Protein AF-A0A2U9S9H4-F1 (afdb_monomer_lite)

Structure (mmCIF, N/CA/C/O backbone):
data_AF-A0A2U9S9H4-F1
#
_entry.id   AF-A0A2U9S9H4-F1
#
loop_
_atom_site.group_PDB
_atom_site.id
_atom_site.type_symbol
_atom_site.label_atom_id
_atom_site.label_alt_id
_atom_site.label_comp_id
_atom_site.label_asym_id
_atom_site.label_entity_id
_atom_site.label_seq_id
_atom_site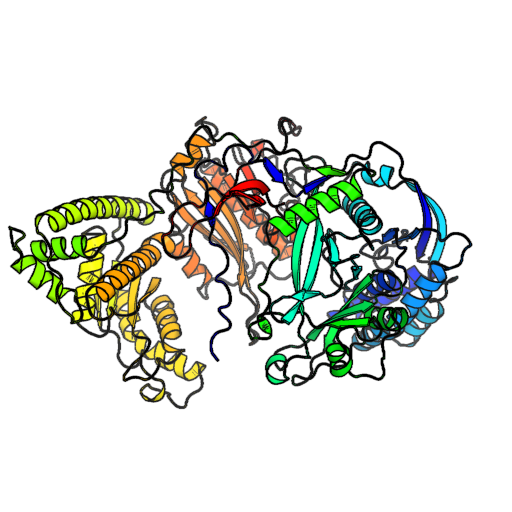.pdbx_PDB_ins_code
_atom_site.Cartn_x
_atom_site.Cartn_y
_atom_site.Cartn_z
_atom_site.occupancy
_atom_site.B_iso_or_equiv
_atom_site.auth_seq_id
_atom_site.auth_comp_id
_atom_site.auth_asym_id
_atom_site.auth_atom_id
_atom_site.pdbx_PDB_model_num
ATOM 1 N N . MET A 1 1 ? -16.603 -54.039 0.359 1.00 33.34 1 MET A N 1
ATOM 2 C CA . MET A 1 1 ? -15.321 -53.892 1.076 1.00 33.34 1 MET A CA 1
ATOM 3 C C . MET A 1 1 ? -14.874 -52.446 0.894 1.00 33.34 1 MET A C 1
ATOM 5 O O . MET A 1 1 ? -14.443 -52.103 -0.192 1.00 33.34 1 MET A O 1
ATOM 9 N N . THR A 1 2 ? -15.418 -51.503 1.668 1.00 28.34 2 THR A N 1
ATOM 10 C CA . THR A 1 2 ? -14.921 -51.017 2.977 1.00 28.34 2 THR A CA 1
ATOM 11 C C . THR A 1 2 ? -13.522 -50.399 2.913 1.00 28.34 2 THR A C 1
ATOM 13 O O . THR A 1 2 ? -12.544 -51.102 2.700 1.00 28.34 2 THR A O 1
ATOM 16 N N . THR A 1 3 ? -13.519 -49.076 3.135 1.00 30.92 3 THR A N 1
ATOM 17 C CA . THR A 1 3 ? -12.511 -48.276 3.855 1.00 30.92 3 THR A CA 1
ATOM 18 C C . THR A 1 3 ? -11.080 -48.286 3.316 1.00 30.92 3 THR A C 1
ATOM 20 O O . THR A 1 3 ? -10.216 -48.997 3.815 1.00 30.92 3 THR A O 1
ATOM 23 N N . ASN A 1 4 ? -10.802 -47.366 2.384 1.00 33.25 4 ASN A N 1
ATOM 24 C CA . ASN A 1 4 ? -9.523 -46.656 2.424 1.00 33.25 4 ASN A CA 1
ATOM 25 C C . ASN A 1 4 ? -9.586 -45.728 3.646 1.00 33.25 4 ASN A C 1
ATOM 27 O O . ASN A 1 4 ? -10.079 -44.602 3.549 1.00 33.25 4 ASN A O 1
ATOM 31 N N . ASP A 1 5 ? -9.154 -46.237 4.798 1.00 33.81 5 ASP A N 1
ATOM 32 C CA . ASP A 1 5 ? -8.720 -45.400 5.910 1.00 33.81 5 ASP A CA 1
ATOM 33 C C . ASP A 1 5 ? -7.540 -44.576 5.394 1.00 33.81 5 ASP A C 1
ATOM 35 O O . ASP A 1 5 ? -6.401 -45.035 5.336 1.00 33.81 5 ASP A O 1
ATOM 39 N N . ALA A 1 6 ? -7.825 -43.362 4.929 1.00 43.09 6 ALA A N 1
ATOM 40 C CA . ALA A 1 6 ? -6.789 -42.367 4.750 1.00 43.09 6 ALA A CA 1
ATOM 41 C C . ALA A 1 6 ? -6.232 -42.093 6.150 1.00 43.09 6 ALA A C 1
ATOM 43 O O . ALA A 1 6 ? -6.888 -41.407 6.936 1.00 43.09 6 ALA A O 1
ATOM 44 N N . GLU A 1 7 ? -5.080 -42.695 6.471 1.00 50.16 7 GLU A N 1
ATOM 45 C CA . GLU A 1 7 ? -4.354 -42.455 7.716 1.00 50.16 7 GLU A CA 1
ATOM 46 C C . GLU A 1 7 ? -4.376 -40.955 8.008 1.00 50.16 7 GLU A C 1
ATOM 48 O O . GLU A 1 7 ? -3.892 -40.135 7.218 1.00 50.16 7 GLU A O 1
ATOM 53 N N . LEU A 1 8 ? -5.016 -40.587 9.120 1.00 54.31 8 LEU A N 1
ATOM 54 C CA . LEU A 1 8 ? -5.051 -39.204 9.561 1.00 54.31 8 LEU A CA 1
ATOM 55 C C . LEU A 1 8 ? -3.602 -38.711 9.661 1.00 54.31 8 LEU A C 1
ATOM 57 O O . LEU A 1 8 ? -2.758 -39.413 10.227 1.00 54.31 8 LEU A O 1
ATOM 61 N N . PRO A 1 9 ? -3.283 -37.526 9.113 1.00 66.75 9 PRO A N 1
ATOM 62 C CA . PRO A 1 9 ? -1.918 -37.036 9.119 1.00 66.75 9 PRO A CA 1
ATOM 63 C C . PRO A 1 9 ? -1.398 -36.965 10.563 1.00 66.75 9 PRO A C 1
ATOM 65 O O . PRO A 1 9 ? -2.135 -36.525 11.452 1.00 66.75 9 PRO A O 1
ATOM 68 N N . PRO A 1 10 ? -0.139 -37.369 10.815 1.00 73.94 10 PRO A N 1
ATOM 69 C CA . PRO A 1 10 ? 0.416 -37.407 12.160 1.00 73.94 10 PRO A CA 1
ATOM 70 C C . PRO A 1 10 ? 0.321 -36.031 12.830 1.00 73.94 10 PRO A C 1
ATOM 72 O O . PRO A 1 10 ? 0.686 -35.005 12.243 1.00 73.94 10 PRO A O 1
ATOM 75 N N . LEU A 1 11 ? -0.181 -36.011 14.067 1.00 80.50 11 LEU A N 1
ATOM 76 C CA . LEU A 1 11 ? -0.332 -34.795 14.857 1.00 80.50 11 LEU A CA 1
ATOM 77 C C . LEU A 1 11 ? 0.960 -34.479 15.607 1.00 80.50 11 LEU A C 1
ATOM 79 O O . LEU A 1 11 ? 1.657 -35.360 16.103 1.00 80.50 11 LEU A O 1
ATOM 83 N N . PHE A 1 12 ? 1.277 -33.190 15.697 1.00 83.56 12 PHE A N 1
ATOM 84 C CA . PHE A 1 12 ? 2.513 -32.700 16.296 1.00 83.56 12 PHE A CA 1
ATOM 85 C C . PHE A 1 12 ? 2.221 -31.583 17.295 1.00 83.56 12 PHE A C 1
ATOM 87 O O . PHE A 1 12 ? 1.525 -30.615 16.980 1.00 83.56 12 PHE A O 1
ATOM 94 N N . ARG A 1 13 ? 2.818 -31.674 18.484 1.00 81.69 13 ARG A N 1
ATOM 95 C CA . ARG A 1 13 ? 2.753 -30.666 19.544 1.00 81.69 13 ARG A CA 1
ATOM 96 C C . ARG A 1 13 ? 4.097 -29.955 19.668 1.00 81.69 13 ARG A C 1
ATOM 98 O O . ARG A 1 13 ? 5.146 -30.585 19.716 1.00 81.69 13 ARG A O 1
ATOM 105 N N . ALA A 1 14 ? 4.085 -28.624 19.725 1.00 80.81 14 ALA A N 1
ATOM 106 C CA . ALA A 1 14 ? 5.315 -27.850 19.890 1.00 80.81 14 ALA A CA 1
ATOM 107 C C . ALA A 1 14 ? 5.922 -28.068 21.288 1.00 80.81 14 ALA A C 1
ATOM 109 O O . ALA A 1 14 ? 5.236 -27.887 22.297 1.00 80.81 14 ALA A O 1
ATOM 110 N N . VAL A 1 15 ? 7.219 -28.375 21.356 1.00 79.81 15 VAL A N 1
ATOM 111 C CA . VAL A 1 15 ? 7.944 -28.515 22.627 1.00 79.81 15 VAL A CA 1
ATOM 112 C C . VAL A 1 15 ? 8.166 -27.126 23.230 1.00 79.81 15 VAL A C 1
ATOM 114 O O . VAL A 1 15 ? 8.787 -26.251 22.613 1.00 79.81 15 VAL A O 1
ATOM 117 N N . LYS A 1 16 ? 7.646 -26.897 24.441 1.00 73.88 16 LYS A N 1
ATOM 118 C CA . LYS A 1 16 ? 7.744 -25.611 25.150 1.00 73.88 16 LYS A CA 1
ATOM 119 C C . LYS A 1 16 ? 9.217 -25.237 25.371 1.00 73.88 16 LYS A C 1
ATOM 121 O O . LYS A 1 16 ? 10.003 -26.056 25.820 1.00 73.88 16 LYS A O 1
ATOM 126 N N . GLY A 1 17 ? 9.596 -24.000 25.045 1.00 65.88 17 GLY A N 1
ATOM 127 C CA . GLY A 1 17 ? 10.972 -23.505 25.217 1.00 65.88 17 GLY A CA 1
ATOM 128 C C . GLY A 1 17 ? 11.953 -23.848 24.087 1.00 65.88 17 GLY A C 1
ATOM 129 O O . GLY A 1 17 ? 12.965 -23.165 23.965 1.00 65.88 17 GLY A O 1
ATOM 130 N N . SER A 1 18 ? 11.623 -24.782 23.182 1.00 68.00 18 SER A N 1
ATOM 131 C CA . SER A 1 18 ? 12.487 -25.160 22.039 1.00 68.00 18 SER A CA 1
ATOM 132 C C . SER A 1 18 ? 12.836 -24.002 21.092 1.00 68.00 18 SER A C 1
ATOM 134 O O . SER A 1 18 ? 13.800 -24.073 20.341 1.00 68.00 18 SER A O 1
ATOM 136 N N . ARG A 1 19 ? 12.065 -22.911 21.150 1.00 61.59 19 ARG A N 1
ATOM 137 C CA . ARG A 1 19 ? 12.239 -21.713 20.319 1.00 61.59 19 ARG A CA 1
ATOM 138 C C . ARG A 1 19 ? 13.337 -20.765 20.804 1.00 61.59 19 ARG A C 1
ATOM 140 O O . ARG A 1 19 ? 13.743 -19.916 20.027 1.00 61.59 19 ARG A O 1
ATOM 147 N N . ALA A 1 20 ? 13.762 -20.841 22.067 1.00 55.69 20 ALA A N 1
ATOM 148 C CA . ALA A 1 20 ? 14.575 -19.790 22.690 1.00 55.69 20 ALA A CA 1
ATOM 149 C C . ALA A 1 20 ? 16.074 -19.856 22.341 1.00 55.69 20 ALA A C 1
ATOM 151 O O . ALA A 1 20 ? 16.752 -18.839 22.423 1.00 55.69 20 ALA A O 1
ATOM 152 N N . GLY A 1 21 ? 16.586 -21.022 21.931 1.00 55.53 21 GLY A N 1
ATOM 153 C CA . GLY A 1 21 ? 18.020 -21.234 21.691 1.00 55.53 21 GLY A CA 1
ATOM 154 C C . GLY A 1 21 ? 18.535 -20.877 20.289 1.00 55.53 21 GLY A C 1
ATOM 155 O O . GLY A 1 21 ? 19.735 -20.975 20.069 1.00 55.53 21 GLY A O 1
ATOM 156 N N . SER A 1 22 ? 17.670 -20.501 19.334 1.00 61.44 22 SER A N 1
ATOM 157 C CA . SER A 1 22 ? 18.036 -20.403 17.903 1.00 61.44 22 SER A CA 1
ATOM 158 C C . SER A 1 22 ? 17.433 -19.210 17.145 1.00 61.44 22 SER A C 1
ATOM 160 O O . SER A 1 22 ? 17.323 -19.259 15.922 1.00 61.44 22 SER A O 1
ATOM 162 N N . ILE A 1 23 ? 17.014 -18.140 17.836 1.00 76.19 23 ILE A N 1
ATOM 163 C CA . ILE A 1 23 ? 16.429 -16.962 17.171 1.00 76.19 23 ILE A CA 1
ATOM 164 C C . ILE A 1 23 ? 17.541 -16.053 16.646 1.00 76.19 23 ILE A C 1
ATOM 166 O O . ILE A 1 23 ? 18.250 -15.421 17.425 1.00 76.19 23 ILE A O 1
ATOM 170 N N . GLN A 1 24 ? 17.640 -15.930 15.324 1.00 83.56 24 GLN A N 1
ATOM 171 C CA . GLN A 1 24 ? 18.521 -14.974 14.660 1.00 83.56 24 GLN A CA 1
ATOM 172 C C . GLN A 1 24 ? 17.677 -13.931 13.904 1.00 83.56 24 GLN A C 1
ATOM 174 O O . GLN A 1 24 ? 16.953 -14.301 12.974 1.00 83.56 24 GLN A O 1
ATOM 179 N N . PRO A 1 25 ? 17.739 -12.634 14.264 1.00 83.62 25 PRO A N 1
ATOM 180 C CA . PRO A 1 25 ? 17.110 -11.587 13.472 1.00 83.62 25 PRO A CA 1
ATOM 181 C C . PRO A 1 25 ? 17.896 -11.372 12.174 1.00 83.62 25 PRO A C 1
ATOM 183 O O . PRO A 1 25 ? 19.101 -11.129 12.192 1.00 83.62 25 PRO A O 1
ATOM 186 N N . VAL A 1 26 ? 17.200 -11.436 11.046 1.00 85.88 26 VAL A N 1
ATOM 187 C CA . VAL A 1 26 ? 17.744 -11.207 9.707 1.00 85.88 26 VAL A CA 1
ATOM 188 C C . VAL A 1 26 ? 16.981 -10.045 9.086 1.00 85.88 26 VAL A C 1
ATOM 190 O O . VAL A 1 26 ? 15.765 -10.123 8.902 1.00 85.88 26 VAL A O 1
ATOM 193 N N . ALA A 1 27 ? 17.674 -8.953 8.764 1.00 86.75 27 ALA A N 1
ATOM 194 C CA . ALA A 1 27 ? 17.123 -7.964 7.848 1.00 86.75 27 ALA A CA 1
ATOM 195 C C . ALA A 1 27 ? 17.320 -8.476 6.425 1.00 86.75 27 ALA A C 1
ATOM 197 O O . ALA A 1 27 ? 18.454 -8.681 6.002 1.00 86.75 27 ALA A O 1
ATOM 198 N N . CYS A 1 28 ? 16.228 -8.661 5.682 1.00 89.69 28 CYS A N 1
ATOM 199 C CA . CYS A 1 28 ? 16.263 -9.062 4.274 1.00 89.69 28 CYS A CA 1
ATOM 200 C C . CYS A 1 28 ? 16.713 -7.882 3.387 1.00 89.69 28 CYS A C 1
ATOM 202 O O . CYS A 1 28 ? 15.952 -7.368 2.561 1.00 89.69 28 CYS A O 1
ATOM 204 N N . ALA A 1 29 ? 17.929 -7.397 3.633 1.00 90.12 29 ALA A N 1
ATOM 205 C CA . ALA A 1 29 ? 18.587 -6.300 2.948 1.00 90.12 29 ALA A CA 1
ATOM 206 C C . ALA A 1 29 ? 20.100 -6.558 2.855 1.00 90.12 29 ALA A C 1
ATOM 208 O O . ALA A 1 29 ? 20.683 -7.149 3.764 1.00 90.12 29 ALA A O 1
ATOM 209 N N . LEU A 1 30 ? 20.726 -6.089 1.778 1.00 91.62 30 LEU A N 1
ATOM 210 C CA . LEU A 1 30 ? 22.159 -6.213 1.517 1.00 91.62 30 LEU A CA 1
ATOM 211 C C . LEU A 1 30 ? 22.823 -4.832 1.483 1.00 91.62 30 LEU A C 1
ATOM 213 O O . LEU A 1 30 ? 22.253 -3.893 0.922 1.00 91.62 30 LEU A O 1
ATOM 217 N N . THR A 1 31 ? 24.020 -4.711 2.050 1.00 88.94 31 THR A N 1
ATOM 218 C CA . THR A 1 31 ? 24.961 -3.623 1.754 1.00 88.94 31 THR A CA 1
ATOM 219 C C . THR A 1 31 ? 25.791 -3.977 0.525 1.00 88.94 31 THR A C 1
ATOM 221 O O . THR A 1 31 ? 25.902 -5.149 0.155 1.00 88.94 31 THR A O 1
ATOM 224 N N . VAL A 1 32 ? 26.343 -2.956 -0.128 1.00 86.88 32 VAL A N 1
ATOM 225 C CA . VAL A 1 32 ? 27.161 -3.102 -1.336 1.00 86.88 32 VAL A CA 1
ATOM 226 C C . VAL A 1 32 ? 28.545 -2.526 -1.050 1.00 86.88 32 VAL A C 1
ATOM 228 O O . VAL A 1 32 ? 28.695 -1.315 -0.909 1.00 86.88 32 VAL A O 1
ATOM 231 N N . GLU A 1 33 ? 29.535 -3.405 -0.912 1.00 83.25 33 GLU A N 1
ATOM 232 C CA . GLU A 1 33 ? 30.921 -3.082 -0.550 1.00 83.25 33 GLU A CA 1
ATOM 233 C C . GLU A 1 33 ? 31.895 -3.832 -1.485 1.00 83.25 33 GLU A C 1
ATOM 235 O O . GLU A 1 33 ? 32.514 -4.826 -1.094 1.00 83.25 33 GLU A O 1
ATOM 240 N N . PRO A 1 34 ? 32.012 -3.408 -2.756 1.00 79.75 34 PRO A N 1
ATOM 241 C CA . PRO A 1 34 ? 32.881 -4.049 -3.749 1.00 79.75 34 PRO A CA 1
ATOM 242 C C . PRO A 1 34 ? 34.372 -3.878 -3.402 1.00 79.75 34 PRO A C 1
ATOM 244 O O . PRO A 1 34 ? 34.901 -2.765 -3.388 1.00 79.75 34 PRO A O 1
ATOM 247 N N . THR A 1 35 ? 35.089 -4.984 -3.193 1.00 71.12 35 THR A N 1
ATOM 248 C CA . THR A 1 35 ? 36.512 -4.974 -2.793 1.00 71.12 35 THR A CA 1
ATOM 249 C C . THR A 1 35 ? 37.512 -4.941 -3.960 1.00 71.12 35 THR A C 1
ATOM 251 O O . THR A 1 35 ? 38.711 -4.879 -3.710 1.00 71.12 35 THR A O 1
ATOM 254 N N . GLY A 1 36 ? 37.063 -4.967 -5.223 1.00 75.81 36 GLY A N 1
ATOM 255 C CA . GLY A 1 36 ? 37.946 -5.004 -6.402 1.00 75.81 36 GLY A CA 1
ATOM 256 C C . GLY A 1 36 ? 37.278 -4.557 -7.708 1.00 75.81 36 GLY A C 1
ATOM 257 O O . GLY A 1 36 ? 36.098 -4.203 -7.717 1.00 75.81 36 GLY A O 1
ATOM 258 N N . SER A 1 37 ? 38.043 -4.523 -8.801 1.00 78.94 37 SER A N 1
ATOM 259 C CA . SER A 1 37 ? 37.523 -4.246 -10.149 1.00 78.94 37 SER A CA 1
ATOM 260 C C . SER A 1 37 ? 36.609 -5.382 -10.626 1.00 78.94 37 SER A C 1
ATOM 262 O O . SER A 1 37 ? 36.894 -6.553 -10.372 1.00 78.94 37 SER A O 1
ATOM 264 N N . LEU A 1 38 ? 35.507 -5.038 -11.295 1.00 79.00 38 LEU A N 1
ATOM 265 C CA . LEU A 1 38 ? 34.567 -5.973 -11.920 1.00 79.00 38 LEU A CA 1
ATOM 266 C C . LEU A 1 38 ? 34.435 -5.624 -13.414 1.00 79.00 38 LEU A C 1
ATOM 268 O O . LEU A 1 38 ? 33.400 -5.083 -13.821 1.00 79.00 38 LEU A O 1
ATOM 272 N N . PRO A 1 39 ? 35.477 -5.882 -14.224 1.00 80.38 39 PRO A N 1
ATOM 273 C CA . PRO A 1 39 ? 35.492 -5.499 -15.627 1.00 80.38 39 PRO A CA 1
ATOM 274 C C . PRO A 1 39 ? 34.507 -6.333 -16.449 1.00 80.38 39 PRO A C 1
ATOM 276 O O . PRO A 1 39 ? 34.365 -7.546 -16.263 1.00 80.38 39 PRO A O 1
ATOM 279 N N . VAL A 1 40 ? 33.826 -5.671 -17.379 1.00 80.00 40 VAL A N 1
ATOM 280 C CA . VAL A 1 40 ? 32.943 -6.290 -18.367 1.00 80.00 40 VAL A CA 1
ATOM 281 C C . VAL A 1 40 ? 33.252 -5.682 -19.727 1.00 80.00 40 VAL A C 1
ATOM 283 O O . VAL A 1 40 ? 33.149 -4.470 -19.907 1.00 80.00 40 VAL A O 1
ATOM 286 N N . ALA A 1 41 ? 33.613 -6.521 -20.695 1.00 84.00 41 ALA A N 1
ATOM 287 C CA . ALA A 1 41 ? 33.727 -6.095 -22.083 1.00 84.00 41 ALA A CA 1
AT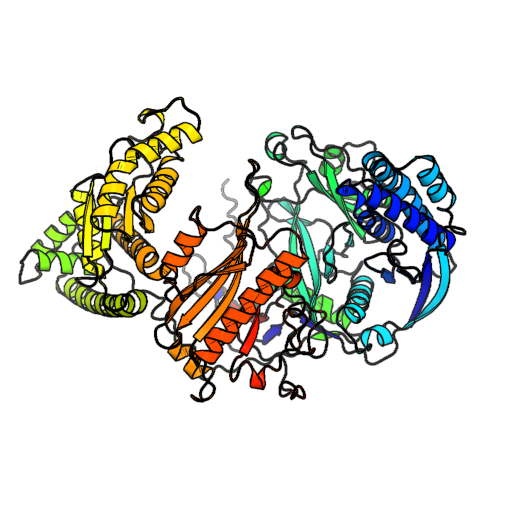OM 288 C C . ALA A 1 41 ? 32.329 -5.762 -22.618 1.00 84.00 41 ALA A C 1
ATOM 290 O O . ALA A 1 41 ? 31.421 -6.594 -22.549 1.00 84.00 41 ALA A O 1
ATOM 291 N N . THR A 1 42 ? 32.143 -4.549 -23.134 1.00 85.88 42 THR A N 1
ATOM 292 C CA . THR A 1 42 ? 30.827 -4.058 -23.551 1.00 85.88 42 THR A CA 1
ATOM 293 C C . THR A 1 42 ? 30.860 -3.311 -24.876 1.00 85.88 42 THR A C 1
ATOM 295 O O . THR A 1 42 ? 31.864 -2.707 -25.255 1.00 85.88 42 THR A O 1
ATOM 298 N N . VAL A 1 43 ? 29.716 -3.328 -25.555 1.00 88.62 43 VAL A N 1
ATOM 299 C CA . VAL A 1 43 ? 29.372 -2.391 -26.621 1.00 88.62 43 VAL A CA 1
ATOM 300 C C . VAL A 1 43 ? 28.499 -1.309 -26.005 1.00 88.62 43 VAL A C 1
ATOM 302 O O . VAL A 1 43 ? 27.370 -1.576 -25.579 1.00 88.62 43 VAL A O 1
ATOM 305 N N . ARG A 1 44 ? 29.019 -0.089 -25.954 1.00 89.56 44 ARG A N 1
ATOM 306 C CA . ARG A 1 44 ? 28.292 1.082 -25.484 1.00 89.56 44 ARG A CA 1
ATOM 307 C C . ARG A 1 44 ? 27.631 1.782 -26.654 1.00 89.56 44 ARG A C 1
ATOM 309 O O . ARG A 1 44 ? 28.267 2.020 -27.672 1.00 89.56 44 ARG A O 1
ATOM 316 N N . VAL A 1 45 ? 26.369 2.144 -26.481 1.00 91.75 45 VAL A N 1
ATOM 317 C CA . VAL A 1 45 ? 25.494 2.727 -27.492 1.00 91.75 45 VAL A CA 1
ATOM 318 C C . VAL A 1 45 ? 24.981 4.083 -27.011 1.00 91.75 45 VAL A C 1
ATOM 320 O O . VAL A 1 45 ? 24.452 4.233 -25.900 1.00 91.75 45 VAL A O 1
ATOM 323 N N . SER A 1 46 ? 25.111 5.080 -27.877 1.00 92.50 46 SER A N 1
ATOM 324 C CA . SER A 1 46 ? 24.551 6.422 -27.737 1.00 92.50 46 SER A CA 1
ATOM 325 C C . SER A 1 46 ? 23.721 6.771 -28.974 1.00 92.50 46 SER A C 1
ATOM 327 O O . SER A 1 46 ? 23.816 6.123 -30.016 1.00 92.50 46 SER A O 1
ATOM 329 N N . TRP A 1 47 ? 22.860 7.781 -28.866 1.00 93.75 47 TRP A N 1
ATOM 330 C CA . TRP A 1 47 ? 22.164 8.305 -30.041 1.00 93.75 47 TRP A CA 1
ATOM 331 C C . TRP A 1 47 ? 23.155 8.998 -30.968 1.00 93.75 47 TRP A C 1
ATOM 333 O O . TRP A 1 47 ? 23.986 9.778 -30.498 1.00 93.75 47 TRP A O 1
ATOM 343 N N . SER A 1 48 ? 23.024 8.786 -32.278 1.00 93.00 48 SER A N 1
ATOM 344 C CA . SER A 1 48 ? 23.756 9.617 -33.230 1.00 93.00 48 SER A CA 1
ATOM 345 C C . SER A 1 48 ? 23.302 11.083 -33.095 1.00 93.00 48 SER A C 1
ATOM 347 O O . SER A 1 48 ? 22.137 11.342 -32.759 1.00 93.00 48 SER A O 1
ATOM 349 N N . PRO A 1 49 ? 24.173 12.069 -33.379 1.00 91.12 49 PRO A N 1
ATOM 350 C CA . PRO A 1 49 ? 23.789 13.481 -33.341 1.00 91.12 49 PRO A CA 1
ATOM 351 C C . PRO A 1 49 ? 22.571 13.794 -34.222 1.00 91.12 49 PRO A C 1
ATOM 353 O O . PRO A 1 49 ? 21.697 14.572 -33.834 1.00 91.12 49 PRO A O 1
ATOM 356 N N . LEU A 1 50 ? 22.484 13.141 -35.386 1.00 91.12 50 LEU A N 1
ATOM 357 C CA . LEU A 1 50 ? 21.402 13.333 -36.345 1.00 91.12 50 LEU A CA 1
ATOM 358 C C . LEU A 1 50 ? 20.069 12.780 -35.820 1.00 91.12 50 LEU A C 1
ATOM 360 O O . LEU A 1 50 ? 19.064 13.494 -35.819 1.00 91.12 50 LEU A O 1
ATOM 364 N N . MET A 1 51 ? 20.062 11.548 -35.303 1.00 92.81 51 MET A N 1
ATOM 365 C CA . MET A 1 51 ? 18.872 10.948 -34.695 1.00 92.81 51 MET A CA 1
ATOM 366 C C . MET A 1 51 ? 18.415 11.744 -33.466 1.00 92.81 51 MET A C 1
ATOM 368 O O . MET A 1 51 ? 17.228 12.043 -33.315 1.00 92.81 51 MET A O 1
ATOM 372 N N . ALA A 1 52 ? 19.355 12.161 -32.612 1.00 91.69 52 ALA A N 1
ATOM 373 C CA . ALA A 1 52 ? 19.066 12.978 -31.439 1.00 91.69 52 ALA A CA 1
ATOM 374 C C . ALA A 1 52 ? 18.386 14.306 -31.812 1.00 91.69 52 ALA A C 1
ATOM 376 O O . ALA A 1 52 ? 17.377 14.677 -31.203 1.00 91.69 52 ALA A O 1
ATOM 377 N N . ALA A 1 53 ? 18.892 14.998 -32.839 1.00 90.62 53 ALA A N 1
ATOM 378 C CA . ALA A 1 53 ? 18.301 16.236 -33.340 1.00 90.62 53 ALA A CA 1
ATOM 379 C C . ALA A 1 53 ? 16.870 16.025 -33.865 1.00 90.62 53 ALA A C 1
ATOM 381 O O . ALA A 1 53 ? 15.979 16.822 -33.561 1.00 90.62 53 ALA A O 1
ATOM 382 N N . ARG A 1 54 ? 16.620 14.928 -34.592 1.00 92.50 54 ARG A N 1
ATOM 383 C CA . ARG A 1 54 ? 15.293 14.602 -35.141 1.00 92.50 54 ARG A CA 1
ATOM 384 C C . ARG A 1 54 ? 14.274 14.262 -34.056 1.00 92.50 54 ARG A C 1
ATOM 386 O O . ARG A 1 54 ? 13.182 14.826 -34.059 1.00 92.50 54 ARG A O 1
ATOM 393 N N . LEU A 1 55 ? 14.645 13.436 -33.075 1.00 92.31 55 LEU A N 1
ATOM 394 C CA . LEU A 1 55 ? 13.787 13.132 -31.921 1.00 92.31 55 LEU A CA 1
ATOM 395 C C . LEU A 1 55 ? 13.467 14.383 -31.092 1.00 92.31 55 LEU A C 1
ATOM 397 O O . LEU A 1 55 ? 12.363 14.509 -30.561 1.00 92.31 55 LEU A O 1
ATOM 401 N N . ARG A 1 56 ? 14.410 15.327 -30.990 1.00 91.00 56 ARG A N 1
ATOM 402 C CA . ARG A 1 56 ? 14.199 16.613 -30.312 1.00 91.00 56 ARG A CA 1
ATOM 403 C C . ARG A 1 56 ? 13.238 17.519 -31.073 1.00 91.00 56 ARG A C 1
ATOM 405 O O . ARG A 1 56 ? 12.363 18.107 -30.445 1.00 91.00 56 ARG A O 1
ATOM 412 N N . GLY A 1 57 ? 13.376 17.613 -32.395 1.00 90.81 57 GLY A N 1
ATOM 413 C CA . GLY A 1 57 ? 12.430 18.343 -33.243 1.00 90.81 57 GLY A CA 1
ATOM 414 C C . GLY A 1 57 ? 11.011 17.795 -33.100 1.00 90.81 57 GLY A C 1
ATOM 415 O O . GLY A 1 57 ? 10.085 18.542 -32.802 1.00 90.81 57 GLY A O 1
ATOM 416 N N . LEU A 1 58 ? 10.870 16.473 -33.178 1.00 92.00 58 LEU A N 1
ATOM 417 C CA . LEU A 1 58 ? 9.596 15.779 -33.018 1.00 92.00 58 LEU A CA 1
ATOM 418 C C . LEU A 1 58 ? 8.982 15.996 -31.622 1.00 92.00 58 LEU A C 1
ATOM 420 O O . LEU A 1 58 ? 7.789 16.255 -31.511 1.00 92.00 58 LEU A O 1
ATOM 424 N N . ALA A 1 59 ? 9.784 15.971 -30.554 1.00 90.19 59 ALA A N 1
ATOM 425 C CA . ALA A 1 59 ? 9.295 16.266 -29.206 1.00 90.19 59 ALA A CA 1
ATOM 426 C C . ALA A 1 59 ? 8.846 17.726 -29.018 1.00 90.19 59 ALA A C 1
ATOM 428 O O . ALA A 1 59 ? 7.919 17.968 -28.248 1.00 90.19 59 ALA A O 1
ATOM 429 N N . ARG A 1 60 ? 9.488 18.688 -29.698 1.00 89.62 60 ARG A N 1
ATOM 430 C CA . ARG A 1 60 ? 9.070 20.101 -29.687 1.00 89.62 60 ARG A CA 1
ATOM 431 C C . ARG A 1 60 ? 7.734 20.278 -30.406 1.00 89.62 60 ARG A C 1
ATOM 433 O O . ARG A 1 60 ? 6.798 20.750 -29.780 1.00 89.62 60 ARG A O 1
ATOM 440 N N . LEU A 1 61 ? 7.613 19.767 -31.634 1.00 90.62 61 LEU A N 1
ATOM 441 C CA . LEU A 1 61 ? 6.356 19.796 -32.398 1.00 90.62 61 LEU A CA 1
ATOM 442 C C . LEU A 1 61 ? 5.196 19.159 -31.623 1.00 90.62 61 LEU A C 1
ATOM 444 O O . LEU A 1 61 ? 4.098 19.702 -31.563 1.00 90.62 61 LEU A O 1
ATOM 448 N N . ALA A 1 62 ? 5.461 18.030 -30.965 1.00 89.81 62 ALA A N 1
ATOM 449 C CA . ALA A 1 62 ? 4.480 17.370 -30.120 1.00 89.81 62 ALA A CA 1
ATOM 450 C C . ALA A 1 62 ? 4.047 18.235 -28.930 1.00 89.81 62 ALA A C 1
ATOM 452 O O . ALA A 1 62 ? 2.862 18.290 -28.614 1.00 89.81 62 ALA A O 1
ATOM 453 N N . ALA A 1 63 ? 4.983 18.915 -28.266 1.00 87.50 63 ALA A N 1
ATOM 454 C CA . ALA A 1 63 ? 4.659 19.820 -27.168 1.00 87.50 63 ALA A CA 1
ATOM 455 C C . ALA A 1 63 ? 3.851 21.038 -27.651 1.00 87.50 63 ALA A C 1
ATOM 457 O O . ALA A 1 63 ? 2.923 21.460 -26.958 1.00 87.50 63 ALA A O 1
ATOM 458 N N . ASP A 1 64 ? 4.167 21.542 -28.845 1.00 88.69 64 ASP A N 1
ATOM 459 C CA . ASP A 1 64 ? 3.523 22.704 -29.464 1.00 88.69 64 ASP A CA 1
ATOM 460 C C . ASP A 1 64 ? 2.094 22.405 -29.955 1.00 88.69 64 ASP A C 1
ATOM 462 O O . ASP A 1 64 ? 1.282 23.321 -30.054 1.00 88.69 64 ASP A O 1
ATOM 466 N N . SER A 1 65 ? 1.743 21.130 -30.177 1.00 87.56 65 SER A N 1
ATOM 467 C CA . SER A 1 65 ? 0.372 20.707 -30.528 1.00 87.56 65 SER A CA 1
ATOM 468 C C . SER A 1 65 ? -0.684 21.062 -29.468 1.00 87.56 65 SER A C 1
ATOM 470 O O . SER A 1 65 ? -1.875 21.099 -29.763 1.00 87.56 65 SER A O 1
ATOM 472 N N . GLY A 1 66 ? -0.273 21.277 -28.212 1.00 81.94 66 GLY A N 1
ATOM 473 C CA . GLY A 1 66 ? -1.179 21.495 -27.081 1.00 81.94 66 GLY A CA 1
ATOM 474 C C . GLY A 1 66 ? -1.879 20.230 -26.562 1.00 81.94 66 GLY A C 1
ATOM 475 O O . GLY A 1 66 ? -2.479 20.272 -25.482 1.00 81.94 66 GLY A O 1
ATOM 476 N N . GLU A 1 67 ? -1.757 19.091 -27.252 1.00 83.19 67 GLU A N 1
ATOM 477 C CA . GLU A 1 67 ? -2.367 17.830 -26.834 1.00 83.19 67 GLU A CA 1
ATOM 478 C C . GLU A 1 67 ? -1.704 17.278 -25.557 1.00 83.19 67 GLU A C 1
ATOM 480 O O . GLU A 1 67 ? -0.472 17.263 -25.432 1.00 83.19 67 GLU A O 1
ATOM 485 N N . PRO A 1 68 ? -2.474 16.747 -24.583 1.00 81.62 68 PRO A N 1
ATOM 486 C CA . PRO A 1 68 ? -1.906 16.181 -23.359 1.00 81.62 68 PRO A CA 1
ATOM 487 C C . PRO A 1 68 ? -0.877 15.068 -23.614 1.00 81.62 68 PRO A C 1
ATOM 489 O O . PRO A 1 68 ? 0.079 14.928 -22.846 1.00 81.62 68 PRO A O 1
ATOM 492 N N . GLU A 1 69 ? -1.068 14.291 -24.683 1.00 82.12 69 GLU A N 1
ATOM 493 C CA . GLU A 1 69 ? -0.187 13.197 -25.111 1.00 82.12 69 GLU A CA 1
ATOM 494 C C . GLU A 1 69 ? 1.136 13.696 -25.717 1.00 82.12 69 GLU A C 1
ATOM 496 O O . GLU A 1 69 ? 2.139 12.978 -25.670 1.00 82.12 69 GLU A O 1
ATOM 501 N N . GLY A 1 70 ? 1.172 14.940 -26.205 1.00 83.75 70 GLY A N 1
ATOM 502 C CA . GLY A 1 70 ? 2.348 15.579 -26.797 1.00 83.75 70 GLY A CA 1
ATOM 503 C C . GLY A 1 70 ? 3.415 16.013 -25.787 1.00 83.75 70 GLY A C 1
ATOM 504 O O . GLY A 1 70 ? 4.559 16.272 -26.149 1.00 83.75 70 GLY A O 1
ATOM 505 N N . ARG A 1 71 ? 3.099 16.003 -24.483 1.00 83.69 71 ARG A N 1
ATOM 506 C CA . ARG A 1 71 ? 4.032 16.392 -23.402 1.00 83.69 71 ARG A CA 1
ATOM 507 C C . ARG A 1 71 ? 5.261 15.487 -23.273 1.00 83.69 71 ARG A C 1
ATOM 509 O O . ARG A 1 71 ? 6.231 15.859 -22.608 1.00 83.69 71 ARG A O 1
ATOM 516 N N . SER A 1 72 ? 5.215 14.271 -23.817 1.00 84.94 72 SER A N 1
ATOM 517 C CA . SER A 1 72 ? 6.341 13.337 -23.772 1.00 84.94 72 SER A CA 1
ATOM 518 C C . SER A 1 72 ? 6.249 12.261 -24.844 1.00 84.94 72 SER A C 1
ATOM 520 O O . SER A 1 72 ? 5.195 11.654 -25.006 1.00 84.94 72 SER A O 1
ATOM 522 N N . LEU A 1 73 ? 7.388 11.929 -25.457 1.00 88.75 73 LEU A N 1
ATOM 523 C CA . LEU A 1 73 ? 7.506 10.778 -26.354 1.00 88.75 73 LEU A CA 1
ATOM 524 C C . LEU A 1 73 ? 7.141 9.457 -25.649 1.00 88.75 73 LEU A C 1
ATOM 526 O O . LEU A 1 73 ? 7.437 9.303 -24.456 1.00 88.75 73 LEU A O 1
ATOM 530 N N . PRO A 1 74 ? 6.616 8.446 -26.369 1.00 89.81 74 PRO A N 1
ATOM 531 C CA . PRO A 1 74 ? 6.263 7.136 -25.812 1.00 89.81 74 PRO A CA 1
ATOM 532 C C . PRO A 1 74 ? 7.490 6.230 -25.545 1.00 89.81 74 PRO A C 1
ATOM 534 O O . PRO A 1 74 ? 7.449 5.015 -25.763 1.00 89.81 74 PRO A O 1
ATOM 537 N N . TYR A 1 75 ? 8.592 6.792 -25.033 1.00 90.19 75 TYR A N 1
ATOM 538 C CA . TYR A 1 75 ? 9.899 6.129 -24.895 1.00 90.19 75 TYR A CA 1
ATOM 539 C C . TYR A 1 75 ? 9.920 4.973 -23.878 1.00 90.19 75 TYR A C 1
ATOM 541 O O . TYR A 1 75 ? 10.795 4.110 -23.930 1.00 90.19 75 TYR A O 1
ATOM 549 N N . ALA A 1 76 ? 8.954 4.912 -22.955 1.00 87.81 76 ALA A N 1
ATOM 550 C CA . ALA A 1 76 ? 8.845 3.813 -21.991 1.00 87.81 76 ALA A CA 1
ATOM 551 C C . ALA A 1 76 ? 8.652 2.449 -22.682 1.00 87.81 76 ALA A C 1
ATOM 553 O O . ALA A 1 76 ? 9.188 1.437 -22.226 1.00 87.81 76 ALA A O 1
ATOM 554 N N . SER A 1 77 ? 7.922 2.434 -23.803 1.00 90.88 77 SER A N 1
ATOM 555 C CA . SER A 1 77 ? 7.726 1.235 -24.625 1.00 90.88 77 SER A CA 1
ATOM 556 C C . SER A 1 77 ? 8.978 0.868 -25.432 1.00 90.88 77 SER A C 1
ATOM 558 O O . SER A 1 77 ? 9.298 -0.315 -25.512 1.00 90.88 77 SER A O 1
ATOM 560 N N . LEU A 1 78 ? 9.744 1.855 -25.922 1.00 93.38 78 LEU A N 1
ATOM 561 C CA . LEU A 1 78 ? 11.054 1.634 -26.552 1.00 93.38 78 LEU A CA 1
ATOM 562 C C . LEU A 1 78 ? 12.044 1.008 -25.570 1.00 93.38 78 LEU A C 1
ATOM 564 O O . LEU A 1 78 ? 12.727 0.046 -25.898 1.00 93.38 78 LEU A O 1
ATOM 568 N N . ARG A 1 79 ? 12.084 1.507 -24.330 1.00 91.12 79 ARG A N 1
ATOM 569 C CA . ARG A 1 79 ? 12.942 0.943 -23.282 1.00 91.12 79 ARG A CA 1
ATOM 570 C C . ARG A 1 79 ? 12.627 -0.535 -23.039 1.00 91.12 79 ARG A C 1
ATOM 572 O O . ARG A 1 79 ? 13.544 -1.342 -22.968 1.00 91.12 79 ARG A O 1
ATOM 579 N N . ALA A 1 80 ? 11.346 -0.896 -22.939 1.00 90.25 80 ALA A N 1
ATOM 580 C CA . ALA A 1 80 ? 10.941 -2.294 -22.789 1.00 90.25 80 ALA A CA 1
ATOM 581 C C . ALA A 1 80 ? 11.266 -3.138 -24.034 1.00 90.25 80 ALA A C 1
ATOM 583 O O . ALA A 1 80 ? 11.679 -4.284 -23.885 1.00 90.25 80 ALA A O 1
ATOM 584 N N . ALA A 1 81 ? 11.124 -2.576 -25.238 1.00 93.31 81 ALA A N 1
ATOM 585 C CA . ALA A 1 81 ? 11.508 -3.230 -26.488 1.00 93.31 81 ALA A CA 1
ATOM 586 C C . ALA A 1 81 ? 13.014 -3.532 -26.533 1.00 93.31 81 ALA A C 1
ATOM 588 O O . ALA A 1 81 ? 13.395 -4.665 -26.807 1.00 93.31 81 ALA A O 1
ATOM 589 N N . LEU A 1 82 ? 13.862 -2.563 -26.170 1.00 93.06 82 LEU A N 1
ATOM 590 C CA . LEU A 1 82 ? 15.313 -2.746 -26.065 1.00 93.06 82 LEU A CA 1
ATOM 591 C C . LEU A 1 82 ? 15.672 -3.839 -25.050 1.00 93.06 82 LEU A C 1
ATOM 593 O O . LEU A 1 82 ? 16.467 -4.715 -25.360 1.00 93.06 82 LEU A O 1
ATOM 597 N N . GLN A 1 83 ? 15.041 -3.847 -23.869 1.00 89.75 83 GLN A N 1
ATOM 598 C CA . GLN A 1 83 ? 15.287 -4.876 -22.847 1.00 89.75 83 GLN A CA 1
ATOM 599 C C . GLN A 1 83 ? 14.808 -6.282 -23.241 1.00 89.75 83 GLN A C 1
ATOM 601 O O . GLN A 1 83 ? 15.303 -7.255 -22.674 1.00 89.75 83 GLN A O 1
ATOM 606 N N . ALA A 1 84 ? 13.823 -6.387 -24.139 1.00 90.69 84 ALA A N 1
ATOM 607 C CA . ALA A 1 84 ? 13.349 -7.659 -24.684 1.00 90.69 84 ALA A CA 1
ATOM 608 C C . ALA A 1 84 ? 14.227 -8.145 -25.852 1.00 90.69 84 ALA A C 1
ATOM 610 O O . ALA A 1 84 ? 14.439 -9.345 -25.999 1.00 90.69 84 ALA A O 1
ATOM 611 N N . GLN A 1 85 ? 14.747 -7.219 -26.665 1.00 92.00 85 GLN A N 1
ATOM 612 C CA . GLN A 1 85 ? 15.582 -7.518 -27.832 1.00 92.00 85 GLN A CA 1
ATOM 613 C C . GLN A 1 85 ? 17.054 -7.768 -27.471 1.00 92.00 85 GLN A C 1
ATOM 615 O O . GLN A 1 85 ? 17.722 -8.527 -28.169 1.00 92.00 85 GLN A O 1
ATOM 620 N N . ILE A 1 86 ? 17.549 -7.135 -26.402 1.00 90.31 86 ILE A N 1
ATOM 621 C CA . ILE A 1 86 ? 18.950 -7.184 -25.958 1.00 90.31 86 ILE A CA 1
ATOM 622 C C . ILE A 1 86 ? 18.992 -7.682 -24.501 1.00 90.31 86 ILE A C 1
ATOM 624 O O . ILE A 1 86 ? 19.080 -6.878 -23.566 1.00 90.31 86 ILE A O 1
ATOM 628 N N . PRO A 1 87 ? 18.872 -9.002 -24.273 1.00 82.81 87 PRO A N 1
ATOM 629 C CA . PRO A 1 87 ? 19.031 -9.605 -22.949 1.00 82.81 87 PRO A CA 1
ATOM 630 C C . PRO A 1 87 ? 20.381 -9.291 -22.296 1.00 82.81 87 PRO A C 1
ATOM 632 O O . PRO A 1 87 ? 20.449 -9.156 -21.079 1.00 82.81 87 PRO A O 1
ATOM 635 N N . GLU A 1 88 ? 21.424 -9.114 -23.110 1.00 83.75 88 GLU A N 1
ATOM 636 C CA . GLU A 1 88 ? 22.803 -8.821 -22.711 1.00 83.75 88 GLU A CA 1
ATOM 637 C C . GLU A 1 88 ? 23.004 -7.365 -22.251 1.00 83.75 88 GLU A C 1
ATOM 639 O O . GLU A 1 88 ? 24.129 -6.961 -21.962 1.00 83.75 88 GLU A O 1
ATOM 644 N N . ALA A 1 89 ? 21.942 -6.552 -22.194 1.00 82.38 89 ALA A N 1
ATOM 645 C CA . ALA A 1 89 ? 22.009 -5.176 -21.716 1.00 82.38 89 ALA A CA 1
ATOM 646 C C . ALA A 1 89 ? 22.500 -5.131 -20.256 1.00 82.38 89 ALA A C 1
ATOM 648 O O . ALA A 1 89 ? 21.756 -5.441 -19.321 1.00 82.38 89 ALA A O 1
ATOM 649 N N . VAL A 1 90 ? 23.750 -4.701 -20.080 1.00 69.38 90 VAL A N 1
ATOM 650 C CA . VAL A 1 90 ? 24.423 -4.518 -18.794 1.00 69.38 90 VAL A CA 1
ATOM 651 C C . VAL A 1 90 ? 23.940 -3.224 -18.169 1.00 69.38 90 VAL A C 1
ATOM 653 O O . VAL A 1 90 ? 23.356 -3.267 -17.097 1.00 69.38 90 VAL A O 1
ATOM 656 N N . LEU A 1 91 ? 24.101 -2.082 -18.839 1.00 73.50 91 LEU A N 1
ATOM 657 C CA . LEU A 1 91 ? 23.587 -0.797 -18.371 1.00 73.50 91 LEU A CA 1
ATOM 658 C C . LEU A 1 91 ? 22.522 -0.278 -19.345 1.00 73.50 91 LEU A C 1
ATOM 660 O O . LEU A 1 91 ? 22.723 -0.297 -20.545 1.00 73.50 91 LEU A O 1
ATOM 664 N N . LEU A 1 92 ? 21.372 0.186 -18.854 1.00 82.19 92 LEU A N 1
ATOM 665 C CA . LEU A 1 92 ? 20.346 0.870 -19.649 1.00 82.19 92 LEU A CA 1
ATOM 666 C C . LEU A 1 92 ? 19.798 2.078 -18.883 1.00 82.19 92 LEU A C 1
ATOM 668 O O . LEU A 1 92 ? 19.129 1.929 -17.853 1.00 82.19 92 LEU A O 1
ATOM 672 N N . ALA A 1 93 ? 20.048 3.275 -19.404 1.00 80.19 93 ALA A N 1
ATOM 673 C CA . ALA A 1 93 ? 19.575 4.527 -18.840 1.00 80.19 93 ALA A CA 1
ATOM 674 C C . ALA A 1 93 ? 18.044 4.601 -18.887 1.00 80.19 93 ALA A C 1
ATOM 676 O O . ALA A 1 93 ? 17.396 4.309 -19.895 1.00 80.19 93 ALA A O 1
ATOM 677 N N . ARG A 1 94 ? 17.439 5.034 -17.776 1.00 77.50 94 ARG A N 1
ATOM 678 C CA . ARG A 1 94 ? 15.977 5.094 -17.619 1.00 77.50 94 ARG A CA 1
ATOM 679 C C . ARG A 1 94 ? 15.295 5.940 -18.693 1.00 77.50 94 ARG A C 1
ATOM 681 O O . ARG A 1 94 ? 14.186 5.618 -19.112 1.00 77.50 94 ARG A O 1
ATOM 688 N N . ASP A 1 95 ? 15.909 7.055 -19.051 1.00 81.12 95 ASP A N 1
ATOM 689 C CA . ASP A 1 95 ? 15.402 8.037 -20.002 1.00 81.12 95 ASP A CA 1
ATOM 690 C C . ASP A 1 95 ? 16.005 7.870 -21.400 1.00 81.12 95 ASP A C 1
ATOM 692 O O . ASP A 1 95 ? 15.800 8.729 -22.251 1.00 81.12 95 ASP A O 1
ATOM 696 N N . LEU A 1 96 ? 16.724 6.765 -21.632 1.00 87.50 96 LEU A N 1
ATOM 697 C CA . LEU A 1 96 ? 17.438 6.485 -22.873 1.00 87.50 96 LEU A CA 1
ATOM 698 C C . LEU A 1 96 ? 18.368 7.646 -23.277 1.00 87.50 96 LEU A C 1
ATOM 700 O O . LEU A 1 96 ? 18.448 7.983 -24.450 1.00 87.50 96 LEU A O 1
ATOM 704 N N . GLY A 1 97 ? 19.002 8.329 -22.314 1.00 83.12 97 GLY A N 1
ATOM 705 C CA . GLY A 1 97 ? 19.866 9.489 -22.579 1.00 83.12 97 GLY A CA 1
ATOM 706 C C . GLY A 1 97 ? 19.110 10.785 -22.908 1.00 83.12 97 GLY A C 1
ATOM 707 O O . GLY A 1 97 ? 19.734 11.831 -23.057 1.00 83.12 97 GLY A O 1
ATOM 708 N N . ALA A 1 98 ? 17.775 10.734 -22.995 1.00 83.56 98 ALA A N 1
ATOM 709 C CA . ALA A 1 98 ? 16.860 11.854 -23.220 1.00 83.56 98 ALA A CA 1
ATOM 710 C C . ALA A 1 98 ? 17.333 12.897 -24.258 1.00 83.56 98 ALA A C 1
ATOM 712 O O . ALA A 1 98 ? 17.293 14.099 -23.962 1.00 83.56 98 ALA A O 1
ATOM 713 N N . PRO A 1 99 ? 17.711 12.495 -25.490 1.00 84.56 99 PRO A N 1
ATOM 714 C CA . PRO A 1 99 ? 18.159 13.436 -26.526 1.00 84.56 99 PRO A CA 1
ATOM 715 C C . PRO A 1 99 ? 17.094 14.492 -26.871 1.00 84.56 99 PRO A C 1
ATOM 717 O O . PRO A 1 99 ? 17.406 15.606 -27.288 1.00 84.56 99 PRO A O 1
ATOM 720 N N . TRP A 1 100 ? 15.820 14.177 -26.620 1.00 86.31 100 TRP A N 1
ATOM 721 C CA . TRP A 1 100 ? 14.698 15.101 -26.776 1.00 86.31 100 TRP A CA 1
ATOM 722 C C . TRP A 1 100 ? 14.624 16.205 -25.705 1.00 86.31 100 TRP A C 1
ATOM 724 O O . TRP A 1 100 ? 13.829 17.128 -25.853 1.00 86.31 100 TRP A O 1
ATOM 734 N N . LYS A 1 101 ? 15.420 16.139 -24.627 1.00 82.25 101 LYS A N 1
ATOM 735 C CA . LYS A 1 101 ? 15.461 17.152 -23.549 1.00 82.25 101 LYS A CA 1
ATOM 736 C C . LYS A 1 101 ? 16.790 17.888 -23.428 1.00 82.25 101 LYS A C 1
ATOM 738 O O . LYS A 1 101 ? 16.810 18.962 -22.837 1.00 82.25 101 LYS A O 1
ATOM 743 N N . ARG A 1 102 ? 17.890 17.300 -23.899 1.00 77.56 102 ARG A N 1
ATOM 744 C CA . ARG A 1 102 ? 19.254 17.820 -23.719 1.00 77.56 102 ARG A CA 1
ATOM 745 C C . ARG A 1 102 ? 19.948 17.952 -25.066 1.00 77.56 102 ARG A C 1
ATOM 747 O O . ARG A 1 102 ? 19.657 17.175 -25.975 1.00 77.56 102 ARG A O 1
ATOM 754 N N . GLU A 1 103 ? 20.829 18.940 -25.196 1.00 70.06 103 GLU A N 1
ATOM 755 C CA . GLU A 1 103 ? 21.625 19.132 -26.415 1.00 70.06 103 GLU A CA 1
ATOM 756 C C . GLU A 1 103 ? 22.744 18.098 -26.529 1.00 70.06 103 GLU A C 1
ATOM 758 O O . GLU A 1 103 ? 22.879 17.478 -27.583 1.00 70.06 103 GLU A O 1
ATOM 763 N N . GLU A 1 104 ? 23.452 17.838 -25.428 1.00 70.75 104 GLU A N 1
ATOM 764 C CA . GLU A 1 104 ? 24.469 16.791 -25.342 1.00 70.75 104 GLU A CA 1
ATOM 765 C C . GLU A 1 104 ? 23.829 15.397 -25.286 1.00 70.75 104 GLU A C 1
ATOM 767 O O . GLU A 1 104 ? 22.989 15.102 -24.427 1.00 70.75 104 GLU A O 1
ATOM 772 N N . GLY A 1 105 ? 24.230 14.538 -26.225 1.00 64.19 105 GLY A N 1
ATOM 773 C CA . GLY A 1 105 ? 23.886 13.122 -26.222 1.00 64.19 105 GLY A CA 1
ATOM 774 C C . GLY A 1 105 ? 24.760 12.366 -25.227 1.00 64.19 105 GLY A C 1
ATOM 775 O O . GLY A 1 105 ? 25.979 12.498 -25.245 1.00 64.19 105 GLY A O 1
ATOM 776 N N . PHE A 1 106 ? 24.137 11.545 -24.384 1.00 78.62 106 PHE A N 1
ATOM 777 C CA . PHE A 1 106 ? 24.845 10.645 -23.478 1.00 78.62 106 PHE A CA 1
ATOM 778 C C . PHE A 1 106 ? 24.634 9.192 -23.908 1.00 78.62 106 PHE A C 1
ATOM 780 O O . PHE A 1 106 ? 23.547 8.853 -24.397 1.00 78.62 106 PHE A O 1
ATOM 787 N N . PRO A 1 107 ? 25.634 8.318 -23.703 1.00 84.50 107 PRO A N 1
ATOM 788 C CA . PRO A 1 107 ? 25.438 6.882 -23.793 1.00 84.50 107 PRO A CA 1
ATOM 789 C C . PRO A 1 107 ? 24.271 6.438 -22.922 1.00 84.50 107 PRO A C 1
ATOM 791 O O . PRO A 1 107 ? 24.109 6.901 -21.789 1.00 84.50 107 PRO A O 1
ATOM 794 N N . PHE A 1 108 ? 23.436 5.559 -23.466 1.00 87.00 108 PHE A N 1
ATOM 795 C CA . PHE A 1 108 ? 22.239 5.103 -22.774 1.00 87.00 108 PHE A CA 1
ATOM 796 C C . PHE A 1 108 ? 22.168 3.593 -22.618 1.00 87.00 108 PHE A C 1
ATOM 798 O O . PHE A 1 108 ? 21.329 3.134 -21.848 1.00 87.00 108 PHE A O 1
ATOM 805 N N . LEU A 1 109 ? 22.993 2.831 -23.330 1.00 86.69 109 LEU A N 1
ATOM 806 C CA . LEU A 1 109 ? 23.017 1.378 -23.268 1.00 86.69 109 LEU A CA 1
ATOM 807 C C . LEU A 1 109 ? 24.470 0.896 -23.281 1.00 86.69 109 LEU A C 1
ATOM 809 O O . LEU A 1 109 ? 25.222 1.282 -24.160 1.00 86.69 109 LEU A O 1
ATOM 813 N N . ASP A 1 110 ? 24.838 0.026 -22.354 1.00 84.69 110 ASP A N 1
ATOM 814 C CA . ASP A 1 110 ? 26.047 -0.793 -22.404 1.00 84.69 110 ASP A CA 1
ATOM 815 C C . ASP A 1 110 ? 25.581 -2.252 -22.440 1.00 84.69 110 ASP A C 1
ATOM 817 O O . ASP A 1 110 ? 24.815 -2.663 -21.569 1.00 84.69 110 ASP A O 1
ATOM 821 N N . ALA A 1 111 ? 25.988 -3.037 -23.434 1.00 85.81 111 ALA A N 1
ATOM 822 C CA . ALA A 1 111 ? 25.636 -4.456 -23.541 1.00 85.81 111 ALA A CA 1
ATOM 823 C C . ALA A 1 111 ? 26.892 -5.328 -23.531 1.00 85.81 111 ALA A C 1
ATOM 825 O O . ALA A 1 111 ? 27.898 -4.946 -24.123 1.00 85.81 111 ALA A O 1
ATOM 826 N N . GLU A 1 112 ? 26.839 -6.484 -22.868 1.00 83.56 112 GLU A N 1
ATOM 827 C CA . GLU A 1 112 ? 27.972 -7.409 -22.772 1.00 83.56 112 GLU A CA 1
ATOM 828 C C . GLU A 1 112 ? 28.369 -7.884 -24.175 1.00 83.56 112 GLU A C 1
ATOM 830 O O . GLU A 1 112 ? 27.522 -8.284 -24.978 1.00 83.56 112 GLU A O 1
ATOM 835 N N . ALA A 1 113 ? 29.660 -7.792 -24.493 1.00 78.94 113 ALA A N 1
ATOM 836 C CA . ALA A 1 113 ? 30.171 -8.204 -25.789 1.00 78.94 113 ALA A CA 1
ATOM 837 C C . ALA A 1 113 ? 30.090 -9.733 -25.910 1.00 78.94 113 ALA A C 1
ATOM 839 O O . ALA A 1 113 ? 30.688 -10.466 -25.123 1.00 78.94 113 ALA A O 1
ATOM 840 N N . VAL A 1 114 ? 29.356 -10.225 -26.910 1.00 72.38 114 VAL A N 1
ATOM 841 C CA . VAL A 1 114 ? 29.228 -11.666 -27.155 1.00 72.38 114 VAL A CA 1
ATOM 842 C C . VAL A 1 114 ? 30.492 -12.179 -27.863 1.00 72.38 114 VAL A C 1
ATOM 844 O O . VAL A 1 114 ? 30.837 -11.652 -28.928 1.00 72.38 114 VAL A O 1
ATOM 847 N N . PRO A 1 115 ? 31.178 -13.215 -27.336 1.00 63.03 115 PRO A N 1
ATOM 848 C CA . PRO A 1 115 ? 32.362 -13.787 -27.974 1.00 63.03 115 PRO A CA 1
ATOM 849 C C . PRO A 1 115 ? 32.093 -14.184 -29.432 1.00 63.03 115 PRO A C 1
ATOM 851 O O . PRO A 1 115 ? 31.107 -14.856 -29.733 1.00 63.03 115 PRO A O 1
ATOM 854 N N . GLY A 1 116 ? 32.967 -13.756 -30.347 1.00 61.41 116 GLY A N 1
ATOM 855 C CA . GLY A 1 116 ? 32.856 -14.056 -31.780 1.00 61.41 116 GLY A CA 1
ATOM 856 C C . GLY A 1 116 ? 31.850 -13.204 -32.567 1.00 61.41 116 GLY A C 1
ATOM 857 O O . GLY A 1 116 ? 31.627 -13.490 -33.738 1.00 61.41 116 GLY A O 1
ATOM 858 N N . GLY A 1 117 ? 31.237 -12.174 -31.965 1.00 61.72 117 GLY A N 1
ATOM 859 C CA . GLY A 1 117 ? 30.383 -11.217 -32.687 1.00 61.72 117 GLY A CA 1
ATOM 860 C C . GLY A 1 117 ? 29.057 -11.793 -33.201 1.00 61.72 117 GLY A C 1
ATOM 861 O O . GLY A 1 117 ? 28.425 -11.200 -34.069 1.00 61.72 117 GLY A O 1
ATOM 862 N N . ALA A 1 118 ? 28.613 -12.939 -32.671 1.00 61.25 118 ALA A N 1
ATOM 863 C CA . ALA A 1 118 ? 27.426 -13.658 -33.148 1.00 61.25 118 ALA A CA 1
ATOM 864 C C . ALA A 1 118 ? 26.106 -12.859 -33.051 1.00 61.25 118 ALA A C 1
ATOM 866 O O . ALA A 1 118 ? 25.116 -13.221 -33.688 1.00 61.25 118 ALA A O 1
ATOM 867 N N . ARG A 1 119 ? 26.073 -11.784 -32.252 1.00 74.19 119 ARG A N 1
ATOM 868 C CA . ARG A 1 119 ? 24.958 -10.834 -32.153 1.00 74.19 119 ARG A CA 1
ATOM 869 C C . ARG A 1 119 ? 25.488 -9.406 -32.169 1.00 74.19 119 ARG A C 1
ATOM 871 O O . ARG A 1 119 ? 26.233 -9.017 -31.276 1.00 74.19 119 ARG A O 1
ATOM 878 N N . ASP A 1 120 ? 25.060 -8.629 -33.157 1.00 87.19 120 ASP A N 1
ATOM 879 C CA . ASP A 1 120 ? 25.355 -7.199 -33.246 1.00 87.19 120 ASP A CA 1
ATOM 880 C C . ASP A 1 120 ? 24.342 -6.396 -32.410 1.00 87.19 120 ASP A C 1
ATOM 882 O O . ASP A 1 120 ? 23.173 -6.246 -32.779 1.00 87.19 120 ASP A O 1
ATOM 886 N N . THR A 1 121 ? 24.803 -5.872 -31.270 1.00 89.38 121 THR A N 1
ATOM 887 C CA . THR A 1 121 ? 24.017 -5.040 -30.344 1.00 89.38 121 THR A CA 1
ATOM 888 C C . THR A 1 121 ? 23.373 -3.839 -31.034 1.00 89.38 121 THR A C 1
ATOM 890 O O . THR A 1 121 ? 22.219 -3.513 -30.745 1.00 89.38 121 THR A O 1
ATOM 893 N N . VAL A 1 122 ? 24.082 -3.176 -31.951 1.00 91.69 122 VAL A N 1
ATOM 894 C CA . VAL A 1 122 ? 23.589 -1.967 -32.627 1.00 91.69 122 VAL A CA 1
ATOM 895 C C . VAL A 1 122 ? 22.505 -2.341 -33.633 1.00 91.69 122 VAL A C 1
ATOM 897 O O . VAL A 1 122 ? 21.463 -1.682 -33.698 1.00 91.69 122 VAL A O 1
ATOM 900 N N . ALA A 1 123 ? 22.682 -3.453 -34.351 1.00 92.56 123 ALA A N 1
ATOM 901 C CA . ALA A 1 123 ? 21.650 -3.989 -35.235 1.00 92.56 123 ALA A CA 1
ATOM 902 C C . ALA A 1 123 ? 20.379 -4.399 -34.476 1.00 92.56 123 ALA A C 1
ATOM 904 O O . ALA A 1 123 ? 19.265 -4.091 -34.917 1.00 92.56 123 ALA A O 1
ATOM 905 N N . LEU A 1 124 ? 20.531 -5.034 -33.311 1.00 93.00 124 LEU A N 1
ATOM 906 C CA . LEU A 1 124 ? 19.418 -5.382 -32.426 1.00 93.00 124 LEU A CA 1
ATOM 907 C C . LEU A 1 124 ? 18.705 -4.128 -31.897 1.00 93.00 124 LEU A C 1
ATOM 909 O O . LEU A 1 124 ? 17.474 -4.062 -31.942 1.00 93.00 124 LEU A O 1
ATOM 913 N N . ALA A 1 125 ? 19.452 -3.105 -31.472 1.00 93.69 125 ALA A N 1
ATOM 914 C CA . ALA A 1 125 ? 18.890 -1.830 -31.028 1.00 93.69 125 ALA A CA 1
ATOM 915 C C . ALA A 1 125 ? 18.108 -1.129 -32.150 1.00 93.69 125 ALA A C 1
ATOM 917 O O . ALA A 1 125 ? 16.988 -0.667 -31.924 1.00 93.69 125 ALA A O 1
ATOM 918 N N . ALA A 1 126 ? 18.647 -1.110 -33.373 1.00 94.88 126 ALA A N 1
ATOM 919 C CA . ALA A 1 126 ? 17.977 -0.543 -34.543 1.00 94.88 126 ALA A CA 1
ATOM 920 C C . ALA A 1 126 ? 16.708 -1.326 -34.908 1.00 94.88 126 ALA A C 1
ATOM 922 O O . ALA A 1 126 ? 15.685 -0.730 -35.243 1.00 94.88 126 ALA A O 1
ATOM 923 N N . SER A 1 127 ? 16.729 -2.655 -34.779 1.00 94.56 127 SER A N 1
ATOM 924 C CA . SER A 1 127 ? 15.535 -3.485 -34.963 1.00 94.56 127 SER A CA 1
ATOM 925 C C . SER A 1 127 ? 14.449 -3.162 -33.935 1.00 94.56 127 SER A C 1
ATOM 927 O O . SER A 1 127 ? 13.293 -2.962 -34.307 1.00 94.56 127 SER A O 1
ATOM 929 N N . ALA A 1 128 ? 14.807 -3.049 -32.653 1.00 94.88 128 ALA A N 1
ATOM 930 C CA . ALA A 1 128 ? 13.866 -2.654 -31.605 1.00 94.88 128 ALA A CA 1
ATOM 931 C C . ALA A 1 128 ? 13.307 -1.241 -31.839 1.00 94.88 128 ALA A C 1
ATOM 933 O O . ALA A 1 128 ? 12.111 -1.015 -31.634 1.00 94.88 128 ALA A O 1
ATOM 934 N N . LEU A 1 129 ? 14.150 -0.311 -32.306 1.00 95.69 129 LEU A N 1
ATOM 935 C CA . LEU A 1 129 ? 13.750 1.045 -32.667 1.00 95.69 129 LEU A CA 1
ATOM 936 C C . LEU A 1 129 ? 12.709 1.031 -33.791 1.00 95.69 129 LEU A C 1
ATOM 938 O O . LEU A 1 129 ? 11.645 1.607 -33.604 1.00 95.69 129 LEU A O 1
ATOM 942 N N . ARG A 1 130 ? 12.947 0.323 -34.902 1.00 95.88 130 ARG A N 1
ATOM 943 C CA . ARG A 1 130 ? 11.986 0.228 -36.022 1.00 95.88 130 ARG A CA 1
ATOM 944 C C . ARG A 1 130 ? 10.644 -0.371 -35.604 1.00 95.88 130 ARG A C 1
ATOM 946 O O . ARG A 1 130 ? 9.591 0.178 -35.937 1.00 95.88 130 ARG A O 1
ATOM 953 N N . THR A 1 131 ? 10.668 -1.450 -34.819 1.00 95.06 131 THR A N 1
ATOM 954 C CA . THR A 1 131 ? 9.444 -2.057 -34.271 1.00 95.06 131 THR A CA 1
ATOM 955 C C . THR A 1 131 ? 8.684 -1.059 -33.399 1.00 95.06 131 THR A C 1
ATOM 957 O O . THR A 1 131 ? 7.478 -0.879 -33.560 1.00 95.06 131 THR A O 1
ATOM 960 N N . TRP A 1 132 ? 9.379 -0.351 -32.504 1.00 95.81 132 TRP A N 1
ATOM 961 C CA . TRP A 1 132 ? 8.770 0.695 -31.684 1.00 95.81 132 TRP A CA 1
ATOM 962 C C . TRP A 1 132 ? 8.223 1.856 -32.520 1.00 95.81 132 TRP A C 1
ATOM 964 O O . TRP A 1 132 ? 7.127 2.341 -32.239 1.00 95.81 132 TRP A O 1
ATOM 974 N N . MET A 1 133 ? 8.943 2.290 -33.553 1.00 94.50 133 MET A N 1
ATOM 975 C CA . MET A 1 133 ? 8.505 3.387 -34.409 1.00 94.50 133 MET A CA 1
ATOM 976 C C . MET A 1 133 ? 7.190 3.054 -35.108 1.00 94.50 133 MET A C 1
ATOM 978 O O . MET A 1 133 ? 6.253 3.847 -35.070 1.00 94.50 133 MET A O 1
ATOM 982 N N . THR A 1 134 ? 7.099 1.846 -35.659 1.00 93.75 134 THR A N 1
ATOM 983 C CA . THR A 1 134 ? 5.906 1.355 -36.355 1.00 93.75 134 THR A CA 1
ATOM 984 C C . THR A 1 134 ? 4.720 1.195 -35.405 1.00 93.75 134 THR A C 1
ATOM 986 O O . THR A 1 134 ? 3.613 1.624 -35.707 1.00 93.75 134 THR A O 1
ATOM 989 N N . MET A 1 135 ? 4.941 0.590 -34.236 1.00 92.88 135 MET A N 1
ATOM 990 C CA . MET A 1 135 ? 3.851 0.151 -33.357 1.00 92.88 135 MET A CA 1
ATOM 991 C C . MET A 1 135 ? 3.449 1.169 -32.284 1.00 92.88 135 MET A C 1
ATOM 993 O O . MET A 1 135 ? 2.360 1.069 -31.723 1.00 92.88 135 MET A O 1
ATOM 997 N N . ALA A 1 136 ? 4.327 2.111 -31.937 1.00 92.38 136 ALA A N 1
ATOM 998 C CA . ALA A 1 136 ? 4.100 3.048 -30.839 1.00 92.38 136 ALA A CA 1
ATOM 999 C C . ALA A 1 136 ? 4.327 4.508 -31.233 1.00 92.38 136 ALA A C 1
ATOM 1001 O O . ALA A 1 136 ? 3.497 5.339 -30.867 1.00 92.38 136 ALA A O 1
ATOM 1002 N N . LEU A 1 137 ? 5.409 4.837 -31.952 1.00 93.56 137 LEU A N 1
ATOM 1003 C CA . LEU A 1 137 ? 5.691 6.231 -32.313 1.00 93.56 137 LEU A CA 1
ATOM 1004 C C . LEU A 1 137 ? 4.709 6.760 -33.359 1.00 93.56 137 LEU A C 1
ATOM 1006 O O . LEU A 1 137 ? 4.120 7.804 -33.118 1.00 93.56 137 LEU A O 1
ATOM 1010 N N . ARG A 1 138 ? 4.500 6.051 -34.474 1.00 94.19 138 ARG A N 1
ATOM 1011 C CA . ARG A 1 138 ? 3.609 6.497 -35.556 1.00 94.19 138 ARG A CA 1
ATOM 1012 C C . ARG A 1 138 ? 2.153 6.655 -35.091 1.00 94.19 138 ARG A C 1
ATOM 1014 O O . ARG A 1 138 ? 1.642 7.764 -35.201 1.00 94.19 138 ARG A O 1
ATOM 1021 N N . PRO A 1 139 ? 1.528 5.674 -34.401 1.00 92.19 139 PRO A N 1
ATOM 1022 C CA . PRO A 1 139 ? 0.182 5.876 -33.857 1.00 92.19 139 PRO A CA 1
ATOM 1023 C C . PRO A 1 139 ? 0.098 7.008 -32.825 1.00 92.19 139 PRO A C 1
ATOM 1025 O O . PRO A 1 139 ? -0.961 7.594 -32.626 1.00 92.19 139 PRO A O 1
ATOM 1028 N N . TRP A 1 140 ? 1.181 7.280 -32.088 1.00 93.62 140 TRP A N 1
ATOM 1029 C CA . TRP A 1 140 ? 1.242 8.429 -31.180 1.00 93.62 140 TRP A CA 1
ATOM 1030 C C . TRP A 1 140 ? 1.363 9.749 -31.948 1.00 93.62 140 TRP A C 1
ATOM 1032 O O . TRP A 1 140 ? 0.673 10.698 -31.601 1.00 93.62 140 TRP A O 1
ATOM 1042 N N . ALA A 1 141 ? 2.172 9.797 -33.003 1.00 92.62 141 ALA A N 1
ATOM 1043 C CA . ALA A 1 141 ? 2.366 10.972 -33.841 1.00 92.62 141 ALA A CA 1
ATOM 1044 C C . ALA A 1 141 ? 1.065 11.388 -34.538 1.00 92.62 141 ALA A C 1
ATOM 1046 O O . ALA A 1 141 ? 0.706 12.562 -34.483 1.00 92.62 141 ALA A O 1
ATOM 1047 N N . GLU A 1 142 ? 0.311 10.419 -35.067 1.00 92.56 142 GLU A N 1
ATOM 1048 C CA . GLU A 1 142 ? -1.022 10.630 -35.646 1.00 92.56 142 GLU A CA 1
ATOM 1049 C C . GLU A 1 142 ? -1.987 11.289 -34.647 1.00 92.56 142 GLU A C 1
ATOM 1051 O O . GLU A 1 142 ? -2.682 12.243 -34.987 1.00 92.56 142 GLU A O 1
ATOM 1056 N N . ARG A 1 143 ? -2.009 10.824 -33.387 1.00 91.38 143 ARG A N 1
ATOM 1057 C CA . ARG A 1 143 ? -2.883 11.391 -32.341 1.00 91.38 143 ARG A CA 1
ATOM 1058 C C . ARG A 1 143 ? -2.501 12.809 -31.930 1.00 91.38 143 ARG A C 1
ATOM 1060 O O . ARG A 1 143 ? -3.367 13.558 -31.497 1.00 91.38 143 ARG A O 1
ATOM 1067 N N . VAL A 1 144 ? -1.221 13.153 -32.034 1.00 91.81 144 VAL A N 1
ATOM 1068 C CA . VAL A 1 144 ? -0.676 14.464 -31.651 1.00 91.81 144 VAL A CA 1
ATOM 1069 C C . VAL A 1 144 ? -0.601 15.414 -32.865 1.00 91.81 144 VAL A C 1
ATOM 1071 O O . VAL A 1 144 ? -0.214 16.569 -32.724 1.00 91.81 144 VAL A O 1
ATOM 1074 N N . GLY A 1 145 ? -1.008 14.958 -34.057 1.00 90.44 145 GLY A N 1
ATOM 1075 C CA . GLY A 1 145 ? -1.071 15.775 -35.272 1.00 90.44 145 GLY A CA 1
ATOM 1076 C C . GLY A 1 145 ? 0.292 16.086 -35.895 1.00 90.44 145 GLY A C 1
ATOM 1077 O O . GLY A 1 145 ? 0.463 17.145 -36.493 1.00 90.44 145 GLY A O 1
ATOM 1078 N N . ILE A 1 146 ? 1.277 15.202 -35.730 1.00 91.81 146 ILE A N 1
ATOM 1079 C CA . ILE A 1 146 ? 2.605 15.357 -36.338 1.00 91.81 146 ILE A CA 1
ATOM 1080 C C . ILE A 1 146 ? 2.564 14.844 -37.781 1.00 91.81 146 ILE A C 1
ATOM 1082 O O . ILE A 1 146 ? 2.023 13.770 -38.034 1.00 91.81 146 ILE A O 1
ATOM 1086 N N . ASP A 1 147 ? 3.169 15.600 -38.700 1.00 89.81 147 ASP A N 1
ATOM 1087 C CA . ASP A 1 147 ? 3.256 15.248 -40.120 1.00 89.81 147 ASP A CA 1
ATOM 1088 C C . ASP A 1 147 ? 3.983 13.910 -40.342 1.00 89.81 147 ASP A C 1
ATOM 1090 O O . ASP A 1 147 ? 5.029 13.635 -39.742 1.00 89.81 147 ASP A O 1
ATOM 1094 N N . GLU A 1 148 ? 3.438 13.099 -41.245 1.00 90.31 148 GLU A N 1
ATOM 1095 C CA . GLU A 1 148 ? 3.984 11.809 -41.646 1.00 90.31 148 GLU A CA 1
ATOM 1096 C C . GLU A 1 148 ? 5.382 11.953 -42.266 1.00 90.31 148 GLU A C 1
ATOM 1098 O O . GLU A 1 148 ? 6.258 11.132 -42.001 1.00 90.31 148 GLU A O 1
ATOM 1103 N N . GLU A 1 149 ? 5.659 13.040 -42.996 1.00 91.00 149 GLU A N 1
ATOM 1104 C CA . GLU A 1 149 ? 6.995 13.284 -43.565 1.00 91.00 149 GLU A CA 1
ATOM 1105 C C . GLU A 1 149 ? 8.075 13.368 -42.469 1.00 91.00 149 GLU A C 1
ATOM 1107 O O . GLU A 1 149 ? 9.186 12.847 -42.613 1.00 91.00 149 GLU A O 1
ATOM 1112 N N . MET A 1 150 ? 7.737 13.961 -41.319 1.00 88.38 150 MET A N 1
ATOM 1113 C CA . MET A 1 150 ? 8.642 14.053 -40.172 1.00 88.38 150 MET A CA 1
ATOM 1114 C C . MET A 1 150 ? 8.885 12.677 -39.537 1.00 88.38 150 MET A C 1
ATOM 1116 O O . MET A 1 150 ? 9.996 12.393 -39.081 1.00 88.38 150 MET A O 1
ATOM 1120 N N . ILE A 1 151 ? 7.871 11.812 -39.507 1.00 92.56 151 ILE A N 1
ATOM 1121 C CA . ILE A 1 151 ? 7.991 10.444 -38.988 1.00 92.56 151 ILE A CA 1
ATOM 1122 C C . ILE A 1 151 ? 8.826 9.580 -39.929 1.00 92.56 151 ILE A C 1
ATOM 1124 O O . ILE A 1 151 ? 9.734 8.891 -39.454 1.00 92.56 151 ILE A O 1
ATOM 1128 N N . GLU A 1 152 ? 8.610 9.680 -41.239 1.00 92.19 152 GLU A N 1
ATOM 1129 C CA . GLU A 1 152 ? 9.429 9.003 -42.247 1.00 92.19 152 GLU A CA 1
ATOM 1130 C C . GLU A 1 152 ? 10.889 9.464 -42.202 1.00 92.19 152 GLU A C 1
ATOM 1132 O O . GLU A 1 152 ? 11.799 8.636 -42.255 1.00 92.19 152 GLU A O 1
ATOM 1137 N N . ALA A 1 153 ? 11.146 10.756 -41.979 1.00 89.94 153 ALA A N 1
ATOM 1138 C CA . ALA A 1 153 ? 12.505 11.271 -41.817 1.00 89.94 153 ALA A CA 1
ATOM 1139 C C . ALA A 1 153 ? 13.221 10.701 -40.578 1.00 89.94 153 ALA A C 1
ATOM 1141 O O . ALA A 1 153 ? 14.430 10.471 -40.616 1.00 89.94 153 ALA A O 1
ATOM 1142 N N . VAL A 1 154 ? 12.507 10.457 -39.471 1.00 91.88 154 VAL A N 1
ATOM 1143 C CA . VAL A 1 154 ? 13.076 9.750 -38.307 1.00 91.88 154 VAL A CA 1
ATOM 1144 C C . VAL A 1 154 ? 13.257 8.264 -38.638 1.00 91.88 154 VAL A C 1
ATOM 1146 O O . VAL A 1 154 ? 14.240 7.655 -38.221 1.00 91.88 154 VAL A O 1
ATOM 1149 N N . HIS A 1 155 ? 12.323 7.668 -39.384 1.00 92.50 155 HIS A N 1
ATOM 1150 C CA . HIS A 1 155 ? 12.301 6.232 -39.662 1.00 92.50 155 HIS A CA 1
ATOM 1151 C C . HIS A 1 155 ? 13.422 5.827 -40.619 1.00 92.50 155 HIS A C 1
ATOM 1153 O O . HIS A 1 155 ? 14.072 4.804 -40.404 1.00 92.50 155 HIS A O 1
ATOM 1159 N N . ALA A 1 156 ? 13.726 6.676 -41.600 1.00 92.81 156 ALA A N 1
ATOM 1160 C CA . ALA A 1 156 ? 14.862 6.527 -42.504 1.00 92.81 156 ALA A CA 1
ATOM 1161 C C . ALA A 1 156 ? 16.204 6.446 -41.758 1.00 92.81 156 ALA A C 1
ATOM 1163 O O . ALA A 1 156 ? 17.115 5.759 -42.206 1.00 92.81 156 ALA A O 1
ATOM 1164 N N . LEU A 1 157 ? 16.310 7.091 -40.591 1.00 94.00 157 LEU A N 1
ATOM 1165 C CA . LEU A 1 157 ? 17.507 7.052 -39.751 1.00 94.00 157 LEU A CA 1
ATOM 1166 C C . LEU A 1 157 ? 17.552 5.846 -38.810 1.00 94.00 157 LEU A C 1
ATOM 1168 O O . LEU A 1 157 ? 18.539 5.680 -38.104 1.00 94.00 157 LEU A O 1
ATOM 1172 N N . ALA A 1 158 ? 16.519 4.999 -38.753 1.00 93.19 158 ALA A N 1
ATOM 1173 C CA . ALA A 1 158 ? 16.457 3.837 -37.860 1.00 93.19 158 ALA A CA 1
ATOM 1174 C C . ALA A 1 158 ? 17.306 2.645 -38.363 1.00 93.19 158 ALA A C 1
ATOM 1176 O O . ALA A 1 158 ? 16.896 1.477 -38.295 1.00 93.19 158 ALA A O 1
ATOM 1177 N N . THR A 1 159 ? 18.498 2.941 -38.879 1.00 93.25 159 THR A N 1
ATOM 1178 C CA . THR A 1 159 ? 19.523 1.989 -39.316 1.00 93.25 159 THR A CA 1
ATOM 1179 C C . THR A 1 159 ? 20.610 1.867 -38.239 1.00 93.25 159 THR A C 1
ATOM 1181 O O . THR A 1 159 ? 20.748 2.760 -37.400 1.00 93.25 159 THR A O 1
ATOM 1184 N N . PRO A 1 160 ? 21.404 0.781 -38.225 1.00 90.31 160 PRO A N 1
ATOM 1185 C CA . PRO A 1 160 ? 22.500 0.647 -37.266 1.00 90.31 160 PRO A CA 1
ATOM 1186 C C . PRO A 1 160 ? 23.537 1.779 -37.365 1.00 90.31 160 PRO A C 1
ATOM 1188 O O . PRO A 1 160 ? 24.051 2.207 -36.339 1.00 90.31 160 PRO A O 1
ATOM 1191 N N . ALA A 1 161 ? 23.810 2.279 -38.576 1.00 88.75 161 ALA A N 1
ATOM 1192 C CA . ALA A 1 161 ? 24.815 3.313 -38.823 1.00 88.75 161 ALA A CA 1
ATOM 1193 C C . ALA A 1 161 ? 24.319 4.735 -38.507 1.00 88.75 161 ALA A C 1
ATOM 1195 O O . ALA A 1 161 ? 25.097 5.564 -38.041 1.00 88.75 161 ALA A O 1
ATOM 1196 N N . ASP A 1 162 ? 23.032 5.015 -38.742 1.00 93.06 162 ASP A N 1
ATOM 1197 C CA . ASP A 1 162 ? 22.497 6.378 -38.659 1.00 93.06 162 ASP A CA 1
ATOM 1198 C C . ASP A 1 162 ? 21.761 6.660 -37.347 1.00 93.06 162 ASP A C 1
ATOM 1200 O O . ASP A 1 162 ? 21.689 7.816 -36.927 1.00 93.06 162 ASP A O 1
ATOM 1204 N N . ALA A 1 163 ? 21.212 5.643 -36.671 1.00 92.44 163 ALA A N 1
ATOM 1205 C CA . ALA A 1 163 ? 20.461 5.839 -35.427 1.00 92.44 163 ALA A CA 1
ATOM 1206 C C . ALA A 1 163 ? 21.380 6.035 -34.219 1.00 92.44 163 ALA A C 1
ATOM 1208 O O . ALA A 1 163 ? 21.056 6.786 -33.290 1.00 92.44 163 ALA A O 1
ATOM 1209 N N . PHE A 1 164 ? 22.512 5.335 -34.220 1.00 93.94 164 PHE A N 1
ATOM 1210 C CA . PHE A 1 164 ? 23.340 5.145 -33.042 1.00 93.94 164 PHE A CA 1
ATOM 1211 C C . PHE A 1 164 ? 24.816 5.357 -33.349 1.00 93.94 164 PHE A C 1
ATOM 1213 O O . PHE A 1 164 ? 25.287 5.064 -34.441 1.00 93.94 164 PHE A O 1
ATOM 1220 N N . ALA A 1 165 ? 25.549 5.824 -32.345 1.00 91.25 165 ALA A N 1
ATOM 1221 C CA . ALA A 1 165 ? 26.994 5.679 -32.290 1.00 91.25 165 ALA A CA 1
ATOM 1222 C C . ALA A 1 165 ? 27.323 4.575 -31.281 1.00 91.25 165 ALA A C 1
ATOM 1224 O O . ALA A 1 165 ? 26.659 4.459 -30.245 1.00 91.25 165 ALA A O 1
ATOM 1225 N N . ALA A 1 166 ? 28.326 3.756 -31.592 1.00 90.50 166 ALA A N 1
ATOM 1226 C CA . ALA A 1 166 ? 28.751 2.675 -30.720 1.00 90.50 166 ALA A CA 1
ATOM 1227 C C . ALA A 1 166 ? 30.266 2.657 -30.531 1.00 90.50 166 ALA A C 1
ATOM 1229 O O . ALA A 1 166 ? 31.022 2.848 -31.481 1.00 90.50 166 ALA A O 1
ATOM 1230 N N . GLU A 1 167 ? 30.695 2.396 -29.302 1.00 90.62 167 GLU A N 1
ATOM 1231 C CA . GLU A 1 167 ? 32.097 2.214 -28.933 1.00 90.62 167 GLU A CA 1
ATOM 1232 C C . GLU A 1 167 ? 32.256 0.902 -28.153 1.00 90.62 167 GLU A C 1
ATOM 1234 O O . GLU A 1 167 ? 31.408 0.543 -27.335 1.00 90.62 167 GLU A O 1
ATOM 1239 N N . THR A 1 168 ? 33.325 0.153 -28.434 1.00 87.12 168 THR A N 1
ATOM 1240 C CA . THR A 1 168 ? 33.664 -1.054 -27.665 1.00 87.12 168 THR A CA 1
ATOM 1241 C C . THR A 1 168 ? 34.663 -0.676 -26.590 1.00 87.12 168 THR A C 1
ATOM 1243 O O . THR A 1 168 ? 35.710 -0.104 -26.891 1.00 87.12 168 THR A O 1
ATOM 1246 N N . LEU A 1 169 ? 34.342 -0.997 -25.343 1.00 88.38 169 LEU A N 1
ATOM 1247 C CA . LEU A 1 169 ? 35.171 -0.666 -24.191 1.00 88.38 169 LEU A CA 1
ATOM 1248 C C . LEU A 1 169 ? 34.920 -1.619 -23.029 1.00 88.38 169 LEU A C 1
ATOM 1250 O O . LEU A 1 169 ? 33.911 -2.325 -22.966 1.00 88.38 169 LEU A O 1
ATOM 1254 N N . GLU A 1 170 ? 35.845 -1.598 -22.082 1.00 83.38 170 GLU A N 1
ATOM 1255 C CA . GLU A 1 170 ? 35.717 -2.312 -20.822 1.00 83.38 170 GLU A CA 1
ATOM 1256 C C . GLU A 1 170 ? 35.086 -1.394 -19.766 1.00 83.38 170 GLU A C 1
ATOM 1258 O O . GLU A 1 170 ? 35.570 -0.291 -19.512 1.00 83.38 170 GLU A O 1
ATOM 1263 N N . VAL A 1 171 ? 33.970 -1.828 -19.178 1.00 79.69 171 VAL A N 1
ATOM 1264 C CA . VAL A 1 171 ? 33.292 -1.126 -18.080 1.00 79.69 171 VAL A CA 1
ATOM 1265 C C . VAL A 1 171 ? 33.618 -1.827 -16.770 1.00 79.69 171 VAL A C 1
ATOM 1267 O O . VAL A 1 171 ? 33.275 -2.995 -16.600 1.00 79.69 171 VAL A O 1
ATOM 1270 N N . ASP A 1 172 ? 34.204 -1.107 -15.812 1.00 82.31 172 ASP A N 1
ATOM 1271 C CA . ASP A 1 172 ? 34.363 -1.596 -14.440 1.00 82.31 172 ASP A CA 1
ATOM 1272 C C . ASP A 1 172 ? 33.081 -1.343 -13.627 1.00 82.31 172 ASP A C 1
ATOM 1274 O O . ASP A 1 172 ? 32.785 -0.224 -13.192 1.00 82.31 172 ASP A O 1
ATOM 1278 N N . LEU A 1 173 ? 32.307 -2.403 -13.381 1.00 75.44 173 LEU A N 1
ATOM 1279 C CA . LEU A 1 173 ? 31.114 -2.319 -12.536 1.00 75.44 173 LEU A CA 1
ATOM 1280 C C . LEU A 1 173 ? 31.471 -2.059 -11.067 1.00 75.44 173 LEU A C 1
ATOM 1282 O O . LEU A 1 173 ? 30.704 -1.415 -10.359 1.00 75.44 173 LEU A O 1
ATOM 1286 N N . GLY A 1 174 ? 32.638 -2.503 -10.606 1.00 76.06 174 GLY A N 1
ATOM 1287 C CA . GLY A 1 174 ? 33.140 -2.265 -9.259 1.00 76.06 174 GLY A CA 1
ATOM 1288 C C . GLY A 1 174 ? 33.417 -0.785 -9.015 1.00 76.06 174 GLY A C 1
ATOM 1289 O O . GLY A 1 174 ? 33.115 -0.292 -7.932 1.00 76.06 174 GLY A O 1
ATOM 1290 N N . GLU A 1 175 ? 33.916 -0.055 -10.015 1.00 78.50 175 GLU A N 1
ATOM 1291 C CA . GLU A 1 175 ? 34.045 1.407 -9.947 1.00 78.50 175 GLU A CA 1
ATOM 1292 C C . GLU A 1 175 ? 32.671 2.066 -9.789 1.00 78.50 175 GLU A C 1
ATOM 1294 O O . GLU A 1 175 ? 32.474 2.842 -8.857 1.00 78.50 175 GLU A O 1
ATOM 1299 N N . ARG A 1 176 ? 31.680 1.669 -10.599 1.00 73.12 176 ARG A N 1
ATOM 1300 C CA . ARG A 1 176 ? 30.293 2.166 -10.491 1.00 73.12 176 ARG A CA 1
ATOM 1301 C C . ARG A 1 176 ? 29.636 1.850 -9.148 1.00 73.12 176 ARG A C 1
ATOM 1303 O O . ARG A 1 176 ? 28.831 2.637 -8.659 1.00 73.12 176 ARG A O 1
ATOM 1310 N N . LEU A 1 177 ? 29.960 0.705 -8.551 1.00 74.50 177 LEU A N 1
ATOM 1311 C CA . LEU A 1 177 ? 29.487 0.323 -7.220 1.00 74.50 177 LEU A CA 1
ATOM 1312 C C . LEU A 1 177 ? 30.232 1.068 -6.093 1.00 74.50 177 LEU A C 1
ATOM 1314 O O . LEU A 1 177 ? 29.659 1.251 -5.019 1.00 74.50 177 LEU A O 1
ATOM 1318 N N . ARG A 1 178 ? 31.485 1.496 -6.321 1.00 76.19 178 ARG A N 1
ATOM 1319 C CA . ARG A 1 178 ? 32.278 2.338 -5.401 1.00 76.19 178 ARG A CA 1
ATOM 1320 C C . ARG A 1 178 ? 32.003 3.828 -5.546 1.00 76.19 178 ARG A C 1
ATOM 1322 O O . ARG A 1 178 ? 32.404 4.578 -4.655 1.00 76.19 178 ARG A O 1
ATOM 1329 N N . GLU A 1 179 ? 31.378 4.257 -6.644 1.00 70.25 179 GLU A N 1
ATOM 1330 C CA . GLU A 1 179 ? 31.076 5.664 -6.895 1.00 70.25 179 GLU A CA 1
ATOM 1331 C C . GLU A 1 179 ? 30.425 6.297 -5.666 1.00 70.25 179 GLU A C 1
ATOM 1333 O O . GLU A 1 179 ? 29.352 5.897 -5.209 1.00 70.25 179 GLU A O 1
ATOM 1338 N N . GLN A 1 180 ? 31.085 7.326 -5.145 1.00 61.94 180 GLN A N 1
ATOM 1339 C CA . GLN A 1 180 ? 30.515 8.177 -4.118 1.00 61.94 180 GLN A CA 1
ATOM 1340 C C . GLN A 1 180 ? 29.737 9.298 -4.813 1.00 61.94 180 GLN A C 1
ATOM 1342 O O . GLN A 1 180 ? 30.265 10.020 -5.659 1.00 61.94 180 GLN A O 1
ATOM 1347 N N . GLY A 1 181 ? 28.448 9.423 -4.503 1.00 56.97 181 GLY A N 1
ATOM 1348 C CA . GLY A 1 181 ? 27.573 10.411 -5.126 1.00 56.97 181 GLY A CA 1
ATOM 1349 C C . GLY A 1 181 ? 26.098 10.170 -4.818 1.00 56.97 181 GLY A C 1
ATOM 1350 O O . GLY A 1 181 ? 25.735 9.210 -4.143 1.00 56.97 181 GLY A O 1
ATOM 1351 N N . GLY A 1 182 ? 25.230 11.054 -5.318 1.00 63.50 182 GLY A N 1
ATOM 1352 C CA . GLY A 1 182 ? 23.787 10.967 -5.080 1.00 63.50 182 GLY A CA 1
ATOM 1353 C C . GLY A 1 182 ? 23.176 9.639 -5.552 1.00 63.50 182 GLY A C 1
ATOM 1354 O O . GLY A 1 182 ? 23.580 9.086 -6.576 1.00 63.50 182 GLY A O 1
ATOM 1355 N N . PHE A 1 183 ? 22.155 9.161 -4.831 1.00 71.12 183 PHE A N 1
ATOM 1356 C CA . PHE A 1 183 ? 21.468 7.869 -5.015 1.00 71.12 183 PHE A CA 1
ATOM 1357 C C . PHE A 1 183 ? 21.170 7.480 -6.476 1.00 71.12 183 PHE A C 1
ATOM 1359 O O . PHE A 1 183 ? 21.260 6.309 -6.847 1.00 71.12 183 PHE A O 1
ATOM 1366 N N . ASP A 1 184 ? 20.821 8.455 -7.319 1.00 67.00 184 ASP A N 1
ATOM 1367 C CA . ASP A 1 184 ? 20.499 8.228 -8.729 1.00 67.00 184 ASP A CA 1
ATOM 1368 C C . ASP A 1 184 ? 21.672 7.678 -9.554 1.00 67.00 184 ASP A C 1
ATOM 1370 O O . ASP A 1 184 ? 21.419 6.951 -10.516 1.00 67.00 184 ASP A O 1
ATOM 1374 N N . ARG A 1 185 ? 22.921 7.982 -9.175 1.00 67.31 185 ARG A N 1
ATOM 1375 C CA . ARG A 1 185 ? 24.125 7.484 -9.861 1.00 67.31 185 ARG A CA 1
ATOM 1376 C C . ARG A 1 185 ? 24.366 6.007 -9.553 1.00 67.31 185 ARG A C 1
ATOM 1378 O O . ARG A 1 185 ? 24.467 5.194 -10.465 1.00 67.31 185 ARG A O 1
ATOM 1385 N N . VAL A 1 186 ? 24.330 5.644 -8.271 1.00 75.00 186 VAL A N 1
ATOM 1386 C CA . VAL A 1 186 ? 24.717 4.303 -7.801 1.00 75.00 186 VAL A CA 1
ATOM 1387 C C . VAL A 1 186 ? 23.619 3.255 -8.041 1.00 75.00 186 VAL A C 1
ATOM 1389 O O . VAL A 1 186 ? 23.902 2.100 -8.366 1.00 75.00 186 VAL A O 1
ATOM 1392 N N . LYS A 1 187 ? 22.334 3.627 -7.925 1.00 78.81 187 LYS A N 1
ATOM 1393 C CA . LYS A 1 187 ? 21.231 2.644 -7.932 1.00 78.81 187 LYS A CA 1
ATOM 1394 C C . LYS A 1 187 ? 21.131 1.819 -9.216 1.00 78.81 187 LYS A C 1
ATOM 1396 O O . LYS A 1 187 ? 20.749 0.653 -9.161 1.00 78.81 187 LYS A O 1
ATOM 1401 N N . HIS A 1 188 ? 21.406 2.431 -10.369 1.00 75.44 188 HIS A N 1
ATOM 1402 C CA . HIS A 1 188 ? 21.218 1.775 -11.659 1.00 75.44 188 HIS A CA 1
ATOM 1403 C C . HIS A 1 188 ? 22.274 0.689 -11.861 1.00 75.44 188 HIS A C 1
ATOM 1405 O O . HIS A 1 188 ? 21.894 -0.441 -12.164 1.00 75.44 188 HIS A O 1
ATOM 1411 N N . GLY A 1 189 ? 23.540 0.993 -11.551 1.00 76.44 189 GLY A N 1
ATOM 1412 C CA . GLY A 1 189 ? 24.630 0.016 -11.574 1.00 76.44 189 GLY A CA 1
ATOM 1413 C C . GLY A 1 189 ? 24.380 -1.165 -10.632 1.00 76.44 189 GLY A C 1
ATOM 1414 O O . GLY A 1 189 ? 24.525 -2.314 -11.043 1.00 76.44 189 GLY A O 1
ATOM 1415 N N . ILE A 1 190 ? 23.891 -0.911 -9.409 1.00 85.25 190 ILE A N 1
ATOM 1416 C CA . ILE A 1 190 ? 23.530 -1.984 -8.465 1.00 85.25 190 ILE A CA 1
ATOM 1417 C C . ILE A 1 190 ? 22.482 -2.934 -9.062 1.00 85.25 190 ILE A C 1
ATOM 1419 O O . ILE A 1 190 ? 22.677 -4.148 -9.067 1.00 85.25 190 ILE A O 1
ATOM 1423 N N . LEU A 1 191 ? 21.364 -2.403 -9.569 1.00 85.94 191 LEU A N 1
ATOM 1424 C CA . LEU A 1 191 ? 20.276 -3.231 -10.113 1.00 85.94 191 LEU A CA 1
ATOM 1425 C C . LEU A 1 191 ? 20.705 -4.058 -11.319 1.00 85.94 191 LEU A C 1
ATOM 1427 O O . LEU A 1 191 ? 20.137 -5.116 -11.575 1.00 85.94 191 LEU A O 1
ATOM 1431 N N . GLN A 1 192 ? 21.680 -3.562 -12.063 1.00 78.81 192 GLN A N 1
ATOM 1432 C CA . GLN A 1 192 ? 22.193 -4.191 -13.266 1.00 78.81 192 GLN A CA 1
ATOM 1433 C C . GLN A 1 192 ? 23.153 -5.336 -12.950 1.00 78.81 192 GLN A C 1
ATOM 1435 O O . GLN A 1 192 ? 23.000 -6.420 -13.513 1.00 78.81 192 GLN A O 1
ATOM 1440 N N . VAL A 1 193 ? 24.038 -5.163 -11.963 1.00 84.56 193 VAL A N 1
ATOM 1441 C CA . VAL A 1 193 ? 24.831 -6.272 -11.400 1.00 84.56 193 VAL A CA 1
ATOM 1442 C C . VAL A 1 193 ? 23.904 -7.362 -10.856 1.00 84.56 193 VAL A C 1
ATOM 1444 O O . VAL A 1 193 ? 24.069 -8.538 -11.176 1.00 84.56 193 VAL A O 1
ATOM 1447 N N . VAL A 1 194 ? 22.864 -6.967 -10.113 1.00 90.56 194 VAL A N 1
ATOM 1448 C CA . VAL A 1 194 ? 21.835 -7.888 -9.608 1.00 90.56 194 VAL A CA 1
ATOM 1449 C C . VAL A 1 194 ? 21.122 -8.620 -10.751 1.00 90.56 194 VAL A C 1
ATOM 1451 O O . VAL A 1 194 ? 20.975 -9.838 -10.688 1.00 90.56 194 VAL A O 1
ATOM 1454 N N . ALA A 1 195 ? 20.684 -7.906 -11.794 1.00 88.56 195 ALA A N 1
ATOM 1455 C CA . ALA A 1 195 ? 20.047 -8.496 -12.973 1.00 88.56 195 ALA A CA 1
ATOM 1456 C C . ALA A 1 195 ? 20.928 -9.582 -13.594 1.00 88.56 195 ALA A C 1
ATOM 1458 O O . ALA A 1 195 ? 20.494 -10.727 -13.694 1.00 88.56 195 ALA A O 1
ATOM 1459 N N . ARG A 1 196 ? 22.182 -9.244 -13.908 1.00 85.88 196 ARG A N 1
ATOM 1460 C CA . ARG A 1 196 ? 23.146 -10.143 -14.552 1.00 85.88 196 ARG A CA 1
ATOM 1461 C C . ARG A 1 196 ? 23.435 -11.400 -13.732 1.00 85.88 196 ARG A C 1
ATOM 1463 O O . ARG A 1 196 ? 23.585 -12.477 -14.294 1.00 85.88 196 ARG A O 1
ATOM 1470 N N . ARG A 1 197 ? 23.536 -11.276 -12.406 1.00 89.00 197 ARG A N 1
ATOM 1471 C CA . ARG A 1 197 ? 23.900 -12.400 -11.529 1.00 89.00 197 ARG A CA 1
ATOM 1472 C C . ARG A 1 197 ? 22.752 -13.341 -11.210 1.00 89.00 197 ARG A C 1
ATOM 1474 O O . ARG A 1 197 ? 23.009 -14.509 -10.934 1.00 89.00 197 ARG A O 1
ATOM 1481 N N . LEU A 1 198 ? 21.519 -12.841 -11.195 1.00 94.25 198 LEU A N 1
ATOM 1482 C CA . LEU A 1 198 ? 20.352 -13.621 -10.781 1.00 94.25 198 LEU A CA 1
ATOM 1483 C C . LEU A 1 198 ? 19.522 -14.134 -11.963 1.00 94.25 198 LEU A C 1
ATOM 1485 O O . LEU A 1 198 ? 18.823 -15.136 -11.823 1.00 94.25 198 LEU A O 1
ATOM 1489 N N . GLU A 1 199 ? 19.581 -13.468 -13.116 1.00 92.31 199 GLU A N 1
ATOM 1490 C CA . GLU A 1 199 ? 18.878 -13.889 -14.326 1.00 92.31 199 GLU A CA 1
ATOM 1491 C C . GLU A 1 199 ? 19.294 -15.310 -14.748 1.00 92.31 199 GLU A C 1
ATOM 1493 O O . GLU A 1 199 ? 20.475 -15.652 -14.785 1.00 92.31 199 GLU A O 1
ATOM 1498 N N . GLY A 1 200 ? 18.308 -16.174 -15.019 1.00 93.62 200 GLY A N 1
ATOM 1499 C CA . GLY A 1 200 ? 18.551 -17.567 -15.398 1.00 93.62 200 GLY A CA 1
ATOM 1500 C C . GLY A 1 200 ? 19.073 -18.464 -14.268 1.00 93.62 200 GLY A C 1
ATOM 1501 O O . GLY A 1 200 ? 19.396 -19.623 -14.524 1.00 93.62 200 GLY A O 1
ATOM 1502 N N . ARG A 1 201 ? 19.156 -17.974 -13.024 1.00 96.25 201 ARG A N 1
ATOM 1503 C CA . ARG A 1 201 ? 19.533 -18.776 -11.848 1.00 96.25 201 ARG A CA 1
ATOM 1504 C C . ARG A 1 201 ? 18.300 -19.243 -11.092 1.00 96.25 201 ARG A C 1
ATOM 1506 O O . ARG A 1 201 ? 17.243 -18.622 -11.148 1.00 96.25 201 ARG A O 1
ATOM 1513 N N . GLU A 1 202 ? 18.430 -20.341 -10.366 1.00 96.81 202 GLU A N 1
ATOM 1514 C CA . GLU A 1 202 ? 17.381 -20.797 -9.461 1.00 96.81 202 GLU A CA 1
ATOM 1515 C C . GLU A 1 202 ? 17.435 -19.987 -8.160 1.00 96.81 202 GLU A C 1
ATOM 1517 O O . GLU A 1 202 ? 18.432 -20.015 -7.443 1.00 96.81 202 GLU A O 1
ATOM 1522 N N . LEU A 1 203 ? 16.376 -19.216 -7.888 1.00 97.06 203 LEU A N 1
ATOM 1523 C CA . LEU A 1 203 ? 16.253 -18.401 -6.667 1.00 97.06 203 LEU A CA 1
ATOM 1524 C C . LEU A 1 203 ? 15.267 -18.983 -5.649 1.00 97.06 203 LEU A C 1
ATOM 1526 O O . LEU A 1 203 ? 15.265 -18.582 -4.488 1.00 97.06 203 LEU A O 1
ATOM 1530 N N . PHE A 1 204 ? 14.396 -19.881 -6.103 1.00 96.44 204 PHE A N 1
ATOM 1531 C CA . PHE A 1 204 ? 13.412 -20.570 -5.285 1.00 96.44 204 PHE A CA 1
ATOM 1532 C C . PHE A 1 204 ? 13.600 -22.062 -5.514 1.00 96.44 204 PHE A C 1
ATOM 1534 O O . PHE A 1 204 ? 13.425 -22.529 -6.637 1.00 96.44 204 PHE A O 1
ATOM 1541 N N . ASP A 1 205 ? 13.963 -22.770 -4.451 1.00 92.31 205 ASP A N 1
ATOM 1542 C CA . ASP A 1 205 ? 14.313 -24.188 -4.493 1.00 92.31 205 ASP A CA 1
ATOM 1543 C C . ASP A 1 205 ? 13.216 -25.042 -5.154 1.00 92.31 205 ASP A C 1
ATOM 1545 O O . ASP A 1 205 ? 12.036 -24.958 -4.792 1.00 92.31 205 ASP A O 1
ATOM 1549 N N . GLY A 1 206 ? 13.603 -25.830 -6.157 1.00 92.50 206 GLY A N 1
ATOM 1550 C CA . GLY A 1 206 ? 12.736 -26.745 -6.896 1.00 92.50 206 GLY A CA 1
ATOM 1551 C C . GLY A 1 206 ? 11.822 -26.090 -7.937 1.00 92.50 206 GLY A C 1
ATOM 1552 O O . GLY A 1 206 ? 11.006 -26.787 -8.545 1.00 92.50 206 GLY A O 1
ATOM 1553 N N . LEU A 1 207 ? 11.919 -24.774 -8.163 1.00 94.81 207 LEU A N 1
ATOM 1554 C CA . LEU A 1 207 ? 11.111 -24.054 -9.162 1.00 94.81 207 LEU A CA 1
ATOM 1555 C C . LEU A 1 207 ? 11.895 -23.691 -10.431 1.00 94.81 207 LEU A C 1
ATOM 1557 O O . LEU A 1 207 ? 11.316 -23.125 -11.367 1.00 94.81 207 LEU A O 1
ATOM 1561 N N . GLY A 1 208 ? 13.179 -24.053 -10.489 1.00 94.38 208 GLY A N 1
ATOM 1562 C CA . GLY A 1 208 ? 14.035 -23.845 -11.648 1.00 94.38 208 GLY A CA 1
ATOM 1563 C C . GLY A 1 208 ? 14.475 -22.387 -11.839 1.00 94.38 208 GLY A C 1
ATOM 1564 O O . GLY A 1 208 ? 14.301 -21.542 -10.954 1.00 94.38 208 GLY A O 1
ATOM 1565 N N . PRO A 1 209 ? 15.083 -22.074 -12.998 1.00 95.94 209 PRO A N 1
ATOM 1566 C CA . PRO A 1 209 ? 15.662 -20.764 -13.245 1.00 95.94 209 PRO A CA 1
ATOM 1567 C C . PRO A 1 209 ? 14.593 -19.673 -13.329 1.00 95.94 209 PRO A C 1
ATOM 1569 O O . PRO A 1 209 ? 13.489 -19.891 -13.838 1.00 95.94 209 PRO A O 1
ATOM 1572 N N . VAL A 1 210 ? 14.937 -18.480 -12.849 1.00 97.00 210 VAL A N 1
ATOM 1573 C CA . VAL A 1 210 ? 14.059 -17.313 -12.915 1.00 97.00 210 VAL A CA 1
ATOM 1574 C C . VAL A 1 210 ? 14.247 -16.521 -14.206 1.00 97.00 210 VAL A C 1
ATOM 1576 O O . VAL A 1 210 ? 15.357 -16.363 -14.717 1.00 97.00 210 VAL A O 1
ATOM 1579 N N . HIS A 1 211 ? 13.150 -15.940 -14.680 1.00 96.00 211 HIS A N 1
ATOM 1580 C CA . HIS A 1 211 ? 13.099 -15.021 -15.807 1.00 96.00 211 HIS A CA 1
ATOM 1581 C C . HIS A 1 211 ? 13.024 -13.579 -15.313 1.00 96.00 211 HIS A C 1
ATOM 1583 O O . HIS A 1 211 ? 12.150 -13.243 -14.505 1.00 96.00 211 HIS A O 1
ATOM 1589 N N . ARG A 1 212 ? 13.892 -12.694 -15.809 1.00 94.88 212 ARG A N 1
ATOM 1590 C CA . ARG A 1 212 ? 13.828 -11.261 -15.491 1.00 94.88 212 ARG A CA 1
ATOM 1591 C C . ARG A 1 212 ? 12.556 -10.649 -16.075 1.00 94.88 212 ARG A C 1
ATOM 1593 O O . ARG A 1 212 ? 12.294 -10.760 -17.269 1.00 94.88 212 ARG A O 1
ATOM 1600 N N . ILE A 1 213 ? 11.786 -9.952 -15.244 1.00 93.75 213 ILE A N 1
ATOM 1601 C CA . ILE A 1 213 ? 10.557 -9.272 -15.659 1.00 93.75 213 ILE A CA 1
ATOM 1602 C C . ILE A 1 213 ? 10.904 -7.940 -16.335 1.00 93.75 213 ILE A C 1
ATOM 1604 O O . ILE A 1 213 ? 11.459 -7.033 -15.711 1.00 93.75 213 ILE A O 1
ATOM 1608 N N . VAL A 1 214 ? 10.490 -7.790 -17.589 1.00 91.06 214 VAL A N 1
ATOM 1609 C CA . VAL A 1 214 ? 10.563 -6.560 -18.382 1.00 91.06 214 VAL A CA 1
ATOM 1610 C C . VAL A 1 214 ? 9.170 -5.956 -18.496 1.00 91.06 214 VAL A C 1
ATOM 1612 O O . VAL A 1 214 ? 8.213 -6.629 -18.864 1.00 91.06 214 VAL A O 1
ATOM 1615 N N . ARG A 1 215 ? 9.052 -4.663 -18.183 1.00 87.00 215 ARG A N 1
ATOM 1616 C CA . ARG A 1 215 ? 7.786 -3.922 -18.241 1.00 87.00 215 ARG A CA 1
ATOM 1617 C C . ARG A 1 215 ? 8.010 -2.480 -18.690 1.00 87.00 215 ARG A C 1
ATOM 1619 O O . ARG A 1 215 ? 9.008 -1.856 -18.314 1.00 87.00 215 ARG A O 1
ATOM 1626 N N . ALA A 1 216 ? 7.061 -1.931 -19.450 1.00 77.25 216 ALA A N 1
ATOM 1627 C CA . ALA A 1 216 ? 7.120 -0.548 -19.935 1.00 77.25 216 ALA A CA 1
ATOM 1628 C C . ALA A 1 216 ? 7.139 0.464 -18.774 1.00 77.25 216 ALA A C 1
ATOM 1630 O O . ALA A 1 216 ? 7.985 1.357 -18.726 1.00 77.25 216 ALA A O 1
ATOM 1631 N N . SER A 1 217 ? 6.269 0.276 -17.780 1.00 68.94 217 SER A N 1
ATOM 1632 C CA . SER A 1 217 ? 6.208 1.090 -16.564 1.00 68.94 217 SER A CA 1
ATOM 1633 C C . SER A 1 217 ? 6.820 0.344 -15.371 1.00 68.94 217 SER A C 1
ATOM 1635 O O . SER A 1 217 ? 6.143 -0.458 -14.727 1.00 68.94 217 S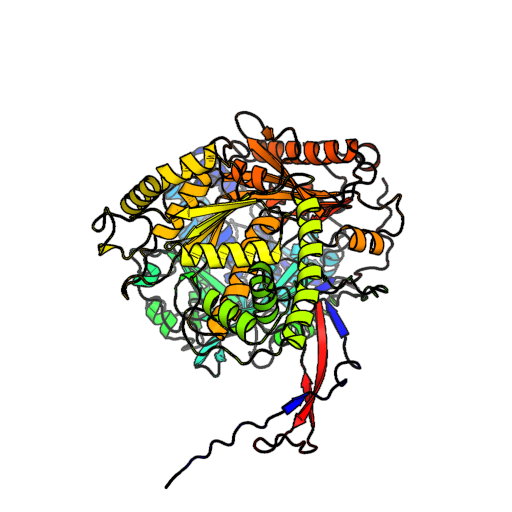ER A O 1
ATOM 1637 N N . SER A 1 218 ? 8.096 0.599 -15.068 1.00 62.06 218 SER A N 1
ATOM 1638 C CA . SER A 1 218 ? 8.772 0.084 -13.864 1.00 62.06 218 SER A CA 1
ATOM 1639 C C . SER A 1 218 ? 9.103 1.213 -12.895 1.00 62.06 218 SER A C 1
ATOM 1641 O O . SER A 1 218 ? 9.350 2.348 -13.323 1.00 62.06 218 SER A O 1
ATOM 1643 N N . SER A 1 219 ? 9.163 0.901 -11.596 1.00 60.56 219 SER A N 1
ATOM 1644 C CA . SER A 1 219 ? 9.841 1.788 -10.654 1.00 60.56 219 SER A CA 1
ATOM 1645 C C . SER A 1 219 ? 11.323 1.880 -11.051 1.00 60.56 219 SER A C 1
ATOM 1647 O O . SER A 1 219 ? 11.902 0.944 -11.607 1.00 60.56 219 SER A O 1
ATOM 1649 N N . ALA A 1 220 ? 11.926 3.053 -10.858 1.00 68.44 220 ALA A N 1
ATOM 1650 C CA . ALA A 1 220 ? 13.286 3.323 -11.327 1.00 68.44 220 ALA A CA 1
ATOM 1651 C C . ALA A 1 220 ? 14.372 2.637 -10.485 1.00 68.44 220 ALA A C 1
ATOM 1653 O O . ALA A 1 220 ? 15.546 2.729 -10.835 1.00 68.44 220 ALA A O 1
ATOM 1654 N N . ASN A 1 221 ? 13.992 2.043 -9.355 1.00 80.06 221 ASN A N 1
ATOM 1655 C CA . ASN A 1 221 ? 14.897 1.538 -8.337 1.00 80.06 221 ASN A CA 1
ATOM 1656 C C . ASN A 1 221 ? 14.651 0.055 -8.008 1.00 80.06 221 ASN A C 1
ATOM 1658 O O . ASN A 1 221 ? 15.077 -0.389 -6.949 1.00 80.06 221 ASN A O 1
ATOM 1662 N N . GLU A 1 222 ? 13.999 -0.711 -8.890 1.00 88.31 222 GLU A N 1
ATOM 1663 C CA . GLU A 1 222 ? 13.769 -2.146 -8.690 1.00 88.31 222 GLU A CA 1
ATOM 1664 C C . GLU A 1 222 ? 14.084 -2.988 -9.931 1.00 88.31 222 GLU A C 1
ATOM 1666 O O . GLU A 1 222 ? 13.961 -2.535 -11.071 1.00 88.31 222 GLU A O 1
ATOM 1671 N N . VAL A 1 223 ? 14.418 -4.252 -9.684 1.00 90.56 223 VAL A N 1
ATOM 1672 C CA . VAL A 1 223 ? 14.435 -5.344 -10.656 1.00 90.56 223 VAL A CA 1
ATOM 1673 C C . VAL A 1 223 ? 13.602 -6.490 -10.090 1.00 90.56 223 VAL A C 1
ATOM 1675 O O . VAL A 1 223 ? 13.496 -6.666 -8.875 1.00 90.56 223 VAL A O 1
ATOM 1678 N N . SER A 1 224 ? 12.924 -7.244 -10.949 1.00 94.25 224 SER A N 1
ATOM 1679 C CA . SER A 1 224 ? 12.146 -8.401 -10.508 1.00 94.25 224 SER A CA 1
ATOM 1680 C C . SER A 1 224 ? 12.376 -9.593 -11.413 1.00 94.25 224 SER A C 1
ATOM 1682 O O . SER A 1 224 ? 12.596 -9.433 -12.610 1.00 94.25 224 SER A O 1
ATOM 1684 N N . PHE A 1 225 ? 12.254 -10.776 -10.832 1.00 96.31 225 PHE A N 1
ATOM 1685 C CA . PHE A 1 225 ? 12.399 -12.057 -11.497 1.00 96.31 225 PHE A CA 1
ATOM 1686 C C . PHE A 1 225 ? 11.213 -12.936 -11.139 1.00 96.31 225 PHE A C 1
ATOM 1688 O O . PHE A 1 225 ? 10.691 -12.840 -10.027 1.00 96.31 225 PHE A O 1
ATOM 1695 N N . GLN A 1 226 ? 10.790 -13.792 -12.057 1.00 96.56 226 GLN A N 1
ATOM 1696 C CA . GLN A 1 226 ? 9.719 -14.752 -11.822 1.00 96.56 226 GLN A CA 1
ATOM 1697 C C . GLN A 1 226 ? 10.139 -16.155 -12.227 1.00 96.56 226 GLN A C 1
ATOM 1699 O O . GLN A 1 226 ? 10.836 -16.329 -13.218 1.00 96.56 226 GLN A O 1
ATOM 1704 N N . THR A 1 227 ? 9.685 -17.158 -11.488 1.00 97.31 227 THR A N 1
ATOM 1705 C CA . THR A 1 227 ? 9.845 -18.556 -11.896 1.00 97.31 227 THR A CA 1
ATOM 1706 C C . THR A 1 227 ? 8.903 -18.893 -13.050 1.00 97.31 227 THR A C 1
ATOM 1708 O O . THR A 1 227 ? 7.856 -18.251 -13.237 1.00 97.31 227 THR A O 1
ATOM 1711 N N . TRP A 1 228 ? 9.208 -19.982 -13.757 1.00 96.19 228 TRP A N 1
ATOM 1712 C CA . TRP A 1 228 ? 8.204 -20.658 -14.576 1.00 96.19 228 TRP A CA 1
ATOM 1713 C C . TRP A 1 228 ? 6.965 -21.011 -13.720 1.00 96.19 228 TRP A C 1
ATOM 1715 O O . TRP A 1 228 ? 7.120 -21.250 -12.514 1.00 96.19 228 TRP A O 1
ATOM 1725 N N . PRO A 1 229 ? 5.735 -21.015 -14.273 1.00 95.00 229 PRO A N 1
ATOM 1726 C CA . PRO A 1 229 ? 4.545 -21.312 -13.497 1.00 95.00 229 PRO A CA 1
ATOM 1727 C C . PRO A 1 229 ? 4.572 -22.769 -13.042 1.00 95.00 229 PRO A C 1
ATOM 1729 O O . PRO A 1 229 ? 4.800 -23.679 -13.840 1.00 95.00 229 PRO A O 1
ATOM 1732 N N . ALA A 1 230 ? 4.334 -22.970 -11.754 1.00 93.62 230 ALA A N 1
ATOM 1733 C CA . ALA A 1 230 ? 4.197 -24.264 -11.115 1.00 93.62 230 ALA A CA 1
ATOM 1734 C C . ALA A 1 230 ? 2.736 -24.506 -10.727 1.00 93.62 230 ALA A C 1
ATOM 1736 O O . ALA A 1 230 ? 1.989 -23.574 -10.406 1.00 93.62 230 ALA A O 1
ATOM 1737 N N . THR A 1 231 ? 2.339 -25.773 -10.732 1.00 92.44 231 THR A N 1
ATOM 1738 C CA . THR A 1 231 ? 1.013 -26.209 -10.292 1.00 92.44 231 THR A CA 1
ATOM 1739 C C . THR A 1 231 ? 1.045 -26.469 -8.792 1.00 92.44 231 THR A C 1
ATOM 1741 O O . THR A 1 231 ? 1.827 -27.287 -8.311 1.00 92.44 231 THR A O 1
ATOM 1744 N N . ALA A 1 232 ? 0.207 -25.769 -8.029 1.00 89.50 232 ALA A N 1
ATOM 1745 C CA . ALA A 1 232 ? 0.047 -26.033 -6.602 1.00 89.50 232 ALA A CA 1
ATOM 1746 C C . ALA A 1 232 ? -0.695 -27.356 -6.361 1.00 89.50 232 ALA A C 1
ATOM 1748 O O . ALA A 1 232 ? -1.454 -27.815 -7.212 1.00 89.50 232 ALA A O 1
ATOM 1749 N N . SER A 1 233 ? -0.592 -27.906 -5.148 1.00 86.25 233 SER A N 1
ATOM 1750 C CA . SER A 1 233 ? -1.388 -29.073 -4.726 1.00 86.25 233 SER A CA 1
ATOM 1751 C C . SER A 1 233 ? -2.904 -28.847 -4.813 1.00 86.25 233 SER A C 1
ATOM 1753 O O . SER A 1 233 ? -3.666 -29.799 -4.923 1.00 86.25 233 SER A O 1
ATOM 1755 N N . THR A 1 234 ? -3.349 -27.587 -4.804 1.00 86.56 234 THR A N 1
ATOM 1756 C CA . THR A 1 234 ? -4.751 -27.194 -5.003 1.00 86.56 234 THR A CA 1
ATOM 1757 C C . THR A 1 234 ? -5.158 -27.076 -6.478 1.00 86.56 234 THR A C 1
ATOM 1759 O O . THR A 1 234 ? -6.268 -26.635 -6.767 1.00 86.56 234 THR A O 1
ATOM 1762 N N . GLY A 1 235 ? -4.270 -27.419 -7.417 1.00 86.69 235 GLY A N 1
ATOM 1763 C CA . GLY A 1 235 ? -4.506 -27.408 -8.865 1.00 86.69 235 GLY A CA 1
ATOM 1764 C C . GLY A 1 235 ? -4.305 -26.054 -9.557 1.00 86.69 235 GLY A C 1
ATOM 1765 O O . GLY A 1 235 ? -4.257 -26.003 -10.780 1.00 86.69 235 GLY A O 1
ATOM 1766 N N . GLY A 1 236 ? -4.161 -24.950 -8.816 1.00 90.25 236 GLY A N 1
ATOM 1767 C CA . GLY A 1 236 ? -3.947 -23.629 -9.419 1.00 90.25 236 GLY A CA 1
ATOM 1768 C C . GLY A 1 236 ? -2.498 -23.349 -9.812 1.00 90.25 236 GLY A C 1
ATOM 1769 O O . GLY A 1 236 ? -1.566 -23.776 -9.127 1.00 90.25 236 GLY A O 1
ATOM 1770 N N . LEU A 1 237 ? -2.315 -22.547 -10.863 1.00 94.19 237 LEU A N 1
ATOM 1771 C CA . LEU A 1 237 ? -1.003 -22.114 -11.340 1.00 94.19 237 LEU A CA 1
ATOM 1772 C C . LEU A 1 237 ? -0.489 -20.883 -10.583 1.00 94.19 237 LEU A C 1
ATOM 1774 O O . LEU A 1 237 ? -1.216 -19.915 -10.326 1.00 94.19 237 LEU A O 1
ATOM 1778 N N . TYR A 1 238 ? 0.800 -20.889 -10.256 1.00 95.62 238 TYR A N 1
ATOM 1779 C CA . TYR A 1 238 ? 1.481 -19.747 -9.652 1.00 95.62 238 TYR A CA 1
ATOM 1780 C C . TYR A 1 238 ? 2.951 -19.664 -10.070 1.00 95.62 238 TYR A C 1
ATOM 1782 O O . TYR A 1 238 ? 3.573 -20.668 -10.383 1.00 95.62 238 TYR A O 1
ATOM 1790 N N . SER A 1 239 ? 3.522 -18.466 -10.018 1.00 96.69 239 SER A N 1
ATOM 1791 C CA . SER A 1 239 ? 4.967 -18.234 -10.075 1.00 96.69 239 SER A CA 1
ATOM 1792 C C . SER A 1 239 ? 5.423 -17.569 -8.783 1.00 96.69 239 SER A C 1
ATOM 1794 O O . SER A 1 239 ? 4.726 -16.704 -8.234 1.00 96.69 239 SER A O 1
ATOM 1796 N N . MET A 1 240 ? 6.607 -17.937 -8.305 1.00 97.50 240 MET A N 1
ATOM 1797 C CA . MET A 1 240 ? 7.288 -17.163 -7.272 1.00 97.50 240 MET A CA 1
ATOM 1798 C C . MET A 1 240 ? 7.979 -15.970 -7.925 1.00 97.50 240 MET A C 1
ATOM 1800 O O . MET A 1 240 ? 8.501 -16.076 -9.033 1.00 97.50 240 MET A O 1
ATOM 1804 N N . VAL A 1 241 ? 7.930 -14.818 -7.261 1.00 96.69 241 VAL A N 1
ATOM 1805 C CA . VAL A 1 241 ? 8.495 -13.566 -7.764 1.00 96.69 241 VAL A CA 1
ATOM 1806 C C . VAL A 1 241 ? 9.463 -13.010 -6.733 1.00 96.69 241 VAL A C 1
ATOM 1808 O O . VAL A 1 241 ? 9.070 -12.735 -5.595 1.00 96.69 241 VAL A O 1
ATOM 1811 N N . ALA A 1 242 ? 10.711 -12.823 -7.148 1.00 96.81 242 ALA A N 1
ATOM 1812 C CA . ALA A 1 242 ? 11.743 -12.133 -6.391 1.00 96.81 242 ALA A CA 1
ATOM 1813 C C . ALA A 1 242 ? 11.821 -10.684 -6.872 1.00 96.81 242 ALA A C 1
ATOM 1815 O O . ALA A 1 242 ? 12.035 -10.435 -8.056 1.00 96.81 242 ALA A O 1
ATOM 1816 N N . THR A 1 243 ? 11.665 -9.723 -5.970 1.00 94.06 243 THR A N 1
ATOM 1817 C CA . THR A 1 243 ? 11.849 -8.298 -6.256 1.00 94.06 243 THR A CA 1
ATOM 1818 C C . THR A 1 243 ? 12.994 -7.779 -5.409 1.00 94.06 243 THR A C 1
ATOM 1820 O O . THR A 1 243 ? 12.969 -7.903 -4.185 1.00 94.06 243 THR A O 1
ATOM 1823 N N . LEU A 1 244 ? 13.987 -7.191 -6.068 1.00 93.75 244 LEU A N 1
ATOM 1824 C CA . LEU A 1 244 ? 15.095 -6.512 -5.420 1.00 93.75 244 LEU A CA 1
ATOM 1825 C C . LEU A 1 244 ? 14.977 -5.025 -5.711 1.00 93.75 244 LEU A C 1
ATOM 1827 O O . LEU A 1 244 ? 14.854 -4.630 -6.871 1.00 93.75 244 LEU A O 1
ATOM 1831 N N . SER A 1 245 ? 15.004 -4.205 -4.667 1.00 89.94 245 SER A N 1
ATOM 1832 C CA . SER A 1 245 ? 14.971 -2.752 -4.807 1.00 89.94 245 SER A CA 1
ATOM 1833 C C . SER A 1 245 ? 16.145 -2.103 -4.103 1.00 89.94 245 SER A C 1
ATOM 1835 O O . SER A 1 245 ? 16.525 -2.492 -3.002 1.00 89.94 245 SER A O 1
ATOM 1837 N N . VAL A 1 246 ? 16.734 -1.109 -4.758 1.00 87.00 246 VAL A N 1
ATOM 1838 C CA . VAL A 1 246 ? 17.771 -0.269 -4.167 1.00 87.00 246 VAL A CA 1
ATOM 1839 C C . VAL A 1 246 ? 17.069 0.850 -3.421 1.00 87.00 246 VAL A C 1
ATOM 1841 O O . VAL A 1 246 ? 16.246 1.567 -3.990 1.00 87.00 246 VAL A O 1
ATOM 1844 N N . GLU A 1 247 ? 17.373 0.988 -2.141 1.00 81.56 247 GLU A N 1
ATOM 1845 C CA . GLU A 1 247 ? 16.724 1.928 -1.240 1.00 81.56 247 GLU A CA 1
ATOM 1846 C C . GLU A 1 247 ? 17.776 2.711 -0.465 1.00 81.56 247 GLU A C 1
ATOM 1848 O O . GLU A 1 247 ? 18.792 2.171 -0.029 1.00 81.56 247 GLU A O 1
ATOM 1853 N N . SER A 1 248 ? 17.511 3.991 -0.238 1.00 73.25 248 SER A N 1
ATOM 1854 C CA . SER A 1 248 ? 18.280 4.763 0.729 1.00 73.25 248 SER A CA 1
ATOM 1855 C C . SER A 1 248 ? 17.814 4.465 2.158 1.00 73.25 248 SER A C 1
ATOM 1857 O O . SER A 1 248 ? 16.659 4.079 2.401 1.00 73.25 248 SER A O 1
ATOM 1859 N N . ARG A 1 249 ? 18.682 4.705 3.143 1.00 69.62 249 ARG A N 1
ATOM 1860 C CA . ARG A 1 249 ? 18.303 4.705 4.562 1.00 69.62 249 ARG A CA 1
ATOM 1861 C C . ARG A 1 249 ? 18.805 5.995 5.211 1.00 69.62 249 ARG A C 1
ATOM 1863 O O . ARG A 1 249 ? 19.965 6.320 5.011 1.00 69.62 249 ARG A O 1
ATOM 1870 N N . PRO A 1 250 ? 17.986 6.697 6.023 1.00 53.38 250 PRO A N 1
ATOM 1871 C CA . PRO A 1 250 ? 18.384 7.961 6.660 1.00 53.38 250 PRO A CA 1
ATOM 1872 C C . PRO A 1 250 ? 19.669 7.920 7.508 1.00 53.38 250 PRO A C 1
ATOM 1874 O O . PRO A 1 250 ? 20.185 8.972 7.854 1.00 53.38 250 PRO A O 1
ATOM 1877 N N . TYR A 1 251 ? 20.169 6.730 7.859 1.00 58.75 251 TYR A N 1
ATOM 1878 C CA . TYR A 1 251 ? 21.339 6.533 8.723 1.00 58.75 251 TYR A CA 1
ATOM 1879 C C . TYR A 1 251 ? 22.487 5.779 8.040 1.00 58.75 251 TYR A C 1
ATOM 1881 O O . TYR A 1 251 ? 23.461 5.437 8.703 1.00 58.75 251 TYR A O 1
ATOM 1889 N N . LEU A 1 252 ? 22.370 5.474 6.743 1.00 65.25 252 LEU A N 1
ATOM 1890 C CA . LEU A 1 252 ? 23.421 4.798 5.983 1.00 65.25 252 LEU A CA 1
ATOM 1891 C C . LEU A 1 252 ? 23.948 5.747 4.911 1.00 65.25 252 LEU A C 1
ATOM 1893 O O . LEU A 1 252 ? 23.166 6.358 4.186 1.00 65.25 252 LEU A O 1
ATOM 1897 N N . ALA A 1 253 ? 25.273 5.844 4.814 1.00 63.88 253 ALA A N 1
ATOM 1898 C CA . ALA A 1 253 ? 25.941 6.635 3.782 1.00 63.88 253 ALA A CA 1
ATOM 1899 C C . ALA A 1 253 ? 25.808 6.005 2.383 1.00 63.88 253 ALA A C 1
ATOM 1901 O O . ALA A 1 253 ? 25.939 6.695 1.378 1.00 63.88 253 ALA A O 1
ATOM 1902 N N . THR A 1 254 ? 25.527 4.701 2.318 1.00 71.25 254 THR A N 1
ATOM 1903 C CA . THR A 1 254 ? 25.360 3.939 1.080 1.00 71.25 254 THR A CA 1
ATOM 1904 C C . THR A 1 254 ? 23.943 3.366 0.972 1.00 71.25 254 THR A C 1
ATOM 1906 O O . THR A 1 254 ? 23.292 3.091 1.989 1.00 71.25 254 THR A O 1
ATOM 1909 N N . PRO A 1 255 ? 23.414 3.202 -0.254 1.00 79.25 255 PRO A N 1
ATOM 1910 C CA . PRO A 1 255 ? 22.132 2.544 -0.454 1.00 79.25 255 PRO A CA 1
ATOM 1911 C C . PRO A 1 255 ? 22.209 1.055 -0.089 1.00 79.25 255 PRO A C 1
ATOM 1913 O O . PRO A 1 255 ? 23.269 0.434 -0.122 1.00 79.25 255 PRO A O 1
ATOM 1916 N N . VAL A 1 256 ? 21.055 0.466 0.218 1.00 86.62 256 VAL A N 1
ATOM 1917 C CA . VAL A 1 256 ? 20.902 -0.969 0.489 1.00 86.62 256 VAL A CA 1
ATOM 1918 C C . VAL A 1 256 ? 20.010 -1.620 -0.555 1.00 86.62 256 VAL A C 1
ATOM 1920 O O . VAL A 1 256 ? 19.103 -0.980 -1.086 1.00 86.62 256 VAL A O 1
ATOM 1923 N N . VAL A 1 257 ? 20.215 -2.908 -0.808 1.00 90.81 257 VAL A N 1
ATOM 1924 C CA . VAL A 1 257 ? 19.335 -3.708 -1.667 1.00 90.81 257 VAL A CA 1
ATOM 1925 C C . VAL A 1 257 ? 18.372 -4.500 -0.805 1.00 90.81 257 VAL A C 1
ATOM 1927 O O . VAL A 1 257 ? 18.779 -5.430 -0.119 1.00 90.81 257 VAL A O 1
ATOM 1930 N N . THR A 1 258 ? 17.091 -4.149 -0.818 1.00 92.00 258 THR A N 1
ATOM 1931 C CA . THR A 1 258 ? 16.050 -4.922 -0.135 1.00 92.00 258 THR A CA 1
ATOM 1932 C C . THR A 1 258 ? 15.544 -6.058 -1.005 1.00 92.00 258 THR A C 1
ATOM 1934 O O . THR A 1 258 ? 15.291 -5.860 -2.191 1.00 92.00 258 THR A O 1
ATOM 1937 N N . VAL A 1 259 ? 15.357 -7.231 -0.398 1.00 93.50 259 VAL A N 1
ATOM 1938 C CA . VAL A 1 259 ? 14.863 -8.439 -1.068 1.00 93.50 259 VAL A CA 1
ATOM 1939 C C . VAL A 1 259 ? 13.431 -8.717 -0.625 1.00 93.50 259 VAL A C 1
ATOM 1941 O O . VAL A 1 259 ? 13.116 -8.729 0.568 1.00 93.50 259 VAL A O 1
ATOM 1944 N N . HIS A 1 260 ? 12.555 -8.957 -1.594 1.00 92.56 260 HIS A N 1
ATOM 1945 C CA . HIS A 1 260 ? 11.152 -9.266 -1.370 1.00 92.56 260 HIS A CA 1
ATOM 1946 C C . HIS A 1 260 ? 10.730 -10.498 -2.169 1.00 92.56 260 HIS A C 1
ATOM 1948 O O . HIS A 1 260 ? 10.942 -10.573 -3.375 1.00 92.56 260 HIS A O 1
ATOM 1954 N N . ALA A 1 261 ? 10.066 -11.434 -1.492 1.00 93.75 261 ALA A N 1
ATOM 1955 C CA . ALA A 1 261 ? 9.383 -12.556 -2.117 1.00 93.75 261 ALA A CA 1
ATOM 1956 C C . ALA A 1 261 ? 7.885 -12.253 -2.223 1.00 93.75 261 ALA A C 1
ATOM 1958 O O . ALA A 1 261 ? 7.254 -11.753 -1.283 1.00 93.75 261 ALA A O 1
ATOM 1959 N N . SER A 1 262 ? 7.295 -12.589 -3.361 1.00 94.31 262 SER A N 1
ATOM 1960 C CA . SER A 1 262 ? 5.851 -12.581 -3.557 1.00 94.31 262 SER A CA 1
ATOM 1961 C C . SER A 1 262 ? 5.424 -13.753 -4.435 1.00 94.31 262 SER A C 1
ATOM 1963 O O . SER A 1 262 ? 6.253 -14.472 -4.989 1.00 94.31 262 SER A O 1
ATOM 1965 N N . ARG A 1 263 ? 4.113 -13.970 -4.530 1.00 94.69 263 ARG A N 1
ATOM 1966 C CA . ARG A 1 263 ? 3.526 -15.034 -5.342 1.00 94.69 263 ARG A CA 1
ATOM 1967 C C . ARG A 1 263 ? 2.571 -14.425 -6.355 1.00 94.69 263 ARG A C 1
ATOM 1969 O O . ARG A 1 263 ? 1.581 -13.797 -5.967 1.00 94.69 263 ARG A O 1
ATOM 1976 N N . ARG A 1 264 ? 2.856 -14.629 -7.639 1.00 94.31 264 ARG A N 1
ATOM 1977 C CA . ARG A 1 264 ? 1.970 -14.281 -8.754 1.00 94.31 264 ARG A CA 1
ATOM 1978 C C . ARG A 1 264 ? 1.103 -15.499 -9.054 1.00 94.31 264 ARG A C 1
ATOM 1980 O O . ARG A 1 264 ? 1.610 -16.604 -9.172 1.00 94.31 264 ARG A O 1
ATOM 1987 N N . ARG A 1 265 ? -0.209 -15.308 -9.100 1.00 94.88 265 ARG A N 1
ATOM 1988 C CA . ARG A 1 265 ? -1.194 -16.367 -9.368 1.00 94.88 265 ARG A CA 1
ATOM 1989 C C . ARG A 1 265 ? -1.717 -16.175 -10.778 1.00 94.88 265 ARG A C 1
ATOM 1991 O O . ARG A 1 265 ? -1.868 -15.022 -11.179 1.00 94.88 265 ARG A O 1
ATOM 1998 N N . TRP A 1 266 ? -1.986 -17.252 -11.496 1.00 94.38 266 TRP A N 1
ATOM 1999 C CA . TRP A 1 266 ? -2.359 -17.194 -12.906 1.00 94.38 266 TRP A CA 1
ATOM 2000 C C . TRP A 1 266 ? -3.770 -17.723 -13.097 1.00 94.38 266 TRP A C 1
ATOM 2002 O O . TRP A 1 266 ? -4.138 -18.729 -12.496 1.00 94.38 266 TRP A O 1
ATOM 2012 N N . TYR A 1 267 ? -4.555 -17.047 -13.932 1.00 92.12 267 TYR A N 1
ATOM 2013 C CA . TYR A 1 267 ? -5.769 -17.664 -14.442 1.00 92.12 267 TYR A CA 1
ATOM 2014 C C . TYR A 1 267 ? -5.422 -18.799 -15.402 1.00 92.12 267 TYR A C 1
ATOM 2016 O O . TYR A 1 267 ? -4.422 -18.746 -16.116 1.00 92.12 267 TYR A O 1
ATOM 2024 N N . ASP A 1 268 ? -6.284 -19.803 -15.409 1.00 89.00 268 ASP A N 1
ATOM 2025 C CA . ASP A 1 268 ? -6.263 -20.928 -16.333 1.00 89.00 268 ASP A CA 1
ATOM 2026 C C . ASP A 1 268 ? -6.803 -20.565 -17.725 1.00 89.00 268 ASP A C 1
ATOM 2028 O O . ASP A 1 268 ? -6.400 -21.176 -18.715 1.00 89.00 268 ASP A O 1
ATOM 2032 N N . ALA A 1 269 ? -7.675 -19.556 -17.794 1.00 91.00 269 ALA A N 1
ATOM 2033 C CA . ALA A 1 269 ? -8.248 -18.995 -19.011 1.00 91.00 269 ALA A CA 1
ATOM 2034 C C . ALA A 1 269 ? -8.454 -17.472 -18.896 1.00 91.00 269 ALA A C 1
ATOM 2036 O O . ALA A 1 269 ? -8.406 -16.881 -17.814 1.00 91.00 269 ALA A O 1
ATOM 2037 N N . VAL A 1 270 ? -8.726 -16.809 -20.021 1.00 91.44 270 VAL A N 1
ATOM 2038 C CA . VAL A 1 270 ? -9.121 -15.392 -20.019 1.00 91.44 270 VAL A CA 1
ATOM 2039 C C . VAL A 1 270 ? -10.418 -15.222 -19.204 1.00 91.44 270 VAL A C 1
ATOM 2041 O O . VAL A 1 270 ? -11.386 -15.937 -19.462 1.00 91.44 270 VAL A O 1
ATOM 2044 N N . PRO A 1 271 ? -10.489 -14.285 -18.233 1.00 90.06 271 PRO A N 1
ATOM 2045 C CA . PRO A 1 271 ? -11.700 -14.092 -17.438 1.00 90.06 271 PRO A CA 1
ATOM 2046 C C . PRO A 1 271 ? -12.930 -13.734 -18.282 1.00 90.06 271 PRO A C 1
ATOM 2048 O O . PRO A 1 271 ? -12.832 -13.002 -19.263 1.00 90.06 271 PRO A O 1
ATOM 2051 N N . ASP A 1 272 ? -14.113 -14.163 -17.831 1.00 87.44 272 ASP A N 1
ATOM 2052 C CA . ASP A 1 272 ? -15.375 -13.924 -18.541 1.00 87.44 272 ASP A CA 1
ATOM 2053 C C . ASP A 1 272 ? -15.608 -12.446 -18.882 1.00 87.44 272 ASP A C 1
ATOM 2055 O O . ASP A 1 272 ? -15.397 -11.552 -18.052 1.00 87.44 272 ASP A O 1
ATOM 2059 N N . ALA A 1 273 ? -16.223 -12.184 -20.039 1.00 86.56 273 ALA A N 1
ATOM 2060 C CA . ALA A 1 273 ? -16.507 -10.823 -20.494 1.00 86.56 273 ALA A CA 1
ATOM 2061 C C . ALA A 1 273 ? -17.284 -9.979 -19.465 1.00 86.56 273 ALA A C 1
ATOM 2063 O O . ALA A 1 273 ? -17.063 -8.774 -19.337 1.00 86.56 273 ALA A O 1
ATOM 2064 N N . LYS A 1 274 ? -18.164 -10.597 -18.661 1.00 85.94 274 LYS A N 1
ATOM 2065 C CA . LYS A 1 274 ? -18.898 -9.914 -17.576 1.00 85.94 274 LYS A CA 1
ATOM 2066 C C . LYS A 1 274 ? -17.963 -9.300 -16.524 1.00 85.94 274 LYS A C 1
ATOM 2068 O O . LYS A 1 274 ? -18.261 -8.212 -16.029 1.00 85.94 274 LYS A O 1
ATOM 2073 N N . LYS A 1 275 ? -16.851 -9.970 -16.202 1.00 83.81 275 LYS A N 1
ATOM 2074 C CA . LYS A 1 275 ? -15.828 -9.503 -15.250 1.00 83.81 275 LYS A CA 1
ATOM 2075 C C . LYS A 1 275 ? -14.964 -8.405 -15.875 1.00 83.81 275 LYS A C 1
ATOM 2077 O O . LYS A 1 275 ? -14.640 -7.422 -15.212 1.00 83.81 275 LYS A O 1
ATOM 2082 N N . LEU A 1 276 ? -14.676 -8.529 -17.170 1.00 85.94 276 LEU A N 1
ATOM 2083 C CA . LEU A 1 276 ? -13.819 -7.605 -17.915 1.00 85.94 276 LEU A CA 1
ATOM 2084 C C . LEU A 1 276 ? -14.522 -6.326 -18.390 1.00 85.94 276 LEU A C 1
ATOM 2086 O O . LEU A 1 276 ? -13.852 -5.329 -18.629 1.00 85.94 276 LEU A O 1
ATOM 2090 N N . ARG A 1 277 ? -15.861 -6.291 -18.471 1.00 83.19 277 ARG A N 1
ATOM 2091 C CA . ARG A 1 277 ? -16.655 -5.134 -18.957 1.00 83.19 277 ARG A CA 1
ATOM 2092 C C . ARG A 1 277 ? -16.315 -3.783 -18.320 1.00 83.19 277 ARG A C 1
ATOM 2094 O O . ARG A 1 277 ? -16.632 -2.748 -18.896 1.00 83.19 277 ARG A O 1
ATOM 2101 N N . ARG A 1 278 ? -15.754 -3.785 -17.110 1.00 81.25 278 ARG A N 1
ATOM 2102 C CA . ARG A 1 278 ? -15.413 -2.572 -16.347 1.00 81.25 278 ARG A CA 1
ATOM 2103 C C . ARG A 1 278 ? -13.948 -2.158 -16.488 1.00 81.25 278 ARG A C 1
ATOM 2105 O O . ARG A 1 278 ? -13.567 -1.135 -15.922 1.00 81.25 278 ARG A O 1
ATOM 2112 N N . LEU A 1 279 ? -13.139 -2.948 -17.186 1.00 83.56 279 LEU A N 1
ATOM 2113 C CA . LEU A 1 279 ? -11.730 -2.675 -17.419 1.00 83.56 279 LEU A CA 1
ATOM 2114 C C . LEU A 1 279 ? -11.532 -2.012 -18.776 1.00 83.56 279 LEU A C 1
ATOM 2116 O O . LEU A 1 279 ? -12.232 -2.317 -19.736 1.00 83.56 279 LEU A O 1
ATOM 2120 N N . ARG A 1 280 ? -10.563 -1.095 -18.829 1.00 88.44 280 ARG A N 1
ATOM 2121 C CA . ARG A 1 280 ? -10.086 -0.490 -20.082 1.00 88.44 280 ARG A CA 1
ATOM 2122 C C . ARG A 1 280 ? -8.937 -1.280 -20.692 1.00 88.44 280 ARG A C 1
ATOM 2124 O O . ARG A 1 280 ? -8.764 -1.256 -21.902 1.00 88.44 280 ARG A O 1
ATOM 2131 N N . THR A 1 281 ? -8.157 -1.947 -19.850 1.00 90.56 281 THR A N 1
ATOM 2132 C CA . THR A 1 281 ? -6.997 -2.736 -20.244 1.00 90.56 281 THR A CA 1
ATOM 2133 C C . THR A 1 281 ? -6.911 -4.003 -19.403 1.00 90.56 281 THR A C 1
ATOM 2135 O O . THR A 1 281 ? -7.406 -4.055 -18.272 1.00 90.56 281 THR A O 1
ATOM 2138 N N . LEU A 1 282 ? -6.270 -5.017 -19.968 1.00 92.25 282 LEU A N 1
ATOM 2139 C CA . LEU A 1 282 ? -5.920 -6.273 -19.328 1.00 92.25 282 LEU A CA 1
ATOM 2140 C C . LEU A 1 282 ? -4.401 -6.440 -19.390 1.00 92.25 282 LEU A C 1
ATOM 2142 O O . LEU A 1 282 ? -3.789 -6.186 -20.425 1.00 92.25 282 LEU A O 1
ATOM 2146 N N . SER A 1 283 ? -3.791 -6.840 -18.280 1.00 92.94 283 SER A N 1
ATOM 2147 C CA . SER A 1 283 ? -2.357 -7.131 -18.222 1.00 92.94 283 SER A CA 1
ATOM 2148 C C . SER A 1 283 ? -2.109 -8.623 -18.401 1.00 92.94 283 SER A C 1
ATOM 2150 O O . SER A 1 283 ? -2.904 -9.436 -17.931 1.00 92.94 283 SER A O 1
ATOM 2152 N N . GLY A 1 284 ? -0.987 -8.971 -19.020 1.00 94.50 284 GLY A N 1
ATOM 2153 C CA . GLY A 1 284 ? -0.515 -10.345 -19.149 1.00 94.50 284 GLY A CA 1
ATOM 2154 C C . GLY A 1 284 ? 1.008 -10.414 -19.176 1.00 94.50 284 GLY A C 1
ATOM 2155 O O . GLY A 1 284 ? 1.683 -9.384 -19.147 1.00 94.50 284 GLY A O 1
ATOM 2156 N N . THR A 1 285 ? 1.543 -11.629 -19.223 1.00 96.19 285 THR A N 1
ATOM 2157 C CA . THR A 1 285 ? 2.985 -11.887 -19.308 1.00 96.19 285 THR A CA 1
ATOM 2158 C C . THR A 1 285 ? 3.265 -12.956 -20.355 1.00 96.19 285 THR A C 1
ATOM 2160 O O . THR A 1 285 ? 2.534 -13.942 -20.405 1.00 96.19 285 THR A O 1
ATOM 2163 N N . VAL A 1 286 ? 4.324 -12.782 -21.150 1.00 95.62 286 VAL A N 1
ATOM 2164 C CA . VAL A 1 286 ? 4.837 -13.782 -22.103 1.00 95.62 286 VAL A CA 1
ATOM 2165 C C . VAL A 1 286 ? 6.287 -14.156 -21.779 1.00 95.62 286 VAL A C 1
ATOM 2167 O O . VAL A 1 286 ? 7.113 -13.280 -21.509 1.00 95.62 286 VAL A O 1
ATOM 2170 N N . MET A 1 287 ? 6.608 -15.452 -21.785 1.00 95.69 287 MET A N 1
ATOM 2171 C CA . MET A 1 287 ? 7.974 -15.967 -21.602 1.00 95.69 287 MET A CA 1
ATOM 2172 C C . MET A 1 287 ? 8.153 -17.371 -22.191 1.00 95.69 287 MET A C 1
ATOM 2174 O O . MET A 1 287 ? 7.182 -18.105 -22.359 1.00 95.69 287 MET A O 1
ATOM 2178 N N . GLY A 1 288 ? 9.399 -17.760 -22.468 1.00 94.19 288 GLY A N 1
ATOM 2179 C CA . GLY A 1 288 ? 9.751 -19.064 -23.035 1.00 94.19 288 GLY A CA 1
ATOM 2180 C C . GLY A 1 288 ? 10.734 -19.844 -22.161 1.00 94.19 288 GLY A C 1
ATOM 2181 O O . GLY A 1 288 ? 11.510 -19.260 -21.404 1.00 94.19 288 GLY A O 1
ATOM 2182 N N . ARG A 1 289 ? 10.708 -21.178 -22.259 1.00 91.19 289 ARG A N 1
ATOM 2183 C CA . ARG A 1 289 ? 11.754 -22.062 -21.708 1.00 91.19 289 ARG A CA 1
ATOM 2184 C C . ARG A 1 289 ? 13.019 -22.053 -22.563 1.00 91.19 289 ARG A C 1
ATOM 2186 O O . ARG A 1 289 ? 14.102 -22.271 -22.036 1.00 91.19 289 ARG A O 1
ATOM 2193 N N . ALA A 1 290 ? 12.862 -21.829 -23.866 1.00 85.56 290 ALA A N 1
ATOM 2194 C CA . ALA A 1 290 ? 13.956 -21.650 -24.809 1.00 85.56 290 ALA A CA 1
ATOM 2195 C C . ALA A 1 290 ? 14.216 -20.156 -25.049 1.00 85.56 290 ALA A C 1
ATOM 2197 O O . ALA A 1 290 ? 13.287 -19.347 -25.019 1.00 85.56 290 ALA A O 1
ATOM 2198 N N . GLY A 1 291 ? 15.472 -19.810 -25.330 1.00 84.06 291 GLY A N 1
ATOM 2199 C CA . GLY A 1 291 ? 15.902 -18.429 -25.536 1.00 84.06 291 GLY A CA 1
ATOM 2200 C C . GLY A 1 291 ? 16.368 -17.756 -24.246 1.00 84.06 291 GLY A C 1
ATOM 2201 O O . GLY A 1 291 ? 16.739 -18.421 -23.280 1.00 84.06 291 GLY A O 1
ATOM 2202 N N . ALA A 1 292 ? 16.395 -16.425 -24.255 1.00 86.50 292 ALA A N 1
ATOM 2203 C CA . ALA A 1 292 ? 16.838 -15.661 -23.099 1.00 86.50 292 ALA A CA 1
ATOM 2204 C C . ALA A 1 292 ? 15.825 -15.754 -21.941 1.00 86.50 292 ALA A C 1
ATOM 2206 O O . ALA A 1 292 ? 14.615 -15.711 -22.192 1.00 86.50 292 ALA A O 1
ATOM 2207 N N . PRO A 1 293 ? 16.288 -15.836 -20.680 1.00 92.62 293 PRO A N 1
ATOM 2208 C CA . PRO A 1 293 ? 15.443 -15.917 -19.487 1.00 92.62 293 PRO A CA 1
ATOM 2209 C C . PRO A 1 293 ? 14.799 -14.557 -19.151 1.00 92.62 293 PRO A C 1
ATOM 2211 O O . PRO A 1 293 ? 15.008 -13.965 -18.093 1.00 92.62 293 PRO A O 1
ATOM 2214 N N . VAL A 1 294 ? 13.961 -14.066 -20.062 1.00 93.25 294 VAL A N 1
ATOM 2215 C CA . VAL A 1 294 ? 13.217 -12.811 -19.953 1.00 93.25 294 VAL A CA 1
ATOM 2216 C C . VAL A 1 294 ? 11.719 -13.101 -20.000 1.00 93.25 294 VAL A C 1
ATOM 2218 O O . VAL A 1 294 ? 11.234 -13.891 -20.811 1.00 93.25 294 VAL A O 1
ATOM 2221 N N . ALA A 1 295 ? 10.975 -12.434 -19.123 1.00 95.19 295 ALA A N 1
ATOM 2222 C CA . ALA A 1 295 ? 9.524 -12.424 -19.110 1.00 95.19 295 ALA A CA 1
ATOM 2223 C C . ALA A 1 295 ? 9.015 -11.012 -19.382 1.00 95.19 295 ALA A C 1
ATOM 2225 O O . ALA A 1 295 ? 9.337 -10.083 -18.645 1.00 95.19 295 ALA A O 1
ATOM 2226 N N . VAL A 1 296 ? 8.209 -10.837 -20.425 1.00 95.00 296 VAL A N 1
ATOM 2227 C CA . VAL A 1 296 ? 7.690 -9.521 -20.807 1.00 95.00 296 VAL A CA 1
ATOM 2228 C C . VAL A 1 296 ? 6.259 -9.368 -20.318 1.00 95.00 296 VAL A C 1
ATOM 2230 O O . VAL A 1 296 ? 5.363 -10.082 -20.766 1.00 95.00 296 VAL A O 1
ATOM 2233 N N . ASP A 1 297 ? 6.044 -8.406 -19.423 1.00 94.88 297 ASP A N 1
ATOM 2234 C CA . ASP A 1 297 ? 4.711 -7.947 -19.052 1.00 94.88 297 ASP A CA 1
ATOM 2235 C C . ASP A 1 297 ? 4.166 -7.038 -20.170 1.00 94.88 297 ASP A C 1
ATOM 2237 O O . ASP A 1 297 ? 4.825 -6.092 -20.619 1.00 94.88 297 ASP A O 1
ATOM 2241 N N . PHE A 1 298 ? 2.938 -7.305 -20.601 1.00 93.06 298 PHE A N 1
ATOM 2242 C CA . PHE A 1 298 ? 2.227 -6.547 -21.623 1.00 93.06 298 PHE A CA 1
ATOM 2243 C C . PHE A 1 298 ? 0.858 -6.084 -21.121 1.00 93.06 298 PHE A C 1
ATOM 2245 O O . PHE A 1 298 ? 0.326 -6.563 -20.117 1.00 93.06 298 PHE A O 1
ATOM 2252 N N . THR A 1 299 ? 0.276 -5.130 -21.842 1.00 92.44 299 THR A N 1
ATOM 2253 C CA . THR A 1 299 ? -1.088 -4.649 -21.618 1.00 92.44 299 THR A CA 1
ATOM 2254 C C . THR A 1 299 ? -1.830 -4.620 -22.940 1.00 92.44 299 THR A C 1
ATOM 2256 O O . THR A 1 299 ? -1.288 -4.101 -23.914 1.00 92.44 299 THR A O 1
ATOM 2259 N N . THR A 1 300 ? -3.064 -5.109 -22.954 1.00 91.75 300 THR A N 1
ATOM 2260 C CA . THR A 1 300 ? -3.959 -5.043 -24.111 1.00 91.75 300 THR A CA 1
ATOM 2261 C C . THR A 1 300 ? -5.235 -4.260 -23.774 1.00 91.75 300 THR A C 1
ATOM 2263 O O . THR A 1 300 ? -5.689 -4.328 -22.624 1.00 91.75 300 THR A O 1
ATOM 2266 N N . PRO A 1 301 ? -5.815 -3.475 -24.700 1.00 92.06 301 PRO A N 1
ATOM 2267 C CA . PRO A 1 301 ? -7.124 -2.857 -24.513 1.00 92.06 301 PRO A CA 1
ATOM 2268 C C . PRO A 1 301 ? -8.243 -3.884 -24.300 1.00 92.06 301 PRO A C 1
ATOM 2270 O O . PRO A 1 301 ? -8.170 -5.025 -24.744 1.00 92.06 301 PRO A O 1
ATOM 2273 N N . VAL A 1 302 ? -9.313 -3.467 -23.626 1.00 91.25 302 VAL A N 1
ATOM 2274 C CA . VAL A 1 302 ? -10.535 -4.263 -23.454 1.00 91.25 302 VAL A CA 1
ATOM 2275 C C . VAL A 1 302 ? -11.719 -3.468 -23.993 1.00 91.25 302 VAL A C 1
ATOM 2277 O O . VAL A 1 302 ? -12.060 -2.409 -23.459 1.00 91.25 302 VAL A O 1
ATOM 2280 N N . ARG A 1 303 ? -12.396 -3.990 -25.023 1.00 89.50 303 ARG A N 1
ATOM 2281 C CA . ARG A 1 303 ? -13.607 -3.388 -25.603 1.00 89.50 303 ARG A CA 1
ATOM 2282 C C . ARG A 1 303 ? -14.822 -4.253 -25.325 1.00 89.50 303 ARG A C 1
ATOM 2284 O O . ARG A 1 303 ? -14.868 -5.428 -25.661 1.00 89.50 303 ARG A O 1
ATOM 2291 N N . ARG A 1 304 ? -15.840 -3.664 -24.687 1.00 86.56 304 ARG A N 1
ATOM 2292 C CA . ARG A 1 304 ? -17.108 -4.345 -24.342 1.00 86.56 304 ARG A CA 1
ATOM 2293 C C . ARG A 1 304 ? -16.915 -5.661 -23.555 1.00 86.56 304 ARG A C 1
ATOM 2295 O O . ARG A 1 304 ? -17.786 -6.527 -23.569 1.00 86.56 304 ARG A O 1
ATOM 2302 N N . GLY A 1 305 ? -15.817 -5.769 -22.803 1.00 86.88 305 GLY A N 1
ATOM 2303 C CA . GLY A 1 305 ? -15.451 -6.958 -22.028 1.00 86.88 305 GLY A CA 1
ATOM 2304 C C . GLY A 1 305 ? -14.653 -8.011 -22.800 1.00 86.88 305 GLY A C 1
ATOM 2305 O O . GLY A 1 305 ? -14.381 -9.059 -22.232 1.00 86.88 305 GLY A O 1
ATOM 2306 N N . VAL A 1 306 ? -14.269 -7.744 -24.047 1.00 89.75 306 VAL A N 1
ATOM 2307 C CA . VAL A 1 306 ? -13.402 -8.612 -24.850 1.00 89.75 306 VAL A CA 1
ATOM 2308 C C . VAL A 1 306 ? -12.019 -7.956 -24.939 1.00 89.75 306 VAL A C 1
ATOM 2310 O O . VAL A 1 306 ? -11.943 -6.795 -25.355 1.00 89.75 306 VAL A O 1
ATOM 2313 N N . PRO A 1 307 ? -10.945 -8.621 -24.483 1.00 91.44 307 PRO A N 1
ATOM 2314 C CA . PRO A 1 307 ? -9.582 -8.158 -24.718 1.00 91.44 307 PRO A CA 1
ATOM 2315 C C . PRO A 1 307 ? -9.265 -8.141 -26.212 1.00 91.44 307 PRO A C 1
ATOM 2317 O O . PRO A 1 307 ? -9.654 -9.056 -26.929 1.00 91.44 307 PRO A O 1
ATOM 2320 N N . GLU A 1 308 ? -8.558 -7.116 -26.668 1.00 92.62 308 GLU A N 1
ATOM 2321 C CA . GLU A 1 308 ? -7.918 -7.133 -27.984 1.00 92.62 308 GLU A CA 1
ATOM 2322 C C . GLU A 1 308 ? -6.657 -8.007 -27.954 1.00 92.62 308 GLU A C 1
ATOM 2324 O O . GLU A 1 308 ? -6.129 -8.331 -26.881 1.00 92.62 308 GLU A O 1
ATOM 2329 N N . GLU A 1 309 ? -6.140 -8.348 -29.131 1.00 91.62 309 GLU A N 1
ATOM 2330 C CA . GLU A 1 309 ? -4.859 -9.037 -29.225 1.00 91.62 309 GLU A CA 1
ATOM 2331 C C . GLU A 1 309 ? -3.713 -8.131 -28.746 1.00 91.62 309 GLU A C 1
ATOM 2333 O O . GLU A 1 309 ? -3.673 -6.937 -29.068 1.00 91.62 309 GLU A O 1
ATOM 2338 N N . PRO A 1 310 ? -2.775 -8.657 -27.940 1.00 90.88 310 PRO A N 1
ATOM 2339 C CA . PRO A 1 310 ? -1.642 -7.879 -27.467 1.00 90.88 310 PRO A CA 1
ATOM 2340 C C . PRO A 1 310 ? -0.750 -7.447 -28.636 1.00 90.88 310 PRO A C 1
ATOM 2342 O O . PRO A 1 310 ? -0.213 -8.266 -29.373 1.00 90.88 310 PRO A O 1
ATOM 2345 N N . PHE A 1 311 ? -0.549 -6.135 -28.768 1.00 88.56 311 PHE A N 1
ATOM 2346 C CA . PHE A 1 311 ? 0.190 -5.542 -29.886 1.00 88.56 311 PHE A CA 1
ATOM 2347 C C . PHE A 1 311 ? 1.198 -4.480 -29.418 1.00 88.56 311 PHE A C 1
ATOM 2349 O O . PHE A 1 311 ? 1.354 -3.423 -30.019 1.00 88.56 311 PHE A O 1
ATOM 2356 N N . SER A 1 312 ? 1.876 -4.710 -28.289 1.00 91.62 312 SER A N 1
ATOM 2357 C CA . SER A 1 312 ? 2.946 -3.808 -27.839 1.00 91.62 312 SER A CA 1
ATOM 2358 C C . SER A 1 312 ? 4.300 -4.192 -28.461 1.00 91.62 312 SER A C 1
ATOM 2360 O O . SER A 1 312 ? 4.535 -5.378 -28.704 1.00 91.62 312 SER A O 1
ATOM 2362 N N . PRO A 1 313 ? 5.234 -3.236 -28.663 1.00 93.00 313 PRO A N 1
ATOM 2363 C CA . PRO A 1 313 ? 6.549 -3.532 -29.240 1.00 93.00 313 PRO A CA 1
ATOM 2364 C C . PRO A 1 313 ? 7.304 -4.638 -28.491 1.00 93.00 313 PRO A C 1
ATOM 2366 O O . PRO A 1 313 ? 7.823 -5.571 -29.095 1.00 93.00 313 PRO A O 1
ATOM 2369 N N . SER A 1 314 ? 7.324 -4.566 -27.155 1.00 92.38 314 SER A N 1
ATOM 2370 C CA . SER A 1 314 ? 8.001 -5.556 -26.316 1.00 92.38 314 SER A CA 1
ATOM 2371 C C . SER A 1 314 ? 7.323 -6.925 -26.360 1.00 92.38 314 SER A C 1
ATOM 2373 O O . SER A 1 314 ? 8.018 -7.936 -26.293 1.00 92.38 314 SER A O 1
ATOM 2375 N N . PHE A 1 315 ? 5.988 -6.972 -26.477 1.00 94.19 315 PHE A N 1
ATOM 2376 C CA . PHE A 1 315 ? 5.262 -8.231 -26.643 1.00 94.19 315 PHE A CA 1
ATOM 2377 C C . PHE A 1 315 ? 5.630 -8.893 -27.967 1.00 94.19 315 PHE A C 1
ATOM 2379 O O . PHE A 1 315 ? 6.027 -10.050 -27.949 1.00 94.19 315 PHE A O 1
ATOM 2386 N N . MET A 1 316 ? 5.564 -8.166 -29.088 1.00 94.94 316 MET A N 1
ATOM 2387 C CA . MET A 1 316 ? 5.842 -8.740 -30.409 1.00 94.94 316 MET A CA 1
ATOM 2388 C C . MET A 1 316 ? 7.277 -9.242 -30.529 1.00 94.94 316 MET A C 1
ATOM 2390 O O . MET A 1 316 ? 7.496 -10.358 -30.991 1.00 94.94 316 MET A O 1
ATOM 2394 N N . ILE A 1 317 ? 8.246 -8.459 -30.047 1.00 93.44 317 ILE A N 1
ATOM 2395 C CA . ILE A 1 317 ? 9.648 -8.885 -29.976 1.00 93.44 317 ILE A CA 1
ATOM 2396 C C . ILE A 1 317 ? 9.766 -10.197 -29.199 1.00 93.44 317 ILE A C 1
ATOM 2398 O O . ILE A 1 317 ? 10.342 -11.164 -29.695 1.00 93.44 317 ILE A O 1
ATOM 2402 N N . GLN A 1 318 ? 9.180 -10.260 -28.000 1.00 93.81 318 GLN A N 1
ATOM 2403 C CA . GLN A 1 318 ? 9.310 -11.450 -27.171 1.00 93.81 318 GLN A CA 1
ATOM 2404 C C . GLN A 1 318 ? 8.561 -12.647 -27.746 1.00 93.81 318 GLN A C 1
ATOM 2406 O O . GLN A 1 318 ? 9.097 -13.748 -27.716 1.00 93.81 318 GLN A O 1
ATOM 2411 N N . ALA A 1 319 ? 7.365 -12.443 -28.297 1.00 92.50 319 ALA A N 1
ATOM 2412 C CA . ALA A 1 319 ? 6.573 -13.475 -28.950 1.00 92.50 319 ALA A CA 1
ATOM 2413 C C . ALA A 1 319 ? 7.351 -14.122 -30.106 1.00 92.50 319 ALA A C 1
ATOM 2415 O O . ALA A 1 319 ? 7.392 -15.346 -30.201 1.00 92.50 319 ALA A O 1
ATOM 2416 N N . LEU A 1 320 ? 8.049 -13.326 -30.922 1.00 92.31 320 LEU A N 1
ATOM 2417 C CA . LEU A 1 320 ? 8.924 -13.840 -31.977 1.00 92.31 320 LEU A CA 1
ATOM 2418 C C . LEU A 1 320 ? 10.145 -14.575 -31.404 1.00 92.31 320 LEU A C 1
ATOM 2420 O O . LEU A 1 320 ? 10.453 -15.682 -31.849 1.00 92.31 320 LEU A O 1
ATOM 2424 N N . ASN A 1 321 ? 10.795 -14.016 -30.378 1.00 90.44 321 ASN A N 1
ATOM 2425 C CA . ASN A 1 321 ? 11.966 -14.626 -29.735 1.00 90.44 321 ASN A CA 1
ATOM 2426 C C . ASN A 1 321 ? 11.664 -16.012 -29.151 1.00 90.44 321 ASN A C 1
ATOM 2428 O O . ASN A 1 321 ? 12.489 -16.921 -29.250 1.00 90.44 321 ASN A O 1
ATOM 2432 N N . VAL A 1 322 ? 10.480 -16.184 -28.559 1.00 91.94 322 VAL A N 1
ATOM 2433 C CA . VAL A 1 322 ? 10.045 -17.457 -27.964 1.00 91.94 322 VAL A CA 1
ATOM 2434 C C . VAL A 1 322 ? 9.282 -18.344 -28.950 1.00 91.94 322 VAL A C 1
ATOM 2436 O O . VAL A 1 322 ? 8.904 -19.451 -28.584 1.00 91.94 322 VAL A O 1
ATOM 2439 N N . ARG A 1 323 ? 9.078 -17.891 -30.196 1.00 91.69 323 ARG A N 1
ATOM 2440 C CA . ARG A 1 323 ? 8.298 -18.583 -31.239 1.00 91.69 323 ARG A CA 1
ATOM 2441 C C . ARG A 1 323 ? 6.856 -18.881 -30.809 1.00 91.69 323 ARG A C 1
ATOM 2443 O O . ARG A 1 323 ? 6.346 -19.980 -31.025 1.00 91.69 323 ARG A O 1
ATOM 2450 N N . GLN A 1 324 ? 6.212 -17.900 -30.182 1.00 91.75 324 GLN A N 1
ATOM 2451 C CA . GLN A 1 324 ? 4.791 -17.948 -29.856 1.00 91.75 324 GLN A CA 1
ATOM 2452 C C . GLN A 1 324 ? 3.962 -18.098 -31.136 1.00 91.75 324 GLN A C 1
ATOM 2454 O O . GLN A 1 324 ? 4.219 -17.433 -32.140 1.00 91.75 324 GLN A O 1
ATOM 2459 N N . ASP A 1 325 ? 2.939 -18.948 -31.075 1.00 89.69 325 ASP A N 1
ATOM 2460 C CA . ASP A 1 325 ? 1.942 -19.057 -32.133 1.00 89.69 325 ASP A CA 1
ATOM 2461 C C . ASP A 1 325 ? 1.050 -17.810 -32.112 1.00 89.69 325 ASP A C 1
ATOM 2463 O O . ASP A 1 325 ? 0.210 -17.654 -31.224 1.00 89.69 325 ASP A O 1
ATOM 2467 N N . LEU A 1 326 ? 1.298 -16.901 -33.056 1.00 89.75 326 LEU A N 1
ATOM 2468 C CA . LEU A 1 326 ? 0.544 -15.660 -33.237 1.00 89.75 326 LEU A CA 1
ATOM 2469 C C . LEU A 1 326 ? -0.745 -15.861 -34.054 1.00 89.75 326 LEU A C 1
ATOM 2471 O O . LEU A 1 326 ? -1.491 -14.903 -34.229 1.00 89.75 326 LEU A O 1
ATOM 2475 N N . ALA A 1 327 ? -1.004 -17.071 -34.571 1.00 89.00 327 ALA A N 1
ATOM 2476 C CA . ALA A 1 327 ? -2.277 -17.395 -35.216 1.00 89.00 327 ALA A CA 1
ATOM 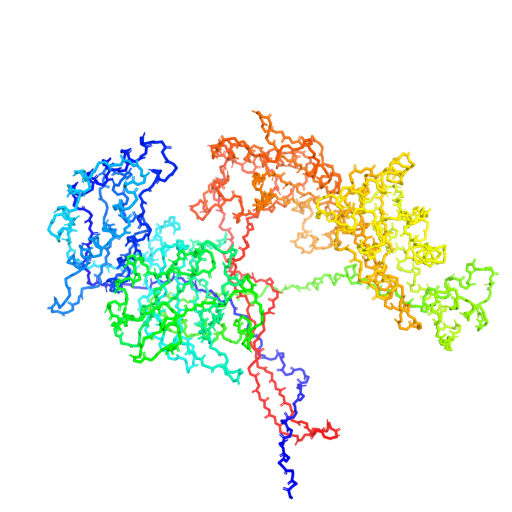2477 C C . ALA A 1 327 ? -3.372 -17.740 -34.192 1.00 89.00 327 ALA A C 1
ATOM 2479 O O . ALA A 1 327 ? -4.557 -17.626 -34.501 1.00 89.00 327 ALA A O 1
ATOM 2480 N N . ALA A 1 328 ? -2.985 -18.158 -32.982 1.00 89.38 328 ALA A N 1
ATOM 2481 C CA . ALA A 1 328 ? -3.904 -18.308 -31.862 1.00 89.38 328 ALA A CA 1
ATOM 2482 C C . ALA A 1 328 ? -4.330 -16.933 -31.328 1.00 89.38 328 ALA A C 1
ATOM 2484 O O . ALA A 1 328 ? -3.505 -16.029 -31.222 1.00 89.38 328 ALA A O 1
ATOM 2485 N N . ASP A 1 329 ? -5.598 -16.794 -30.947 1.00 91.94 329 ASP A N 1
ATOM 2486 C CA . ASP A 1 329 ? -6.079 -15.624 -30.212 1.00 91.94 329 ASP A CA 1
ATOM 2487 C C . ASP A 1 329 ? -5.565 -15.637 -28.761 1.00 91.94 329 ASP A C 1
ATOM 2489 O O . ASP A 1 329 ? -5.073 -16.656 -28.258 1.00 91.94 329 ASP A O 1
ATOM 2493 N N . LEU A 1 330 ? -5.688 -14.518 -28.042 1.00 93.00 330 LEU A N 1
ATOM 2494 C CA . LEU A 1 330 ? -5.215 -14.415 -26.656 1.00 93.00 330 LEU A CA 1
ATOM 2495 C C . LEU A 1 330 ? -5.800 -15.516 -25.755 1.00 93.00 330 LEU A C 1
ATOM 2497 O O . LEU A 1 330 ? -5.117 -16.003 -24.852 1.00 93.00 330 LEU A O 1
ATOM 2501 N N . ALA A 1 331 ? -7.053 -15.919 -25.986 1.00 92.56 331 ALA A N 1
ATOM 2502 C CA . ALA A 1 331 ? -7.685 -17.006 -25.246 1.00 92.56 331 ALA A CA 1
ATOM 2503 C C . ALA A 1 331 ? -6.973 -18.343 -25.487 1.00 92.56 331 ALA A C 1
ATOM 2505 O O . ALA A 1 331 ? -6.603 -19.012 -24.519 1.00 92.56 331 ALA A O 1
ATOM 2506 N N . GLY A 1 332 ? -6.701 -18.687 -26.746 1.00 92.50 332 GLY A N 1
ATOM 2507 C CA . GLY A 1 332 ? -5.927 -19.861 -27.132 1.00 92.50 332 GLY A CA 1
ATOM 2508 C C . GLY A 1 332 ? -4.501 -19.832 -26.584 1.00 92.50 332 GLY A C 1
ATOM 2509 O O . GLY A 1 332 ? -4.037 -20.841 -26.048 1.00 92.50 332 GLY A O 1
ATOM 2510 N N . MET A 1 333 ? -3.828 -18.675 -26.623 1.00 93.50 333 MET A N 1
ATOM 2511 C CA . MET A 1 333 ? -2.483 -18.520 -26.052 1.00 93.50 333 MET A CA 1
ATOM 2512 C C . MET A 1 333 ? -2.462 -18.792 -24.539 1.00 93.50 333 MET A C 1
ATOM 2514 O O . MET A 1 333 ? -1.554 -19.462 -24.048 1.00 93.50 333 MET A O 1
ATOM 2518 N N . VAL A 1 334 ? -3.460 -18.298 -23.795 1.00 93.75 334 VAL A N 1
ATOM 2519 C CA . VAL A 1 334 ? -3.556 -18.494 -22.337 1.00 93.75 334 VAL A CA 1
ATOM 2520 C C . VAL A 1 334 ? -3.922 -19.937 -21.991 1.00 93.75 334 VAL A C 1
ATOM 2522 O O . VAL A 1 334 ? -3.294 -20.541 -21.120 1.00 93.75 334 VAL A O 1
ATOM 2525 N N . SER A 1 335 ? -4.893 -20.520 -22.694 1.00 90.62 335 SER A N 1
ATOM 2526 C CA . SER A 1 335 ? -5.334 -21.899 -22.457 1.00 90.62 335 SER A CA 1
ATOM 2527 C C . SER A 1 335 ? -4.268 -22.945 -22.793 1.00 90.62 335 SER A C 1
ATOM 2529 O O . SER A 1 335 ? -4.303 -24.042 -22.242 1.00 90.62 335 SER A O 1
ATOM 2531 N N . ALA A 1 336 ? -3.285 -22.610 -23.633 1.00 87.75 336 ALA A N 1
ATOM 2532 C CA . ALA A 1 336 ? -2.149 -23.478 -23.928 1.00 87.75 336 ALA A CA 1
ATOM 2533 C C . ALA A 1 336 ? -1.192 -23.681 -22.730 1.00 87.75 336 ALA A C 1
ATOM 2535 O O . ALA A 1 336 ? -0.400 -24.621 -22.754 1.00 87.75 336 ALA A O 1
ATOM 2536 N N . GLN A 1 337 ? -1.240 -22.827 -21.695 1.00 84.25 337 GLN A N 1
ATOM 2537 C CA . GLN A 1 337 ? -0.547 -22.974 -20.399 1.00 84.25 337 GLN A CA 1
ATOM 2538 C C . GLN A 1 337 ? 0.922 -23.453 -20.446 1.00 84.25 337 GLN A C 1
ATOM 2540 O O . GLN A 1 337 ? 1.362 -24.224 -19.593 1.00 84.25 337 GLN A O 1
ATOM 2545 N N . GLY A 1 338 ? 1.728 -22.991 -21.407 1.00 83.44 338 GLY A N 1
ATOM 2546 C CA . GLY A 1 338 ? 3.123 -23.440 -21.514 1.00 83.44 338 GLY A CA 1
ATOM 2547 C C . GLY A 1 338 ? 3.379 -24.518 -22.568 1.00 83.44 338 GLY A C 1
ATOM 2548 O O . GLY A 1 338 ? 4.510 -25.007 -22.652 1.00 83.44 338 GLY A O 1
ATOM 2549 N N . ALA A 1 339 ? 2.373 -24.917 -23.356 1.00 81.69 339 ALA A N 1
ATOM 2550 C CA . ALA A 1 339 ? 2.546 -25.858 -24.460 1.00 81.69 339 ALA A CA 1
ATOM 2551 C C . ALA A 1 339 ? 3.664 -25.386 -25.403 1.00 81.69 339 ALA A C 1
ATOM 2553 O O . ALA A 1 339 ? 3.829 -24.194 -25.657 1.00 81.69 339 ALA A O 1
ATOM 2554 N N . ARG A 1 340 ? 4.475 -26.330 -25.899 1.00 84.94 340 ARG A N 1
ATOM 2555 C CA . ARG A 1 340 ? 5.680 -26.052 -26.712 1.00 84.94 340 ARG A CA 1
ATOM 2556 C C . ARG A 1 340 ? 6.738 -25.180 -26.010 1.00 84.94 340 ARG A C 1
ATOM 2558 O O . ARG A 1 340 ? 7.646 -24.676 -26.659 1.00 84.94 340 ARG A O 1
ATOM 2565 N N . GLY A 1 341 ? 6.660 -25.035 -24.685 1.00 91.50 341 GLY A N 1
ATOM 2566 C CA . GLY A 1 341 ? 7.640 -24.293 -23.897 1.00 91.50 341 GLY A CA 1
ATOM 2567 C C . GLY A 1 341 ? 7.446 -22.777 -23.907 1.00 91.50 341 GLY A C 1
ATOM 2568 O O . GLY A 1 341 ? 8.373 -22.076 -23.508 1.00 91.50 341 GLY A O 1
ATOM 2569 N N . VAL A 1 342 ? 6.276 -22.269 -24.315 1.00 94.56 342 VAL A N 1
ATOM 2570 C CA . VAL A 1 342 ? 5.935 -20.837 -24.270 1.00 94.56 342 VAL A CA 1
ATOM 2571 C C . VAL A 1 342 ? 4.723 -20.612 -23.381 1.00 94.56 342 VAL A C 1
ATOM 2573 O O . VAL A 1 342 ? 3.687 -21.246 -23.556 1.00 94.56 342 VAL A O 1
ATOM 2576 N N . PHE A 1 343 ? 4.853 -19.706 -22.418 1.00 95.69 343 PHE A N 1
ATOM 2577 C CA . PHE A 1 343 ? 3.794 -19.355 -21.486 1.00 95.69 343 PHE A CA 1
ATOM 2578 C C . PHE A 1 343 ? 3.290 -17.939 -21.751 1.00 95.69 343 PHE A C 1
ATOM 2580 O O . PHE A 1 343 ? 4.063 -16.981 -21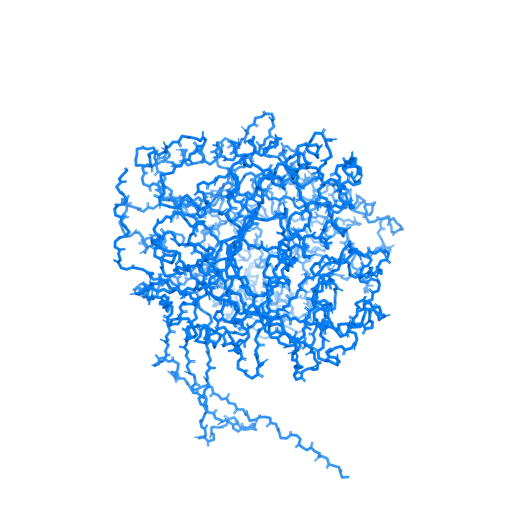.673 1.00 95.69 343 PHE A O 1
ATOM 2587 N N . VAL A 1 344 ? 1.982 -17.822 -21.985 1.00 96.19 344 VAL A N 1
ATOM 2588 C CA . VAL A 1 344 ? 1.230 -16.566 -21.955 1.00 96.19 344 VAL A CA 1
ATOM 2589 C C . VAL A 1 344 ? 0.214 -16.668 -20.821 1.00 96.19 344 VAL A C 1
ATOM 2591 O O . VAL A 1 344 ? -0.579 -17.603 -20.786 1.00 96.19 344 VAL A O 1
ATOM 2594 N N . GLY A 1 345 ? 0.243 -15.737 -19.869 1.00 94.94 345 GLY A N 1
ATOM 2595 C CA . GLY A 1 345 ? -0.595 -15.820 -18.671 1.00 94.94 345 GLY A CA 1
ATOM 2596 C C . GLY A 1 345 ? -1.209 -14.493 -18.259 1.00 94.94 345 GLY A C 1
ATOM 2597 O O . GLY A 1 345 ? -0.576 -13.441 -18.363 1.00 94.94 345 GLY A O 1
ATOM 2598 N N . ILE A 1 346 ? -2.432 -14.552 -17.727 1.00 94.75 346 ILE A N 1
ATOM 2599 C CA . ILE A 1 346 ? -3.113 -13.406 -17.112 1.00 94.75 346 ILE A CA 1
ATOM 2600 C C . ILE A 1 346 ? -2.997 -13.532 -15.590 1.00 94.75 346 ILE A C 1
ATOM 2602 O O . ILE A 1 346 ? -3.493 -14.508 -15.015 1.00 94.75 346 ILE A O 1
ATOM 2606 N N . PRO A 1 347 ? -2.364 -12.567 -14.900 1.00 93.56 347 PRO A N 1
ATOM 2607 C CA . PRO A 1 347 ? -2.244 -12.616 -13.456 1.00 93.56 347 PRO A CA 1
ATOM 2608 C C . PRO A 1 347 ? -3.607 -12.409 -12.782 1.00 93.56 347 PRO A C 1
ATOM 2610 O O . PRO A 1 347 ? -4.385 -11.515 -13.124 1.00 93.56 347 PRO A O 1
ATOM 2613 N N . TYR A 1 348 ? -3.875 -13.206 -11.754 1.00 91.75 348 TYR A N 1
ATOM 2614 C CA . TYR A 1 348 ? -5.047 -13.065 -10.904 1.00 91.75 348 TYR A CA 1
ATOM 2615 C C . TYR A 1 348 ? -5.024 -11.734 -10.143 1.00 91.75 348 TYR A C 1
ATOM 2617 O O . TYR A 1 348 ? -4.048 -11.391 -9.471 1.00 91.75 348 TYR A O 1
ATOM 2625 N N . SER A 1 349 ? -6.157 -11.032 -10.161 1.00 86.12 349 SER A N 1
ATOM 2626 C CA . SER A 1 349 ? -6.393 -9.813 -9.388 1.00 86.12 349 SER A CA 1
ATOM 2627 C C . SER A 1 349 ? -7.758 -9.881 -8.702 1.00 86.12 349 SER A C 1
ATOM 2629 O O . SER A 1 349 ? -8.739 -10.201 -9.372 1.00 86.12 349 SER A O 1
ATOM 2631 N N . PRO A 1 350 ? -7.883 -9.498 -7.414 1.00 80.62 350 PRO A N 1
ATOM 2632 C CA . PRO A 1 350 ? -9.183 -9.397 -6.747 1.00 80.62 350 PRO A CA 1
ATOM 2633 C C . PRO A 1 350 ? -10.175 -8.473 -7.470 1.00 80.62 350 PRO A C 1
ATOM 2635 O O . PRO A 1 350 ? -11.384 -8.649 -7.352 1.00 80.62 350 PRO A O 1
ATOM 2638 N N . GLN A 1 351 ? -9.677 -7.501 -8.247 1.00 76.94 351 GLN A N 1
ATOM 2639 C CA . GLN A 1 351 ? -10.511 -6.588 -9.038 1.00 76.94 351 GLN A CA 1
ATOM 2640 C C . GLN A 1 351 ? -11.276 -7.299 -10.163 1.00 76.94 351 GLN A C 1
ATOM 2642 O O . GLN A 1 351 ? -12.317 -6.808 -10.597 1.00 76.94 351 GLN A O 1
ATOM 2647 N N . LEU A 1 352 ? -10.773 -8.452 -10.611 1.00 75.75 352 LEU A N 1
ATOM 2648 C CA . LEU A 1 352 ? -11.400 -9.316 -11.612 1.00 75.75 352 LEU A CA 1
ATOM 2649 C C . LEU A 1 352 ? -12.454 -10.259 -10.995 1.00 75.75 352 LEU A C 1
ATOM 2651 O O . LEU A 1 352 ? -13.184 -10.922 -11.730 1.00 75.75 352 LEU A O 1
ATOM 2655 N N . GLY A 1 353 ? -12.591 -10.260 -9.662 1.00 66.25 353 GLY A N 1
ATOM 2656 C CA . GLY A 1 353 ? -13.537 -11.081 -8.905 1.00 66.25 353 GLY A CA 1
ATOM 2657 C C . GLY A 1 353 ? -13.109 -12.545 -8.746 1.00 66.25 353 GLY A C 1
ATOM 2658 O O . GLY A 1 353 ? -12.188 -13.016 -9.402 1.00 66.25 353 GLY A O 1
ATOM 2659 N N . GLY A 1 354 ? -13.813 -13.271 -7.871 1.00 70.69 354 GLY A N 1
ATOM 2660 C CA . GLY A 1 354 ? -13.593 -14.699 -7.616 1.00 70.69 354 GLY A CA 1
ATOM 2661 C C . GLY A 1 354 ? -12.675 -15.003 -6.428 1.00 70.69 354 GLY A C 1
ATOM 2662 O O . GLY A 1 354 ? -12.219 -14.109 -5.716 1.00 70.69 354 GLY A O 1
ATOM 2663 N N . SER A 1 355 ? -12.453 -16.294 -6.199 1.00 78.12 355 SER A N 1
ATOM 2664 C CA . SER A 1 355 ? -11.400 -16.836 -5.341 1.00 78.12 355 SER A CA 1
ATOM 2665 C C . SER A 1 355 ? -10.385 -17.563 -6.224 1.00 78.12 355 SER A C 1
ATOM 2667 O O . SER A 1 355 ? -10.703 -17.982 -7.334 1.00 78.12 355 SER A O 1
ATOM 2669 N N . HIS A 1 356 ? -9.152 -17.696 -5.744 1.00 85.31 356 HIS A N 1
ATOM 2670 C CA . HIS A 1 356 ? -8.118 -18.478 -6.414 1.00 85.31 356 HIS A CA 1
ATOM 2671 C C . HIS A 1 356 ? -7.731 -19.649 -5.500 1.00 85.31 356 HIS A C 1
ATOM 2673 O O . HIS A 1 356 ? -7.558 -19.410 -4.300 1.00 85.31 356 HIS A O 1
ATOM 2679 N N . PRO A 1 357 ? -7.560 -20.879 -6.019 1.00 86.38 357 PRO A N 1
ATOM 2680 C CA . PRO A 1 357 ? -7.246 -22.060 -5.202 1.00 86.38 357 PRO A CA 1
ATOM 2681 C C . PRO A 1 357 ? -5.883 -21.961 -4.501 1.00 86.38 357 PRO A C 1
ATOM 2683 O O . PRO A 1 357 ? -5.640 -22.604 -3.483 1.00 86.38 357 PRO A O 1
ATOM 2686 N N . VAL A 1 358 ? -4.980 -21.131 -5.026 1.00 87.50 358 VAL A N 1
ATOM 2687 C CA . VAL A 1 358 ? -3.697 -20.798 -4.386 1.00 87.50 358 VAL A CA 1
ATOM 2688 C C . VAL A 1 358 ? -3.833 -19.539 -3.527 1.00 87.50 358 VAL A C 1
ATOM 2690 O O . VAL A 1 358 ? -4.243 -18.476 -4.015 1.00 87.50 358 VAL A O 1
ATOM 2693 N N . GLY A 1 359 ? -3.427 -19.646 -2.259 1.00 83.75 359 GLY A N 1
ATOM 2694 C CA . GLY A 1 359 ? -3.323 -18.518 -1.332 1.00 83.75 359 GLY A CA 1
ATOM 2695 C C . GLY A 1 359 ? -2.371 -17.429 -1.842 1.00 83.75 359 GLY A C 1
ATOM 2696 O O . GLY A 1 359 ? -1.381 -17.712 -2.522 1.00 83.75 359 GLY A O 1
ATOM 2697 N N . GLY A 1 360 ? -2.693 -16.168 -1.545 1.00 82.38 360 GLY A N 1
ATOM 2698 C CA . GLY A 1 360 ? -1.861 -15.023 -1.921 1.00 82.38 360 GLY A CA 1
ATOM 2699 C C . GLY A 1 360 ? -0.658 -14.834 -0.992 1.00 82.38 360 GLY A C 1
ATOM 2700 O O . GLY A 1 360 ? -0.716 -15.199 0.178 1.00 82.38 360 GLY A O 1
ATOM 2701 N N . GLY A 1 361 ? 0.398 -14.199 -1.511 1.00 83.75 361 GLY A N 1
ATOM 2702 C CA . GLY A 1 361 ? 1.620 -13.895 -0.760 1.00 83.75 361 GLY A CA 1
ATOM 2703 C C . GLY A 1 361 ? 2.639 -15.040 -0.741 1.00 83.75 361 GLY A C 1
ATOM 2704 O O . GLY A 1 361 ? 2.293 -16.202 -0.936 1.00 83.75 361 GLY A O 1
ATOM 2705 N N . ALA A 1 362 ? 3.905 -14.681 -0.532 1.00 88.88 362 ALA A N 1
ATOM 2706 C CA . ALA A 1 362 ? 4.975 -15.626 -0.226 1.00 88.88 362 ALA A CA 1
ATOM 2707 C C . ALA A 1 362 ? 5.062 -15.823 1.293 1.00 88.88 362 ALA A C 1
ATOM 2709 O O . ALA A 1 362 ? 4.755 -14.903 2.063 1.00 88.88 362 ALA A O 1
ATOM 2710 N N . THR A 1 363 ? 5.459 -17.015 1.726 1.00 90.38 363 THR A N 1
ATOM 2711 C CA . THR A 1 363 ? 5.656 -17.294 3.148 1.00 90.38 363 THR A CA 1
ATOM 2712 C C . THR A 1 363 ? 6.906 -16.585 3.670 1.00 90.38 363 THR A C 1
ATOM 2714 O O . THR A 1 363 ? 7.784 -16.165 2.917 1.00 90.38 363 THR A O 1
ATOM 2717 N N . THR A 1 364 ? 7.010 -16.449 4.991 1.00 89.81 364 THR A N 1
ATOM 2718 C CA . THR A 1 364 ? 8.230 -15.932 5.625 1.00 89.81 364 THR A CA 1
ATOM 2719 C C . THR A 1 364 ? 9.449 -16.812 5.332 1.00 89.81 364 THR A C 1
ATOM 2721 O O . THR A 1 364 ? 10.563 -16.302 5.254 1.00 89.81 364 THR A O 1
ATOM 2724 N N . ARG A 1 365 ? 9.231 -18.120 5.151 1.00 90.56 365 ARG A N 1
ATOM 2725 C CA . ARG A 1 365 ? 10.269 -19.068 4.753 1.00 90.56 365 ARG A CA 1
ATOM 2726 C C . ARG A 1 365 ? 10.737 -18.791 3.331 1.00 90.56 365 ARG A C 1
ATOM 2728 O O . ARG A 1 365 ? 11.923 -18.566 3.153 1.00 90.56 365 ARG A O 1
ATOM 2735 N N . ASP A 1 366 ? 9.809 -18.666 2.382 1.00 92.56 366 ASP A N 1
ATOM 2736 C CA . ASP A 1 366 ? 10.124 -18.340 0.983 1.00 92.56 366 ASP A CA 1
ATOM 2737 C C . ASP A 1 366 ? 10.987 -17.068 0.881 1.00 92.56 366 ASP A C 1
ATOM 2739 O O . ASP A 1 366 ? 11.870 -16.979 0.037 1.00 92.56 366 ASP A O 1
ATOM 2743 N N . LEU A 1 367 ? 10.737 -16.073 1.743 1.00 93.19 367 LEU A N 1
ATOM 2744 C CA . LEU A 1 367 ? 11.527 -14.843 1.800 1.00 93.19 367 LEU A CA 1
ATOM 2745 C C . LEU A 1 367 ? 12.952 -15.062 2.323 1.00 93.19 367 LEU A C 1
ATOM 2747 O O . LEU A 1 367 ? 13.876 -14.467 1.776 1.00 93.19 367 LEU A O 1
ATOM 2751 N N . LEU A 1 368 ? 13.132 -15.845 3.390 1.00 92.69 368 LEU A N 1
ATOM 2752 C CA . LEU A 1 368 ? 14.470 -16.126 3.919 1.00 92.69 368 LEU A CA 1
ATOM 2753 C C . LEU A 1 368 ? 15.272 -17.017 2.976 1.00 92.69 368 LEU A C 1
ATOM 2755 O O . LEU A 1 368 ? 16.426 -16.703 2.718 1.00 92.69 368 LEU A O 1
ATOM 2759 N N . ASP A 1 369 ? 14.648 -18.056 2.427 1.00 93.94 369 ASP A N 1
ATOM 2760 C CA . ASP A 1 369 ? 15.294 -18.977 1.491 1.00 93.94 369 ASP A CA 1
ATOM 2761 C C . ASP A 1 369 ? 15.724 -18.210 0.222 1.00 93.94 369 ASP A C 1
ATOM 2763 O O . ASP A 1 369 ? 16.868 -18.321 -0.219 1.00 93.94 369 ASP A O 1
ATOM 2767 N N . LEU A 1 370 ? 14.862 -17.314 -0.288 1.00 96.38 370 LEU A N 1
ATOM 2768 C CA . LEU A 1 370 ? 15.222 -16.375 -1.355 1.00 96.38 370 LEU A CA 1
ATOM 2769 C C . LEU A 1 370 ? 16.385 -15.458 -0.950 1.00 96.38 370 LEU A C 1
ATOM 2771 O O . LEU A 1 370 ? 17.293 -15.226 -1.744 1.00 96.38 370 LEU A O 1
ATOM 2775 N N . PHE A 1 371 ? 16.344 -14.881 0.254 1.00 95.69 371 PHE A N 1
ATOM 2776 C CA . PHE A 1 371 ? 17.388 -13.971 0.724 1.00 95.69 371 PHE A CA 1
ATOM 2777 C C . PHE A 1 371 ? 18.748 -14.670 0.817 1.00 95.69 371 PHE A C 1
ATOM 2779 O O . PHE A 1 371 ? 19.753 -14.087 0.409 1.00 95.69 371 PHE A O 1
ATOM 2786 N N . ASP A 1 372 ? 18.781 -15.915 1.286 1.00 95.00 372 ASP A N 1
ATOM 2787 C CA . ASP A 1 372 ? 19.998 -16.722 1.365 1.00 95.00 372 ASP A CA 1
ATOM 2788 C C . ASP A 1 372 ? 20.534 -17.069 -0.033 1.00 95.00 372 ASP A C 1
ATOM 2790 O O . ASP A 1 372 ? 21.725 -16.874 -0.294 1.00 95.00 372 ASP A O 1
ATOM 2794 N N . ALA A 1 373 ? 19.659 -17.471 -0.963 1.00 96.69 373 ALA A N 1
ATOM 2795 C CA . ALA A 1 373 ? 20.031 -17.733 -2.355 1.00 96.69 373 ALA A CA 1
ATOM 2796 C C . ALA A 1 373 ? 20.616 -16.484 -3.040 1.00 96.69 373 ALA A C 1
ATOM 2798 O O . ALA A 1 373 ? 21.690 -16.536 -3.641 1.00 96.69 373 ALA A O 1
ATOM 2799 N N . VAL A 1 374 ? 19.949 -15.334 -2.894 1.00 96.81 374 VAL A N 1
ATOM 2800 C CA . VAL A 1 374 ? 20.416 -14.044 -3.424 1.00 96.81 374 VAL A CA 1
ATOM 2801 C C . VAL A 1 374 ? 21.755 -13.645 -2.803 1.00 96.81 374 VAL A C 1
ATOM 2803 O O . VAL A 1 374 ? 22.659 -13.226 -3.523 1.00 96.81 374 VAL A O 1
ATOM 2806 N N . THR A 1 375 ? 21.900 -13.777 -1.482 1.00 95.62 375 THR A N 1
ATOM 2807 C CA . THR A 1 375 ? 23.146 -13.439 -0.777 1.00 95.62 375 THR A CA 1
ATOM 2808 C C . THR A 1 375 ? 24.307 -14.271 -1.308 1.00 95.62 375 THR A C 1
ATOM 2810 O O . THR A 1 375 ? 25.366 -13.725 -1.603 1.00 95.62 375 THR A O 1
ATOM 2813 N N . CYS A 1 376 ? 24.101 -15.579 -1.474 1.00 95.50 376 CYS A N 1
ATOM 2814 C CA . CYS A 1 376 ? 25.113 -16.486 -2.003 1.00 95.50 376 CYS A CA 1
ATOM 2815 C C . CYS A 1 376 ? 25.544 -16.094 -3.425 1.00 95.50 376 CYS A C 1
ATOM 2817 O O . CYS A 1 376 ? 26.739 -15.991 -3.700 1.00 95.50 376 CYS A O 1
ATOM 2819 N N . LEU A 1 377 ? 24.582 -15.811 -4.310 1.00 95.38 377 LEU A N 1
ATOM 2820 C CA . LEU A 1 377 ? 24.849 -15.478 -5.713 1.00 95.38 377 LEU A CA 1
ATOM 2821 C C . LEU A 1 377 ? 25.533 -14.118 -5.911 1.00 95.38 377 LEU A C 1
ATOM 2823 O O . LEU A 1 377 ? 26.236 -13.943 -6.904 1.00 95.38 377 LEU A O 1
ATOM 2827 N N . LEU A 1 378 ? 25.334 -13.168 -4.993 1.00 93.62 378 LEU A N 1
ATOM 2828 C CA . LEU A 1 378 ? 25.884 -11.810 -5.089 1.00 93.62 378 LEU A CA 1
ATOM 2829 C C . LEU A 1 378 ? 27.147 -11.586 -4.239 1.00 93.62 378 LEU A C 1
ATOM 2831 O O . LEU A 1 378 ? 27.783 -10.537 -4.355 1.00 93.62 378 LEU A O 1
ATOM 2835 N N . ALA A 1 379 ? 27.535 -12.545 -3.392 1.00 91.69 379 ALA A N 1
ATOM 2836 C CA . ALA A 1 379 ? 28.653 -12.387 -2.458 1.00 91.69 379 ALA A CA 1
ATOM 2837 C C . ALA A 1 379 ? 29.979 -12.030 -3.153 1.00 91.69 379 ALA A C 1
ATOM 2839 O O . ALA A 1 379 ? 30.747 -11.215 -2.640 1.00 91.69 379 ALA A O 1
ATOM 2840 N N . ALA A 1 380 ? 30.228 -12.601 -4.337 1.00 88.00 380 ALA A N 1
ATOM 2841 C CA . ALA A 1 380 ? 31.446 -12.366 -5.114 1.00 88.00 380 ALA A CA 1
ATOM 2842 C C . ALA A 1 380 ? 31.588 -10.914 -5.610 1.00 88.00 380 ALA A C 1
ATOM 2844 O O . ALA A 1 380 ? 32.706 -10.447 -5.805 1.00 88.00 380 ALA A O 1
ATOM 2845 N N . ASP A 1 381 ? 30.479 -10.185 -5.766 1.00 86.81 381 ASP A N 1
ATOM 2846 C CA . ASP A 1 381 ? 30.471 -8.791 -6.229 1.00 86.81 381 ASP A CA 1
ATOM 2847 C C . ASP A 1 381 ? 30.470 -7.779 -5.063 1.00 86.81 381 ASP A C 1
ATOM 2849 O O . ASP A 1 381 ? 30.288 -6.579 -5.268 1.00 86.81 381 ASP A O 1
ATOM 2853 N N . GLY A 1 382 ? 30.667 -8.250 -3.824 1.00 87.81 382 GLY A N 1
ATOM 2854 C CA . GLY A 1 382 ? 30.746 -7.405 -2.628 1.00 87.81 382 GLY A CA 1
ATOM 2855 C C . GLY A 1 382 ? 29.409 -7.147 -1.930 1.00 87.81 382 GLY A C 1
ATOM 2856 O O . GLY A 1 382 ? 29.332 -6.272 -1.068 1.00 87.81 382 GLY A O 1
ATOM 2857 N N . PHE A 1 383 ? 28.351 -7.891 -2.262 1.00 91.44 383 PHE A N 1
ATOM 2858 C CA . PHE A 1 383 ? 27.078 -7.791 -1.546 1.00 91.44 383 PHE A CA 1
ATOM 2859 C C . PHE A 1 383 ? 27.133 -8.581 -0.242 1.00 91.44 383 PHE A C 1
ATOM 2861 O O . PHE A 1 383 ? 27.526 -9.749 -0.224 1.00 91.44 383 PHE A O 1
ATOM 2868 N N . ARG A 1 384 ? 26.713 -7.960 0.862 1.00 91.75 384 ARG A N 1
ATOM 2869 C CA . ARG A 1 384 ? 26.739 -8.579 2.195 1.00 91.75 384 ARG A CA 1
ATOM 2870 C C . ARG A 1 384 ? 25.423 -8.347 2.929 1.00 91.75 384 ARG A C 1
ATOM 2872 O O . ARG A 1 384 ? 24.841 -7.278 2.771 1.00 91.75 384 ARG A O 1
ATOM 2879 N N . PRO A 1 385 ? 24.938 -9.297 3.749 1.00 90.81 385 PRO A N 1
ATOM 2880 C CA . PRO A 1 385 ? 23.783 -9.057 4.607 1.00 90.81 385 PRO A CA 1
ATOM 2881 C C . PRO A 1 385 ? 23.976 -7.817 5.474 1.00 90.81 385 PRO A C 1
ATOM 2883 O O . PRO A 1 385 ? 25.015 -7.656 6.116 1.00 90.81 385 PRO A O 1
ATOM 2886 N N . LEU A 1 386 ? 22.958 -6.956 5.516 1.00 87.12 386 LEU A N 1
ATOM 2887 C CA . LEU A 1 386 ? 22.957 -5.788 6.384 1.00 87.12 386 LEU A CA 1
ATOM 2888 C C . LEU A 1 386 ? 23.069 -6.247 7.840 1.00 87.12 386 LEU A C 1
ATOM 2890 O O . LEU A 1 386 ? 22.183 -6.931 8.360 1.00 87.12 386 LEU A O 1
ATOM 2894 N N . ALA A 1 387 ? 24.154 -5.848 8.498 1.00 81.94 387 ALA A N 1
ATOM 2895 C CA . ALA A 1 387 ? 24.354 -6.139 9.905 1.00 81.94 387 ALA A CA 1
ATOM 2896 C C . ALA A 1 387 ? 23.291 -5.412 10.738 1.00 81.94 387 ALA A C 1
ATOM 2898 O O . ALA A 1 387 ? 23.125 -4.195 10.647 1.00 81.94 387 ALA A O 1
ATOM 2899 N N . VAL A 1 388 ? 22.571 -6.166 11.566 1.00 76.94 388 VAL A N 1
ATOM 2900 C CA . VAL A 1 388 ? 21.560 -5.618 12.469 1.00 76.94 388 VAL A CA 1
ATOM 2901 C C . VAL A 1 388 ? 21.846 -6.058 13.887 1.00 76.94 388 VAL A C 1
ATOM 2903 O O . VAL A 1 388 ? 22.125 -7.227 14.150 1.00 76.94 388 VAL A O 1
ATOM 2906 N N . ARG A 1 389 ? 21.769 -5.110 14.818 1.00 71.94 389 ARG A N 1
ATOM 2907 C CA . ARG A 1 389 ? 21.809 -5.399 16.251 1.00 71.94 389 ARG A CA 1
ATOM 2908 C C . ARG A 1 389 ? 20.428 -5.159 16.817 1.00 71.94 389 ARG A C 1
ATOM 2910 O O . ARG A 1 389 ? 19.838 -4.100 16.602 1.00 71.94 389 ARG A O 1
ATOM 2917 N N . GLU A 1 390 ? 19.894 -6.144 17.524 1.00 69.12 390 GLU A N 1
ATOM 2918 C CA . GLU A 1 390 ? 18.647 -5.938 18.241 1.00 69.12 390 GLU A CA 1
ATOM 2919 C C . GLU A 1 390 ? 18.858 -4.848 19.293 1.00 69.12 390 GLU A C 1
ATOM 2921 O O . GLU A 1 390 ? 19.800 -4.901 20.089 1.00 69.12 390 GLU A O 1
ATOM 2926 N N . VAL A 1 391 ? 17.995 -3.831 19.285 1.00 66.81 391 VAL A N 1
ATOM 2927 C CA . VAL A 1 391 ? 17.985 -2.868 20.379 1.00 66.81 391 VAL A CA 1
ATOM 2928 C C . VAL A 1 391 ? 17.408 -3.608 21.573 1.00 66.81 391 VAL A C 1
ATOM 2930 O O . VAL A 1 391 ? 16.215 -3.901 21.599 1.00 66.81 391 VAL A O 1
ATOM 2933 N N . VAL A 1 392 ? 18.260 -3.928 22.550 1.00 60.56 392 VAL A N 1
ATOM 2934 C CA . VAL A 1 392 ? 17.812 -4.478 23.831 1.00 60.56 392 VAL A CA 1
ATOM 2935 C C . VAL A 1 392 ? 16.918 -3.427 24.474 1.00 60.56 392 VAL A C 1
ATOM 2937 O O . VAL A 1 392 ? 17.400 -2.464 25.074 1.00 60.56 392 VAL A O 1
ATOM 2940 N N . VAL A 1 393 ? 15.605 -3.582 24.316 1.00 55.50 393 VAL A N 1
ATOM 2941 C CA . VAL A 1 393 ? 14.631 -2.752 25.016 1.00 55.50 393 VAL A CA 1
ATOM 2942 C C . VAL A 1 393 ? 14.662 -3.224 26.469 1.00 55.50 393 VAL A C 1
ATOM 2944 O O . VAL A 1 393 ? 13.996 -4.188 26.840 1.00 55.50 393 VAL A O 1
ATOM 2947 N N . LYS A 1 394 ? 15.554 -2.619 27.268 1.00 48.16 394 LYS A N 1
ATOM 2948 C CA . LYS A 1 394 ? 15.772 -2.977 28.682 1.00 48.16 394 LYS A CA 1
ATOM 2949 C C . LYS A 1 394 ? 14.503 -2.802 29.517 1.00 48.16 394 LYS A C 1
ATOM 2951 O O . LYS A 1 394 ? 14.324 -3.495 30.512 1.00 48.16 394 LYS A O 1
ATOM 2956 N N . GLU A 1 395 ? 13.605 -1.931 29.077 1.00 51.34 395 GLU A N 1
ATOM 2957 C CA . GLU A 1 395 ? 12.267 -1.786 29.627 1.00 51.34 395 GLU A CA 1
ATOM 2958 C C . GLU A 1 395 ? 11.284 -2.510 28.711 1.00 51.34 395 GLU A C 1
ATOM 2960 O O . GLU A 1 395 ? 11.270 -2.295 27.500 1.00 51.34 395 GLU A O 1
ATOM 2965 N N . ARG A 1 396 ? 10.438 -3.384 29.266 1.00 48.22 396 ARG A N 1
ATOM 2966 C CA . ARG A 1 396 ? 9.267 -3.873 28.530 1.00 48.22 396 ARG A CA 1
ATOM 2967 C C . ARG A 1 396 ? 8.568 -2.633 27.978 1.00 48.22 396 ARG A C 1
ATOM 2969 O O . ARG A 1 396 ? 8.112 -1.827 28.786 1.00 48.22 396 ARG A O 1
ATOM 2976 N N . VAL A 1 397 ? 8.470 -2.498 26.645 1.00 51.38 397 VAL A N 1
ATOM 2977 C CA . VAL A 1 397 ? 7.521 -1.553 26.033 1.00 51.38 397 VAL A CA 1
ATOM 2978 C C . VAL A 1 397 ? 6.242 -1.723 26.841 1.00 51.38 397 VAL A C 1
ATOM 2980 O O . VAL A 1 397 ? 5.808 -2.883 26.955 1.00 51.38 397 VAL A O 1
ATOM 2983 N N . PRO A 1 398 ? 5.717 -0.660 27.484 1.00 50.69 398 PRO A N 1
ATOM 2984 C CA . PRO A 1 398 ? 4.535 -0.784 28.313 1.00 50.69 398 PRO A CA 1
ATOM 2985 C C . PRO A 1 398 ? 3.544 -1.614 27.515 1.00 50.69 398 PRO A C 1
ATOM 2987 O O . PRO A 1 398 ? 3.274 -1.300 26.349 1.00 50.69 398 PRO A O 1
ATOM 2990 N N . LYS A 1 399 ? 3.092 -2.753 28.070 1.00 49.09 399 LYS A N 1
ATOM 2991 C CA . LYS A 1 399 ? 1.957 -3.446 27.454 1.00 49.09 399 LYS A CA 1
ATOM 2992 C C . LYS A 1 399 ? 0.946 -2.337 27.244 1.00 49.09 399 LYS A C 1
ATOM 2994 O O . LYS A 1 399 ? 0.695 -1.615 28.206 1.00 49.09 399 LYS A O 1
ATOM 2999 N N . ARG A 1 400 ? 0.447 -2.163 26.017 1.00 52.38 400 ARG A N 1
ATOM 3000 C CA . ARG A 1 400 ? -0.594 -1.177 25.712 1.00 52.38 400 ARG A CA 1
ATOM 3001 C C . ARG A 1 400 ? -1.874 -1.607 26.430 1.00 52.38 400 ARG A C 1
ATOM 3003 O O . ARG A 1 400 ? -2.811 -2.108 25.823 1.00 52.38 400 ARG A O 1
ATOM 3010 N N . ALA A 1 401 ? -1.845 -1.547 27.753 1.00 51.91 401 ALA A N 1
ATOM 3011 C CA . ALA A 1 401 ? -2.853 -2.057 28.655 1.00 51.91 401 ALA A CA 1
ATOM 3012 C C . ALA A 1 401 ? -4.118 -1.221 28.493 1.00 51.91 401 ALA A C 1
ATOM 3014 O O . ALA A 1 401 ? -5.216 -1.742 28.649 1.00 51.91 401 ALA A O 1
ATOM 3015 N N . GLU A 1 402 ? -3.961 0.044 28.087 1.00 54.81 402 GLU A N 1
ATOM 3016 C CA . GLU A 1 402 ? -5.069 0.886 27.671 1.00 54.81 402 GLU A CA 1
ATOM 3017 C C . GLU A 1 402 ? -5.717 0.402 26.361 1.00 54.81 402 GLU A C 1
ATOM 3019 O O . GLU A 1 402 ? -6.943 0.303 26.334 1.00 54.81 402 GLU A O 1
ATOM 3024 N N . ASP A 1 403 ? -4.950 0.026 25.329 1.00 49.78 403 ASP A N 1
ATOM 3025 C CA . ASP A 1 403 ? -5.485 -0.491 24.048 1.00 49.78 403 ASP A CA 1
ATOM 3026 C C . ASP A 1 403 ? -6.092 -1.901 24.191 1.00 49.78 403 ASP A C 1
ATOM 3028 O O . ASP A 1 403 ? -7.021 -2.273 23.475 1.00 49.78 403 ASP A O 1
ATOM 3032 N N . GLN A 1 404 ? -5.595 -2.703 25.139 1.00 51.72 404 GLN A N 1
ATOM 3033 C CA . GLN A 1 404 ? -6.169 -3.999 25.508 1.00 51.72 404 GLN A CA 1
ATOM 3034 C C . GLN A 1 404 ? -7.299 -3.799 26.518 1.00 51.72 404 GLN A C 1
ATOM 3036 O O . GLN A 1 404 ? -7.173 -4.105 27.705 1.00 51.72 404 GLN A O 1
ATOM 3041 N N . HIS A 1 405 ? -8.416 -3.256 26.039 1.00 66.06 405 HIS A N 1
ATOM 3042 C CA . HIS A 1 405 ? -9.604 -3.062 26.860 1.00 66.06 405 HIS A CA 1
ATOM 3043 C C . HIS A 1 405 ? -10.030 -4.381 27.510 1.00 66.06 405 HIS A C 1
ATOM 3045 O O . HIS A 1 405 ? -10.201 -5.396 26.830 1.00 66.06 405 HIS A O 1
ATOM 3051 N N . LYS A 1 406 ? -10.233 -4.369 28.832 1.00 75.06 406 LYS A N 1
ATOM 3052 C CA . LYS A 1 406 ? -10.894 -5.491 29.498 1.00 75.06 406 LYS A CA 1
ATOM 3053 C C . LYS A 1 406 ? -12.273 -5.673 28.867 1.00 75.06 406 LYS A C 1
ATOM 3055 O O . LYS A 1 406 ? -13.027 -4.707 28.721 1.00 75.06 406 LYS A O 1
ATOM 3060 N N . ALA A 1 407 ? -12.556 -6.911 28.476 1.00 78.69 407 ALA A N 1
ATOM 3061 C CA . ALA A 1 407 ? -13.831 -7.300 27.902 1.00 78.69 407 ALA A CA 1
ATOM 3062 C C . ALA A 1 407 ? -14.973 -6.886 28.830 1.00 78.69 407 ALA A C 1
ATOM 3064 O O . ALA A 1 407 ? -14.955 -7.220 30.016 1.00 78.69 407 ALA A O 1
ATOM 3065 N N . PHE A 1 408 ? -15.958 -6.177 28.285 1.00 82.88 408 PHE A N 1
ATOM 3066 C CA . PHE A 1 408 ? -17.193 -5.901 28.997 1.00 82.88 408 PHE A CA 1
ATOM 3067 C C . PHE A 1 408 ? -18.054 -7.168 29.015 1.00 82.88 408 PHE A C 1
ATOM 3069 O O . PHE A 1 408 ? -18.587 -7.582 27.987 1.00 82.88 408 PHE A O 1
ATOM 3076 N N . GLN A 1 409 ? -18.108 -7.829 30.172 1.00 87.06 409 GLN A N 1
ATOM 3077 C CA . GLN A 1 409 ? -18.765 -9.127 30.331 1.00 87.06 409 GLN A CA 1
ATOM 3078 C C . GLN A 1 409 ? -20.199 -8.977 30.838 1.00 87.06 409 GLN A C 1
ATOM 3080 O O . GLN A 1 409 ? -20.524 -8.027 31.548 1.00 87.06 409 GLN A O 1
ATOM 3085 N N . ALA A 1 410 ? -21.046 -9.953 30.510 1.00 85.88 410 ALA A N 1
ATOM 3086 C CA . ALA A 1 410 ? -22.450 -9.946 30.903 1.00 85.88 410 ALA A CA 1
ATOM 3087 C C . ALA A 1 410 ? -22.630 -9.949 32.428 1.00 85.88 410 ALA A C 1
ATOM 3089 O O . ALA A 1 410 ? -23.384 -9.124 32.932 1.00 85.88 410 ALA A O 1
ATOM 3090 N N . ASP A 1 411 ? -21.854 -10.746 33.168 1.00 86.38 411 ASP A N 1
ATOM 3091 C CA . ASP A 1 411 ? -21.923 -10.805 34.639 1.00 86.38 411 ASP A CA 1
ATOM 3092 C C . ASP A 1 411 ? -21.709 -9.434 35.303 1.00 86.38 411 ASP A C 1
ATOM 3094 O O . ASP A 1 411 ? -22.362 -9.101 36.290 1.00 86.38 411 ASP A O 1
ATOM 3098 N N . MET A 1 412 ? -20.824 -8.607 34.727 1.00 88.44 412 MET A N 1
ATOM 3099 C CA . MET A 1 412 ? -20.558 -7.243 35.200 1.00 88.44 412 MET A CA 1
ATOM 3100 C C . MET A 1 412 ? -21.798 -6.359 35.079 1.00 88.44 412 MET A C 1
ATOM 3102 O O . MET A 1 412 ? -22.118 -5.592 35.985 1.00 88.44 412 MET A O 1
ATOM 3106 N N . MET A 1 413 ? -22.468 -6.458 33.932 1.00 87.56 413 MET A N 1
ATOM 3107 C CA . MET A 1 413 ? -23.596 -5.617 33.566 1.00 87.56 413 MET A CA 1
ATOM 3108 C C . MET A 1 413 ? -24.875 -6.034 34.302 1.00 87.56 413 MET A C 1
ATOM 3110 O O . MET A 1 413 ? -25.630 -5.182 34.763 1.00 87.56 413 MET A O 1
ATOM 3114 N N . ILE A 1 414 ? -25.088 -7.339 34.470 1.00 88.25 414 ILE A N 1
ATOM 3115 C CA . ILE A 1 414 ? -26.217 -7.886 35.229 1.00 88.25 414 ILE A CA 1
ATOM 3116 C C . ILE A 1 414 ? -26.158 -7.438 36.688 1.00 88.25 414 ILE A C 1
ATOM 3118 O O . ILE A 1 414 ? -27.148 -6.928 37.210 1.00 88.25 414 ILE A O 1
ATOM 3122 N N . ALA A 1 415 ? -24.987 -7.547 37.320 1.00 86.75 415 ALA A N 1
ATOM 3123 C CA . ALA A 1 415 ? -24.787 -7.087 38.690 1.00 86.75 415 ALA A CA 1
ATOM 3124 C C . ALA A 1 415 ? -25.063 -5.582 38.851 1.00 86.75 415 ALA A C 1
ATOM 3126 O O . ALA A 1 415 ? -25.622 -5.148 39.857 1.00 86.75 415 ALA A O 1
ATOM 3127 N N . ASP A 1 416 ? -24.659 -4.777 37.867 1.00 87.81 416 ASP A N 1
ATOM 3128 C CA . ASP A 1 416 ? -24.831 -3.327 37.906 1.00 87.81 416 ASP A CA 1
ATOM 3129 C C . ASP A 1 416 ? -26.297 -2.900 37.723 1.00 87.81 416 ASP A C 1
ATOM 3131 O O . ASP A 1 416 ? -26.782 -2.034 38.456 1.00 87.81 416 ASP A O 1
ATOM 3135 N N . VAL A 1 417 ? -27.030 -3.553 36.813 1.00 86.31 417 VAL A N 1
ATOM 3136 C CA . VAL A 1 417 ? -28.468 -3.310 36.607 1.00 86.31 417 VAL A CA 1
ATOM 3137 C C . VAL A 1 417 ? -29.280 -3.757 37.816 1.00 86.31 417 VAL A C 1
ATOM 3139 O O . VAL A 1 417 ? -30.118 -2.991 38.283 1.00 86.31 417 VAL A O 1
ATOM 3142 N N . ALA A 1 418 ? -29.002 -4.944 38.362 1.00 85.62 418 ALA A N 1
ATOM 3143 C CA . ALA A 1 418 ? -29.706 -5.478 39.528 1.00 85.62 418 ALA A CA 1
ATOM 3144 C C . ALA A 1 418 ? -29.652 -4.518 40.731 1.00 85.62 418 ALA A C 1
ATOM 3146 O O . ALA A 1 418 ? -30.662 -4.280 41.390 1.00 85.62 418 ALA A O 1
ATOM 3147 N N . ILE A 1 419 ? -28.493 -3.897 40.971 1.00 82.44 419 ILE A N 1
ATOM 3148 C CA . ILE A 1 419 ? -28.315 -2.909 42.046 1.00 82.44 419 ILE A CA 1
ATOM 3149 C C . ILE A 1 419 ? -28.973 -1.568 41.697 1.00 82.44 419 ILE A C 1
ATOM 3151 O O . ILE A 1 419 ? -29.582 -0.935 42.558 1.00 82.44 419 ILE A O 1
ATOM 3155 N N . SER A 1 420 ? -28.893 -1.138 40.435 1.00 78.94 420 SER A N 1
ATOM 3156 C CA . SER A 1 420 ? -29.516 0.114 39.972 1.00 78.94 420 SER A CA 1
ATOM 3157 C C . SER A 1 420 ? -31.047 0.095 40.057 1.00 78.94 420 SER A C 1
ATOM 3159 O O . SER A 1 420 ? -31.668 1.152 40.125 1.00 78.94 420 SER A O 1
ATOM 3161 N N . LEU A 1 421 ? -31.660 -1.092 40.101 1.00 75.88 421 LEU A N 1
ATOM 3162 C CA . LEU A 1 421 ? -33.097 -1.287 40.321 1.00 75.88 421 LEU A CA 1
ATOM 3163 C C . LEU A 1 421 ? -33.518 -1.163 41.801 1.00 75.88 421 LEU A C 1
ATOM 3165 O O . LEU A 1 421 ? -34.664 -1.450 42.135 1.00 75.88 421 LEU A O 1
ATOM 3169 N N . GLY A 1 422 ? -32.621 -0.725 42.693 1.00 64.88 422 GLY A N 1
ATOM 3170 C CA . GLY A 1 422 ? -32.937 -0.447 44.099 1.00 64.88 422 GLY A CA 1
ATOM 3171 C C . GLY A 1 422 ? -32.892 -1.669 45.019 1.00 64.88 422 GLY A C 1
ATOM 3172 O O . GLY A 1 422 ? -33.297 -1.580 46.177 1.00 64.88 422 GLY A O 1
ATOM 3173 N N . ARG A 1 423 ? -32.381 -2.812 44.543 1.00 66.88 423 ARG A N 1
ATOM 3174 C CA . ARG A 1 423 ? -32.127 -3.978 45.397 1.00 66.88 423 ARG A CA 1
ATOM 3175 C C . ARG A 1 423 ? -30.781 -3.794 46.105 1.00 66.88 423 ARG A C 1
ATOM 3177 O O . ARG A 1 423 ? -29.718 -3.953 45.511 1.00 66.88 423 ARG A O 1
ATOM 3184 N N . ASN A 1 424 ? -30.833 -3.434 47.391 1.00 61.50 424 ASN A N 1
ATOM 3185 C CA . ASN A 1 424 ? -29.648 -3.190 48.232 1.00 61.50 424 ASN A CA 1
ATOM 3186 C C . ASN A 1 424 ? -28.764 -4.440 48.427 1.00 61.50 424 ASN A C 1
ATOM 3188 O O . ASN A 1 424 ? -27.597 -4.319 48.802 1.00 61.50 424 ASN A O 1
ATOM 3192 N N . HIS A 1 425 ? -29.302 -5.632 48.148 1.00 70.31 425 HIS A N 1
ATOM 3193 C CA . HIS A 1 425 ? -28.590 -6.905 48.185 1.00 70.31 425 HIS A CA 1
ATOM 3194 C C . HIS A 1 425 ? -28.720 -7.616 46.832 1.00 70.31 425 HIS A C 1
ATOM 3196 O O . HIS A 1 425 ? -29.810 -7.696 46.270 1.00 70.31 425 HIS A O 1
ATOM 3202 N N . LEU A 1 426 ? -27.597 -8.117 46.305 1.00 77.31 426 LEU A N 1
ATOM 3203 C CA . LEU A 1 426 ? -27.585 -9.000 45.137 1.00 77.31 426 LEU A CA 1
ATOM 3204 C C . LEU A 1 426 ? -28.015 -10.400 45.588 1.00 77.31 426 LEU A C 1
ATOM 3206 O O . LEU A 1 426 ? -27.238 -11.098 46.237 1.00 77.31 426 LEU A O 1
ATOM 3210 N N . ASP A 1 427 ? -29.231 -10.801 45.237 1.00 82.06 427 ASP A N 1
ATOM 3211 C CA . ASP A 1 427 ? -29.732 -12.168 45.370 1.00 82.06 427 ASP A CA 1
ATOM 3212 C C . ASP A 1 427 ? -29.997 -12.791 43.986 1.00 82.06 427 ASP A C 1
ATOM 3214 O O . ASP A 1 427 ? -29.851 -12.137 42.949 1.00 82.06 427 ASP A O 1
ATOM 3218 N N . GLY A 1 428 ? -30.325 -14.087 43.956 1.00 80.06 428 GLY A N 1
ATOM 3219 C CA . GLY A 1 428 ? -30.573 -14.806 42.701 1.00 80.06 428 GLY A CA 1
ATOM 3220 C C . GLY A 1 428 ? -31.743 -14.228 41.899 1.00 80.06 428 GLY A C 1
ATOM 3221 O O . GLY A 1 428 ? -31.671 -14.150 40.676 1.00 80.06 428 GLY A O 1
ATOM 3222 N N . GLU A 1 429 ? -32.781 -13.739 42.579 1.00 83.50 429 GLU A N 1
ATOM 3223 C CA . GLU A 1 429 ? -33.969 -13.166 41.940 1.00 83.50 429 GLU A CA 1
ATOM 3224 C C . GLU A 1 429 ? -33.664 -11.804 41.289 1.00 83.50 429 GLU A C 1
ATOM 3226 O O . GLU A 1 429 ? -34.097 -11.530 40.170 1.00 83.50 429 GLU A O 1
ATOM 3231 N N . ALA A 1 430 ? -32.851 -10.970 41.943 1.00 83.69 430 ALA A N 1
ATOM 3232 C CA . ALA A 1 430 ? -32.367 -9.699 41.408 1.00 83.69 430 ALA A CA 1
ATOM 3233 C C . ALA A 1 430 ? -31.549 -9.895 40.126 1.00 83.69 430 ALA A C 1
ATOM 3235 O O . ALA A 1 430 ? -31.689 -9.139 39.161 1.00 83.69 430 ALA A O 1
ATOM 3236 N N . LEU A 1 431 ? -30.679 -10.909 40.126 1.00 86.81 431 LEU A N 1
ATOM 3237 C CA . LEU A 1 431 ? -29.860 -11.271 38.973 1.00 86.81 431 LEU A CA 1
ATOM 3238 C C . LEU A 1 431 ? -30.720 -11.815 37.832 1.00 86.81 431 LEU A C 1
ATOM 3240 O O . LEU A 1 431 ? -30.499 -11.447 36.678 1.00 86.81 431 LEU A O 1
ATOM 3244 N N . GLU A 1 432 ? -31.715 -12.644 38.146 1.00 86.75 432 GLU A N 1
ATOM 3245 C CA . GLU A 1 432 ? -32.631 -13.192 37.152 1.00 86.75 432 GLU A CA 1
ATOM 3246 C C . GLU A 1 432 ? -33.476 -12.097 36.487 1.00 86.75 432 GLU A C 1
ATOM 3248 O O . GLU A 1 432 ? -33.570 -12.062 35.255 1.00 86.75 432 GLU A O 1
ATOM 3253 N N . ASP A 1 433 ? -34.030 -11.160 37.264 1.00 85.81 433 ASP A N 1
ATOM 3254 C CA . ASP A 1 433 ? -34.789 -10.024 36.727 1.00 85.81 433 ASP A CA 1
ATOM 3255 C C . ASP A 1 433 ? -33.913 -9.139 35.827 1.00 85.81 433 ASP A C 1
ATOM 3257 O O . ASP A 1 433 ? -34.284 -8.834 34.689 1.00 85.81 433 ASP A O 1
ATOM 3261 N N . ALA A 1 434 ? -32.692 -8.814 36.268 1.00 87.12 434 ALA A N 1
ATOM 3262 C CA . ALA A 1 434 ? -31.721 -8.078 35.460 1.00 87.12 434 ALA A CA 1
ATOM 3263 C C . ALA A 1 434 ? -31.344 -8.829 34.166 1.00 87.12 434 ALA A C 1
ATOM 3265 O O . ALA A 1 434 ? -31.228 -8.213 33.102 1.00 87.12 434 ALA A O 1
ATOM 3266 N N . CYS A 1 435 ? -31.216 -10.159 34.216 1.00 88.81 435 CYS A N 1
ATOM 3267 C CA . CYS A 1 435 ? -30.988 -11.011 33.045 1.00 88.81 435 CYS A CA 1
ATOM 3268 C C . CYS A 1 435 ? -32.140 -10.939 32.055 1.00 88.81 435 CYS A C 1
ATOM 3270 O O . CYS A 1 435 ? -31.910 -10.651 30.877 1.00 88.81 435 CYS A O 1
ATOM 3272 N N . ARG A 1 436 ? -33.380 -11.116 32.514 1.00 88.19 436 ARG A N 1
ATOM 3273 C CA . ARG A 1 436 ? -34.575 -10.974 31.667 1.00 88.19 436 ARG A CA 1
ATOM 3274 C C . ARG A 1 436 ? -34.681 -9.555 31.096 1.00 88.19 436 ARG A C 1
ATOM 3276 O O . ARG A 1 436 ? -35.071 -9.376 29.942 1.00 88.19 436 ARG A O 1
ATOM 3283 N N . ARG A 1 437 ? -34.230 -8.547 31.850 1.00 86.75 437 ARG A N 1
ATOM 3284 C CA . ARG A 1 437 ? -34.103 -7.146 31.421 1.00 86.75 437 ARG A CA 1
ATOM 3285 C C . ARG A 1 437 ? -32.929 -6.838 30.489 1.00 86.75 437 ARG A C 1
ATOM 3287 O O . ARG A 1 437 ? -32.948 -5.752 29.929 1.00 86.75 437 ARG A O 1
ATOM 3294 N N . LEU A 1 438 ? -31.998 -7.732 30.188 1.00 87.06 438 LEU A N 1
ATOM 3295 C CA . LEU A 1 438 ? -30.982 -7.468 29.150 1.00 87.06 438 LEU A CA 1
ATOM 3296 C C . LEU A 1 438 ? -31.023 -8.465 27.992 1.00 87.06 438 LEU A C 1
ATOM 3298 O O . LEU A 1 438 ? -30.636 -8.133 26.871 1.00 87.06 438 LEU A O 1
ATOM 3302 N N . MET A 1 439 ? -31.503 -9.679 28.240 1.00 90.12 439 MET A N 1
ATOM 3303 C CA . MET A 1 439 ? -31.575 -10.738 27.244 1.00 90.12 439 MET A CA 1
ATOM 3304 C C . MET A 1 439 ? -32.793 -10.587 26.332 1.00 90.12 439 MET A C 1
ATOM 3306 O O . MET A 1 439 ? -33.851 -10.089 26.717 1.00 90.12 439 MET A O 1
ATOM 3310 N N . THR A 1 440 ? -32.643 -11.067 25.098 1.00 84.12 440 THR A N 1
ATOM 3311 C CA . THR A 1 440 ? -33.753 -11.222 24.151 1.00 84.12 440 THR A CA 1
ATOM 3312 C C . THR A 1 440 ? -34.150 -12.696 24.108 1.00 84.12 440 THR A C 1
ATOM 3314 O O . THR A 1 440 ? -33.645 -13.453 23.289 1.00 84.12 440 THR A O 1
ATOM 3317 N N . GLY A 1 441 ? -35.015 -13.129 25.027 1.00 84.56 441 GLY A N 1
ATOM 3318 C CA . GLY A 1 441 ? -35.428 -14.535 25.140 1.00 84.56 441 GLY A CA 1
ATOM 3319 C C . GLY A 1 441 ? -34.290 -15.517 25.474 1.00 84.56 441 GLY A C 1
ATOM 3320 O O . GLY A 1 441 ? -33.134 -15.129 25.658 1.00 84.56 441 GLY A O 1
ATOM 3321 N N . GLY A 1 442 ? -34.635 -16.807 25.530 1.00 87.31 442 GLY A N 1
ATOM 3322 C CA . GLY A 1 442 ? -33.739 -17.890 25.954 1.00 87.31 442 GLY A CA 1
ATOM 3323 C C . GLY A 1 442 ? -33.728 -18.118 27.470 1.00 87.31 442 GLY A C 1
ATOM 3324 O O . GLY A 1 442 ? -34.312 -17.345 28.226 1.00 87.31 442 GLY A O 1
ATOM 3325 N N . GLU A 1 443 ? -33.072 -19.196 27.898 1.00 87.75 443 GLU A N 1
ATOM 3326 C CA . GLU A 1 443 ? -32.937 -19.551 29.316 1.00 87.75 443 GLU A CA 1
ATOM 3327 C C . GLU A 1 443 ? -31.933 -18.637 30.029 1.00 87.75 443 GLU A C 1
ATOM 3329 O O . GLU A 1 443 ? -30.860 -18.330 29.496 1.00 87.75 443 GLU A O 1
ATOM 3334 N N . VAL A 1 444 ? -32.298 -18.198 31.236 1.00 86.56 444 VAL A N 1
ATOM 3335 C CA . VAL A 1 444 ? -31.436 -17.389 32.101 1.00 86.56 444 VAL A CA 1
ATOM 3336 C C . VAL A 1 444 ? -30.392 -18.305 32.749 1.00 86.56 444 VAL A C 1
ATOM 3338 O O . VAL A 1 444 ? -30.766 -19.337 33.303 1.00 86.56 444 VAL A O 1
ATOM 3341 N N . PRO A 1 445 ? -29.090 -17.973 32.682 1.00 86.75 445 PRO A N 1
ATOM 3342 C CA . PRO A 1 445 ? -28.066 -18.763 33.355 1.00 86.75 445 PRO A CA 1
ATOM 3343 C C . PRO A 1 445 ? -28.159 -18.630 34.880 1.00 86.75 445 PRO A C 1
ATOM 3345 O O . PRO A 1 445 ? -28.499 -17.568 35.397 1.00 86.75 445 PRO A O 1
ATOM 3348 N N . ASP A 1 446 ? -27.773 -19.687 35.595 1.00 86.56 446 ASP A N 1
ATOM 3349 C CA . ASP A 1 446 ? -27.617 -19.654 37.052 1.00 86.56 446 ASP A CA 1
ATOM 3350 C C . ASP A 1 446 ? -26.378 -18.823 37.438 1.00 86.56 446 ASP A C 1
ATOM 3352 O O . ASP A 1 446 ? -25.230 -19.247 37.254 1.00 86.56 446 ASP A O 1
ATOM 3356 N N . LEU A 1 447 ? -26.610 -17.596 37.915 1.00 85.81 447 LEU A N 1
ATOM 3357 C CA . LEU A 1 447 ? -25.568 -16.634 38.272 1.00 85.81 447 LEU A CA 1
ATOM 3358 C C . LEU A 1 447 ? -25.389 -16.561 39.788 1.00 85.81 447 LEU A C 1
ATOM 3360 O O . LEU A 1 447 ? -26.296 -16.194 40.531 1.00 85.81 447 LEU A O 1
ATOM 3364 N N . LYS A 1 448 ? -24.163 -16.821 40.253 1.00 88.50 448 LYS A N 1
ATOM 3365 C CA . LYS A 1 448 ? -23.817 -16.724 41.677 1.00 88.50 448 LYS A CA 1
ATOM 3366 C C . LYS A 1 448 ? -23.601 -15.259 42.098 1.00 88.50 448 LYS A C 1
ATOM 3368 O O . LYS A 1 448 ? -22.728 -14.605 41.512 1.00 88.50 448 LYS A O 1
ATOM 3373 N N . PRO A 1 449 ? -24.273 -14.757 43.156 1.00 85.69 449 PRO A N 1
ATOM 3374 C CA . PRO A 1 449 ? -24.135 -13.371 43.620 1.00 85.69 449 PRO A CA 1
ATOM 3375 C C . PRO A 1 449 ? -22.700 -12.913 43.900 1.00 85.69 449 PRO A C 1
ATOM 3377 O O . PRO A 1 449 ? -22.316 -11.808 43.522 1.00 85.69 449 PRO A O 1
ATOM 3380 N N . GLU A 1 450 ? -21.871 -13.774 44.491 1.00 86.56 450 GLU A N 1
ATOM 3381 C CA . GLU A 1 450 ? -20.465 -13.463 44.790 1.00 86.56 450 GLU A CA 1
ATOM 3382 C C . GLU A 1 450 ? -19.638 -13.195 43.524 1.00 86.56 450 GLU A C 1
ATOM 3384 O O . GLU A 1 450 ? -18.812 -12.278 43.475 1.00 86.56 450 GLU A O 1
ATOM 3389 N N . VAL A 1 451 ? -19.878 -13.983 42.471 1.00 86.00 451 VAL A N 1
ATOM 3390 C CA . VAL A 1 451 ? -19.192 -13.849 41.180 1.00 86.00 451 VAL A CA 1
ATOM 3391 C C . VAL A 1 451 ? -19.638 -12.563 40.489 1.00 86.00 451 VAL A C 1
ATOM 3393 O O . VAL A 1 451 ? -18.794 -11.809 40.000 1.00 86.00 451 VAL A O 1
ATOM 3396 N N . ALA A 1 452 ? -20.941 -12.276 40.516 1.00 85.12 452 ALA A N 1
ATOM 3397 C CA . ALA A 1 452 ? -21.530 -11.061 39.963 1.00 85.12 452 ALA A CA 1
ATOM 3398 C C . ALA A 1 452 ? -20.996 -9.792 40.664 1.00 85.12 452 ALA A C 1
ATOM 3400 O O . ALA A 1 452 ? -20.577 -8.837 40.004 1.00 85.12 452 ALA A O 1
ATOM 3401 N N . LEU A 1 453 ? -20.897 -9.800 41.998 1.00 85.06 453 LEU A N 1
ATOM 3402 C CA . LEU A 1 453 ? -20.341 -8.685 42.771 1.00 85.06 453 LEU A CA 1
ATOM 3403 C C . LEU A 1 453 ? -18.854 -8.455 42.453 1.00 85.06 453 LEU A C 1
ATOM 3405 O O . LEU A 1 453 ? -18.424 -7.319 42.235 1.00 85.06 453 LEU A O 1
ATOM 3409 N N . LYS A 1 454 ? -18.063 -9.532 42.356 1.00 88.19 454 LYS A N 1
ATOM 3410 C CA . LYS A 1 454 ? -16.653 -9.451 41.948 1.00 88.19 454 LYS A CA 1
ATOM 3411 C C . LYS A 1 454 ? -16.508 -8.896 40.528 1.00 88.19 454 LYS A C 1
ATOM 3413 O O . LYS A 1 454 ? -15.627 -8.069 40.285 1.00 88.19 454 LYS A O 1
ATOM 3418 N N . ALA A 1 455 ? -17.372 -9.316 39.604 1.00 86.56 455 ALA A N 1
ATOM 3419 C CA . ALA A 1 455 ? -17.402 -8.807 38.236 1.00 86.56 455 ALA A CA 1
ATOM 3420 C C . ALA A 1 455 ? -17.716 -7.300 38.205 1.00 86.56 455 ALA A C 1
ATOM 3422 O O . ALA A 1 455 ? -17.030 -6.544 37.513 1.00 86.56 455 ALA A O 1
ATOM 3423 N N . ARG A 1 456 ? -18.657 -6.824 39.029 1.00 86.94 456 ARG A N 1
ATOM 3424 C CA . ARG A 1 456 ? -18.945 -5.387 39.180 1.00 86.94 456 ARG A CA 1
ATOM 3425 C C . ARG A 1 456 ? -17.740 -4.586 39.682 1.00 86.94 456 ARG A C 1
ATOM 3427 O O . ARG A 1 456 ? -17.481 -3.498 39.177 1.00 86.94 456 ARG A O 1
ATOM 3434 N N . GLY A 1 457 ? -16.947 -5.128 40.607 1.00 86.62 457 GLY A N 1
ATOM 3435 C CA . GLY A 1 457 ? -15.695 -4.487 41.032 1.00 86.62 457 GLY A CA 1
ATOM 3436 C C . GLY A 1 457 ? -14.717 -4.254 39.869 1.00 86.62 457 GLY A C 1
ATOM 3437 O O . GLY A 1 457 ? -14.041 -3.226 39.806 1.00 86.62 457 GLY A O 1
ATOM 3438 N N . VAL A 1 458 ? -14.683 -5.166 38.891 1.00 87.94 458 VAL A N 1
ATOM 3439 C CA . VAL A 1 458 ? -13.906 -4.981 37.653 1.00 87.94 458 VAL A CA 1
ATOM 3440 C C . VAL A 1 458 ? -14.513 -3.886 36.770 1.00 87.94 458 VAL A C 1
ATOM 3442 O O . VAL A 1 458 ? -13.756 -3.098 36.195 1.00 87.94 458 VAL A O 1
ATOM 3445 N N . LEU A 1 459 ? -15.847 -3.798 36.691 1.00 88.75 459 LEU A N 1
ATOM 3446 C CA . LEU A 1 459 ? -16.555 -2.746 35.953 1.00 88.75 459 LEU A CA 1
ATOM 3447 C C . LEU A 1 459 ? -16.235 -1.347 36.483 1.00 88.75 459 LEU A C 1
ATOM 3449 O O . LEU A 1 459 ? -15.999 -0.446 35.686 1.00 88.75 459 LEU A O 1
ATOM 3453 N N . GLU A 1 460 ? -16.140 -1.162 37.800 1.00 88.69 460 GLU A N 1
ATOM 3454 C CA . GLU A 1 460 ? -15.745 0.130 38.381 1.00 88.69 460 GLU A CA 1
ATOM 3455 C C . GLU A 1 460 ? -14.335 0.560 37.958 1.00 88.69 460 GLU A C 1
ATOM 3457 O O . GLU A 1 460 ? -14.097 1.732 37.654 1.00 88.69 460 GLU A O 1
ATOM 3462 N N . GLY A 1 461 ? -13.409 -0.396 37.837 1.00 87.94 461 GLY A N 1
ATOM 3463 C CA . GLY A 1 461 ? -12.089 -0.142 37.262 1.00 87.94 461 GLY A CA 1
ATOM 3464 C C . GLY A 1 461 ? -12.157 0.290 35.791 1.00 87.94 461 GLY A C 1
ATOM 3465 O O . GLY A 1 461 ? -11.453 1.216 35.387 1.00 87.94 461 GLY A O 1
ATOM 3466 N N . ILE A 1 462 ? -13.033 -0.338 34.996 1.00 88.69 462 ILE A N 1
ATOM 3467 C CA . ILE A 1 462 ? -13.275 0.043 33.592 1.00 88.69 462 ILE A CA 1
ATOM 3468 C C . ILE A 1 462 ? -13.875 1.453 33.518 1.00 88.69 462 ILE A C 1
ATOM 3470 O O . ILE A 1 462 ? -13.377 2.284 32.760 1.00 88.69 462 ILE A O 1
ATOM 3474 N N . ARG A 1 463 ? -14.885 1.755 34.344 1.00 90.44 463 ARG A N 1
ATOM 3475 C CA . ARG A 1 463 ? -15.500 3.085 34.445 1.00 90.44 463 ARG A CA 1
ATOM 3476 C C . ARG A 1 463 ? -14.460 4.142 34.778 1.00 90.44 463 ARG A C 1
ATOM 3478 O O . ARG A 1 463 ? -14.385 5.150 34.085 1.00 90.44 463 ARG A O 1
ATOM 3485 N N . ALA A 1 464 ? -13.633 3.920 35.800 1.00 89.56 464 ALA A N 1
ATOM 3486 C CA . ALA A 1 464 ? -12.587 4.860 36.196 1.00 89.56 464 ALA A CA 1
ATOM 3487 C C . ALA A 1 464 ? -11.604 5.156 35.051 1.00 89.56 464 ALA A C 1
ATOM 3489 O O . ALA A 1 464 ? -11.326 6.326 34.783 1.00 89.56 464 ALA A O 1
ATOM 3490 N N . ALA A 1 465 ? -11.154 4.120 34.336 1.00 88.00 465 ALA A N 1
ATOM 3491 C CA . ALA A 1 465 ? -10.294 4.276 33.164 1.00 88.00 465 ALA A CA 1
ATOM 3492 C C . ALA A 1 465 ? -10.994 5.046 32.030 1.00 88.00 465 ALA A C 1
ATOM 3494 O O . ALA A 1 465 ? -10.404 5.937 31.422 1.00 88.00 465 ALA A O 1
ATOM 3495 N N . ASN A 1 466 ? -12.274 4.767 31.775 1.00 91.25 466 ASN A N 1
ATOM 3496 C CA . ASN A 1 466 ? -13.055 5.491 30.774 1.00 91.25 466 ASN A CA 1
ATOM 3497 C C . ASN A 1 466 ? -13.248 6.966 31.152 1.00 91.25 466 ASN A C 1
ATOM 3499 O O . ASN A 1 466 ? -13.097 7.827 30.290 1.00 91.25 466 ASN A O 1
ATOM 3503 N N . ARG A 1 467 ? -13.496 7.293 32.429 1.00 91.25 467 ARG A N 1
ATOM 3504 C CA . ARG A 1 467 ? -13.586 8.690 32.899 1.00 91.25 467 ARG A CA 1
ATOM 3505 C C . ARG A 1 467 ? -12.293 9.467 32.669 1.00 91.25 467 ARG A C 1
ATOM 3507 O O . ARG A 1 467 ? -12.340 10.662 32.389 1.00 91.25 467 ARG A O 1
ATOM 3514 N N . ASP A 1 468 ? -11.148 8.816 32.841 1.00 88.75 468 ASP A N 1
ATOM 3515 C CA . ASP A 1 468 ? -9.848 9.420 32.560 1.00 88.75 468 ASP A CA 1
ATOM 3516 C C . ASP A 1 468 ? -9.656 9.678 31.056 1.00 88.75 468 ASP A C 1
ATOM 3518 O O . ASP A 1 468 ? -9.270 10.774 30.652 1.00 88.75 468 ASP A O 1
ATOM 3522 N N . ARG A 1 469 ? -10.029 8.719 30.204 1.00 89.38 469 ARG A N 1
ATOM 3523 C CA . ARG A 1 469 ? -9.974 8.890 28.742 1.00 89.38 469 ARG A CA 1
ATOM 3524 C C . ARG A 1 469 ? -10.897 9.984 28.234 1.00 89.38 469 ARG A C 1
ATOM 3526 O O . ARG A 1 469 ? -10.491 10.752 27.370 1.00 89.38 469 ARG A O 1
ATOM 3533 N N . ILE A 1 470 ? -12.110 10.084 28.782 1.00 91.62 470 ILE A N 1
ATOM 3534 C CA . ILE A 1 470 ? -13.032 11.180 28.461 1.00 91.62 470 ILE A CA 1
ATOM 3535 C C . ILE A 1 470 ? -12.385 12.518 28.817 1.00 91.62 470 ILE A C 1
ATOM 3537 O O . ILE A 1 470 ? -12.370 13.416 27.983 1.00 91.62 470 ILE A O 1
ATOM 3541 N N . ARG A 1 471 ? -11.755 12.623 29.995 1.00 89.62 471 ARG A N 1
ATOM 3542 C CA . ARG A 1 471 ? -11.021 13.833 30.387 1.00 89.62 471 ARG A CA 1
ATOM 3543 C C . ARG A 1 471 ? -9.868 14.167 29.442 1.00 89.62 471 ARG A C 1
ATOM 3545 O O . ARG A 1 471 ? -9.683 15.330 29.099 1.00 89.62 471 ARG A O 1
ATOM 3552 N N . ARG A 1 472 ? -9.110 13.172 28.977 1.00 87.25 472 ARG A N 1
ATOM 3553 C CA . ARG A 1 472 ? -8.026 13.383 28.001 1.00 87.25 472 ARG A CA 1
ATOM 3554 C C . ARG A 1 472 ? -8.539 13.815 26.624 1.00 87.25 472 ARG A C 1
ATOM 3556 O O . ARG A 1 472 ? -7.971 14.724 26.025 1.00 87.25 472 ARG A O 1
ATOM 3563 N N . ALA A 1 473 ? -9.601 13.184 26.123 1.00 86.06 473 ALA A N 1
ATOM 3564 C CA . ALA A 1 473 ? -10.139 13.448 24.788 1.00 86.06 473 ALA A CA 1
ATOM 3565 C C . ALA A 1 473 ? -10.966 14.746 24.717 1.00 86.06 473 ALA A C 1
ATOM 3567 O O . ALA A 1 473 ? -10.789 15.538 23.790 1.00 86.06 473 ALA A O 1
ATOM 3568 N N . PHE A 1 474 ? -11.830 14.977 25.709 1.00 86.25 474 PHE A N 1
ATOM 3569 C CA . PHE A 1 474 ? -12.849 16.035 25.717 1.00 86.25 474 PHE A CA 1
ATOM 3570 C C . PHE A 1 474 ? -12.616 17.111 26.791 1.00 86.25 474 PHE A C 1
ATOM 3572 O O . PHE A 1 474 ? -13.376 18.075 26.882 1.00 86.25 474 PHE A O 1
ATOM 3579 N N . GLY A 1 475 ? -11.555 17.000 27.597 1.00 84.75 475 GLY A N 1
ATOM 3580 C CA . GLY A 1 475 ? -11.263 17.958 28.662 1.00 84.75 475 GLY A CA 1
ATOM 3581 C C . GLY A 1 475 ? -12.279 17.878 29.804 1.00 84.75 475 GLY A C 1
ATOM 3582 O O . GLY A 1 475 ? -12.580 16.804 30.317 1.00 84.75 475 GLY A O 1
ATOM 3583 N N . GLY A 1 476 ? -12.800 19.030 30.232 1.00 84.12 476 GLY A N 1
ATOM 3584 C CA . GLY A 1 476 ? -13.846 19.100 31.261 1.00 84.12 476 GLY A CA 1
ATOM 3585 C C . GLY A 1 476 ? -15.262 18.813 30.746 1.00 84.12 476 GLY A C 1
ATOM 3586 O O . GLY A 1 476 ? -16.176 18.653 31.554 1.00 84.12 476 GLY A O 1
ATOM 3587 N N . THR A 1 477 ? -15.457 18.754 29.427 1.00 85.88 477 THR A N 1
ATOM 3588 C CA . THR A 1 477 ? -16.777 18.625 28.802 1.00 85.88 477 THR A CA 1
ATOM 3589 C C . THR A 1 477 ? -17.242 17.171 28.794 1.00 85.88 477 THR A C 1
ATOM 3591 O O . THR A 1 477 ? -16.462 16.260 28.513 1.00 85.88 477 THR A O 1
ATOM 3594 N N . ARG A 1 478 ? -18.530 16.944 29.073 1.00 90.81 478 ARG A N 1
ATOM 3595 C CA . ARG A 1 478 ? -19.156 15.622 28.937 1.00 90.81 478 ARG A CA 1
ATOM 3596 C C . ARG A 1 478 ? -19.664 15.455 27.505 1.00 90.81 478 ARG A C 1
ATOM 3598 O O . ARG A 1 478 ? -20.520 16.236 27.100 1.00 90.81 478 ARG A O 1
ATOM 3605 N N . PRO A 1 479 ? -19.162 14.482 26.729 1.00 92.75 479 PRO A N 1
ATOM 3606 C CA . PRO A 1 479 ? -19.691 14.241 25.396 1.00 92.75 479 PRO A CA 1
ATOM 3607 C C . PRO A 1 479 ? -21.092 13.622 25.477 1.00 92.75 479 PRO A C 1
ATOM 3609 O O . PRO A 1 479 ? -21.377 12.817 26.370 1.00 92.75 479 PRO A O 1
ATOM 3612 N N . VAL A 1 480 ? -21.948 13.984 24.520 1.00 95.12 480 VAL A N 1
ATOM 3613 C CA . VAL A 1 480 ? -23.319 13.470 24.394 1.00 95.12 480 VAL A CA 1
ATOM 3614 C C . VAL A 1 480 ? -23.330 12.247 23.479 1.00 95.12 480 VAL A C 1
ATOM 3616 O O . VAL A 1 480 ? -22.876 12.317 22.336 1.00 95.12 480 VAL A O 1
ATOM 3619 N N . VAL A 1 481 ? -23.878 11.130 23.953 1.00 96.69 481 VAL A N 1
ATOM 3620 C CA . VAL A 1 481 ? -24.097 9.904 23.179 1.00 96.69 481 VAL A CA 1
ATOM 3621 C C . VAL A 1 481 ? -25.586 9.771 22.865 1.00 96.69 481 VAL A C 1
ATOM 3623 O O . VAL A 1 481 ? -26.398 9.520 23.755 1.00 96.69 481 VAL A O 1
ATOM 3626 N N . ALA A 1 482 ? -25.940 9.914 21.589 1.00 97.00 482 ALA A N 1
ATOM 3627 C CA . ALA A 1 482 ? -27.307 9.779 21.103 1.00 97.00 482 ALA A CA 1
ATOM 3628 C C . ALA A 1 482 ? -27.594 8.333 20.680 1.00 97.00 482 ALA A C 1
ATOM 3630 O O . ALA A 1 482 ? -27.003 7.819 19.731 1.00 97.00 482 ALA A O 1
ATOM 3631 N N . LEU A 1 483 ? -28.506 7.664 21.378 1.00 97.81 483 LEU A N 1
ATOM 3632 C CA . LEU A 1 483 ? -28.893 6.277 21.138 1.00 97.81 483 LEU A CA 1
ATOM 3633 C C . LEU A 1 483 ? -30.143 6.235 20.262 1.00 97.81 483 LEU A C 1
ATOM 3635 O O . LEU A 1 483 ? -31.221 6.650 20.688 1.00 97.81 483 LEU A O 1
ATOM 3639 N N . ILE A 1 484 ? -30.007 5.715 19.043 1.00 97.62 484 ILE A N 1
ATOM 3640 C CA . ILE A 1 484 ? -31.094 5.673 18.062 1.00 97.62 484 ILE A CA 1
ATOM 3641 C C . ILE A 1 484 ? -31.451 4.215 17.784 1.00 97.62 484 ILE A C 1
ATOM 3643 O O . ILE A 1 484 ? -30.665 3.484 17.180 1.00 97.62 484 ILE A O 1
ATOM 3647 N N . ALA A 1 485 ? -32.641 3.782 18.198 1.00 96.38 485 ALA A N 1
ATOM 3648 C CA . ALA A 1 485 ? -33.094 2.405 17.992 1.00 96.38 485 ALA A CA 1
ATOM 3649 C C . ALA A 1 485 ? -34.600 2.314 17.740 1.00 96.38 485 ALA A C 1
ATOM 3651 O O . ALA A 1 485 ? -35.353 3.265 17.982 1.00 96.38 485 ALA A O 1
ATOM 3652 N N . ARG A 1 486 ? -35.045 1.159 17.233 1.00 92.38 486 ARG A N 1
ATOM 3653 C CA . ARG A 1 486 ? -36.414 0.972 16.738 1.00 92.38 486 ARG A CA 1
ATOM 3654 C C . ARG A 1 486 ? -37.436 0.817 17.856 1.00 92.38 486 ARG A C 1
ATOM 3656 O O . ARG A 1 486 ? -38.583 1.199 17.664 1.00 92.38 486 ARG A O 1
ATOM 3663 N N . THR A 1 487 ? -37.064 0.236 18.987 1.00 91.31 487 THR A N 1
ATOM 3664 C CA . THR A 1 487 ? -37.997 0.004 20.095 1.00 91.31 487 THR A CA 1
ATOM 3665 C C . THR A 1 487 ? -37.476 0.647 21.370 1.00 91.31 487 THR A C 1
ATOM 3667 O O . THR A 1 487 ? -36.271 0.832 21.536 1.00 91.31 487 THR A O 1
ATOM 3670 N N . GLU A 1 488 ? -38.383 0.988 22.282 1.00 92.19 488 GLU A N 1
ATOM 3671 C CA . GLU A 1 488 ? -38.021 1.487 23.614 1.00 92.19 488 GLU A CA 1
ATOM 3672 C C . GLU A 1 488 ? -37.127 0.496 24.355 1.00 92.19 488 GLU A C 1
ATOM 3674 O O . GLU A 1 488 ? -36.103 0.869 24.917 1.00 92.19 488 GLU A O 1
ATOM 3679 N N . ARG A 1 489 ? -37.450 -0.791 24.231 1.00 89.88 489 ARG A N 1
ATOM 3680 C CA . ARG A 1 489 ? -36.672 -1.882 24.800 1.00 89.88 489 ARG A CA 1
ATOM 3681 C C . ARG A 1 489 ? -35.224 -1.913 24.309 1.00 89.88 489 ARG A C 1
ATOM 3683 O O . ARG A 1 489 ? -34.299 -2.099 25.094 1.00 89.88 489 ARG A O 1
ATOM 3690 N N . GLU A 1 490 ? -35.021 -1.741 23.007 1.00 91.75 490 GLU A N 1
ATOM 3691 C CA . GLU A 1 490 ? -33.683 -1.669 22.421 1.00 91.75 490 GLU A CA 1
ATOM 3692 C C . GLU A 1 490 ? -32.891 -0.469 22.963 1.00 91.75 490 GLU A C 1
ATOM 3694 O O . GLU A 1 490 ? -31.711 -0.617 23.288 1.00 91.75 490 GLU A O 1
ATOM 3699 N N . ARG A 1 491 ? -33.539 0.696 23.109 1.00 94.38 491 ARG A N 1
ATOM 3700 C CA . ARG A 1 491 ? -32.911 1.895 23.689 1.00 94.38 491 ARG A CA 1
ATOM 3701 C C . ARG A 1 491 ? -32.546 1.692 25.155 1.00 94.38 491 ARG A C 1
ATOM 3703 O O . ARG A 1 491 ? -31.410 1.965 25.525 1.00 94.38 491 ARG A O 1
ATOM 3710 N N . GLU A 1 492 ? -33.437 1.092 25.942 1.00 91.38 492 GLU A N 1
ATOM 3711 C CA . GLU A 1 492 ? -33.206 0.775 27.355 1.00 91.38 492 GLU A CA 1
ATOM 3712 C C . GLU A 1 492 ? -31.949 -0.088 27.555 1.00 91.38 492 GLU A C 1
ATOM 3714 O O . GLU A 1 492 ? -31.111 0.205 28.415 1.00 91.38 492 GLU A O 1
ATOM 3719 N N . VAL A 1 493 ? -31.784 -1.132 26.734 1.00 91.19 493 VAL A N 1
ATOM 3720 C CA . VAL A 1 493 ? -30.598 -2.001 26.765 1.00 91.19 493 VAL A CA 1
ATOM 3721 C C . VAL A 1 493 ? -29.343 -1.219 26.370 1.00 91.19 493 VAL A C 1
ATOM 3723 O O . VAL A 1 493 ? -28.329 -1.305 27.069 1.00 91.19 493 VAL A O 1
ATOM 3726 N N . MET A 1 494 ? -29.399 -0.421 25.296 1.00 94.56 494 MET A N 1
ATOM 3727 C CA . MET A 1 494 ? -28.274 0.419 24.866 1.00 94.56 494 MET A CA 1
ATOM 3728 C C . MET A 1 494 ? -27.858 1.407 25.961 1.00 94.56 494 MET A C 1
ATOM 3730 O O . MET A 1 494 ? -26.681 1.457 26.321 1.00 94.56 494 MET A O 1
ATOM 3734 N N . ARG A 1 495 ? -28.815 2.144 26.535 1.00 95.12 495 ARG A N 1
ATOM 3735 C CA . ARG A 1 495 ? -28.596 3.110 27.618 1.00 95.12 495 ARG A CA 1
ATOM 3736 C C . ARG A 1 495 ? -27.970 2.443 28.823 1.00 95.12 495 ARG A C 1
ATOM 3738 O O . ARG A 1 495 ? -26.986 2.958 29.346 1.00 95.12 495 ARG A O 1
ATOM 3745 N N . SER A 1 496 ? -28.493 1.288 29.227 1.00 91.88 496 SER A N 1
ATOM 3746 C CA . SER A 1 496 ? -27.948 0.543 30.359 1.00 91.88 496 SER A CA 1
ATOM 3747 C C . SER A 1 496 ? -26.488 0.170 30.098 1.00 91.88 496 SER A C 1
ATOM 3749 O O . SER A 1 496 ? -25.639 0.393 30.952 1.00 91.88 496 SER A O 1
ATOM 3751 N N . CYS A 1 497 ? -26.154 -0.324 28.903 1.00 92.62 497 CYS A N 1
ATOM 3752 C CA . CYS A 1 497 ? -24.781 -0.702 28.560 1.00 92.62 497 CYS A CA 1
ATOM 3753 C C . CYS A 1 497 ? -23.822 0.503 28.534 1.00 92.62 497 CYS A C 1
ATOM 3755 O O . CYS A 1 497 ? -22.703 0.412 29.040 1.00 92.62 497 CYS A O 1
ATOM 3757 N N . VAL A 1 498 ? -24.246 1.639 27.966 1.00 94.31 498 VAL A N 1
ATOM 3758 C CA . VAL A 1 498 ? -23.428 2.864 27.906 1.00 94.31 498 VAL A CA 1
ATOM 3759 C C . VAL A 1 498 ? -23.244 3.472 29.300 1.00 94.31 498 VAL A C 1
ATOM 3761 O O . VAL A 1 498 ? -22.115 3.783 29.682 1.00 94.31 498 VAL A O 1
ATOM 3764 N N . ALA A 1 499 ? -24.305 3.555 30.106 1.00 92.69 499 ALA A N 1
ATOM 3765 C CA . ALA A 1 499 ? -24.218 3.960 31.512 1.00 92.69 499 ALA A CA 1
ATOM 3766 C C . ALA A 1 499 ? -23.357 2.977 32.333 1.00 92.69 499 ALA A C 1
ATOM 3768 O O . ALA A 1 499 ? -22.560 3.385 33.179 1.00 92.69 499 ALA A O 1
ATOM 3769 N N . GLY A 1 500 ? -23.435 1.683 32.020 1.00 90.38 500 GLY A N 1
ATOM 3770 C CA . GLY A 1 500 ? -22.553 0.622 32.502 1.00 90.38 500 GLY A CA 1
ATOM 3771 C C . GLY A 1 500 ? -21.076 0.960 32.297 1.00 90.38 500 GLY A C 1
ATOM 3772 O O . GLY A 1 500 ? -20.285 0.951 33.236 1.00 90.38 500 GLY A O 1
ATOM 3773 N N . LEU A 1 501 ? -20.700 1.337 31.078 1.00 92.00 501 LEU A N 1
ATOM 3774 C CA . LEU A 1 501 ? -19.308 1.595 30.701 1.00 92.00 501 LEU A CA 1
ATOM 3775 C C . LEU A 1 501 ? -18.758 2.945 31.184 1.00 92.00 501 LEU A C 1
ATOM 3777 O O . LEU A 1 501 ? -17.562 3.041 31.473 1.00 92.00 501 LEU A O 1
ATOM 3781 N N . PHE A 1 502 ? -19.591 3.985 31.241 1.00 92.56 502 PHE A N 1
ATOM 3782 C CA . PHE A 1 502 ? -19.128 5.368 31.421 1.00 92.56 502 PHE A CA 1
ATOM 3783 C C . PHE A 1 502 ? -19.684 6.067 32.666 1.00 92.56 502 PHE A C 1
ATOM 3785 O O . PHE A 1 502 ? -19.112 7.065 33.114 1.00 92.56 502 PHE A O 1
ATOM 3792 N N . GLY A 1 503 ? -20.766 5.555 33.256 1.00 89.06 503 GLY A N 1
ATOM 3793 C CA . GLY A 1 503 ? -21.499 6.243 34.317 1.00 89.06 503 GLY A CA 1
ATOM 3794 C C . GLY A 1 503 ? -21.852 7.673 33.902 1.00 89.06 503 GLY A C 1
ATOM 3795 O O . GLY A 1 503 ? -22.268 7.917 32.775 1.00 89.06 503 GLY A O 1
ATOM 3796 N N . HIS A 1 504 ? -21.607 8.635 34.792 1.00 91.19 504 HIS A N 1
ATOM 3797 C CA . HIS A 1 504 ? -21.897 10.057 34.561 1.00 91.19 504 HIS A CA 1
ATOM 3798 C C . HIS A 1 504 ? -20.839 10.821 33.746 1.00 91.19 504 HIS A C 1
ATOM 3800 O O . HIS A 1 504 ? -20.903 12.048 33.675 1.00 91.19 504 HIS A O 1
ATOM 3806 N N . ALA A 1 505 ? -19.828 10.149 33.180 1.00 93.38 505 ALA A N 1
ATOM 3807 C CA . ALA A 1 505 ? -18.828 10.840 32.358 1.00 93.38 505 ALA A CA 1
ATOM 3808 C C . ALA A 1 505 ? -19.317 11.193 30.953 1.00 93.38 505 ALA A C 1
ATOM 3810 O O . ALA A 1 505 ? -18.680 12.007 30.291 1.00 93.38 505 ALA A O 1
ATOM 3811 N N . VAL A 1 506 ? -20.435 10.617 30.519 1.00 95.62 506 VAL A N 1
ATOM 3812 C CA . VAL A 1 506 ? -21.106 10.962 29.266 1.00 95.62 506 VAL A CA 1
ATOM 3813 C C . VAL A 1 506 ? -22.549 11.345 29.560 1.00 95.62 506 VAL A C 1
ATOM 3815 O O . VAL A 1 506 ? -23.134 10.887 30.544 1.00 95.62 506 VAL A O 1
ATOM 3818 N N . GLU A 1 507 ? -23.114 12.186 28.709 1.00 96.00 507 GLU A N 1
ATOM 3819 C CA . GLU A 1 507 ? -24.551 12.434 28.671 1.00 96.00 507 GLU A CA 1
ATOM 3820 C C . GLU A 1 507 ? -25.186 11.460 27.673 1.00 96.00 507 GLU A C 1
ATOM 3822 O O . GLU A 1 507 ? -24.593 11.169 26.636 1.00 96.00 507 GLU A O 1
ATOM 3827 N N . ILE A 1 508 ? -26.358 10.912 27.991 1.00 96.62 508 ILE A N 1
ATOM 3828 C CA . ILE A 1 508 ? -27.048 9.944 27.133 1.00 96.62 508 ILE A CA 1
ATOM 3829 C C . ILE A 1 508 ? -28.401 10.523 26.753 1.00 96.62 508 ILE A C 1
ATOM 3831 O O . ILE A 1 508 ? -29.190 10.863 27.632 1.00 96.62 508 ILE A O 1
ATOM 3835 N N . VAL A 1 509 ? -28.673 10.573 25.452 1.00 96.50 509 VAL A N 1
ATOM 3836 C CA . VAL A 1 509 ? -29.968 10.984 24.899 1.00 96.50 509 VAL A CA 1
ATOM 3837 C C . VAL A 1 509 ? -30.521 9.867 24.023 1.00 96.50 509 VAL A C 1
ATOM 3839 O O . VAL A 1 509 ? -29.771 9.145 23.369 1.00 96.50 509 VAL A O 1
ATOM 3842 N N . GLU A 1 510 ? -31.834 9.674 24.040 1.00 96.94 510 GLU A N 1
ATOM 3843 C CA . GLU A 1 510 ? -32.501 8.544 23.393 1.00 96.94 510 GLU A CA 1
ATOM 3844 C C . GLU A 1 510 ? -33.467 9.043 22.318 1.00 96.94 510 GLU A C 1
ATOM 3846 O O . GLU A 1 510 ? -34.311 9.898 22.572 1.00 96.94 510 GLU A O 1
ATOM 3851 N N . HIS A 1 511 ? -33.380 8.470 21.118 1.00 96.56 511 HIS A N 1
ATOM 3852 C CA . HIS A 1 511 ? -34.246 8.827 20.000 1.00 96.56 511 HIS A CA 1
ATOM 3853 C C . HIS A 1 511 ? -34.830 7.589 19.322 1.00 96.56 511 HIS A C 1
ATOM 3855 O O . HIS A 1 511 ? -34.173 6.564 19.120 1.00 96.56 511 HIS A O 1
ATOM 3861 N N . GLN A 1 512 ? -36.092 7.695 18.925 1.00 96.31 512 GLN A N 1
ATOM 3862 C CA . GLN A 1 512 ? -36.754 6.689 18.108 1.00 96.31 512 GLN A CA 1
ATOM 3863 C C . GLN A 1 512 ? -36.164 6.688 16.690 1.00 96.31 512 GLN A C 1
ATOM 3865 O O . GLN A 1 512 ? -36.013 7.744 16.079 1.00 96.31 512 GLN A O 1
ATOM 3870 N N . LEU A 1 513 ? -35.855 5.503 16.149 1.00 95.25 513 LEU A N 1
ATOM 3871 C CA . LEU A 1 513 ? -35.435 5.372 14.752 1.00 95.25 513 LEU A CA 1
ATOM 3872 C C . LEU A 1 513 ? -36.557 5.894 13.830 1.00 95.25 513 LEU A C 1
ATOM 3874 O O . LEU A 1 513 ? -37.680 5.387 13.950 1.00 95.25 513 LEU A O 1
ATOM 3878 N N . PRO A 1 514 ? -36.283 6.860 12.926 1.00 95.44 514 PRO A N 1
ATOM 3879 C CA . PRO A 1 514 ? -37.313 7.428 12.062 1.00 95.44 514 PRO A CA 1
ATOM 3880 C C . PRO A 1 514 ? -37.970 6.382 11.157 1.00 95.44 514 PRO A C 1
ATOM 3882 O O . PRO A 1 514 ? -37.366 5.375 10.775 1.00 95.44 514 PRO A O 1
ATOM 3885 N N . THR A 1 515 ? -39.223 6.616 10.779 1.00 92.31 515 THR A N 1
ATOM 3886 C CA . THR A 1 515 ? -39.923 5.747 9.831 1.00 92.31 515 THR A CA 1
ATOM 3887 C C . THR A 1 515 ? -39.348 5.914 8.421 1.00 92.31 515 THR A C 1
ATOM 3889 O O . THR A 1 515 ? -38.857 6.974 8.040 1.00 92.31 515 THR A O 1
ATOM 3892 N N . GLY A 1 516 ? -39.360 4.840 7.627 1.00 90.50 516 GLY A N 1
ATOM 3893 C CA . GLY A 1 516 ? -38.929 4.896 6.225 1.00 90.50 516 GLY A CA 1
ATOM 3894 C C . GLY A 1 516 ? -37.416 5.020 5.986 1.00 90.50 516 GLY A C 1
ATOM 3895 O O . GLY A 1 516 ? -37.014 5.173 4.831 1.00 90.50 516 GLY A O 1
ATOM 3896 N N . VAL A 1 517 ? -36.575 4.929 7.028 1.00 93.62 517 VAL A N 1
ATOM 3897 C CA . VAL A 1 517 ? -35.104 5.020 6.903 1.00 93.62 517 VAL A CA 1
ATOM 3898 C C . VAL A 1 517 ? -34.384 3.673 6.796 1.00 93.62 517 VAL A C 1
ATOM 3900 O O . VAL A 1 517 ? -33.309 3.618 6.204 1.00 93.62 517 VAL A O 1
ATOM 3903 N N . HIS A 1 518 ? -34.975 2.598 7.323 1.00 93.94 518 HIS A N 1
ATOM 3904 C CA . HIS A 1 518 ? -34.480 1.220 7.230 1.00 93.94 518 HIS A CA 1
ATOM 3905 C C . HIS A 1 518 ? -35.629 0.250 6.941 1.00 93.94 518 HIS A C 1
ATOM 3907 O O . HIS A 1 518 ? -36.770 0.514 7.317 1.00 93.94 518 HIS A O 1
ATOM 3913 N N . GLY A 1 519 ? -35.327 -0.866 6.277 1.00 92.62 519 GLY A N 1
ATOM 3914 C CA . GLY A 1 519 ? -36.304 -1.824 5.765 1.00 92.62 519 GLY A CA 1
ATOM 3915 C C . GLY A 1 519 ? -35.901 -2.387 4.401 1.00 92.62 519 GLY A C 1
ATOM 3916 O O . GLY A 1 519 ? -34.981 -1.897 3.734 1.00 92.62 519 GLY A O 1
ATOM 3917 N N . ALA A 1 520 ? -36.605 -3.423 3.948 1.00 92.69 520 ALA A N 1
ATOM 3918 C CA . ALA A 1 520 ? -36.376 -3.940 2.609 1.00 92.69 520 ALA A CA 1
ATOM 3919 C C . ALA A 1 520 ? -36.837 -2.929 1.551 1.00 92.69 520 ALA A C 1
ATOM 3921 O O . ALA A 1 520 ? -37.808 -2.198 1.731 1.00 92.69 520 ALA A O 1
ATOM 3922 N N . ARG A 1 521 ? -36.140 -2.908 0.410 1.00 91.81 521 ARG A N 1
ATOM 3923 C CA . ARG A 1 521 ? -36.368 -1.938 -0.676 1.00 91.81 521 ARG A CA 1
ATOM 3924 C C . ARG A 1 521 ? -37.842 -1.791 -1.071 1.00 91.81 521 ARG A C 1
ATOM 3926 O O . ARG A 1 521 ? -38.261 -0.687 -1.392 1.00 91.81 521 ARG A O 1
ATOM 3933 N N . ALA A 1 522 ? -38.589 -2.895 -1.090 1.00 91.06 522 ALA A N 1
ATOM 3934 C CA . ALA A 1 522 ? -39.982 -2.924 -1.526 1.00 91.06 522 ALA A CA 1
ATOM 3935 C C . ALA A 1 522 ? -40.939 -2.172 -0.585 1.00 91.06 522 ALA A C 1
ATOM 3937 O O . ALA A 1 522 ? -41.970 -1.698 -1.044 1.00 91.06 522 ALA A O 1
ATOM 3938 N N . ASP A 1 523 ? -40.590 -2.034 0.696 1.00 90.06 523 ASP A N 1
ATOM 3939 C CA . ASP A 1 523 ? -41.471 -1.454 1.722 1.00 90.06 523 ASP A CA 1
ATOM 3940 C C . ASP A 1 523 ? -41.167 0.019 1.998 1.00 90.06 523 ASP A C 1
ATOM 3942 O O . ASP A 1 523 ? -41.751 0.631 2.889 1.00 90.06 523 ASP A O 1
ATOM 3946 N N . LEU A 1 524 ? -40.207 0.587 1.270 1.00 91.50 524 LEU A N 1
ATOM 3947 C CA . LEU A 1 524 ? -39.702 1.921 1.529 1.00 91.50 524 LEU A CA 1
ATOM 3948 C C . LEU A 1 524 ? -40.000 2.872 0.360 1.00 91.50 524 LEU A C 1
ATOM 3950 O O . LEU A 1 524 ? -40.052 2.438 -0.796 1.00 91.50 524 LEU A O 1
ATOM 3954 N N . PRO A 1 525 ? -40.118 4.190 0.620 1.00 89.75 525 PRO A N 1
ATOM 3955 C CA . PRO A 1 525 ? -40.351 5.183 -0.426 1.00 89.75 525 PRO A CA 1
ATOM 3956 C C . PRO A 1 525 ? -39.343 5.069 -1.573 1.00 89.75 525 PRO A C 1
ATOM 3958 O O . PRO A 1 525 ? -38.164 4.776 -1.339 1.00 89.75 525 PRO A O 1
ATOM 3961 N N . MET A 1 526 ? -39.794 5.335 -2.801 1.00 90.44 526 MET A N 1
ATOM 3962 C CA . MET A 1 526 ? -38.994 5.222 -4.029 1.00 90.44 526 MET A CA 1
ATOM 3963 C C . MET A 1 526 ? -38.487 3.797 -4.324 1.00 90.44 526 MET A C 1
ATOM 3965 O O . MET A 1 526 ? -37.429 3.632 -4.928 1.00 90.44 526 MET A O 1
ATOM 3969 N N . ALA A 1 527 ? -39.235 2.749 -3.955 1.00 89.12 527 ALA A N 1
ATOM 3970 C CA . ALA A 1 527 ? -38.860 1.351 -4.209 1.00 89.12 527 ALA A CA 1
ATOM 3971 C C . ALA A 1 527 ? -38.443 1.085 -5.673 1.00 89.12 527 ALA A C 1
ATOM 3973 O O . ALA A 1 527 ? -37.419 0.446 -5.921 1.00 89.12 527 ALA A O 1
ATOM 3974 N N . ALA A 1 528 ? -39.168 1.629 -6.655 1.00 90.38 528 ALA A N 1
ATOM 3975 C CA . ALA A 1 528 ? -38.843 1.490 -8.080 1.00 90.38 528 ALA A CA 1
ATOM 3976 C C . ALA A 1 528 ? -37.674 2.385 -8.554 1.00 90.38 528 ALA A C 1
ATOM 3978 O O . ALA A 1 528 ? -37.101 2.130 -9.612 1.00 90.38 528 ALA A O 1
ATOM 3979 N N . GLY A 1 529 ? -37.281 3.386 -7.763 1.00 87.00 529 GLY A N 1
ATOM 3980 C CA . GLY A 1 529 ? -36.301 4.405 -8.133 1.00 87.00 529 GLY A CA 1
ATOM 3981 C C . GLY A 1 529 ? -34.856 3.908 -8.208 1.00 87.00 529 GLY A C 1
ATOM 3982 O O . GLY A 1 529 ? -34.476 2.859 -7.659 1.00 87.00 529 GLY A O 1
ATOM 3983 N N . LYS A 1 530 ? -34.011 4.701 -8.873 1.00 88.50 530 LYS A N 1
ATOM 3984 C CA . LYS A 1 530 ? -32.557 4.477 -8.954 1.00 88.50 530 LYS A CA 1
ATOM 3985 C C . LYS A 1 530 ? -31.900 4.682 -7.586 1.00 88.50 530 LYS A C 1
ATOM 3987 O O . LYS A 1 530 ? -32.460 5.303 -6.692 1.00 88.50 530 LYS A O 1
ATOM 3992 N N . ALA A 1 531 ? -30.681 4.167 -7.411 1.00 81.06 531 ALA A N 1
ATOM 3993 C CA . ALA A 1 531 ? -29.989 4.221 -6.117 1.00 81.06 531 ALA A CA 1
ATOM 3994 C C . ALA A 1 531 ? -29.843 5.650 -5.557 1.00 81.06 531 ALA A C 1
ATOM 3996 O O . ALA A 1 531 ? -30.003 5.834 -4.357 1.00 81.06 531 ALA A O 1
ATOM 3997 N N . ALA A 1 532 ? -29.601 6.644 -6.418 1.00 80.25 532 ALA A N 1
ATOM 3998 C CA . ALA A 1 532 ? -29.494 8.050 -6.023 1.00 80.25 532 ALA A CA 1
ATOM 3999 C C . ALA A 1 532 ? -30.826 8.629 -5.512 1.00 80.25 532 ALA A C 1
ATOM 4001 O O . ALA A 1 532 ? -30.854 9.281 -4.476 1.00 80.25 532 ALA A O 1
ATOM 4002 N N . GLU A 1 533 ? -31.934 8.333 -6.193 1.00 87.88 533 GLU A N 1
ATOM 4003 C CA . GLU A 1 533 ? -33.278 8.772 -5.792 1.00 87.88 533 GLU A CA 1
ATOM 4004 C C . GLU A 1 533 ? -33.689 8.140 -4.458 1.00 87.88 533 GLU A C 1
ATOM 4006 O O . GLU A 1 533 ? -34.193 8.822 -3.567 1.00 87.88 533 GLU A O 1
ATOM 4011 N N . ARG A 1 534 ? -33.411 6.839 -4.284 1.00 92.56 534 ARG A N 1
ATOM 4012 C CA . ARG A 1 534 ? -33.656 6.146 -3.012 1.00 92.56 534 ARG A CA 1
ATOM 4013 C C . ARG A 1 534 ? -32.809 6.732 -1.893 1.00 92.56 534 ARG A C 1
ATOM 4015 O O . ARG A 1 534 ? -33.337 6.998 -0.823 1.00 92.56 534 ARG A O 1
ATOM 4022 N N . PHE A 1 535 ? -31.523 6.967 -2.146 1.00 90.50 535 PHE A N 1
ATOM 4023 C CA . PHE A 1 535 ? -30.624 7.606 -1.190 1.00 90.50 535 PHE A CA 1
ATOM 4024 C C . PHE A 1 535 ? -31.154 8.979 -0.750 1.00 90.50 535 PHE A C 1
ATOM 4026 O O . PHE A 1 535 ? -31.295 9.203 0.448 1.00 90.50 535 PHE A O 1
ATOM 4033 N N . ALA A 1 536 ? -31.533 9.851 -1.690 1.00 89.25 536 ALA A N 1
ATOM 4034 C CA . ALA A 1 536 ? -32.088 11.170 -1.384 1.00 89.25 536 ALA A CA 1
ATOM 4035 C C . ALA A 1 536 ? -33.378 11.084 -0.548 1.00 89.25 536 ALA A C 1
ATOM 4037 O O . ALA A 1 536 ? -33.516 11.795 0.445 1.00 89.25 536 ALA A O 1
ATOM 4038 N N . ALA A 1 537 ? -34.283 10.156 -0.881 1.00 92.75 537 ALA A N 1
ATOM 4039 C CA . ALA A 1 537 ? -35.500 9.929 -0.101 1.00 92.75 537 ALA A CA 1
ATOM 4040 C C . ALA A 1 537 ? -35.201 9.477 1.341 1.00 92.75 537 ALA A C 1
ATOM 4042 O O . ALA A 1 537 ? -35.879 9.904 2.274 1.00 92.75 537 ALA A O 1
ATOM 4043 N N . ARG A 1 538 ? -34.173 8.639 1.550 1.00 94.62 538 ARG A N 1
ATOM 4044 C CA . ARG A 1 538 ? -33.738 8.241 2.902 1.00 94.62 538 ARG A CA 1
ATOM 4045 C C . ARG A 1 538 ? -33.110 9.395 3.668 1.00 94.62 538 ARG A C 1
ATOM 4047 O O . ARG A 1 538 ? -33.403 9.537 4.847 1.00 94.62 538 ARG A O 1
ATOM 4054 N N . VAL A 1 539 ? -32.283 10.215 3.019 1.00 92.19 539 VAL A N 1
ATOM 4055 C CA . VAL A 1 539 ? -31.710 11.420 3.641 1.00 92.19 539 VAL A CA 1
ATOM 4056 C C . VAL A 1 539 ? -32.826 12.357 4.107 1.00 92.19 539 VAL A C 1
ATOM 4058 O O . VAL A 1 539 ? -32.818 12.773 5.261 1.00 92.19 539 VAL A O 1
ATOM 4061 N N . GLY A 1 540 ? -33.840 12.595 3.269 1.00 93.56 540 GLY A N 1
ATOM 4062 C CA . GLY A 1 540 ? -35.002 13.408 3.639 1.00 93.56 540 GLY A CA 1
ATOM 4063 C C . GLY A 1 540 ? -35.754 12.877 4.866 1.00 93.56 540 GLY A C 1
ATOM 4064 O O . GLY A 1 540 ? -36.136 13.657 5.733 1.00 93.56 540 GLY A O 1
ATOM 4065 N N . ALA A 1 541 ? -35.901 11.555 4.996 1.00 95.69 541 ALA A N 1
ATOM 4066 C CA . ALA A 1 541 ? -36.549 10.937 6.157 1.00 95.69 541 ALA A CA 1
ATOM 4067 C C . ALA A 1 541 ? -35.742 11.075 7.467 1.00 95.69 541 ALA A C 1
ATOM 4069 O O . ALA A 1 541 ? -36.322 11.076 8.551 1.00 95.69 541 ALA A O 1
ATOM 4070 N N . TRP A 1 542 ? -34.417 11.233 7.387 1.00 96.31 542 TRP A N 1
ATOM 4071 C CA . TRP A 1 542 ? -33.566 11.522 8.548 1.00 96.31 542 TRP A CA 1
ATOM 4072 C C . TRP A 1 542 ? -33.575 12.999 8.965 1.00 96.31 542 TRP A C 1
ATOM 4074 O O . TRP A 1 542 ? -33.213 13.306 10.100 1.00 96.31 542 TRP A O 1
ATOM 4084 N N . GLN A 1 543 ? -33.974 13.908 8.071 1.00 94.25 543 GLN A N 1
ATOM 4085 C CA . GLN A 1 543 ? -33.722 15.344 8.204 1.00 94.25 543 GLN A CA 1
ATOM 4086 C C . GLN A 1 543 ? -34.318 15.961 9.475 1.00 94.25 543 GLN A C 1
ATOM 4088 O O . GLN A 1 543 ? -33.650 16.766 10.122 1.00 94.25 543 GLN A O 1
ATOM 4093 N N . ALA A 1 544 ? -35.551 15.585 9.833 1.00 95.25 544 ALA A N 1
ATOM 4094 C CA . ALA A 1 544 ? -36.239 16.117 11.010 1.00 95.25 544 ALA A CA 1
ATOM 4095 C C . ALA A 1 544 ? -35.472 15.782 12.297 1.00 95.25 544 ALA A C 1
ATOM 4097 O O . ALA A 1 544 ? -35.029 16.685 13.000 1.00 95.25 544 ALA A O 1
ATOM 4098 N N . LEU A 1 545 ? -35.205 14.490 12.529 1.00 95.81 545 LEU A N 1
ATOM 4099 C CA . LEU A 1 545 ? -34.431 14.040 13.686 1.00 95.81 545 LEU A CA 1
ATOM 4100 C C . LEU A 1 545 ? -33.030 14.661 13.701 1.00 95.81 545 LEU A C 1
ATOM 4102 O O . LEU A 1 545 ? -32.572 15.112 14.745 1.00 95.81 545 LEU A O 1
ATOM 4106 N N . ALA A 1 546 ? -32.352 14.706 12.552 1.00 94.38 546 ALA A N 1
ATOM 4107 C CA . ALA A 1 546 ? -31.012 15.274 12.475 1.00 94.38 546 ALA A CA 1
ATOM 4108 C C . ALA A 1 546 ? -30.998 16.769 12.844 1.00 94.38 546 ALA A C 1
ATOM 4110 O O . ALA A 1 546 ? -30.126 17.213 13.582 1.00 94.38 546 ALA A O 1
ATOM 4111 N N . SER A 1 547 ? -32.001 17.525 12.395 1.00 93.19 547 SER A N 1
ATOM 4112 C CA . SER A 1 547 ? -32.137 18.955 12.700 1.00 93.19 547 SER A CA 1
ATOM 4113 C C . SER A 1 547 ? -32.485 19.206 14.171 1.00 93.19 547 SER A C 1
ATOM 4115 O O . SER A 1 547 ? -31.986 20.162 14.768 1.00 93.19 547 SER A O 1
ATOM 4117 N N . ASP A 1 548 ? -33.308 18.344 14.772 1.00 93.38 548 ASP A N 1
ATOM 4118 C CA . ASP A 1 548 ? -33.617 18.396 16.204 1.00 93.38 548 ASP A CA 1
ATOM 4119 C C . ASP A 1 548 ? -32.371 18.090 17.044 1.00 93.38 548 ASP A C 1
ATOM 4121 O O . ASP A 1 548 ? -32.061 18.816 17.990 1.00 93.38 548 ASP A O 1
ATOM 4125 N N . MET A 1 549 ? -31.605 17.070 16.647 1.00 94.00 549 MET A N 1
ATOM 4126 C CA . MET A 1 549 ? -30.334 16.720 17.279 1.00 94.00 549 MET A CA 1
ATOM 4127 C C . MET A 1 549 ? -29.308 17.849 17.167 1.00 94.00 549 MET A C 1
ATOM 4129 O O . MET A 1 549 ? -28.689 18.171 18.173 1.00 94.00 549 MET A O 1
ATOM 4133 N N . ALA A 1 550 ? -29.154 18.497 16.008 1.00 90.62 550 ALA A N 1
ATOM 4134 C CA . ALA A 1 550 ? -28.244 19.640 15.873 1.00 90.62 550 ALA A CA 1
ATOM 4135 C C . ALA A 1 550 ? -28.617 20.802 16.801 1.00 90.62 550 ALA A C 1
ATOM 4137 O O . ALA A 1 550 ? -27.738 21.438 17.381 1.00 90.62 550 ALA A O 1
ATOM 4138 N N . ARG A 1 551 ? -29.918 21.081 16.959 1.00 90.94 551 ARG A N 1
ATOM 4139 C CA . ARG A 1 551 ? -30.399 22.185 17.799 1.00 90.94 551 ARG A CA 1
ATOM 4140 C C . ARG A 1 551 ? -30.209 21.913 19.288 1.00 90.94 551 ARG A C 1
ATOM 4142 O O . ARG A 1 551 ? -29.884 22.835 20.027 1.00 90.94 551 ARG A O 1
ATOM 4149 N N . ALA A 1 552 ? -30.454 20.679 19.721 1.00 89.06 552 ALA A N 1
ATOM 4150 C CA . ALA A 1 552 ? -30.384 20.303 21.130 1.00 89.06 552 ALA A CA 1
ATOM 4151 C C . ALA A 1 552 ? -28.964 19.904 21.566 1.00 89.06 552 ALA A C 1
ATOM 4153 O O . ALA A 1 552 ? -28.526 20.257 22.658 1.00 89.06 552 ALA A O 1
ATOM 4154 N N . HIS A 1 553 ? -28.248 19.175 20.707 1.00 86.62 553 HIS A N 1
ATOM 4155 C CA . HIS A 1 553 ? -26.995 18.484 21.013 1.00 86.62 553 HIS A CA 1
ATOM 4156 C C . HIS A 1 553 ? -26.059 18.433 19.787 1.00 86.62 553 HIS A C 1
ATOM 4158 O O . HIS A 1 553 ? -25.577 17.362 19.407 1.00 86.62 553 HIS A O 1
ATOM 4164 N N . GLY A 1 554 ? -25.812 19.575 19.135 1.00 78.81 554 GLY A N 1
ATOM 4165 C CA . GLY A 1 554 ? -24.822 19.664 18.054 1.00 78.81 554 GLY A CA 1
ATOM 4166 C C . GLY A 1 554 ? -23.450 19.127 18.489 1.00 78.81 554 GLY A C 1
ATOM 4167 O O . GLY A 1 554 ? -23.047 19.299 19.642 1.00 78.81 554 GLY A O 1
ATOM 4168 N N . GLY A 1 555 ? -22.749 18.427 17.594 1.00 79.31 555 GLY A N 1
ATOM 4169 C CA . GLY A 1 555 ? -21.464 17.793 17.910 1.00 79.31 555 GLY A CA 1
ATOM 4170 C C . GLY A 1 555 ? -21.568 16.473 18.691 1.00 79.31 555 GLY A C 1
ATOM 4171 O O . GLY A 1 555 ? -20.582 16.042 19.290 1.00 79.31 555 GLY A O 1
ATOM 4172 N N . CYS A 1 556 ? -22.741 15.830 18.738 1.00 89.88 556 CYS A N 1
ATOM 4173 C CA . CYS A 1 556 ? -22.949 14.585 19.488 1.00 89.88 556 CYS A CA 1
ATOM 4174 C C . CYS A 1 556 ? -22.387 13.319 18.802 1.00 89.88 556 CYS A C 1
ATOM 4176 O O . CYS A 1 556 ? -21.931 13.309 17.655 1.00 89.88 556 CYS A O 1
ATOM 4178 N N . HIS A 1 557 ? -22.434 12.198 19.525 1.00 93.25 557 HIS A N 1
ATOM 4179 C CA . HIS A 1 557 ? -21.998 10.882 19.059 1.00 93.25 557 HIS A CA 1
ATOM 4180 C C . HIS A 1 557 ? -23.208 9.951 18.905 1.00 93.25 557 HIS A C 1
ATOM 4182 O O . HIS A 1 557 ? -23.721 9.406 19.881 1.00 93.25 557 HIS A O 1
ATOM 4188 N N . ALA A 1 558 ? -23.673 9.765 17.673 1.00 95.44 558 ALA A N 1
ATOM 4189 C CA . ALA A 1 558 ? -24.841 8.968 17.330 1.00 95.44 558 ALA A CA 1
ATOM 4190 C C . ALA A 1 558 ? -24.504 7.476 17.184 1.00 95.44 558 ALA A C 1
ATOM 4192 O O . ALA A 1 558 ? -23.747 7.051 16.305 1.00 95.44 558 ALA A O 1
ATOM 4193 N N . LEU A 1 559 ? -25.137 6.656 18.015 1.00 97.31 559 LEU A N 1
ATOM 4194 C CA . LEU A 1 559 ? -25.071 5.207 17.969 1.00 97.31 559 LEU A CA 1
ATOM 4195 C C . LEU A 1 559 ? -26.419 4.656 17.486 1.00 97.31 559 LEU A C 1
ATOM 4197 O O . LEU A 1 559 ? -27.409 4.665 18.217 1.00 97.31 559 LEU A O 1
ATOM 4201 N N . VAL A 1 560 ? -26.452 4.173 16.245 1.00 97.38 560 VAL A N 1
ATOM 4202 C CA . VAL A 1 560 ? -27.666 3.687 15.578 1.00 97.38 560 VAL A CA 1
ATOM 4203 C C . VAL A 1 560 ? -27.726 2.165 15.625 1.00 97.38 560 VAL A C 1
ATOM 4205 O O . VAL A 1 560 ? -26.810 1.478 15.166 1.00 97.38 560 VAL A O 1
ATOM 4208 N N . GLN A 1 561 ? -28.833 1.618 16.114 1.00 96.25 561 GLN A N 1
ATOM 4209 C CA . GLN A 1 561 ? -29.126 0.195 16.028 1.00 96.25 561 GLN A CA 1
ATOM 4210 C C . GLN A 1 561 ? -30.102 -0.101 14.888 1.00 96.25 561 GLN A C 1
ATOM 4212 O O . GLN A 1 561 ? -31.240 0.367 14.883 1.00 96.25 561 GLN A O 1
ATOM 4217 N N . ALA A 1 562 ? -29.659 -0.926 13.938 1.00 93.62 562 ALA A N 1
ATOM 4218 C CA . ALA A 1 562 ? -30.467 -1.388 12.812 1.00 93.62 562 ALA A CA 1
ATOM 4219 C C . ALA A 1 562 ? -30.161 -2.861 12.494 1.00 93.62 562 ALA A C 1
ATOM 4221 O O . ALA A 1 562 ? -29.024 -3.318 12.636 1.00 93.62 562 ALA A O 1
ATOM 4222 N N . THR A 1 563 ? -31.179 -3.618 12.082 1.00 89.81 563 THR A N 1
ATOM 4223 C CA . THR A 1 563 ? -31.028 -5.028 11.686 1.00 89.81 563 THR A CA 1
ATOM 4224 C C . THR A 1 563 ? -30.669 -5.133 10.205 1.00 89.81 563 THR A C 1
ATOM 4226 O O . THR A 1 563 ? -31.040 -4.285 9.403 1.00 89.81 563 THR A O 1
ATOM 4229 N N . ASP A 1 564 ? -29.965 -6.195 9.820 1.00 87.25 564 ASP A N 1
ATOM 4230 C CA . ASP A 1 564 ? -29.689 -6.486 8.407 1.00 87.25 564 ASP A CA 1
ATOM 4231 C C . ASP A 1 564 ? -30.916 -7.086 7.694 1.00 87.25 564 ASP A C 1
ATOM 4233 O O . ASP A 1 564 ? -30.965 -7.122 6.461 1.00 87.25 564 ASP A O 1
ATOM 4237 N N . TRP A 1 565 ? -31.885 -7.584 8.471 1.00 88.69 565 TRP A N 1
ATOM 4238 C CA . TRP A 1 565 ? -33.057 -8.306 7.990 1.00 88.69 565 TRP A CA 1
ATOM 4239 C C . TRP A 1 565 ? -34.333 -7.793 8.658 1.00 88.69 565 TRP A C 1
ATOM 4241 O O . TRP A 1 565 ? -34.470 -7.863 9.881 1.00 88.69 565 TRP A O 1
ATOM 4251 N N . TYR A 1 566 ? -35.271 -7.332 7.835 1.00 86.62 566 TYR A N 1
ATOM 4252 C CA . TYR A 1 566 ? -36.609 -6.875 8.201 1.00 86.62 566 TYR A CA 1
ATOM 4253 C C . TYR A 1 566 ? -37.624 -7.822 7.558 1.00 86.62 566 TYR A C 1
ATOM 4255 O O . TYR A 1 566 ? -37.609 -8.003 6.343 1.00 86.62 566 TYR A O 1
ATOM 4263 N N . ASP A 1 567 ? -38.450 -8.489 8.365 1.00 85.12 567 ASP A N 1
ATOM 4264 C CA . ASP A 1 567 ? -39.453 -9.462 7.899 1.00 85.12 567 ASP A CA 1
ATOM 4265 C C . ASP A 1 567 ? -38.882 -10.498 6.914 1.00 85.12 567 ASP A C 1
ATOM 4267 O O . ASP A 1 567 ? -39.420 -10.745 5.835 1.00 85.12 567 ASP A O 1
ATOM 4271 N N . ARG A 1 568 ? -37.724 -11.078 7.279 1.00 86.25 568 ARG A N 1
ATOM 4272 C CA . ARG A 1 568 ? -36.943 -12.049 6.478 1.00 86.25 568 ARG A CA 1
ATOM 4273 C C . ARG A 1 568 ? -36.449 -11.525 5.122 1.00 86.25 568 ARG A C 1
ATOM 4275 O O . ARG A 1 568 ? -35.954 -12.302 4.308 1.00 86.25 568 ARG A O 1
ATOM 4282 N N . ARG A 1 569 ? -36.506 -10.215 4.886 1.00 88.94 569 ARG A N 1
ATOM 4283 C CA . ARG A 1 569 ? -35.954 -9.544 3.704 1.00 88.94 569 ARG A CA 1
ATOM 4284 C C . ARG A 1 569 ? -34.784 -8.651 4.098 1.00 88.94 569 ARG A C 1
ATOM 4286 O O . ARG A 1 569 ? -34.767 -8.059 5.172 1.00 88.94 569 ARG A O 1
ATOM 4293 N N . LYS A 1 570 ? -33.777 -8.575 3.232 1.00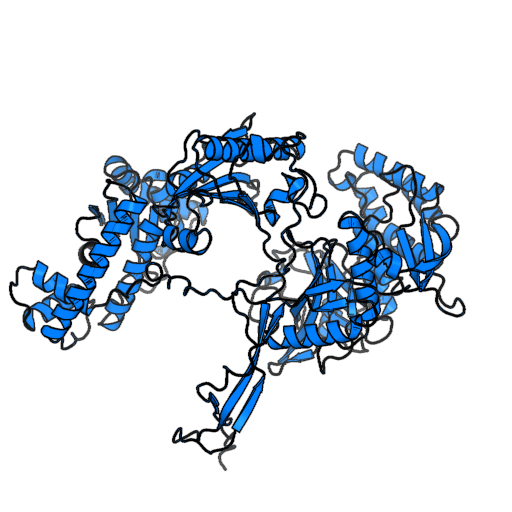 92.00 570 LYS A N 1
ATOM 4294 C CA . LYS A 1 570 ? -32.550 -7.819 3.501 1.00 92.00 570 LYS A CA 1
ATOM 4295 C C . LYS A 1 570 ? -32.796 -6.307 3.420 1.00 92.00 570 LYS A C 1
ATOM 4297 O O . LYS A 1 570 ? -33.500 -5.858 2.514 1.00 92.00 570 LYS A O 1
ATOM 4302 N N . ASP A 1 571 ? -32.177 -5.547 4.322 1.00 93.19 571 ASP A N 1
ATOM 4303 C CA . ASP A 1 571 ? -32.166 -4.076 4.304 1.00 93.19 571 ASP A CA 1
ATOM 4304 C C . ASP A 1 571 ? -31.633 -3.534 2.958 1.00 93.19 571 ASP A C 1
ATOM 4306 O O . ASP A 1 571 ? -30.722 -4.123 2.358 1.00 93.19 571 ASP A O 1
ATOM 4310 N N . ASP A 1 572 ? -32.194 -2.424 2.455 1.00 91.62 572 ASP A N 1
ATOM 4311 C CA . ASP A 1 572 ? -31.701 -1.796 1.216 1.00 91.62 572 ASP A CA 1
ATOM 4312 C C . ASP A 1 572 ? -30.266 -1.269 1.437 1.00 91.62 572 ASP A C 1
ATOM 4314 O O . ASP A 1 572 ? -30.038 -0.481 2.360 1.00 91.62 572 ASP A O 1
ATOM 4318 N N . PRO A 1 573 ? -29.282 -1.638 0.589 1.00 89.75 573 PRO A N 1
ATOM 4319 C CA . PRO A 1 573 ? -27.895 -1.192 0.733 1.00 89.75 573 PRO A CA 1
ATOM 4320 C C . PRO A 1 573 ? -27.682 0.329 0.836 1.00 89.75 573 PRO A C 1
ATOM 4322 O O . PRO A 1 573 ? -26.624 0.751 1.304 1.00 89.75 573 PRO A O 1
ATOM 4325 N N . VAL A 1 574 ? -28.642 1.158 0.400 1.00 90.38 574 VAL A N 1
ATOM 4326 C CA . VAL A 1 574 ? -28.543 2.629 0.497 1.00 90.38 574 VAL A CA 1
ATOM 4327 C C . VAL A 1 574 ? -28.870 3.182 1.890 1.00 90.38 574 VAL A C 1
ATOM 4329 O O . VAL A 1 574 ? -28.420 4.280 2.212 1.00 90.38 574 VAL A O 1
ATOM 4332 N N . ASN A 1 575 ? -29.610 2.444 2.724 1.00 93.38 575 ASN A N 1
ATOM 4333 C CA . ASN A 1 575 ? -30.197 2.956 3.970 1.00 93.38 575 ASN A CA 1
ATOM 4334 C C . ASN A 1 575 ? -29.129 3.406 4.979 1.00 93.38 575 ASN A C 1
ATOM 4336 O O . ASN A 1 575 ? -29.124 4.551 5.431 1.00 93.38 575 ASN A O 1
ATOM 4340 N N . LYS A 1 576 ? -28.147 2.539 5.257 1.00 92.25 576 LYS A N 1
ATOM 4341 C CA . LYS A 1 576 ? -27.032 2.845 6.170 1.00 92.25 576 LYS A CA 1
ATOM 4342 C C . LYS A 1 576 ? -26.160 4.006 5.679 1.00 92.25 576 LYS A C 1
ATOM 4344 O O . LYS A 1 576 ? -25.669 4.788 6.488 1.00 92.25 576 LYS A O 1
ATOM 4349 N N . LEU A 1 577 ? -25.947 4.116 4.365 1.00 87.69 577 LEU A N 1
ATOM 4350 C CA . LEU A 1 577 ? -25.176 5.218 3.779 1.00 87.69 577 LEU A CA 1
ATOM 4351 C C . LEU A 1 577 ? -25.918 6.548 3.938 1.00 87.69 577 LEU A C 1
ATOM 4353 O O . LEU A 1 577 ? -25.302 7.538 4.320 1.00 87.69 577 LEU A O 1
ATOM 4357 N N . ALA A 1 578 ? -27.228 6.554 3.687 1.00 89.44 578 ALA A N 1
ATOM 4358 C CA . ALA A 1 578 ? -28.060 7.741 3.827 1.00 89.44 578 ALA A CA 1
ATOM 4359 C C . ALA A 1 578 ? -28.142 8.229 5.278 1.00 89.44 578 ALA A C 1
ATOM 4361 O O . ALA A 1 578 ? -28.003 9.423 5.510 1.00 89.44 578 ALA A O 1
ATOM 4362 N N . GLY A 1 579 ? -28.293 7.325 6.252 1.00 92.44 579 GLY A N 1
ATOM 4363 C CA . GLY A 1 579 ? -28.316 7.709 7.667 1.00 92.44 579 GLY A CA 1
ATOM 4364 C C . GLY A 1 579 ? -26.983 8.261 8.165 1.00 92.44 579 GLY A C 1
ATOM 4365 O O . GLY A 1 579 ? -26.963 9.292 8.830 1.00 92.44 579 GLY A O 1
ATOM 4366 N N . ARG A 1 580 ? -25.854 7.651 7.768 1.00 91.06 580 ARG A N 1
ATOM 4367 C CA . ARG A 1 580 ? -24.520 8.216 8.045 1.00 91.06 580 ARG A CA 1
ATOM 4368 C C . ARG A 1 580 ? -24.365 9.614 7.462 1.00 91.06 580 ARG A C 1
ATOM 4370 O O . ARG A 1 580 ? -23.877 10.491 8.159 1.00 91.06 580 ARG A O 1
ATOM 4377 N N . TYR A 1 581 ? -24.772 9.800 6.206 1.00 87.19 581 TYR A N 1
ATOM 4378 C CA . TYR A 1 581 ? -24.702 11.097 5.543 1.00 87.19 581 TYR A CA 1
ATOM 4379 C C . TYR A 1 581 ? -25.561 12.133 6.268 1.00 87.19 581 TYR A C 1
ATOM 4381 O O . TYR A 1 581 ? -25.026 13.143 6.696 1.00 87.19 581 TYR A O 1
ATOM 4389 N N . ALA A 1 582 ? -26.850 11.853 6.471 1.00 91.31 582 ALA A N 1
ATOM 4390 C CA . ALA A 1 582 ? -27.795 12.808 7.040 1.00 91.31 582 ALA A CA 1
ATOM 4391 C C . ALA A 1 582 ? -27.434 13.221 8.474 1.00 91.31 582 ALA A C 1
ATOM 4393 O O . ALA A 1 582 ? -27.439 14.406 8.790 1.00 91.31 582 ALA A O 1
ATOM 4394 N N . LEU A 1 583 ? -27.080 12.266 9.339 1.00 92.31 583 LEU A N 1
ATOM 4395 C CA . LEU A 1 583 ? -26.678 12.574 10.713 1.00 92.31 583 LEU A CA 1
ATOM 4396 C C . LEU A 1 583 ? -25.345 13.338 10.756 1.00 92.31 583 LEU A C 1
ATOM 4398 O O . LEU A 1 583 ? -25.219 14.289 11.518 1.00 92.31 583 LEU A O 1
ATOM 4402 N N . ALA A 1 584 ? -24.371 12.989 9.911 1.00 86.69 584 ALA A N 1
ATOM 4403 C CA . ALA A 1 584 ? -23.111 13.727 9.859 1.00 86.69 584 ALA A CA 1
ATOM 4404 C C . ALA A 1 584 ? -23.291 15.149 9.305 1.00 86.69 584 ALA A C 1
ATOM 4406 O O . ALA A 1 584 ? -22.729 16.090 9.853 1.00 86.69 584 ALA A O 1
ATOM 4407 N N . SER A 1 585 ? -24.079 15.321 8.239 1.00 82.81 585 SER A N 1
ATOM 4408 C CA . SER A 1 585 ? -24.235 16.612 7.563 1.00 82.81 585 SER A CA 1
ATOM 4409 C C . SER A 1 585 ? -25.220 17.553 8.251 1.00 82.81 585 SER A C 1
ATOM 4411 O O . SER A 1 585 ? -25.044 18.762 8.165 1.00 82.81 585 SER A O 1
ATOM 4413 N N . ALA A 1 586 ? -26.283 17.025 8.868 1.00 86.50 586 ALA A N 1
ATOM 4414 C CA . ALA A 1 586 ? -27.372 17.834 9.418 1.00 86.50 586 ALA A CA 1
ATOM 4415 C C . ALA A 1 586 ? -27.456 17.814 10.950 1.00 86.50 586 ALA A C 1
ATOM 4417 O O . ALA A 1 586 ? -27.944 18.790 11.502 1.00 86.50 586 ALA A O 1
ATOM 4418 N N . ALA A 1 587 ? -26.986 16.757 11.630 1.00 86.00 587 ALA A N 1
ATOM 4419 C CA . ALA A 1 587 ? -26.945 16.698 13.101 1.00 86.00 587 ALA A CA 1
ATOM 4420 C C . ALA A 1 587 ? -25.579 17.085 13.689 1.00 86.00 587 ALA A C 1
ATOM 4422 O O . ALA A 1 587 ? -25.426 17.110 14.909 1.00 86.00 587 ALA A O 1
ATOM 4423 N N . ASP A 1 588 ? -24.583 17.329 12.830 1.00 86.12 588 ASP A N 1
ATOM 4424 C CA . ASP A 1 588 ? -23.181 17.501 13.219 1.00 86.12 588 ASP A CA 1
ATOM 4425 C C . ASP A 1 588 ? -22.654 16.323 14.070 1.00 86.12 588 ASP A C 1
ATOM 4427 O O . ASP A 1 588 ? -21.892 16.496 15.020 1.00 86.12 588 ASP A O 1
ATOM 4431 N N . ALA A 1 589 ? -23.110 15.100 13.763 1.00 88.56 589 ALA A N 1
ATOM 4432 C CA . ALA A 1 589 ? -22.887 13.934 14.612 1.00 88.56 589 ALA A CA 1
ATOM 4433 C C . ALA A 1 589 ? -21.872 12.939 14.036 1.00 88.56 589 ALA A C 1
ATOM 4435 O O . ALA A 1 589 ? -21.887 12.592 12.852 1.00 88.56 589 ALA A O 1
ATOM 4436 N N . ASN A 1 590 ? -21.056 12.361 14.917 1.00 87.94 590 ASN A N 1
ATOM 4437 C CA . ASN A 1 590 ? -20.278 11.164 14.603 1.00 87.94 590 ASN A CA 1
ATOM 4438 C C . ASN A 1 590 ? -21.182 9.931 14.649 1.00 87.94 590 ASN A C 1
ATOM 4440 O O . ASN A 1 590 ? -21.863 9.727 15.647 1.00 87.94 590 ASN A O 1
ATOM 4444 N N . VAL A 1 591 ? -21.171 9.080 13.618 1.00 91.31 591 VAL A N 1
ATOM 4445 C CA . VAL A 1 591 ? -22.175 8.009 13.484 1.00 91.31 591 VAL A CA 1
ATOM 4446 C C . VAL A 1 591 ? -21.548 6.623 13.478 1.00 91.31 591 VAL A C 1
ATOM 4448 O O . VAL A 1 591 ? -20.728 6.308 12.612 1.00 91.31 591 VAL A O 1
ATOM 4451 N N . GLN A 1 592 ? -22.029 5.742 14.354 1.00 93.94 592 GLN A N 1
ATOM 4452 C CA . GLN A 1 592 ? -21.708 4.320 14.318 1.00 93.94 592 GLN A CA 1
ATOM 4453 C C . GLN A 1 592 ? -22.964 3.461 14.327 1.00 93.94 592 GLN A C 1
ATOM 4455 O O . GLN A 1 592 ? -23.969 3.794 14.942 1.00 93.94 592 GLN A O 1
ATOM 4460 N N . TYR A 1 593 ? -22.894 2.340 13.611 1.00 94.69 593 TYR A N 1
ATOM 4461 C CA . TYR A 1 593 ? -24.004 1.403 13.478 1.00 94.69 593 TYR A CA 1
ATOM 4462 C C . TYR A 1 593 ? -23.690 0.081 14.154 1.00 94.69 593 TYR A C 1
ATOM 4464 O O . TYR A 1 593 ? -22.611 -0.478 13.943 1.00 94.69 593 TYR A O 1
ATOM 4472 N N . LEU A 1 594 ? -24.679 -0.472 14.843 1.00 94.25 594 LEU A N 1
ATOM 4473 C CA . LEU A 1 594 ? -24.630 -1.807 15.424 1.00 94.25 594 LEU A CA 1
ATOM 4474 C C . LEU A 1 594 ? -25.858 -2.634 15.045 1.00 94.25 594 LEU A C 1
ATOM 4476 O O . LEU A 1 594 ? -26.924 -2.107 14.727 1.00 94.25 594 LEU A O 1
ATOM 4480 N N . ARG A 1 595 ? -25.687 -3.954 15.109 1.00 92.88 595 ARG A N 1
ATOM 4481 C CA . ARG A 1 595 ? -26.788 -4.908 14.981 1.00 92.88 595 ARG A CA 1
ATOM 4482 C C . ARG A 1 595 ? -27.412 -5.180 16.350 1.00 92.88 595 ARG A C 1
ATOM 4484 O O . ARG A 1 595 ? -26.648 -5.279 17.319 1.00 92.88 595 ARG A O 1
ATOM 4491 N N . PRO A 1 596 ? -28.741 -5.378 16.420 1.00 90.25 596 PRO A N 1
ATOM 4492 C CA . PRO A 1 596 ? -29.423 -5.745 17.658 1.00 90.25 596 PRO A CA 1
ATOM 4493 C C . PRO A 1 596 ? -28.867 -7.042 18.270 1.00 90.25 596 PRO A C 1
ATOM 4495 O O . PRO A 1 596 ? -28.181 -7.807 17.576 1.00 90.25 596 PRO A O 1
ATOM 4498 N N . PRO A 1 597 ? -29.099 -7.286 19.571 1.00 89.06 597 PRO A N 1
ATOM 4499 C CA . PRO A 1 597 ? -28.684 -8.525 20.217 1.00 89.06 597 PRO A CA 1
ATOM 4500 C C . PRO A 1 597 ? -29.369 -9.737 19.575 1.00 89.06 597 PRO A C 1
ATOM 4502 O O . PRO A 1 597 ? -30.514 -9.674 19.134 1.00 89.06 597 PRO A O 1
ATOM 4505 N N . GLU A 1 598 ? -28.639 -10.847 19.523 1.00 90.00 598 GLU A N 1
ATOM 4506 C CA . GLU A 1 598 ? -29.220 -12.155 19.210 1.00 90.00 598 GLU A CA 1
ATOM 4507 C C . GLU A 1 598 ? -29.844 -12.756 20.476 1.00 90.00 598 GLU A C 1
ATOM 4509 O O . GLU A 1 598 ? -29.576 -12.291 21.587 1.00 90.00 598 GLU A O 1
ATOM 4514 N N . ALA A 1 599 ? -30.674 -13.787 20.315 1.00 87.94 599 ALA A N 1
ATOM 4515 C CA . ALA A 1 599 ? -31.357 -14.397 21.446 1.00 87.94 599 ALA A CA 1
ATOM 4516 C C . ALA A 1 599 ? -30.404 -15.141 22.401 1.00 87.94 599 ALA A C 1
ATOM 4518 O O . ALA A 1 599 ? -29.376 -15.687 21.986 1.00 87.94 599 ALA A O 1
ATOM 4519 N N . GLY A 1 600 ? -30.773 -15.199 23.683 1.00 90.62 600 GLY A N 1
ATOM 4520 C CA . GLY A 1 600 ? -30.037 -15.941 24.708 1.00 90.62 600 GLY A CA 1
ATOM 4521 C C . GLY A 1 600 ? -28.742 -15.280 25.209 1.00 90.62 600 GLY A C 1
ATOM 4522 O O . GLY A 1 600 ? -28.329 -14.201 24.778 1.00 90.62 600 GLY A O 1
ATOM 4523 N N . TRP A 1 601 ? -28.073 -15.963 26.144 1.00 89.12 601 TRP A N 1
ATOM 4524 C CA . TRP A 1 601 ? -26.901 -15.449 26.869 1.00 89.12 601 TRP A CA 1
ATOM 4525 C C . TRP A 1 601 ? -25.700 -15.128 25.970 1.00 89.12 601 TRP A C 1
ATOM 4527 O O . TRP A 1 601 ? -25.090 -14.064 26.082 1.00 89.12 601 TRP A O 1
ATOM 4537 N N . ARG A 1 602 ? -25.373 -16.023 25.027 1.00 89.19 602 ARG A N 1
ATOM 4538 C CA . ARG A 1 602 ? -24.286 -15.789 24.057 1.00 89.19 602 ARG A CA 1
ATOM 4539 C C . ARG A 1 602 ? -24.579 -14.583 23.163 1.00 89.19 602 ARG A C 1
ATOM 4541 O O . ARG A 1 602 ? -23.658 -13.838 22.832 1.00 89.19 602 ARG A O 1
ATOM 4548 N N . GLY A 1 603 ? -25.847 -14.379 22.804 1.00 89.44 603 GLY A N 1
ATOM 4549 C CA . GLY A 1 603 ? -26.297 -13.221 22.039 1.00 89.44 603 GLY A CA 1
ATOM 4550 C C . GLY A 1 603 ? -26.062 -11.909 22.787 1.00 89.44 603 GLY A C 1
ATOM 4551 O O . GLY A 1 603 ? -25.498 -10.978 22.206 1.00 89.44 603 GLY A O 1
ATOM 4552 N N . LEU A 1 604 ? -26.387 -11.867 24.086 1.00 90.19 604 LEU A N 1
ATOM 4553 C CA . LEU A 1 604 ? -26.080 -10.733 24.965 1.00 90.19 604 LEU A CA 1
ATOM 4554 C C . LEU A 1 604 ? -24.568 -10.500 25.090 1.00 90.19 604 LEU A C 1
ATOM 4556 O O . LEU A 1 604 ? -24.108 -9.385 24.865 1.00 90.19 604 LEU A O 1
ATOM 4560 N N . ALA A 1 605 ? -23.777 -11.536 25.382 1.00 90.06 605 ALA A N 1
ATOM 4561 C CA . ALA A 1 605 ? -22.323 -11.406 25.513 1.00 90.06 605 ALA A CA 1
ATOM 4562 C C . ALA A 1 605 ? -21.675 -10.838 24.233 1.00 90.06 605 ALA A C 1
ATOM 4564 O O . ALA A 1 605 ? -20.898 -9.884 24.289 1.00 90.06 605 ALA A O 1
ATOM 4565 N N . ASN A 1 606 ? -22.059 -11.354 23.061 1.00 90.44 606 ASN A N 1
ATOM 4566 C CA . ASN A 1 606 ? -21.604 -10.831 21.771 1.00 90.44 606 ASN A CA 1
ATOM 4567 C C . ASN A 1 606 ? -22.042 -9.376 21.551 1.00 90.44 606 ASN A C 1
ATOM 4569 O O . ASN A 1 606 ? -21.280 -8.569 21.015 1.00 90.44 606 ASN A O 1
ATOM 4573 N N . TYR A 1 607 ? -23.262 -9.029 21.958 1.00 92.75 607 TYR A N 1
ATOM 4574 C CA . TYR A 1 607 ? -23.777 -7.671 21.852 1.00 92.75 607 TYR A CA 1
ATOM 4575 C C . TYR A 1 607 ? -23.006 -6.678 22.733 1.00 92.75 607 TYR A C 1
ATOM 4577 O O . TYR A 1 607 ? -22.660 -5.600 22.252 1.00 92.75 607 TYR A O 1
ATOM 4585 N N . LEU A 1 608 ? -22.647 -7.055 23.965 1.00 91.94 608 LEU A N 1
ATOM 4586 C CA . LEU A 1 608 ? -21.839 -6.226 24.869 1.00 91.94 608 LEU A CA 1
ATOM 4587 C C . LEU A 1 608 ? -20.461 -5.901 24.279 1.00 91.94 608 LEU A C 1
ATOM 4589 O O . LEU A 1 608 ? -20.012 -4.757 24.337 1.00 91.94 608 LEU A O 1
ATOM 4593 N N . HIS A 1 609 ? -19.824 -6.869 23.618 1.00 90.19 609 HIS A N 1
ATOM 4594 C CA . HIS A 1 609 ? -18.590 -6.615 22.874 1.00 90.19 609 HIS A CA 1
ATOM 4595 C C . HIS A 1 609 ? -18.798 -5.631 21.717 1.00 90.19 609 HIS A C 1
ATOM 4597 O O . HIS A 1 609 ? -17.983 -4.725 21.524 1.00 90.19 609 HIS A O 1
ATOM 4603 N N . ARG A 1 610 ? -19.890 -5.778 20.952 1.00 92.81 610 ARG A N 1
ATOM 4604 C CA . ARG A 1 610 ? -20.209 -4.876 19.833 1.00 92.81 610 ARG A CA 1
ATOM 4605 C C . ARG A 1 610 ? -20.483 -3.453 20.305 1.00 92.81 610 ARG A C 1
ATOM 4607 O O . ARG A 1 610 ? -19.978 -2.522 19.685 1.00 92.81 610 ARG A O 1
ATOM 4614 N N . ILE A 1 611 ? -21.260 -3.278 21.375 1.00 93.94 611 ILE A N 1
ATOM 4615 C CA . ILE A 1 611 ? -21.594 -1.944 21.878 1.00 93.94 611 ILE A CA 1
ATOM 4616 C C . ILE A 1 611 ? -20.379 -1.273 22.524 1.00 93.94 611 ILE A C 1
ATOM 4618 O O . ILE A 1 611 ? -20.127 -0.106 22.242 1.00 93.94 611 ILE A O 1
ATOM 4622 N N . GLN A 1 612 ? -19.565 -2.017 23.286 1.00 92.69 612 GLN A N 1
ATOM 4623 C CA . GLN A 1 612 ? -18.303 -1.509 23.829 1.00 92.69 612 GLN A CA 1
ATOM 4624 C C . GLN A 1 612 ? -17.387 -1.024 22.700 1.00 92.69 612 GLN A C 1
ATOM 4626 O O . GLN A 1 612 ? -16.932 0.117 22.731 1.00 92.69 612 GLN A O 1
ATOM 4631 N N . ALA A 1 613 ? -17.167 -1.854 21.676 1.00 91.56 613 ALA A N 1
ATOM 4632 C CA . ALA A 1 613 ? -16.347 -1.483 20.526 1.00 91.56 613 ALA A CA 1
ATOM 4633 C C . ALA A 1 613 ? -16.926 -0.275 19.772 1.00 91.56 613 ALA A C 1
ATOM 4635 O O . ALA A 1 613 ? -16.187 0.648 19.447 1.00 91.56 613 ALA A O 1
ATOM 4636 N N . GLY A 1 614 ? -18.241 -0.251 19.532 1.00 92.69 614 GLY A N 1
ATOM 4637 C CA . GLY A 1 614 ? -18.909 0.836 18.818 1.00 92.69 614 GLY A CA 1
ATOM 4638 C C . GLY A 1 614 ? -18.816 2.182 19.538 1.00 92.69 614 GLY A C 1
ATOM 4639 O O . GLY A 1 614 ? -18.537 3.193 18.901 1.00 92.69 614 GLY A O 1
ATOM 4640 N N . VAL A 1 615 ? -19.001 2.203 20.860 1.00 93.56 615 VAL A N 1
ATOM 4641 C CA . VAL A 1 615 ? -18.919 3.438 21.657 1.00 93.56 615 VAL A CA 1
ATOM 4642 C C . VAL A 1 615 ? -17.471 3.889 21.837 1.00 93.56 615 VAL A C 1
ATOM 4644 O O . VAL A 1 615 ? -17.194 5.085 21.800 1.00 93.56 615 VAL A O 1
ATOM 4647 N N . TYR A 1 616 ? -16.527 2.958 21.994 1.00 92.25 616 TYR A N 1
ATOM 4648 C CA . TYR A 1 616 ? -15.106 3.305 22.087 1.00 92.25 616 TYR A CA 1
ATOM 4649 C C . TYR A 1 616 ? -14.584 3.883 20.771 1.00 92.25 616 TYR A C 1
ATOM 4651 O O . TYR A 1 616 ? -13.837 4.857 20.790 1.00 92.25 616 TYR A O 1
ATOM 4659 N N . ASP A 1 617 ? -15.017 3.337 19.637 1.00 90.12 617 ASP A N 1
ATOM 4660 C CA . ASP A 1 617 ? -14.727 3.897 18.317 1.00 90.12 617 ASP A CA 1
ATOM 4661 C C . ASP A 1 617 ? -15.325 5.309 18.175 1.00 90.12 617 ASP A C 1
ATOM 4663 O O . ASP A 1 617 ? -14.614 6.251 17.831 1.00 90.12 617 ASP A O 1
ATOM 4667 N N . LEU A 1 618 ? -16.595 5.495 18.567 1.00 90.69 618 LEU A N 1
ATOM 4668 C CA . LEU A 1 618 ? -17.276 6.797 18.532 1.00 90.69 618 LEU A CA 1
ATOM 4669 C C . LEU A 1 618 ? -16.610 7.883 19.382 1.00 90.69 618 LEU A C 1
ATOM 4671 O O . LEU A 1 618 ? -16.568 9.035 18.948 1.00 90.69 618 LEU A O 1
ATOM 4675 N N . LEU A 1 619 ? -16.175 7.545 20.598 1.00 90.44 619 LEU A N 1
ATOM 4676 C CA . LEU A 1 619 ? -15.673 8.518 21.574 1.00 90.44 619 LEU A CA 1
ATOM 4677 C C . LEU A 1 619 ? -14.156 8.689 21.514 1.00 90.44 619 LEU A C 1
ATOM 4679 O O . LEU A 1 619 ? -13.674 9.803 21.672 1.00 90.44 619 LEU A O 1
ATOM 4683 N N . PHE A 1 620 ? -13.402 7.610 21.305 1.00 89.44 620 PHE A N 1
ATOM 4684 C CA . PHE A 1 620 ? -11.936 7.627 21.369 1.00 89.44 620 PHE A CA 1
ATOM 4685 C C . PHE A 1 620 ? -11.287 7.443 19.996 1.00 89.44 620 PHE A C 1
ATOM 4687 O O . PHE A 1 620 ? -10.292 8.102 19.694 1.00 89.44 620 PHE A O 1
ATOM 4694 N N . GLY A 1 621 ? -11.860 6.580 19.150 1.00 87.62 621 GLY A N 1
ATOM 4695 C CA . GLY A 1 621 ? -11.393 6.372 17.777 1.00 87.62 621 GLY A CA 1
ATOM 4696 C C . GLY A 1 621 ? -11.543 7.639 16.938 1.00 87.62 621 GLY A C 1
ATOM 4697 O O . GLY A 1 621 ? -10.563 8.154 16.399 1.00 87.62 621 GLY A O 1
ATOM 4698 N N . HIS A 1 622 ? -12.748 8.210 16.902 1.00 86.00 622 HIS A N 1
ATOM 4699 C CA . HIS A 1 622 ? -13.027 9.451 16.174 1.00 86.00 622 HIS A CA 1
ATOM 4700 C C . HIS A 1 622 ? -12.361 10.692 16.785 1.00 86.00 622 HIS A C 1
ATOM 4702 O O . HIS A 1 622 ? -12.103 11.652 16.062 1.00 86.00 622 HIS A O 1
ATOM 4708 N N . SER A 1 623 ? -12.027 10.687 18.081 1.00 85.75 623 SER A N 1
ATOM 4709 C CA . SER A 1 623 ? -11.231 11.763 18.691 1.00 85.75 623 SER A CA 1
ATOM 4710 C C . SER A 1 623 ? -9.727 11.621 18.418 1.00 85.75 623 SER A C 1
ATOM 4712 O O . SER A 1 623 ? -8.951 12.491 18.809 1.00 85.75 623 SER A O 1
ATOM 4714 N N . GLY A 1 624 ? -9.299 10.508 17.811 1.00 86.81 624 GLY A N 1
ATOM 4715 C CA . GLY A 1 624 ? -7.896 10.195 17.564 1.00 86.81 624 GLY A CA 1
ATOM 4716 C C . GLY A 1 624 ? -7.066 10.043 18.841 1.00 86.81 624 GLY A C 1
ATOM 4717 O O . GLY A 1 624 ? -5.866 10.296 18.792 1.00 86.81 624 GLY A O 1
ATOM 4718 N N . LEU A 1 625 ? -7.669 9.699 19.987 1.00 88.94 625 LEU A N 1
ATOM 4719 C CA . LEU A 1 625 ? -6.945 9.630 21.263 1.00 88.94 625 LEU A CA 1
ATOM 4720 C C . LEU A 1 625 ? -5.846 8.559 21.192 1.00 88.94 625 LEU A C 1
ATOM 4722 O O . LEU A 1 625 ? -6.126 7.396 20.899 1.00 88.94 625 LEU A O 1
ATOM 4726 N N . VAL A 1 626 ? -4.607 8.938 21.508 1.00 86.69 626 VAL A N 1
ATOM 4727 C CA . VAL A 1 626 ? -3.472 8.008 21.541 1.00 86.69 626 VAL A CA 1
ATOM 4728 C C . VAL A 1 626 ? -3.092 7.713 22.984 1.00 86.69 626 VAL A C 1
ATOM 4730 O O . VAL A 1 626 ? -2.669 8.589 23.733 1.00 86.69 626 VAL A O 1
ATOM 4733 N N . SER A 1 627 ? -3.226 6.455 23.378 1.00 80.44 627 SER A N 1
ATOM 4734 C CA . SER A 1 627 ? -2.910 6.003 24.732 1.00 80.44 627 SER A CA 1
ATOM 4735 C C . SER A 1 627 ? -1.397 5.838 24.944 1.00 80.44 627 SER A C 1
ATOM 4737 O O . SER A 1 627 ? -0.658 5.560 24.000 1.00 80.44 627 SER A O 1
ATOM 4739 N N . GLU A 1 628 ? -0.931 5.966 26.193 1.00 77.00 628 GLU A N 1
ATOM 4740 C CA . GLU A 1 628 ? 0.452 5.642 26.614 1.00 77.00 628 GLU A CA 1
ATOM 4741 C C . GLU A 1 628 ? 1.596 6.419 25.911 1.00 77.00 628 GLU A C 1
ATOM 4743 O O . GLU A 1 628 ? 2.746 5.982 25.893 1.00 77.00 628 GLU A O 1
ATOM 4748 N N . VAL A 1 629 ? 1.337 7.605 25.347 1.00 83.81 629 VAL A N 1
ATOM 4749 C CA . VAL A 1 629 ? 2.380 8.395 24.652 1.00 83.81 629 VAL A CA 1
ATOM 4750 C C . VAL A 1 629 ? 3.487 8.853 25.610 1.00 83.81 629 VAL A C 1
ATOM 4752 O O . VAL A 1 629 ? 4.673 8.739 25.296 1.00 83.81 629 VAL A O 1
ATOM 4755 N N . SER A 1 630 ? 3.117 9.335 26.800 1.00 84.88 630 SER A N 1
ATOM 4756 C CA . SER A 1 630 ? 4.072 9.878 27.776 1.00 84.88 630 SER A CA 1
ATOM 4757 C C . SER A 1 630 ? 5.065 8.826 28.274 1.00 84.88 630 SER A C 1
ATOM 4759 O O . SER A 1 630 ? 6.266 9.090 28.351 1.00 84.88 630 SER A O 1
ATOM 4761 N N . SER A 1 631 ? 4.576 7.625 28.598 1.00 80.94 631 SER A N 1
ATOM 4762 C CA . SER A 1 631 ? 5.403 6.514 29.079 1.00 80.94 631 SER A CA 1
ATOM 4763 C C . SER A 1 631 ? 6.377 6.050 27.994 1.00 80.94 631 SER A C 1
ATOM 4765 O O . SER A 1 631 ? 7.569 5.899 28.267 1.00 80.94 631 SER A O 1
ATOM 4767 N N . LEU A 1 632 ? 5.913 5.943 26.743 1.00 80.56 632 LEU A N 1
ATOM 4768 C CA . LEU A 1 632 ? 6.765 5.641 25.590 1.00 80.56 632 LEU A CA 1
ATOM 4769 C C . LEU A 1 632 ? 7.865 6.692 25.402 1.00 80.56 632 LEU A C 1
ATOM 4771 O O . LEU A 1 632 ? 9.040 6.344 25.282 1.00 80.56 632 LEU A O 1
ATOM 4775 N N . LEU A 1 633 ? 7.515 7.980 25.413 1.00 83.88 633 LEU A N 1
ATOM 4776 C CA . LEU A 1 633 ? 8.494 9.053 25.234 1.00 83.88 633 LEU A CA 1
ATOM 4777 C C . LEU A 1 633 ? 9.503 9.125 26.383 1.00 83.88 633 LEU A C 1
ATOM 4779 O O . LEU A 1 633 ? 10.665 9.418 26.126 1.00 83.88 633 LEU A O 1
ATOM 4783 N N . LYS A 1 634 ? 9.108 8.826 27.626 1.00 84.25 634 LYS A N 1
ATOM 4784 C CA . LYS A 1 634 ? 10.042 8.735 28.764 1.00 84.25 634 LYS A CA 1
ATOM 4785 C C . LYS A 1 634 ? 11.084 7.633 28.566 1.00 84.25 634 LYS A C 1
ATOM 4787 O O . LYS A 1 634 ? 12.255 7.880 28.837 1.00 84.25 634 LYS A O 1
ATOM 4792 N N . GLY A 1 635 ? 10.676 6.475 28.045 1.00 76.94 635 GLY A N 1
ATOM 4793 C CA . GLY A 1 635 ? 11.589 5.362 27.767 1.00 76.94 635 GLY A CA 1
ATOM 4794 C C . GLY A 1 635 ? 12.581 5.655 26.633 1.00 76.94 635 GLY A C 1
ATOM 4795 O O . GLY A 1 635 ? 13.759 5.322 26.738 1.00 76.94 635 GLY A O 1
ATOM 4796 N N . PHE A 1 636 ? 12.136 6.311 25.553 1.00 77.06 636 PHE A N 1
ATOM 4797 C CA . PHE A 1 636 ? 13.003 6.627 24.401 1.00 77.06 636 PHE A CA 1
ATOM 4798 C C . PHE A 1 636 ? 13.784 7.942 24.537 1.00 77.06 636 PHE A C 1
ATOM 4800 O O . PHE A 1 636 ? 14.841 8.088 23.925 1.00 77.06 636 PHE A O 1
ATOM 4807 N N . PHE A 1 637 ? 13.294 8.880 25.349 1.00 82.81 637 PHE A N 1
ATOM 4808 C CA . PHE A 1 637 ? 13.932 10.161 25.655 1.00 82.81 637 PHE A CA 1
ATOM 4809 C C . PHE A 1 637 ? 14.015 10.339 27.184 1.00 82.81 637 PHE A C 1
ATOM 4811 O O . PHE A 1 637 ? 13.175 11.027 27.789 1.00 82.81 637 PHE A O 1
ATOM 4818 N N . PRO A 1 638 ? 15.023 9.717 27.833 1.00 79.19 638 PRO A N 1
ATOM 4819 C CA . PRO A 1 638 ? 15.179 9.776 29.286 1.00 79.19 638 PRO A CA 1
ATOM 4820 C C . PRO A 1 638 ? 15.403 11.206 29.795 1.00 79.19 638 PRO A C 1
ATOM 4822 O O . PRO A 1 638 ? 14.817 11.599 30.802 1.00 79.19 638 PRO A O 1
ATOM 4825 N N . SER A 1 639 ? 16.178 12.003 29.053 1.00 85.69 639 SER A N 1
ATOM 4826 C CA . SER A 1 639 ? 16.414 13.426 29.319 1.00 85.69 639 SER A CA 1
ATOM 4827 C C . SER A 1 639 ? 15.161 14.262 29.041 1.00 85.69 639 SER A C 1
ATOM 4829 O O . SER A 1 639 ? 14.615 14.247 27.937 1.00 85.69 639 SER A O 1
ATOM 4831 N N . GLU A 1 640 ? 14.707 15.030 30.032 1.00 86.31 640 GLU A N 1
ATOM 4832 C CA . GLU A 1 640 ? 13.558 15.935 29.893 1.00 86.31 640 GLU A CA 1
ATOM 4833 C C . GLU A 1 640 ? 13.844 17.136 28.972 1.00 86.31 640 GLU A C 1
ATOM 4835 O O . GLU A 1 640 ? 12.941 17.632 28.283 1.00 86.31 640 GLU A O 1
ATOM 4840 N N . ALA A 1 641 ? 15.106 17.575 28.909 1.00 86.06 641 ALA A N 1
ATOM 4841 C CA . ALA A 1 641 ? 15.563 18.636 28.011 1.00 86.06 641 ALA A CA 1
ATOM 4842 C C . ALA A 1 641 ? 15.430 18.232 26.531 1.00 86.06 641 ALA A C 1
ATOM 4844 O O . ALA A 1 641 ? 15.126 19.067 25.680 1.00 86.06 641 ALA A O 1
ATOM 4845 N N . ASP A 1 642 ? 15.555 16.936 26.245 1.00 83.19 642 ASP A N 1
ATOM 4846 C CA . ASP A 1 642 ? 15.497 16.392 24.891 1.00 83.19 642 ASP A CA 1
ATOM 4847 C C . ASP A 1 642 ? 14.123 15.830 24.519 1.00 83.19 642 ASP A C 1
ATOM 4849 O O . ASP A 1 642 ? 13.863 15.589 23.338 1.00 83.19 642 ASP A O 1
ATOM 4853 N N . ARG A 1 643 ? 13.241 15.612 25.502 1.00 90.38 643 ARG A N 1
ATOM 4854 C CA . ARG A 1 643 ? 11.959 14.929 25.310 1.00 90.38 643 ARG A CA 1
ATOM 4855 C C . ARG A 1 643 ? 10.968 15.777 24.498 1.00 90.38 643 ARG A C 1
ATOM 4857 O O . ARG A 1 643 ? 10.646 16.897 24.921 1.00 90.38 643 ARG A O 1
ATOM 4864 N N . PRO A 1 644 ? 10.418 15.239 23.391 1.00 93.38 644 PRO A N 1
ATOM 4865 C CA . PRO A 1 644 ? 9.348 15.904 22.654 1.00 93.38 644 PRO A CA 1
ATOM 4866 C C . PRO A 1 644 ? 8.123 16.154 23.540 1.00 93.38 644 PRO A C 1
ATOM 4868 O O . PRO A 1 644 ? 7.730 15.275 24.311 1.00 93.38 644 PRO A O 1
ATOM 4871 N N . ARG A 1 645 ? 7.503 17.333 23.420 1.00 94.81 645 ARG A N 1
ATOM 4872 C CA . ARG A 1 645 ? 6.201 17.641 24.048 1.00 94.81 645 ARG A CA 1
ATOM 4873 C C . ARG A 1 645 ? 5.028 17.417 23.094 1.00 94.81 645 ARG A C 1
ATOM 4875 O O . ARG A 1 645 ? 3.891 17.318 23.544 1.00 94.81 645 ARG A O 1
ATOM 4882 N N . ALA A 1 646 ? 5.308 17.263 21.802 1.00 95.19 646 ALA A N 1
ATOM 4883 C CA . ALA A 1 646 ? 4.323 16.882 20.804 1.00 95.19 646 ALA A CA 1
ATOM 4884 C C . ALA A 1 646 ? 4.916 15.960 19.730 1.00 95.19 646 ALA A C 1
ATOM 4886 O O . ALA A 1 646 ? 6.107 16.028 19.408 1.00 95.19 646 ALA A O 1
ATOM 4887 N N . ILE A 1 647 ? 4.061 15.121 19.147 1.00 95.56 647 ILE A N 1
ATOM 4888 C CA . ILE A 1 647 ? 4.347 14.366 17.922 1.00 95.56 647 ILE A CA 1
ATOM 4889 C C . ILE A 1 647 ? 3.471 14.952 16.818 1.00 95.56 647 ILE A C 1
ATOM 4891 O O . ILE A 1 647 ? 2.254 15.014 16.977 1.00 95.56 647 ILE A O 1
ATOM 4895 N N . VAL A 1 648 ? 4.068 15.378 15.707 1.00 96.56 648 VAL A N 1
ATOM 4896 C CA . VAL A 1 648 ? 3.351 16.020 14.597 1.00 96.56 648 VAL A CA 1
ATOM 4897 C C . VAL A 1 648 ? 3.459 15.154 13.351 1.00 96.56 648 VAL A C 1
ATOM 4899 O O . VAL A 1 648 ? 4.541 14.984 12.810 1.00 96.56 648 VAL A O 1
ATOM 4902 N N . GLY A 1 649 ? 2.350 14.601 12.877 1.00 94.88 649 GLY A N 1
ATOM 4903 C CA . GLY A 1 649 ? 2.270 13.907 11.593 1.00 94.88 649 GLY A CA 1
ATOM 4904 C C . GLY A 1 649 ? 1.842 14.866 10.489 1.00 94.88 649 GLY A C 1
ATOM 4905 O O . GLY A 1 649 ? 0.828 15.533 10.649 1.00 94.88 649 GLY A O 1
ATOM 4906 N N . ILE A 1 650 ? 2.568 14.930 9.373 1.00 94.38 650 ILE A N 1
ATOM 4907 C CA . ILE A 1 650 ? 2.190 15.724 8.194 1.00 94.38 650 ILE A CA 1
ATOM 4908 C C . ILE A 1 650 ? 1.962 14.789 7.007 1.00 94.38 650 ILE A C 1
ATOM 4910 O O . ILE A 1 650 ? 2.814 13.962 6.667 1.00 94.38 650 ILE A O 1
ATOM 4914 N N . SER A 1 651 ? 0.806 14.935 6.363 1.00 90.50 651 SER A N 1
ATOM 4915 C CA . SER A 1 651 ? 0.387 14.106 5.233 1.00 90.50 651 SER A CA 1
ATOM 4916 C C . SER A 1 651 ? -0.432 14.895 4.210 1.00 90.50 651 SER A C 1
ATOM 4918 O O . SER A 1 651 ? -0.918 15.995 4.484 1.00 90.50 651 SER A O 1
ATOM 4920 N N . VAL A 1 652 ? -0.584 14.317 3.018 1.00 88.56 652 VAL A N 1
ATOM 4921 C CA . VAL A 1 652 ? -1.496 14.811 1.982 1.00 88.56 652 VAL A CA 1
ATOM 4922 C C . VAL A 1 652 ? -2.668 13.848 1.893 1.00 88.56 652 VAL A C 1
ATOM 4924 O O . VAL A 1 652 ? -2.506 12.694 1.491 1.00 88.56 652 VAL A O 1
ATOM 4927 N N . VAL A 1 653 ? -3.857 14.320 2.251 1.00 85.50 653 VAL A N 1
ATOM 4928 C CA . VAL A 1 653 ? -5.085 13.538 2.123 1.00 85.50 653 VAL A CA 1
ATOM 4929 C C . VAL A 1 653 ? -5.579 13.686 0.693 1.00 85.50 653 VAL A C 1
ATOM 4931 O O . VAL A 1 653 ? -5.753 14.798 0.197 1.00 85.50 653 VAL A O 1
ATOM 4934 N N . THR A 1 654 ? -5.778 12.557 0.013 1.00 78.81 654 THR A N 1
ATOM 4935 C CA . THR A 1 654 ? -6.227 12.535 -1.383 1.00 78.81 654 THR A CA 1
ATOM 4936 C C . THR A 1 654 ? -7.624 11.937 -1.479 1.00 78.81 654 THR A C 1
ATOM 4938 O O . THR A 1 654 ? -7.873 10.831 -0.997 1.00 78.81 654 THR A O 1
ATOM 4941 N N . GLN A 1 655 ? -8.544 12.657 -2.114 1.00 70.44 655 GLN A N 1
ATOM 4942 C CA . GLN A 1 655 ? -9.840 12.116 -2.490 1.00 70.44 655 GLN A CA 1
ATOM 4943 C C . GLN A 1 655 ? -9.674 11.374 -3.815 1.00 70.44 655 GLN A C 1
ATOM 4945 O O . GLN A 1 655 ? -9.279 11.951 -4.833 1.00 70.44 655 GLN A O 1
ATOM 4950 N N . ALA A 1 656 ? -9.956 10.072 -3.804 1.00 59.00 656 ALA A N 1
ATOM 4951 C CA . ALA A 1 656 ? -9.916 9.271 -5.017 1.00 59.00 656 ALA A CA 1
ATOM 4952 C C . ALA A 1 656 ? -10.898 9.838 -6.054 1.00 59.00 656 ALA A C 1
ATOM 4954 O O . ALA A 1 656 ? -12.042 10.152 -5.724 1.00 59.00 656 ALA A O 1
ATOM 4955 N N . ARG A 1 657 ? -10.467 9.911 -7.320 1.00 53.41 657 ARG A N 1
ATOM 4956 C CA . ARG A 1 657 ? -11.363 10.229 -8.440 1.00 53.41 657 ARG A CA 1
ATOM 4957 C C . ARG A 1 657 ? -12.528 9.245 -8.427 1.00 53.41 657 ARG A C 1
ATOM 4959 O O . ARG A 1 657 ? -12.327 8.038 -8.600 1.00 53.41 657 ARG A O 1
ATOM 4966 N N . LEU A 1 658 ? -13.742 9.746 -8.223 1.00 46.72 658 LEU A N 1
ATOM 4967 C CA . LEU A 1 658 ? -14.930 8.910 -8.333 1.00 46.72 658 LEU A CA 1
ATOM 4968 C C . LEU A 1 658 ? -15.137 8.556 -9.808 1.00 46.72 658 LEU A C 1
ATOM 4970 O O . LEU A 1 658 ? -14.913 9.369 -10.702 1.00 46.72 658 LEU A O 1
ATOM 4974 N N . ARG A 1 659 ? -15.609 7.333 -10.076 1.00 39.56 659 ARG A N 1
ATOM 4975 C CA . ARG A 1 659 ? -15.849 6.837 -11.446 1.00 39.56 659 ARG A CA 1
ATOM 4976 C C . ARG A 1 659 ? -16.813 7.704 -12.273 1.00 39.56 659 ARG A C 1
ATOM 4978 O O . ARG A 1 659 ? -16.833 7.552 -13.487 1.00 39.56 659 ARG A O 1
ATOM 4985 N N . TYR A 1 660 ? -17.579 8.588 -11.632 1.00 38.50 660 TYR A N 1
ATOM 4986 C CA . TYR A 1 660 ? -18.561 9.481 -12.256 1.00 38.50 660 TYR A CA 1
ATOM 4987 C C . TYR A 1 660 ? -18.028 10.892 -12.557 1.00 38.50 660 TYR A C 1
ATOM 4989 O O . TYR A 1 660 ? -18.815 11.799 -12.788 1.00 38.50 660 TYR A O 1
ATOM 4997 N N . GLY A 1 661 ? -16.706 11.092 -12.558 1.00 32.41 661 GLY A N 1
ATOM 4998 C CA . GLY A 1 661 ? -16.103 12.330 -13.065 1.00 32.41 661 GLY A CA 1
ATOM 4999 C C . GLY A 1 661 ? -15.927 13.451 -12.040 1.00 32.41 661 GLY A C 1
ATOM 5000 O O . GLY A 1 661 ? -15.419 14.504 -12.410 1.00 32.41 661 GLY A O 1
ATOM 5001 N N . ALA A 1 662 ? -16.253 13.233 -10.759 1.00 43.91 662 ALA A N 1
ATOM 5002 C CA . ALA A 1 662 ? -15.812 14.150 -9.709 1.00 43.91 662 ALA A CA 1
ATOM 5003 C C . ALA A 1 662 ? -14.273 14.161 -9.665 1.00 43.91 662 ALA A C 1
ATOM 5005 O O . ALA A 1 662 ? -13.637 13.097 -9.595 1.00 43.91 662 ALA A O 1
ATOM 5006 N N . GLY A 1 663 ? -13.688 15.359 -9.753 1.00 51.09 663 GLY A N 1
ATOM 5007 C CA . GLY A 1 663 ? -12.246 15.571 -9.690 1.00 51.09 663 GLY A CA 1
ATOM 5008 C C . GLY A 1 663 ? -11.645 14.910 -8.450 1.00 51.09 663 GLY A C 1
ATOM 5009 O O . GLY A 1 663 ? -12.263 14.850 -7.393 1.00 51.09 663 GLY A O 1
ATOM 5010 N N . GLY A 1 664 ? -10.442 14.358 -8.594 1.00 65.12 664 GLY A N 1
ATOM 5011 C CA . GLY A 1 664 ? -9.681 13.918 -7.427 1.00 65.12 664 GLY A CA 1
ATOM 5012 C C . GLY A 1 664 ? -9.187 15.161 -6.703 1.00 65.12 664 GLY A C 1
ATOM 5013 O O . GLY A 1 664 ? -8.658 16.052 -7.362 1.00 65.12 664 GLY A O 1
ATOM 5014 N N . GLY A 1 665 ? -9.373 15.217 -5.390 1.00 78.00 665 GLY A N 1
ATOM 5015 C CA . GLY A 1 665 ? -9.004 16.366 -4.568 1.00 78.00 665 GLY A CA 1
ATOM 5016 C C . GLY A 1 665 ? -7.798 16.087 -3.675 1.00 78.00 665 GLY A C 1
ATOM 5017 O O . GLY A 1 665 ? -7.480 14.925 -3.400 1.00 78.00 665 GLY A O 1
ATOM 5018 N N . ARG A 1 666 ? -7.107 17.136 -3.228 1.00 88.25 666 ARG A N 1
ATOM 5019 C CA . ARG A 1 666 ? -5.996 17.041 -2.270 1.00 88.25 666 ARG A CA 1
ATOM 5020 C C . ARG A 1 666 ? -6.062 18.154 -1.239 1.00 88.25 666 ARG A C 1
ATOM 5022 O O . ARG A 1 666 ? -6.242 19.304 -1.610 1.00 88.25 666 ARG A O 1
ATOM 5029 N N . VAL A 1 667 ? -5.837 17.801 0.020 1.00 91.62 667 VAL A N 1
ATOM 5030 C CA . VAL A 1 667 ? -5.662 18.749 1.128 1.00 91.62 667 VAL A CA 1
ATOM 5031 C C . VAL A 1 667 ? -4.449 18.348 1.961 1.00 91.62 667 VAL A C 1
ATOM 5033 O O . VAL A 1 667 ? -4.068 17.173 2.010 1.00 91.62 667 VAL A O 1
ATOM 5036 N N . CYS A 1 668 ? -3.828 19.319 2.615 1.00 93.62 668 CYS A N 1
ATOM 5037 C CA . CYS A 1 668 ? -2.794 19.076 3.610 1.00 93.62 668 CYS A CA 1
ATOM 5038 C C . CYS A 1 668 ? -3.445 18.789 4.964 1.00 93.62 668 CYS A C 1
ATOM 5040 O O . CYS A 1 668 ? -4.372 19.489 5.370 1.00 93.62 668 CYS A O 1
ATOM 5042 N N . LEU A 1 669 ? -2.928 17.799 5.686 1.00 93.94 669 LEU A N 1
ATOM 5043 C CA . LEU A 1 669 ? -3.337 17.509 7.055 1.00 93.94 669 LEU A CA 1
ATOM 5044 C C . LEU A 1 669 ? -2.097 17.401 7.937 1.00 93.94 669 LEU A C 1
ATOM 5046 O O . LEU A 1 669 ? -1.218 16.570 7.684 1.00 93.94 669 LEU A O 1
ATOM 5050 N N . ALA A 1 670 ? -2.056 18.217 8.985 1.00 95.88 670 ALA A N 1
ATOM 5051 C CA . ALA A 1 670 ? -1.131 18.053 10.092 1.00 95.88 670 ALA A CA 1
ATOM 5052 C C . ALA A 1 670 ? -1.905 17.569 11.320 1.00 95.88 670 ALA A C 1
ATOM 5054 O O . ALA A 1 670 ? -2.884 18.195 11.706 1.00 95.88 670 ALA A O 1
ATOM 5055 N N . THR A 1 671 ? -1.474 16.478 11.946 1.00 95.69 671 THR A N 1
ATOM 5056 C CA . THR A 1 671 ? -2.036 15.957 13.200 1.00 95.69 671 THR A CA 1
ATOM 5057 C C . THR A 1 671 ? -1.016 16.124 14.316 1.00 95.69 671 THR A C 1
ATOM 5059 O O . THR A 1 671 ? 0.105 15.638 14.178 1.00 95.69 671 THR A O 1
ATOM 5062 N N . ARG A 1 672 ? -1.386 16.759 15.425 1.00 95.50 672 ARG A N 1
ATOM 5063 C CA . ARG A 1 672 ? -0.544 16.945 16.610 1.00 95.50 672 ARG A CA 1
ATOM 5064 C C . ARG A 1 672 ? -1.073 16.079 17.745 1.00 95.50 672 ARG A C 1
ATOM 5066 O O . ARG A 1 672 ? -2.219 16.232 18.151 1.00 95.50 672 ARG A O 1
ATOM 5073 N N . ILE A 1 673 ? -0.226 15.204 18.270 1.00 95.12 673 ILE A N 1
ATOM 5074 C CA . ILE A 1 673 ? -0.484 14.414 19.475 1.00 95.12 673 ILE A CA 1
ATOM 5075 C C . ILE A 1 673 ? 0.269 15.074 20.624 1.00 95.12 673 ILE A C 1
ATOM 5077 O O . ILE A 1 673 ? 1.495 15.203 20.577 1.00 95.12 673 ILE A O 1
ATOM 5081 N N . ASP A 1 674 ? -0.459 15.478 21.656 1.00 93.25 674 ASP A N 1
ATOM 5082 C CA . ASP A 1 674 ? 0.122 16.003 22.885 1.00 93.25 674 ASP A CA 1
ATOM 5083 C C . ASP A 1 674 ? 0.820 14.886 23.681 1.00 93.25 674 ASP A C 1
ATOM 5085 O O . ASP A 1 674 ? 0.224 13.848 23.974 1.00 93.25 674 ASP A O 1
ATOM 5089 N N . ALA A 1 675 ? 2.092 15.076 24.039 1.00 91.69 675 ALA A N 1
ATOM 5090 C CA . ALA A 1 675 ? 2.895 14.028 24.672 1.00 91.69 675 ALA A CA 1
ATOM 5091 C C . ALA A 1 675 ? 2.423 13.650 26.083 1.00 91.69 675 ALA A C 1
ATOM 5093 O O . ALA A 1 675 ? 2.689 12.535 26.537 1.00 91.69 675 ALA A O 1
ATOM 5094 N N . ALA A 1 676 ? 1.775 14.573 26.799 1.00 88.81 676 ALA A N 1
ATOM 5095 C CA . ALA A 1 676 ? 1.338 14.353 28.173 1.00 88.81 676 ALA A CA 1
ATOM 5096 C C . ALA A 1 676 ? -0.027 13.664 28.218 1.00 88.81 676 ALA A C 1
ATOM 5098 O O . ALA A 1 676 ? -0.221 12.715 28.977 1.00 88.81 676 ALA A O 1
ATOM 5099 N N . THR A 1 677 ? -0.959 14.131 27.392 1.00 87.38 677 THR A N 1
ATOM 5100 C CA . THR A 1 677 ? -2.365 13.713 27.424 1.00 87.38 677 THR A CA 1
ATOM 5101 C C . THR A 1 677 ? -2.720 12.695 26.348 1.00 87.38 677 THR A C 1
ATOM 5103 O O . THR A 1 677 ? -3.731 12.012 26.478 1.00 87.38 677 THR A O 1
ATOM 5106 N N . GLY A 1 678 ? -1.932 12.589 25.275 1.00 89.38 678 GLY A N 1
ATOM 5107 C CA . GLY A 1 678 ? -2.278 11.775 24.110 1.00 89.38 678 GLY A CA 1
ATOM 5108 C C . GLY A 1 678 ? -3.430 12.341 23.275 1.00 89.38 678 GLY A C 1
ATOM 5109 O O . GLY A 1 678 ? -3.893 11.684 22.340 1.00 89.38 678 GLY A O 1
ATOM 5110 N N . ARG A 1 679 ? -3.915 13.546 23.608 1.00 91.12 679 ARG A N 1
ATOM 5111 C CA . ARG A 1 679 ? -4.971 14.234 22.865 1.00 91.12 679 ARG A CA 1
ATOM 5112 C C . ARG A 1 679 ? -4.465 14.586 21.473 1.00 91.12 679 ARG A C 1
ATOM 5114 O O . ARG A 1 679 ? -3.375 15.143 21.332 1.00 91.12 679 ARG A O 1
ATOM 5121 N N . THR A 1 680 ? -5.296 14.308 20.474 1.00 93.06 680 THR A N 1
ATOM 5122 C CA . THR A 1 680 ? -4.986 14.611 19.080 1.00 93.06 680 THR A CA 1
ATOM 5123 C C . THR A 1 680 ? -5.776 15.818 18.608 1.00 93.06 680 THR A C 1
ATOM 5125 O O . THR A 1 680 ? -7.001 15.889 18.728 1.00 93.06 680 THR A O 1
ATOM 5128 N N . THR A 1 681 ? -5.051 16.775 18.052 1.00 94.19 681 THR A N 1
ATOM 5129 C CA . THR A 1 681 ? -5.589 17.920 17.328 1.00 94.19 681 THR A CA 1
ATOM 5130 C C . THR A 1 681 ? -5.062 17.910 15.902 1.00 94.19 681 THR A C 1
ATOM 5132 O O . THR A 1 681 ? -4.133 17.168 15.569 1.00 94.19 681 THR A O 1
ATOM 5135 N N . ALA A 1 682 ? -5.665 18.700 15.027 1.00 95.38 682 ALA A N 1
ATOM 5136 C CA . ALA A 1 682 ? -5.254 18.773 13.642 1.00 95.38 682 ALA A CA 1
ATOM 5137 C C . ALA A 1 682 ? -5.368 20.183 13.071 1.00 95.38 682 ALA A C 1
ATOM 5139 O O . ALA A 1 682 ? -6.113 21.026 13.566 1.00 95.38 682 ALA A O 1
ATOM 5140 N N . ARG A 1 683 ? -4.600 20.412 12.009 1.00 95.44 683 ARG A N 1
ATOM 5141 C CA . ARG A 1 683 ? -4.728 21.556 11.118 1.00 95.44 683 ARG A CA 1
ATOM 5142 C C . ARG A 1 683 ? -4.934 21.074 9.697 1.00 95.44 683 ARG A C 1
ATOM 5144 O O . ARG A 1 683 ? -4.223 20.180 9.227 1.00 95.44 683 ARG A O 1
ATOM 5151 N N . VAL A 1 684 ? -5.882 21.702 9.018 1.00 94.81 684 VAL A N 1
ATOM 5152 C CA . VAL A 1 684 ? -6.226 21.407 7.626 1.00 94.81 684 VAL A CA 1
ATOM 5153 C C . VAL A 1 684 ? -5.728 22.558 6.770 1.00 94.81 684 VAL A C 1
ATOM 5155 O O . VAL A 1 684 ? -5.989 23.710 7.100 1.00 94.81 684 VAL A O 1
ATOM 5158 N N . GLY A 1 685 ? -5.003 22.254 5.696 1.00 94.62 685 GLY A N 1
ATOM 5159 C CA . GLY A 1 685 ? -4.533 23.232 4.719 1.00 94.62 685 GLY A CA 1
ATOM 5160 C C . GLY A 1 685 ? -5.113 22.961 3.335 1.00 94.62 685 GLY A C 1
ATOM 5161 O O . GLY A 1 685 ? -5.103 21.818 2.874 1.00 94.62 685 GLY A O 1
ATOM 5162 N N . TRP A 1 686 ? -5.590 24.002 2.662 1.00 94.00 686 TRP A N 1
ATOM 5163 C CA . TRP A 1 686 ? -6.200 23.917 1.336 1.00 94.00 686 TRP A CA 1
ATOM 5164 C C . TRP A 1 686 ? -5.926 25.174 0.516 1.00 94.00 686 TRP A C 1
ATOM 5166 O O . TRP A 1 686 ? -5.537 26.207 1.054 1.00 94.00 686 TRP A O 1
ATOM 5176 N N . TYR A 1 687 ? -6.108 25.089 -0.796 1.00 92.94 687 TYR A N 1
ATOM 5177 C CA . TYR A 1 687 ? -5.891 26.207 -1.702 1.00 92.94 687 TYR A CA 1
ATOM 5178 C C . TYR A 1 687 ? -7.211 26.813 -2.176 1.00 92.94 687 TYR A C 1
ATOM 5180 O O . TYR A 1 687 ? -8.061 26.107 -2.720 1.00 92.94 687 TYR A O 1
ATOM 5188 N N . ASP A 1 688 ? -7.327 28.130 -2.024 1.00 90.12 688 ASP A N 1
ATOM 5189 C CA . ASP A 1 688 ? -8.415 28.955 -2.550 1.00 90.12 688 ASP A CA 1
ATOM 5190 C C . ASP A 1 688 ? -7.857 30.326 -2.974 1.00 90.12 688 ASP A C 1
ATOM 5192 O O . ASP A 1 688 ? -7.733 31.253 -2.170 1.00 90.12 688 ASP A O 1
ATOM 5196 N N . GLY A 1 689 ? -7.323 30.400 -4.201 1.00 89.88 689 GLY A N 1
ATOM 5197 C CA . GLY A 1 689 ? -6.535 31.532 -4.729 1.00 89.88 689 GLY A CA 1
ATOM 5198 C C . GLY A 1 689 ? -5.167 31.743 -4.050 1.00 89.88 689 GLY A C 1
ATOM 5199 O O . GLY A 1 689 ? -4.205 32.209 -4.662 1.00 89.88 689 GLY A O 1
ATOM 5200 N N . ARG A 1 690 ? -5.044 31.339 -2.787 1.00 92.12 690 ARG A N 1
ATOM 5201 C CA . ARG A 1 690 ? -3.830 31.256 -1.977 1.00 92.12 690 ARG A CA 1
ATOM 5202 C C . ARG A 1 690 ? -3.918 30.036 -1.065 1.00 92.12 690 ARG A C 1
ATOM 5204 O O . ARG A 1 690 ? -4.998 29.499 -0.838 1.00 92.12 690 ARG A O 1
ATOM 5211 N N . MET A 1 691 ? -2.781 29.616 -0.517 1.00 93.38 691 MET A N 1
ATOM 5212 C CA . MET A 1 691 ? -2.782 28.577 0.509 1.00 93.38 691 MET A CA 1
ATOM 5213 C C . MET A 1 691 ? -3.410 29.131 1.794 1.00 93.38 691 MET A C 1
ATOM 5215 O O . MET A 1 691 ? -2.933 30.131 2.332 1.00 93.38 691 MET A O 1
ATOM 5219 N N . LEU A 1 692 ? -4.472 28.478 2.251 1.00 94.12 692 LEU A N 1
ATOM 5220 C CA . LEU A 1 692 ? -5.181 28.713 3.501 1.00 94.12 692 LEU A CA 1
ATOM 5221 C C . LEU A 1 692 ? -4.962 27.524 4.437 1.00 94.12 692 LEU A C 1
ATOM 5223 O O . LEU A 1 692 ? -4.639 26.411 4.008 1.00 94.12 692 LEU A O 1
ATOM 5227 N N . TRP A 1 693 ? -5.143 27.756 5.729 1.00 94.19 693 TRP A N 1
ATOM 5228 C CA . TRP A 1 693 ? -5.176 26.704 6.734 1.00 94.19 693 TRP A CA 1
ATOM 5229 C C . TRP A 1 693 ? -5.962 27.159 7.954 1.00 94.19 693 TRP A C 1
ATOM 5231 O O . TRP A 1 693 ? -6.145 28.354 8.182 1.00 94.19 693 TRP A O 1
ATOM 5241 N N . THR A 1 694 ? -6.404 26.199 8.758 1.00 92.50 694 THR A N 1
ATOM 5242 C CA . THR A 1 694 ? -7.032 26.483 10.051 1.00 92.50 694 THR A CA 1
ATOM 5243 C C . THR A 1 694 ? -6.044 27.208 10.970 1.00 92.50 694 THR A C 1
ATOM 5245 O O . THR A 1 694 ? -4.924 26.734 11.189 1.00 92.50 694 THR A O 1
ATOM 5248 N N . GLU A 1 695 ? -6.449 28.356 11.516 1.00 88.31 695 GLU A N 1
ATOM 5249 C CA . GLU A 1 695 ? -5.582 29.207 12.345 1.00 88.31 695 GLU A CA 1
ATOM 5250 C C . GLU A 1 695 ? -5.135 28.497 13.628 1.00 88.31 695 GLU A C 1
ATOM 5252 O O . GLU A 1 695 ? -3.966 28.544 14.014 1.00 88.31 695 GLU A O 1
ATOM 5257 N N . THR A 1 696 ? -6.047 27.770 14.271 1.00 90.31 696 THR A N 1
ATOM 5258 C CA . THR A 1 696 ? -5.778 27.020 15.499 1.00 90.31 696 THR A CA 1
ATOM 5259 C C . THR A 1 696 ? -5.692 25.522 15.229 1.00 90.31 696 THR A C 1
ATOM 5261 O O . THR A 1 696 ? -6.078 25.020 14.172 1.00 90.31 696 THR A O 1
ATOM 5264 N N . TRP A 1 697 ? -5.111 24.797 16.185 1.00 91.88 697 TRP A N 1
ATOM 5265 C CA . TRP A 1 697 ? -5.173 23.341 16.209 1.00 91.88 697 TRP A CA 1
ATOM 5266 C C . TRP A 1 697 ? -6.566 22.916 16.679 1.00 91.88 697 TRP A C 1
ATOM 5268 O O . TRP A 1 697 ? -6.882 23.011 17.865 1.00 91.88 697 TRP A O 1
ATOM 5278 N N . GLU A 1 698 ? -7.391 22.444 15.752 1.00 91.62 698 GLU A N 1
ATOM 5279 C CA . GLU A 1 698 ? -8.761 22.013 16.027 1.00 91.62 698 GLU A CA 1
ATOM 5280 C C . GLU A 1 698 ? -8.770 20.596 16.623 1.00 91.62 698 GLU A C 1
ATOM 5282 O O . GLU A 1 698 ? -7.856 19.806 16.361 1.00 91.62 698 GLU A O 1
ATOM 5287 N N . PRO A 1 699 ? -9.784 20.212 17.420 1.00 88.69 699 PRO A N 1
ATOM 5288 C CA . PRO A 1 699 ? -9.993 18.811 17.771 1.00 88.69 699 PRO A CA 1
ATOM 5289 C C . PRO A 1 699 ? -9.992 17.921 16.520 1.00 88.69 699 PRO A C 1
ATOM 5291 O O . PRO A 1 699 ? -10.544 18.301 15.491 1.00 88.69 699 PRO A O 1
ATOM 5294 N N . PHE A 1 700 ? -9.392 16.727 16.596 1.00 89.12 700 PHE A N 1
ATOM 5295 C CA . PHE A 1 700 ? -9.218 15.870 15.414 1.00 89.12 700 PHE A CA 1
ATOM 5296 C C . PHE A 1 700 ? -10.528 15.608 14.652 1.00 89.12 700 PHE A C 1
ATOM 5298 O O . PHE A 1 700 ? -10.551 15.654 13.425 1.00 89.12 700 PHE A O 1
ATOM 5305 N N . PHE A 1 701 ? -11.631 15.398 15.371 1.00 81.88 701 PHE A N 1
ATOM 5306 C CA . PHE A 1 701 ? -12.934 15.173 14.754 1.00 81.88 701 PHE A CA 1
ATOM 5307 C C . PHE A 1 701 ? -13.465 16.412 14.006 1.00 81.88 701 PHE A C 1
ATOM 5309 O O . PHE A 1 701 ? -14.017 16.260 12.920 1.00 81.88 701 PHE A O 1
ATOM 5316 N N . GLU A 1 702 ? -13.253 17.625 14.529 1.00 83.31 702 GLU A N 1
ATOM 5317 C CA . GLU A 1 702 ? -13.630 18.880 13.858 1.00 83.31 702 GLU A CA 1
ATOM 5318 C C . GLU A 1 702 ? -12.860 19.051 12.552 1.00 83.31 702 GLU A C 1
ATOM 5320 O O . GLU A 1 702 ? -13.450 19.326 11.509 1.00 83.31 702 GLU A O 1
ATOM 5325 N N . ALA A 1 703 ? -11.558 18.757 12.568 1.00 88.31 703 ALA A N 1
ATOM 5326 C CA . ALA A 1 703 ? -10.745 18.782 11.359 1.00 88.31 703 ALA A CA 1
ATOM 5327 C C . ALA A 1 703 ? -11.246 17.775 10.306 1.00 88.31 703 ALA A C 1
ATOM 5329 O O . ALA A 1 703 ? -11.297 18.092 9.117 1.00 88.31 703 ALA A O 1
ATOM 5330 N N . MET A 1 704 ? -11.661 16.571 10.721 1.00 84.44 704 MET A N 1
ATOM 5331 C CA . MET A 1 704 ? -12.232 15.575 9.806 1.00 84.44 704 MET A CA 1
ATOM 5332 C C . MET A 1 704 ? -13.574 16.026 9.215 1.00 84.44 704 MET A C 1
ATOM 5334 O O . MET A 1 704 ? -13.800 15.829 8.019 1.00 84.44 704 MET A O 1
ATOM 5338 N N . LYS A 1 705 ? -14.441 16.660 10.016 1.00 77.81 705 LYS A N 1
ATOM 5339 C CA . LYS A 1 705 ? -15.695 17.263 9.533 1.00 77.81 705 LYS A CA 1
ATOM 5340 C C . LYS A 1 705 ? -15.420 18.389 8.544 1.00 77.81 705 LYS A C 1
ATOM 5342 O O . LYS A 1 705 ? -16.015 18.416 7.471 1.00 77.81 705 LYS A O 1
ATOM 5347 N N . ARG A 1 706 ? -14.458 19.259 8.855 1.00 82.38 706 ARG A N 1
ATOM 5348 C CA . ARG A 1 706 ? -14.033 20.359 7.987 1.00 82.38 706 ARG A CA 1
ATOM 5349 C C . ARG A 1 706 ? -13.528 19.854 6.636 1.00 82.38 706 ARG A C 1
ATOM 5351 O O . ARG A 1 706 ? -13.940 20.380 5.612 1.00 82.38 706 ARG A O 1
ATOM 5358 N N . ILE A 1 707 ? -12.715 18.795 6.610 1.00 82.75 707 ILE A N 1
ATOM 5359 C CA . ILE A 1 707 ? -12.264 18.162 5.353 1.00 82.75 707 ILE A CA 1
ATOM 5360 C C . ILE A 1 707 ? -13.444 17.637 4.523 1.00 82.75 707 ILE A C 1
ATOM 5362 O O . ILE A 1 707 ? -13.380 17.639 3.296 1.00 82.75 707 ILE A O 1
ATOM 5366 N N . ALA A 1 708 ? -14.506 17.161 5.175 1.00 74.81 708 ALA A N 1
ATOM 5367 C CA . ALA A 1 708 ? -15.707 16.673 4.503 1.00 74.81 708 ALA A CA 1
ATOM 5368 C C . ALA A 1 708 ? -16.691 17.793 4.104 1.00 74.81 708 ALA A C 1
ATOM 5370 O O . ALA A 1 708 ? -17.636 17.523 3.359 1.00 74.81 708 ALA A O 1
ATOM 5371 N N . SER A 1 709 ? -16.490 19.019 4.595 1.00 71.38 709 SER A N 1
ATOM 5372 C CA . SER A 1 709 ? -17.362 20.169 4.358 1.00 71.38 709 SER A CA 1
ATOM 5373 C C . SER A 1 709 ? -17.136 20.782 2.968 1.00 71.38 709 SER A C 1
ATOM 5375 O O . SER A 1 709 ? -15.994 20.840 2.506 1.00 71.38 709 SER A O 1
ATOM 5377 N N . PRO A 1 710 ? -18.186 21.320 2.314 1.00 70.00 710 PRO A N 1
ATOM 5378 C CA . PRO A 1 710 ? -18.049 22.110 1.089 1.00 70.00 710 PRO A CA 1
ATOM 5379 C C . PRO A 1 710 ? -17.163 23.360 1.225 1.00 70.00 710 PRO A C 1
ATOM 5381 O O . PRO A 1 710 ? -16.720 23.886 0.210 1.00 70.00 710 PRO A O 1
ATOM 5384 N N . GLU A 1 711 ? -16.912 23.841 2.448 1.00 71.94 711 GLU A N 1
ATOM 5385 C CA . GLU A 1 711 ? -16.060 25.012 2.719 1.00 71.94 711 GLU A CA 1
ATOM 5386 C C . GLU A 1 711 ? -14.587 24.789 2.358 1.00 71.94 711 GLU A C 1
ATOM 5388 O O . GLU A 1 711 ? -13.858 25.741 2.080 1.00 71.94 711 GLU A O 1
ATOM 5393 N N . VAL A 1 712 ? -14.128 23.535 2.374 1.00 79.19 712 VAL A N 1
ATOM 5394 C CA . VAL A 1 712 ? -12.751 23.194 2.027 1.00 79.19 712 VAL A CA 1
ATOM 5395 C C . VAL A 1 712 ? -12.692 22.773 0.570 1.00 79.19 712 VAL A C 1
ATOM 5397 O O . VAL A 1 712 ? -13.044 21.651 0.196 1.00 79.19 712 VAL A O 1
ATOM 5400 N N . THR A 1 713 ? -12.157 23.658 -0.265 1.00 82.44 713 THR A N 1
ATOM 5401 C CA . THR A 1 713 ? -11.796 23.303 -1.635 1.00 82.44 713 THR A CA 1
ATOM 5402 C C . THR A 1 713 ? -10.690 22.256 -1.594 1.00 82.44 713 THR A C 1
ATOM 5404 O O . THR A 1 713 ? -9.580 22.533 -1.147 1.00 82.44 713 THR A O 1
ATOM 5407 N N . ALA A 1 714 ? -10.960 21.044 -2.079 1.00 86.19 714 ALA A N 1
ATOM 5408 C CA . ALA A 1 714 ? -9.989 19.952 -2.092 1.00 86.19 714 ALA A CA 1
ATOM 5409 C C . ALA A 1 714 ? -8.902 20.149 -3.172 1.00 86.19 714 ALA A C 1
ATOM 5411 O O . ALA A 1 714 ? -8.758 19.339 -4.090 1.00 86.19 714 ALA A O 1
ATOM 5412 N N . SER A 1 715 ? -8.131 21.229 -3.073 1.00 88.38 715 SER A N 1
ATOM 5413 C CA . SER A 1 715 ? -7.048 21.599 -3.978 1.00 88.38 715 SER A CA 1
ATOM 5414 C C . SER A 1 715 ? -5.802 22.035 -3.204 1.00 88.38 715 SER A C 1
ATOM 5416 O O . SER A 1 715 ? -5.889 22.574 -2.103 1.00 88.38 715 SER A O 1
ATOM 5418 N N . LEU A 1 716 ? -4.633 21.837 -3.821 1.00 90.31 716 LEU A N 1
ATOM 5419 C CA . LEU A 1 716 ? -3.361 22.448 -3.409 1.00 90.31 716 LEU A CA 1
ATOM 5420 C C . LEU A 1 716 ? -2.907 23.543 -4.394 1.00 90.31 716 LEU A C 1
ATOM 5422 O O . LEU A 1 716 ? -1.787 24.037 -4.288 1.00 90.31 716 LEU A O 1
ATOM 5426 N N . GLY A 1 717 ? -3.771 23.912 -5.341 1.00 89.06 717 GLY A N 1
ATOM 5427 C CA . GLY A 1 717 ? -3.529 24.916 -6.371 1.00 89.06 717 GLY A CA 1
ATOM 5428 C C . GLY A 1 717 ? -3.385 24.336 -7.771 1.00 89.06 717 GLY A C 1
ATOM 5429 O O . GLY A 1 717 ? -3.245 23.126 -7.961 1.00 89.06 717 GLY A O 1
ATOM 5430 N N . ASP A 1 718 ? -3.433 25.230 -8.756 1.00 84.88 718 ASP A N 1
ATOM 5431 C CA . ASP A 1 718 ? -3.414 24.863 -10.167 1.00 84.88 718 ASP A CA 1
ATOM 5432 C C . ASP A 1 718 ? -1.978 24.734 -10.677 1.00 84.88 718 ASP A C 1
ATOM 5434 O O . ASP A 1 718 ? -1.265 25.706 -10.930 1.00 84.88 718 ASP A O 1
ATOM 5438 N N . GLY A 1 719 ? -1.547 23.486 -10.840 1.00 83.94 719 GLY A N 1
ATOM 5439 C CA . GLY A 1 719 ? -0.254 23.152 -11.419 1.00 83.94 719 GLY A CA 1
ATOM 5440 C C . GLY A 1 719 ? 0.827 22.840 -10.387 1.00 83.94 719 GLY A C 1
ATOM 5441 O O . GLY A 1 719 ? 0.819 23.267 -9.235 1.00 83.94 719 GLY A O 1
ATOM 5442 N N . ARG A 1 720 ? 1.819 22.062 -10.832 1.00 84.31 720 ARG A N 1
ATOM 5443 C CA . ARG A 1 720 ? 2.798 21.412 -9.948 1.00 84.31 720 ARG A CA 1
ATOM 5444 C C . ARG A 1 720 ? 3.610 22.389 -9.089 1.00 84.31 720 ARG A C 1
ATOM 5446 O O . ARG A 1 720 ? 3.957 22.034 -7.968 1.00 84.31 720 ARG A O 1
ATOM 5453 N N . ASN A 1 721 ? 3.944 23.573 -9.601 1.00 88.38 721 ASN A N 1
ATOM 5454 C CA . ASN A 1 721 ? 4.732 24.553 -8.845 1.00 88.38 721 ASN A CA 1
ATOM 5455 C C . ASN A 1 721 ? 3.901 25.187 -7.723 1.00 88.38 721 ASN A C 1
ATOM 5457 O O . ASN A 1 721 ? 4.357 25.222 -6.587 1.00 88.38 721 ASN A O 1
ATOM 5461 N N . VAL A 1 722 ? 2.651 25.567 -8.010 1.00 90.25 722 VAL A N 1
ATOM 5462 C CA . VAL A 1 722 ? 1.733 26.114 -7.000 1.00 90.25 722 VAL A CA 1
ATOM 5463 C C . VAL A 1 722 ? 1.455 25.081 -5.908 1.00 90.25 722 VAL A C 1
ATOM 5465 O O . VAL A 1 722 ? 1.503 25.412 -4.727 1.00 90.25 722 VAL A O 1
ATOM 5468 N N . GLU A 1 723 ? 1.254 23.815 -6.277 1.00 91.44 723 GLU A N 1
ATOM 5469 C CA . GLU A 1 723 ? 1.069 22.723 -5.311 1.00 91.44 723 GLU A CA 1
ATOM 5470 C C . GLU A 1 723 ? 2.286 22.519 -4.402 1.00 91.44 723 GLU A C 1
ATOM 5472 O O . GLU A 1 723 ? 2.137 22.298 -3.197 1.00 91.44 723 GLU A O 1
ATOM 5477 N N . ARG A 1 724 ? 3.497 22.587 -4.972 1.00 93.44 724 ARG A N 1
ATOM 5478 C CA . ARG A 1 724 ? 4.759 22.491 -4.226 1.00 93.44 724 ARG A CA 1
ATOM 5479 C C . ARG A 1 724 ? 4.898 23.629 -3.230 1.00 93.44 724 ARG A C 1
ATOM 5481 O O . ARG A 1 724 ? 5.178 23.372 -2.060 1.00 93.44 724 ARG A O 1
ATOM 5488 N N . ASP A 1 725 ? 4.684 24.855 -3.690 1.00 92.56 725 ASP A N 1
ATOM 5489 C CA . ASP A 1 725 ? 4.805 26.049 -2.862 1.00 92.56 725 ASP A CA 1
ATOM 5490 C C . ASP A 1 725 ? 3.755 26.049 -1.754 1.00 92.56 725 ASP A C 1
ATOM 5492 O O . ASP A 1 725 ? 4.075 26.339 -0.604 1.00 92.56 725 ASP A O 1
ATOM 5496 N N . SER A 1 726 ? 2.517 25.668 -2.070 1.00 94.12 726 SER A N 1
ATOM 5497 C CA . SER A 1 726 ? 1.412 25.577 -1.112 1.00 94.12 726 SER A CA 1
ATOM 5498 C C . SER A 1 726 ? 1.687 24.540 -0.024 1.00 94.12 726 SER A C 1
ATOM 5500 O O . SER A 1 726 ? 1.585 24.847 1.166 1.00 94.12 726 SER A O 1
ATOM 5502 N N . PHE A 1 727 ? 2.122 23.334 -0.405 1.00 94.62 727 PHE A N 1
ATOM 5503 C CA . PHE A 1 727 ? 2.488 22.290 0.553 1.00 94.62 727 PHE A CA 1
ATOM 5504 C C . PHE A 1 727 ? 3.674 22.706 1.432 1.00 94.62 727 PHE A C 1
ATOM 5506 O O . PHE A 1 727 ? 3.613 22.572 2.652 1.00 94.62 727 PHE A O 1
ATOM 5513 N N . GLN A 1 728 ? 4.742 23.244 0.837 1.00 94.75 728 GLN A N 1
ATOM 5514 C CA . GLN A 1 728 ? 5.930 23.663 1.583 1.00 94.75 728 GLN A CA 1
ATOM 5515 C C . GLN A 1 728 ? 5.647 24.858 2.504 1.00 94.75 728 GLN A C 1
ATOM 5517 O O . GLN A 1 728 ? 6.145 24.875 3.627 1.00 94.75 728 GLN A O 1
ATOM 5522 N N . LYS A 1 729 ? 4.800 25.813 2.094 1.00 94.31 729 LYS A N 1
ATOM 5523 C CA . LYS A 1 729 ? 4.318 26.893 2.975 1.00 94.31 729 LYS A CA 1
ATOM 5524 C C . LYS A 1 729 ? 3.580 26.328 4.185 1.00 94.31 729 LYS A C 1
ATOM 5526 O O . LYS A 1 729 ? 3.896 26.714 5.302 1.00 94.31 729 LYS A O 1
ATOM 5531 N N . PHE A 1 730 ? 2.672 25.377 3.973 1.00 95.50 730 PHE A N 1
ATOM 5532 C CA . PHE A 1 730 ? 1.947 24.725 5.064 1.00 95.50 730 PHE A CA 1
ATOM 5533 C C . PHE A 1 730 ? 2.878 23.972 6.024 1.00 95.50 730 PHE A C 1
ATOM 5535 O O . PHE A 1 730 ? 2.784 24.161 7.233 1.00 95.50 730 PHE A O 1
ATOM 5542 N N . VAL A 1 731 ? 3.809 23.164 5.501 1.00 94.88 731 VAL A N 1
ATOM 5543 C CA . VAL A 1 731 ? 4.821 22.462 6.313 1.00 94.88 731 VAL A CA 1
ATOM 5544 C C . VAL A 1 731 ? 5.612 23.452 7.160 1.00 94.88 731 VAL A C 1
ATOM 5546 O O . VAL A 1 731 ? 5.756 23.249 8.363 1.00 94.88 731 VAL A O 1
ATOM 5549 N N . ARG A 1 732 ? 6.099 24.530 6.535 1.00 93.62 732 ARG A N 1
ATOM 5550 C CA . ARG A 1 732 ? 6.873 25.574 7.204 1.00 93.62 732 ARG A CA 1
ATOM 5551 C C . ARG A 1 732 ? 6.086 26.181 8.358 1.00 93.62 732 ARG A C 1
ATOM 5553 O O . ARG A 1 732 ? 6.587 26.182 9.471 1.00 93.62 732 ARG A O 1
ATOM 5560 N N . THR A 1 733 ? 4.846 26.600 8.112 1.00 93.81 733 THR A N 1
ATOM 5561 C CA . THR A 1 733 ? 3.971 27.181 9.138 1.00 93.81 733 THR A CA 1
ATOM 5562 C C . THR A 1 733 ? 3.695 26.213 10.285 1.00 93.81 733 THR A C 1
ATOM 5564 O O . THR A 1 733 ? 3.766 26.601 11.443 1.00 93.81 733 THR A O 1
ATOM 5567 N N . VAL A 1 734 ? 3.413 24.940 9.995 1.00 95.38 734 VAL A N 1
ATOM 5568 C CA . VAL A 1 734 ? 3.151 23.938 11.040 1.00 95.38 734 VAL A CA 1
ATOM 5569 C C . VAL A 1 734 ? 4.369 23.738 11.944 1.00 95.38 734 VAL A C 1
ATOM 5571 O O . VAL A 1 734 ? 4.211 23.674 13.162 1.00 95.38 734 VAL A O 1
ATOM 5574 N N . ILE A 1 735 ? 5.571 23.634 11.369 1.00 94.25 735 ILE A N 1
ATOM 5575 C CA . ILE A 1 735 ? 6.792 23.411 12.153 1.00 94.25 735 ILE A CA 1
ATOM 5576 C C . ILE A 1 735 ? 7.215 24.693 12.884 1.00 94.25 735 ILE A C 1
ATOM 5578 O O . ILE A 1 735 ? 7.540 24.607 14.067 1.00 94.25 735 ILE A O 1
ATOM 5582 N N . ASP A 1 736 ? 7.162 25.857 12.220 1.00 92.88 736 ASP A N 1
ATOM 5583 C CA . ASP A 1 736 ? 7.448 27.167 12.825 1.00 92.88 736 ASP A CA 1
ATOM 5584 C C . ASP A 1 736 ? 6.553 27.382 14.063 1.00 92.88 736 ASP A C 1
ATOM 5586 O O . ASP A 1 736 ? 7.066 27.618 15.156 1.00 92.88 736 ASP A O 1
ATOM 5590 N N . ASP A 1 737 ? 5.234 27.195 13.939 1.00 92.69 737 ASP A N 1
ATOM 5591 C CA . ASP A 1 737 ? 4.287 27.396 15.045 1.00 92.69 737 ASP A CA 1
ATOM 5592 C C . ASP A 1 737 ? 4.521 26.421 16.209 1.00 92.69 737 ASP A C 1
ATOM 5594 O O . ASP A 1 737 ? 4.481 26.817 17.375 1.00 92.69 737 ASP A O 1
ATOM 5598 N N . SER A 1 738 ? 4.787 25.142 15.922 1.00 92.25 738 SER A N 1
ATOM 5599 C CA . SER A 1 738 ? 5.095 24.158 16.970 1.00 92.25 738 SER A CA 1
ATOM 5600 C C . SER A 1 738 ? 6.427 24.449 17.669 1.00 92.25 738 SER A C 1
ATOM 5602 O O . SER A 1 738 ? 6.538 24.266 18.883 1.00 92.25 738 SER A O 1
ATOM 5604 N N . ALA A 1 739 ? 7.443 24.908 16.935 1.00 90.69 739 ALA A N 1
ATOM 5605 C CA . ALA A 1 739 ? 8.717 25.310 17.522 1.00 90.69 739 ALA A CA 1
ATOM 5606 C C . ALA A 1 739 ? 8.552 26.555 18.411 1.00 90.69 739 ALA A C 1
ATOM 5608 O O . ALA A 1 739 ? 9.028 26.548 19.547 1.00 90.69 739 ALA A O 1
ATOM 5609 N N . LEU A 1 740 ? 7.811 27.569 17.944 1.00 90.94 740 LEU A N 1
ATOM 5610 C CA . LEU A 1 740 ? 7.493 28.788 18.700 1.00 90.94 740 LEU A CA 1
ATOM 5611 C C . LEU A 1 740 ? 6.687 28.499 19.974 1.00 90.94 740 LEU A C 1
ATOM 5613 O O . LEU A 1 740 ? 6.934 29.117 21.007 1.00 90.94 740 LEU A O 1
ATOM 5617 N N . ALA A 1 741 ? 5.781 27.519 19.939 1.00 89.81 741 ALA A N 1
ATOM 5618 C CA . ALA A 1 741 ? 5.051 27.052 21.120 1.00 89.81 741 ALA A CA 1
ATOM 5619 C C . ALA A 1 741 ? 5.940 26.308 22.144 1.00 89.81 741 ALA A C 1
ATOM 5621 O O . ALA A 1 741 ? 5.478 25.955 23.230 1.00 89.81 741 ALA A O 1
ATOM 5622 N N . GLY A 1 742 ? 7.210 26.044 21.816 1.00 88.94 742 GLY A N 1
ATOM 5623 C CA . GLY A 1 742 ? 8.138 25.309 22.673 1.00 88.94 742 GLY A CA 1
ATOM 5624 C C . GLY A 1 742 ? 7.861 23.804 22.723 1.00 88.94 742 GLY A C 1
ATOM 5625 O O . GLY A 1 742 ? 8.275 23.133 23.674 1.00 88.94 742 GLY A O 1
ATOM 5626 N N . ASP A 1 743 ? 7.172 23.249 21.717 1.00 90.06 743 ASP A N 1
ATOM 5627 C CA . ASP A 1 743 ? 6.778 21.835 21.709 1.00 90.06 743 ASP A CA 1
ATOM 5628 C C . ASP A 1 743 ? 7.976 20.883 21.559 1.00 90.06 743 ASP A C 1
ATOM 5630 O O . ASP A 1 743 ? 7.891 19.716 21.954 1.00 90.06 743 ASP A O 1
ATOM 5634 N N . ARG A 1 744 ? 9.093 21.349 20.980 1.00 92.00 744 ARG A N 1
ATOM 5635 C CA . ARG A 1 744 ? 10.229 20.502 20.553 1.00 92.00 744 ARG A CA 1
ATOM 5636 C C . ARG A 1 744 ? 9.721 19.272 19.771 1.00 92.00 744 ARG A C 1
ATOM 5638 O O . ARG A 1 744 ? 9.913 18.133 20.214 1.00 92.00 744 ARG A O 1
ATOM 5645 N N . PRO A 1 745 ? 8.964 19.481 18.676 1.00 93.81 745 PRO A N 1
ATOM 5646 C CA . PRO A 1 745 ? 8.142 18.436 18.084 1.00 93.81 745 PRO A CA 1
ATOM 5647 C C . PRO A 1 745 ? 8.976 17.309 17.464 1.00 93.81 745 PRO A C 1
ATOM 5649 O O . PRO A 1 745 ? 10.006 17.534 16.821 1.00 93.81 745 PRO A O 1
ATOM 5652 N N . LEU A 1 746 ? 8.475 16.079 17.596 1.00 94.31 746 LEU A N 1
ATOM 5653 C CA . LEU A 1 746 ? 8.867 14.963 16.737 1.00 94.31 746 LEU A CA 1
ATOM 5654 C C . LEU A 1 746 ? 7.959 14.964 15.502 1.00 94.31 746 LEU A C 1
ATOM 5656 O O . LEU A 1 746 ? 6.806 14.542 15.576 1.00 94.31 746 LEU A O 1
ATOM 5660 N N . VAL A 1 747 ? 8.470 15.457 14.378 1.00 94.19 747 VAL A N 1
ATOM 5661 C CA . VAL A 1 747 ? 7.727 15.624 13.127 1.00 94.19 747 VAL A CA 1
ATOM 5662 C C . VAL A 1 747 ? 7.893 14.380 12.257 1.00 94.19 747 VAL A C 1
ATOM 5664 O O . VAL A 1 747 ? 9.005 14.019 11.887 1.00 94.19 747 VAL A O 1
ATOM 5667 N N . LEU A 1 748 ? 6.793 13.724 11.906 1.00 93.69 748 LEU A N 1
ATOM 5668 C CA . LEU A 1 748 ? 6.735 12.564 11.025 1.00 93.69 748 LEU A CA 1
ATOM 5669 C C . LEU A 1 748 ? 6.117 12.982 9.692 1.00 93.69 748 LEU A C 1
ATOM 5671 O O . LEU A 1 748 ? 5.009 13.514 9.666 1.00 93.69 748 LEU A O 1
ATOM 5675 N N . ILE A 1 749 ? 6.799 12.719 8.580 1.00 90.75 749 ILE A N 1
ATOM 5676 C CA . ILE A 1 749 ? 6.314 13.125 7.253 1.00 90.75 749 ILE A CA 1
ATOM 5677 C C . ILE A 1 749 ? 6.260 11.920 6.336 1.00 90.75 749 ILE A C 1
ATOM 5679 O O . ILE A 1 749 ? 7.286 11.281 6.090 1.00 90.75 749 ILE A O 1
ATOM 5683 N N . ASP A 1 750 ? 5.076 11.622 5.803 1.00 85.50 750 ASP A N 1
ATOM 5684 C CA . ASP A 1 750 ? 4.913 10.551 4.822 1.00 85.50 750 ASP A CA 1
ATOM 5685 C C . ASP A 1 750 ? 5.484 10.963 3.460 1.00 85.50 750 ASP A C 1
ATOM 5687 O O . ASP A 1 750 ? 4.818 11.537 2.598 1.00 85.50 750 ASP A O 1
ATOM 5691 N N . SER A 1 751 ? 6.756 10.643 3.247 1.00 83.31 751 SER A N 1
ATOM 5692 C CA . SER A 1 751 ? 7.440 10.935 1.989 1.00 83.31 751 SER A CA 1
ATOM 5693 C C . SER A 1 751 ? 6.921 10.133 0.803 1.00 83.31 751 SER A C 1
ATOM 5695 O O . SER A 1 751 ? 7.133 10.567 -0.328 1.00 83.31 751 SER A O 1
ATOM 5697 N N . THR A 1 752 ? 6.216 9.014 1.019 1.00 79.06 752 THR A N 1
ATOM 5698 C CA . THR A 1 752 ? 5.601 8.267 -0.088 1.00 79.06 752 THR A CA 1
ATOM 5699 C C . THR A 1 752 ? 4.602 9.146 -0.841 1.00 79.06 752 THR A C 1
ATOM 5701 O O . THR A 1 752 ? 4.523 9.066 -2.066 1.00 79.06 752 THR A O 1
ATOM 5704 N N . SER A 1 753 ? 3.869 10.005 -0.127 1.00 77.12 753 SER A N 1
ATOM 5705 C CA . SER A 1 753 ? 2.871 10.905 -0.709 1.00 77.12 753 SER A CA 1
ATOM 5706 C C . SER A 1 753 ? 3.417 12.317 -0.958 1.00 77.12 753 SER A C 1
ATOM 5708 O O . SER A 1 753 ? 3.051 12.958 -1.943 1.00 77.12 753 SER A O 1
ATOM 5710 N N . ALA A 1 754 ? 4.331 12.792 -0.108 1.00 87.88 754 ALA A N 1
ATOM 5711 C CA . ALA A 1 754 ? 4.781 14.182 -0.111 1.00 87.88 754 ALA A CA 1
ATOM 5712 C C . ALA A 1 754 ? 6.035 14.472 -0.959 1.00 87.88 754 ALA A C 1
ATOM 5714 O O . ALA A 1 754 ? 6.291 15.635 -1.263 1.00 87.88 754 ALA A O 1
ATOM 5715 N N . ALA A 1 755 ? 6.822 13.472 -1.381 1.00 86.44 755 ALA A N 1
ATOM 5716 C CA . ALA A 1 755 ? 8.124 13.725 -2.021 1.00 86.44 755 ALA A CA 1
ATOM 5717 C C . ALA A 1 755 ? 8.054 14.519 -3.340 1.00 86.44 755 ALA A C 1
ATOM 5719 O O . ALA A 1 755 ? 8.988 15.245 -3.677 1.00 86.44 755 ALA A O 1
ATOM 5720 N N . SER A 1 756 ? 6.951 14.438 -4.091 1.00 85.31 756 SER A N 1
ATOM 5721 C CA . SER A 1 756 ? 6.767 15.282 -5.281 1.00 85.31 756 SER A CA 1
ATOM 5722 C C . SER A 1 756 ? 6.510 16.752 -4.937 1.00 85.31 756 SER A C 1
ATOM 5724 O O . SER A 1 756 ? 6.869 17.633 -5.722 1.00 85.31 756 SER A O 1
ATOM 5726 N N . LEU A 1 757 ? 5.897 17.013 -3.780 1.00 91.25 757 LEU A N 1
ATOM 5727 C CA . LEU A 1 757 ? 5.542 18.348 -3.294 1.00 91.25 757 LEU A CA 1
ATOM 5728 C C . LEU A 1 757 ? 6.689 18.999 -2.516 1.00 91.25 757 LEU A C 1
ATOM 5730 O O . LEU A 1 757 ? 6.868 20.212 -2.584 1.00 91.25 757 LEU A O 1
ATOM 5734 N N . TRP A 1 758 ? 7.503 18.187 -1.843 1.00 91.81 758 TRP A N 1
ATOM 5735 C CA . TRP A 1 758 ? 8.705 18.618 -1.147 1.00 91.81 758 TRP A CA 1
ATOM 5736 C C . TRP A 1 758 ? 9.905 17.740 -1.550 1.00 91.81 758 TRP A C 1
ATOM 5738 O O . TRP A 1 758 ? 10.118 16.676 -0.962 1.00 91.81 758 TRP A O 1
ATOM 5748 N N . PRO A 1 759 ? 10.681 18.147 -2.577 1.00 87.12 759 PRO A N 1
ATOM 5749 C CA . PRO A 1 759 ? 11.740 17.312 -3.157 1.00 87.12 759 PRO A CA 1
ATOM 5750 C C . PRO A 1 759 ? 12.857 16.898 -2.191 1.00 87.12 759 PRO A C 1
ATOM 5752 O O . PRO A 1 759 ? 13.438 15.836 -2.406 1.00 87.12 759 PRO A O 1
ATOM 5755 N N . TRP A 1 760 ? 13.103 17.641 -1.107 1.00 86.25 760 TRP A N 1
ATOM 5756 C CA . TRP A 1 760 ? 14.050 17.236 -0.057 1.00 86.25 760 TRP A CA 1
ATOM 5757 C C . TRP A 1 760 ? 13.695 15.871 0.575 1.00 86.25 760 TRP A C 1
ATOM 5759 O O . TRP A 1 760 ? 14.558 15.125 1.024 1.00 86.25 760 TRP A O 1
ATOM 5769 N N . LEU A 1 761 ? 12.421 15.460 0.535 1.00 84.38 761 LEU A N 1
ATOM 5770 C CA . LEU A 1 761 ? 11.996 14.136 1.006 1.00 84.38 761 LEU A CA 1
ATOM 5771 C C . LEU A 1 761 ? 12.385 12.986 0.050 1.00 84.38 761 LEU A C 1
ATOM 5773 O O . LEU A 1 761 ? 12.218 11.808 0.397 1.00 84.38 761 LEU A O 1
ATOM 5777 N N . THR A 1 762 ? 12.872 13.280 -1.159 1.00 78.75 762 THR A N 1
ATOM 5778 C CA . THR A 1 762 ? 13.285 12.259 -2.136 1.00 78.75 762 THR A CA 1
ATOM 5779 C C . THR A 1 762 ? 14.587 11.566 -1.727 1.00 78.75 762 THR A C 1
ATOM 5781 O O . THR A 1 762 ? 15.247 11.945 -0.766 1.00 78.75 762 THR A O 1
ATOM 5784 N N . ASP A 1 763 ? 14.949 10.491 -2.431 1.00 71.94 763 ASP A N 1
ATOM 5785 C CA . ASP A 1 763 ? 16.236 9.815 -2.206 1.00 71.94 763 ASP A CA 1
ATOM 5786 C C . ASP A 1 763 ? 17.448 10.618 -2.638 1.00 71.94 763 ASP A C 1
ATOM 5788 O O . ASP A 1 763 ? 18.544 10.391 -2.137 1.00 71.94 763 ASP A O 1
ATOM 5792 N N . ARG A 1 764 ? 17.239 11.528 -3.585 1.00 67.88 764 ARG A N 1
ATOM 5793 C CA . ARG A 1 764 ? 18.307 12.292 -4.205 1.00 67.88 764 ARG A CA 1
ATOM 5794 C C . ARG A 1 764 ? 18.946 13.287 -3.239 1.00 67.88 764 ARG A C 1
ATOM 5796 O O . ARG A 1 764 ? 20.145 13.477 -3.332 1.00 67.88 764 ARG A O 1
ATOM 5803 N N . GLU A 1 765 ? 18.149 13.862 -2.344 1.00 71.31 765 GLU A N 1
ATOM 5804 C CA . GLU A 1 765 ? 18.530 14.983 -1.469 1.00 71.31 765 GLU A CA 1
ATOM 5805 C C . GLU A 1 765 ? 18.909 14.515 -0.045 1.00 71.31 765 GLU A C 1
ATOM 5807 O O . GLU A 1 765 ? 18.820 15.261 0.929 1.00 71.31 765 GLU A O 1
ATOM 5812 N N . ILE A 1 766 ? 19.235 13.229 0.129 1.00 66.75 766 ILE A N 1
ATOM 5813 C CA . ILE A 1 766 ? 19.582 12.675 1.445 1.00 66.75 766 ILE A CA 1
ATOM 5814 C C . ILE A 1 766 ? 20.996 13.080 1.822 1.00 66.75 766 ILE A C 1
ATOM 5816 O O . ILE A 1 766 ? 21.930 12.837 1.067 1.00 66.75 766 ILE A O 1
ATOM 5820 N N . GLY A 1 767 ? 21.147 13.591 3.043 1.00 64.75 767 GLY A N 1
ATOM 5821 C CA . GLY A 1 767 ? 22.422 14.100 3.550 1.00 64.75 767 GLY A CA 1
ATOM 5822 C C . GLY A 1 767 ? 22.643 15.573 3.210 1.00 64.75 767 GLY A C 1
ATOM 5823 O O . GLY A 1 767 ? 23.486 16.207 3.837 1.00 64.75 767 GLY A O 1
ATOM 5824 N N . ASP A 1 768 ? 21.840 16.127 2.300 1.00 70.81 768 ASP A N 1
ATOM 5825 C CA . ASP A 1 768 ? 21.852 17.545 1.970 1.00 70.81 768 ASP A CA 1
ATOM 5826 C C . ASP A 1 768 ? 21.077 18.368 3.006 1.00 70.81 768 ASP A C 1
ATOM 5828 O O . ASP A 1 768 ? 20.173 17.884 3.703 1.00 70.81 768 ASP A O 1
ATOM 5832 N N . ALA A 1 769 ? 21.425 19.653 3.087 1.00 79.56 769 ALA A N 1
ATOM 5833 C CA . ALA A 1 769 ? 20.743 20.595 3.960 1.00 79.56 769 ALA A CA 1
ATOM 5834 C C . ALA A 1 769 ? 19.249 20.697 3.616 1.00 79.56 769 ALA A C 1
ATOM 5836 O O . ALA A 1 769 ? 18.854 20.684 2.448 1.00 79.56 769 ALA A O 1
ATOM 5837 N N . VAL A 1 770 ? 18.412 20.833 4.647 1.00 83.94 770 VAL A N 1
ATOM 5838 C CA . VAL A 1 770 ? 16.962 20.960 4.469 1.00 83.94 770 VAL A CA 1
ATOM 5839 C C . VAL A 1 770 ? 16.655 22.214 3.662 1.00 83.94 770 VAL A C 1
ATOM 5841 O O . VAL A 1 770 ? 17.080 23.309 4.026 1.00 83.94 770 VAL A O 1
ATOM 5844 N N . THR A 1 771 ? 15.893 22.066 2.581 1.00 86.62 771 THR A N 1
ATOM 5845 C CA . THR A 1 771 ? 15.415 23.196 1.776 1.00 86.62 771 THR A CA 1
ATOM 5846 C C . THR A 1 771 ? 13.899 23.289 1.825 1.00 86.62 771 THR A C 1
ATOM 5848 O O . THR A 1 771 ? 13.228 22.268 1.725 1.00 86.62 771 THR A O 1
ATOM 5851 N N . ILE A 1 772 ? 13.330 24.488 1.967 1.00 87.44 772 ILE A N 1
ATOM 5852 C CA . ILE A 1 772 ? 11.876 24.713 1.936 1.00 87.44 772 ILE A CA 1
ATOM 5853 C C . ILE A 1 772 ? 11.562 26.007 1.180 1.00 87.44 772 ILE A C 1
ATOM 5855 O O . ILE A 1 772 ? 12.124 27.059 1.462 1.00 87.44 772 ILE A O 1
ATOM 5859 N N . GLY A 1 773 ? 10.706 25.939 0.161 1.00 79.88 773 GLY A N 1
ATOM 5860 C CA . GLY A 1 773 ? 10.421 27.078 -0.721 1.00 79.88 773 GLY A CA 1
ATOM 5861 C C . GLY A 1 773 ? 11.654 27.614 -1.464 1.00 79.88 773 GLY A C 1
ATOM 5862 O O . GLY A 1 773 ? 11.687 28.790 -1.800 1.00 79.88 773 GLY A O 1
ATOM 5863 N N . GLY A 1 774 ? 12.677 26.776 -1.677 1.00 78.50 774 GLY A N 1
ATOM 5864 C CA . GLY A 1 774 ? 13.960 27.169 -2.279 1.00 78.50 774 GLY A CA 1
ATOM 5865 C C . GLY A 1 774 ? 14.981 27.770 -1.303 1.00 78.50 774 GLY A C 1
ATOM 5866 O O . GLY A 1 774 ? 16.129 27.970 -1.684 1.00 78.50 774 GLY A O 1
ATOM 5867 N N . GLU A 1 775 ? 14.603 28.009 -0.046 1.00 84.56 775 GLU A N 1
ATOM 5868 C CA . GLU A 1 775 ? 15.484 28.516 1.011 1.00 84.56 775 GLU A CA 1
ATOM 5869 C C . GLU A 1 775 ? 16.158 27.353 1.753 1.00 84.56 775 GLU A C 1
ATOM 5871 O O . GLU A 1 775 ? 15.499 26.360 2.068 1.00 84.56 775 GLU A O 1
ATOM 5876 N N . ARG A 1 776 ? 17.454 27.471 2.065 1.00 86.44 776 ARG A N 1
ATOM 5877 C CA . ARG A 1 776 ? 18.146 26.544 2.974 1.00 86.44 776 ARG A CA 1
ATOM 5878 C C . ARG A 1 776 ? 17.763 26.878 4.416 1.00 86.44 776 ARG A C 1
ATOM 5880 O O . ARG A 1 776 ? 17.959 28.003 4.857 1.00 86.44 776 ARG A O 1
ATOM 5887 N N . VAL A 1 777 ? 17.254 25.894 5.148 1.00 85.00 777 VAL A N 1
ATOM 5888 C CA . VAL A 1 777 ? 16.835 26.045 6.543 1.00 85.00 777 VAL A CA 1
ATOM 5889 C C . VAL A 1 777 ? 17.959 25.598 7.466 1.00 85.00 777 VAL A C 1
ATOM 5891 O O . VAL A 1 777 ? 18.329 24.424 7.473 1.00 85.00 777 VAL A O 1
ATOM 5894 N N . ASP A 1 778 ? 18.457 26.515 8.291 1.00 85.38 778 ASP A N 1
ATOM 5895 C CA . ASP A 1 778 ? 19.222 26.145 9.479 1.00 85.38 778 ASP A CA 1
ATOM 5896 C C . ASP A 1 778 ? 18.251 25.654 10.564 1.00 85.38 778 ASP A C 1
ATOM 5898 O O . ASP A 1 778 ? 17.526 26.425 11.198 1.00 85.38 778 ASP A O 1
ATOM 5902 N N . MET A 1 779 ? 18.211 24.334 10.749 1.00 83.56 779 MET A N 1
ATOM 5903 C CA . MET A 1 779 ? 17.316 23.698 11.713 1.00 83.56 779 MET A CA 1
ATOM 5904 C C . MET A 1 779 ? 17.633 24.088 13.159 1.00 83.56 779 MET A C 1
ATOM 5906 O O . MET A 1 779 ? 16.715 24.121 13.978 1.00 83.56 779 MET A O 1
ATOM 5910 N N . ALA A 1 780 ? 18.900 24.358 13.488 1.00 82.81 780 ALA A N 1
ATOM 5911 C CA . ALA A 1 780 ? 19.313 24.613 14.864 1.00 82.81 780 ALA A CA 1
ATOM 5912 C C . ALA A 1 780 ? 18.796 25.967 15.361 1.00 82.81 780 ALA A C 1
ATOM 5914 O O . ALA A 1 780 ? 18.315 26.056 16.492 1.00 82.81 780 ALA A O 1
ATOM 5915 N N . SER A 1 781 ? 18.857 26.994 14.509 1.00 86.25 781 SER A N 1
ATOM 5916 C CA . SER A 1 781 ? 18.370 28.337 14.834 1.00 86.25 781 SER A CA 1
ATOM 5917 C C . SER A 1 781 ? 16.860 28.484 14.645 1.00 86.25 781 SER A C 1
ATOM 5919 O O . SER A 1 781 ? 16.193 29.041 15.515 1.00 86.25 781 SER A O 1
ATOM 5921 N N . ARG A 1 782 ? 16.294 27.965 13.547 1.00 87.81 782 ARG A N 1
ATOM 5922 C CA . ARG A 1 782 ? 14.868 28.155 13.230 1.00 87.81 782 ARG A CA 1
ATOM 5923 C C . ARG A 1 782 ? 13.947 27.218 14.008 1.00 87.81 782 ARG A C 1
ATOM 5925 O O . ARG A 1 782 ? 12.871 27.633 14.430 1.00 87.81 782 ARG A O 1
ATOM 5932 N N . TRP A 1 783 ? 14.351 25.961 14.200 1.00 91.00 783 TRP A N 1
ATOM 5933 C CA . TRP A 1 783 ? 13.515 24.904 14.784 1.00 91.00 783 TRP A CA 1
ATOM 5934 C C . TRP A 1 783 ? 14.205 24.192 15.959 1.00 91.00 783 TRP A C 1
ATOM 5936 O O . TRP A 1 783 ? 14.375 22.966 15.932 1.00 91.00 783 TRP A O 1
ATOM 5946 N N . PRO A 1 784 ? 14.578 24.918 17.028 1.00 86.88 784 PRO A N 1
ATOM 5947 C CA . PRO A 1 784 ? 15.344 24.353 18.134 1.00 86.88 784 PRO A CA 1
ATOM 5948 C C . PRO A 1 784 ? 14.639 23.141 18.766 1.00 86.88 784 PRO A C 1
ATOM 5950 O O . PRO A 1 784 ? 13.461 23.180 19.125 1.00 86.88 784 PRO A O 1
ATOM 5953 N N . GLY A 1 785 ? 15.367 22.027 18.886 1.00 85.88 785 GLY A N 1
ATOM 5954 C CA . GLY A 1 785 ? 14.866 20.774 19.468 1.00 85.88 785 GLY A CA 1
ATOM 5955 C C . GLY A 1 785 ? 13.890 19.975 18.590 1.00 85.88 785 GLY A C 1
ATOM 5956 O O . GLY A 1 785 ? 13.452 18.897 19.005 1.00 85.88 785 GLY A O 1
ATOM 5957 N N . THR A 1 786 ? 13.564 20.456 17.387 1.00 90.12 786 THR A N 1
ATOM 5958 C CA . THR A 1 786 ? 12.711 19.738 16.428 1.00 90.12 786 THR A CA 1
ATOM 5959 C C . THR A 1 786 ? 13.452 18.559 15.816 1.00 90.12 786 THR A C 1
ATOM 5961 O O . THR A 1 786 ? 14.626 18.648 15.458 1.00 90.12 786 THR A O 1
ATOM 5964 N N . ARG A 1 787 ? 12.748 17.438 15.647 1.00 89.38 787 ARG A N 1
ATOM 5965 C CA . ARG A 1 787 ? 13.278 16.239 14.988 1.00 89.38 787 ARG A CA 1
ATOM 5966 C C . ARG A 1 787 ? 12.373 15.858 13.834 1.00 89.38 787 ARG A C 1
ATOM 5968 O O . ARG A 1 787 ? 11.208 15.558 14.063 1.00 89.38 787 ARG A O 1
ATOM 5975 N N . ILE A 1 788 ? 12.904 15.840 12.613 1.00 87.75 788 ILE A N 1
ATOM 5976 C CA . ILE A 1 788 ? 12.146 15.454 11.419 1.00 87.75 788 ILE A CA 1
ATOM 5977 C C . ILE A 1 788 ? 12.483 14.011 11.057 1.00 87.75 788 ILE A C 1
ATOM 5979 O O . ILE A 1 788 ? 13.638 13.653 10.837 1.00 87.75 788 ILE A O 1
ATOM 5983 N N . VAL A 1 789 ? 11.452 13.180 10.974 1.00 85.31 789 VAL A N 1
ATOM 5984 C CA . VAL A 1 789 ? 11.530 11.785 10.563 1.00 85.31 789 VAL A CA 1
ATOM 5985 C C . VAL A 1 789 ? 10.771 11.625 9.260 1.00 85.31 789 VAL A C 1
ATOM 5987 O O . VAL A 1 789 ? 9.549 11.764 9.177 1.00 85.31 789 VAL A O 1
ATOM 5990 N N . ARG A 1 790 ? 11.519 11.264 8.224 1.00 82.31 790 ARG A N 1
ATOM 5991 C CA . ARG A 1 790 ? 10.955 10.859 6.947 1.00 82.31 790 ARG A CA 1
ATOM 5992 C C . ARG A 1 790 ? 10.382 9.446 7.057 1.00 82.31 790 ARG A C 1
ATOM 5994 O O . ARG A 1 790 ? 11.132 8.479 7.196 1.00 82.31 790 ARG A O 1
ATOM 6001 N N . VAL A 1 791 ? 9.068 9.314 6.928 1.00 80.56 791 VAL A N 1
ATOM 6002 C CA . VAL A 1 791 ? 8.366 8.028 6.905 1.00 80.56 791 VAL A CA 1
ATOM 6003 C C . VAL A 1 791 ? 8.191 7.569 5.461 1.00 80.56 791 VAL A C 1
ATOM 6005 O O . VAL A 1 791 ? 7.840 8.350 4.576 1.00 80.56 791 VAL A O 1
ATOM 6008 N N . ARG A 1 792 ? 8.466 6.286 5.216 1.00 73.88 792 ARG A N 1
ATOM 6009 C CA . ARG A 1 792 ? 8.237 5.620 3.931 1.00 73.88 792 ARG A CA 1
ATOM 6010 C C . ARG A 1 792 ? 7.440 4.358 4.140 1.00 73.88 792 ARG A C 1
ATOM 6012 O O . ARG A 1 792 ? 7.858 3.458 4.866 1.00 73.88 792 ARG A O 1
ATOM 6019 N N . THR A 1 793 ? 6.320 4.275 3.450 1.00 71.75 793 THR A N 1
ATOM 6020 C CA . THR A 1 793 ? 5.472 3.089 3.427 1.00 71.75 793 THR A CA 1
ATOM 6021 C C . THR A 1 793 ? 5.872 2.171 2.269 1.00 71.75 793 THR A C 1
ATOM 6023 O O . THR A 1 793 ? 6.266 2.622 1.196 1.00 71.75 793 THR A O 1
ATOM 6026 N N . GLY A 1 794 ? 5.838 0.855 2.497 1.00 63.97 794 GLY A N 1
ATOM 6027 C CA . GLY A 1 794 ? 6.043 -0.156 1.449 1.00 63.97 794 GLY A CA 1
ATOM 6028 C C . GLY A 1 794 ? 7.487 -0.418 0.992 1.00 63.97 794 GLY A C 1
ATOM 6029 O O . GLY A 1 794 ? 7.673 -1.291 0.155 1.00 63.97 794 GLY A O 1
ATOM 6030 N N . ARG A 1 795 ? 8.498 0.280 1.538 1.00 63.41 795 ARG A N 1
ATOM 6031 C CA . ARG A 1 795 ? 9.921 0.156 1.129 1.00 63.41 795 ARG A CA 1
ATOM 6032 C C . ARG A 1 795 ? 10.895 -0.211 2.260 1.00 63.41 795 ARG A C 1
ATOM 6034 O O . ARG A 1 795 ? 12.115 -0.067 2.153 1.00 63.41 795 ARG A O 1
ATOM 6041 N N . ALA A 1 796 ? 10.377 -0.625 3.414 1.00 64.38 796 ALA A N 1
ATOM 6042 C CA . ALA A 1 796 ? 11.213 -1.123 4.504 1.00 64.38 796 ALA A CA 1
ATOM 6043 C C . ALA A 1 796 ? 11.610 -2.582 4.237 1.00 64.38 796 ALA A C 1
ATOM 6045 O O . ALA A 1 796 ? 10.743 -3.419 3.975 1.00 64.38 796 ALA A O 1
ATOM 6046 N N . GLY A 1 797 ? 12.909 -2.886 4.332 1.00 64.75 797 GLY A N 1
ATOM 6047 C CA . GLY A 1 797 ? 13.381 -4.268 4.367 1.00 64.75 797 GLY A CA 1
ATOM 6048 C C . GLY A 1 797 ? 12.713 -4.990 5.533 1.00 64.75 797 GLY A C 1
ATOM 6049 O O . GLY A 1 797 ? 12.606 -4.438 6.631 1.00 64.75 797 GLY A O 1
ATOM 6050 N N . ARG A 1 798 ? 12.195 -6.195 5.289 1.00 78.25 798 ARG A N 1
ATOM 6051 C CA . ARG A 1 798 ? 11.534 -6.968 6.344 1.00 78.25 798 ARG A CA 1
ATOM 6052 C C . ARG A 1 798 ? 12.588 -7.522 7.295 1.00 78.25 798 ARG A C 1
ATOM 6054 O O . ARG A 1 798 ? 13.619 -8.017 6.850 1.00 78.25 798 ARG A O 1
ATOM 6061 N N . VAL A 1 799 ? 12.301 -7.453 8.592 1.00 82.44 799 VAL A N 1
ATOM 6062 C CA . VAL A 1 799 ? 13.081 -8.146 9.620 1.00 82.44 799 VAL A CA 1
ATOM 6063 C C . VAL A 1 799 ? 12.369 -9.449 9.940 1.00 82.44 799 VAL A C 1
ATOM 6065 O O . VAL A 1 799 ? 11.181 -9.453 10.283 1.00 82.44 799 VAL A O 1
ATOM 6068 N N . VAL A 1 800 ? 13.088 -10.553 9.792 1.00 85.44 800 VAL A N 1
ATOM 6069 C CA . VAL A 1 800 ? 12.579 -11.904 10.000 1.00 85.44 800 VAL A CA 1
ATOM 6070 C C . VAL A 1 800 ? 13.381 -12.585 11.099 1.00 85.44 800 VAL A C 1
ATOM 6072 O O . VAL A 1 800 ? 14.599 -12.470 11.155 1.00 85.44 800 VAL A O 1
ATOM 6075 N N . GLU A 1 801 ? 12.702 -13.327 11.964 1.00 85.50 801 GLU A N 1
ATOM 6076 C CA . GLU A 1 801 ? 13.341 -14.267 12.877 1.00 85.50 801 GLU A CA 1
ATOM 6077 C C . GLU A 1 801 ? 13.582 -15.588 12.154 1.00 85.50 801 GLU A C 1
ATOM 6079 O O . GLU A 1 801 ? 12.633 -16.330 11.881 1.00 85.50 801 GLU A O 1
ATOM 6084 N N . ARG A 1 802 ? 14.846 -15.902 11.882 1.00 86.19 802 ARG A N 1
ATOM 6085 C CA . ARG A 1 802 ? 15.266 -17.261 11.556 1.00 86.19 802 ARG A CA 1
ATOM 6086 C C . ARG A 1 802 ? 15.217 -18.073 12.849 1.00 86.19 802 ARG A C 1
ATOM 6088 O O . ARG A 1 802 ? 15.876 -17.707 13.818 1.00 86.19 802 ARG A O 1
ATOM 6095 N N . LYS A 1 803 ? 14.396 -19.125 12.883 1.00 85.94 803 LYS A N 1
ATOM 6096 C CA . LYS A 1 803 ? 14.279 -20.031 14.034 1.00 85.94 803 LYS A CA 1
ATOM 6097 C C . LYS A 1 803 ? 13.800 -21.417 13.631 1.00 85.94 803 LYS A C 1
ATOM 6099 O O . LYS A 1 803 ? 12.978 -21.570 12.721 1.00 85.94 803 LYS A O 1
ATOM 6104 N N . THR A 1 804 ? 14.243 -22.405 14.391 1.00 82.88 804 THR A N 1
ATOM 6105 C CA . THR A 1 804 ? 13.787 -23.793 14.298 1.00 82.88 804 THR A CA 1
ATOM 6106 C C . THR A 1 804 ? 12.978 -24.118 15.547 1.00 82.88 804 THR A C 1
ATOM 6108 O O . THR A 1 804 ? 13.301 -23.668 16.644 1.00 82.88 804 THR A O 1
ATOM 6111 N N . SER A 1 805 ? 11.860 -24.821 15.387 1.00 81.31 805 SER A N 1
ATOM 6112 C CA . SER A 1 805 ? 11.020 -25.274 16.500 1.00 81.31 805 SER A CA 1
ATOM 6113 C C . SER A 1 805 ? 10.985 -26.792 16.519 1.00 81.31 805 SER A C 1
ATOM 6115 O O . SER A 1 805 ? 10.717 -27.400 15.484 1.00 81.31 805 SER A O 1
ATOM 6117 N N . ARG A 1 806 ? 11.189 -27.378 17.698 1.00 84.50 806 ARG A N 1
ATOM 6118 C CA . ARG A 1 806 ? 11.072 -28.820 17.903 1.00 84.50 806 ARG A CA 1
ATOM 6119 C C . ARG A 1 806 ? 9.621 -29.187 18.177 1.00 84.50 806 ARG A C 1
ATOM 6121 O O . ARG A 1 806 ? 8.969 -28.572 19.029 1.00 84.50 806 ARG A O 1
ATOM 6128 N N . TYR A 1 807 ? 9.119 -30.173 17.453 1.00 84.19 807 TYR A N 1
ATOM 6129 C CA . TYR A 1 807 ? 7.788 -30.737 17.626 1.00 84.19 807 TYR A CA 1
ATOM 6130 C C . TYR A 1 807 ? 7.901 -32.186 18.073 1.00 84.19 807 TYR A C 1
ATOM 6132 O O . TYR A 1 807 ? 8.773 -32.908 17.611 1.00 84.19 807 TYR A O 1
ATOM 6140 N N . GLU A 1 808 ? 7.014 -32.592 18.964 1.00 88.94 808 GLU A N 1
ATOM 6141 C CA . GLU A 1 808 ? 6.845 -33.967 19.418 1.00 88.94 808 GLU A CA 1
ATOM 6142 C C . GLU A 1 808 ? 5.580 -34.525 18.768 1.00 88.94 808 GLU A C 1
ATOM 6144 O O . GLU A 1 808 ? 4.536 -33.861 18.780 1.00 88.94 808 GLU A O 1
ATOM 6149 N N . ARG A 1 809 ? 5.662 -35.708 18.163 1.00 87.62 809 ARG A N 1
ATOM 6150 C CA . ARG A 1 809 ? 4.489 -36.378 17.605 1.00 87.62 809 ARG A CA 1
ATOM 6151 C C . ARG A 1 809 ? 3.591 -36.853 18.743 1.00 87.62 809 ARG A C 1
ATOM 6153 O O . ARG A 1 809 ? 4.072 -37.417 19.729 1.00 87.62 809 ARG A O 1
ATOM 6160 N N . VAL A 1 810 ? 2.292 -36.636 18.587 1.00 88.81 810 VAL A N 1
ATOM 6161 C CA . VAL A 1 810 ? 1.266 -37.086 19.529 1.00 88.81 810 VAL A CA 1
ATOM 6162 C C . VAL A 1 810 ? 0.336 -38.092 18.864 1.00 88.81 810 VAL A C 1
ATOM 6164 O O . VAL A 1 810 ? 0.077 -38.004 17.661 1.00 88.81 810 VAL A O 1
ATOM 6167 N N . ASP A 1 811 ? -0.148 -39.049 19.647 1.00 81.25 811 ASP A N 1
ATOM 6168 C CA . ASP A 1 811 ? -1.191 -39.974 19.222 1.00 81.25 811 ASP A CA 1
ATOM 6169 C C . ASP A 1 811 ? -2.490 -39.207 18.929 1.00 81.25 811 ASP A C 1
ATOM 6171 O O . ASP A 1 811 ? -2.873 -38.292 19.665 1.00 81.25 811 ASP A O 1
ATOM 6175 N N . GLY A 1 812 ? -3.153 -39.544 17.820 1.00 75.44 812 GLY A N 1
ATOM 6176 C CA . GLY A 1 812 ? -4.321 -38.801 17.352 1.00 75.44 812 GLY A CA 1
ATOM 6177 C C . GLY A 1 812 ? -5.606 -39.053 18.136 1.00 75.44 812 GLY A C 1
ATOM 6178 O O . GLY A 1 812 ? -6.501 -38.209 18.095 1.00 75.44 812 GLY A O 1
ATOM 6179 N N . ALA A 1 813 ? -5.694 -40.171 18.857 1.00 76.44 813 ALA A N 1
ATOM 6180 C CA . ALA A 1 813 ? -6.846 -40.540 19.670 1.00 76.44 813 ALA A CA 1
ATOM 6181 C C . ALA A 1 813 ? -6.677 -40.109 21.134 1.00 76.44 813 ALA A C 1
ATOM 6183 O O . ALA A 1 813 ? -7.634 -39.633 21.743 1.00 76.44 813 ALA A O 1
ATOM 6184 N N . THR A 1 814 ? -5.473 -40.242 21.697 1.00 80.31 814 THR A N 1
ATOM 6185 C CA . THR A 1 814 ? -5.212 -39.970 23.123 1.00 80.31 814 THR A CA 1
ATOM 6186 C C . THR A 1 814 ? -4.573 -38.605 23.375 1.00 80.31 814 THR A C 1
ATOM 6188 O O . THR A 1 814 ? -4.689 -38.059 24.472 1.00 80.31 814 THR A O 1
ATOM 6191 N N . GLY A 1 815 ? -3.899 -38.025 22.375 1.00 76.50 815 GLY A N 1
ATOM 6192 C CA . GLY A 1 815 ? -3.103 -36.805 22.533 1.00 76.50 815 GLY A CA 1
ATOM 6193 C C . GLY A 1 815 ? -1.803 -37.007 23.324 1.00 76.50 815 GLY A C 1
ATOM 6194 O O . GLY A 1 815 ? -1.128 -36.021 23.648 1.00 76.50 815 GLY A O 1
ATOM 6195 N N . GLU A 1 816 ? -1.444 -38.254 23.645 1.00 84.44 816 GLU A N 1
ATOM 6196 C CA . GLU A 1 816 ? -0.219 -38.592 24.368 1.00 84.44 816 GLU A CA 1
ATOM 6197 C C . GLU A 1 816 ? 1.018 -38.489 23.475 1.00 84.44 816 GLU A C 1
ATOM 6199 O O . GLU A 1 816 ? 0.963 -38.661 22.258 1.00 84.44 816 GLU A O 1
ATOM 6204 N N . ALA A 1 817 ? 2.156 -38.173 24.089 1.00 83.94 817 ALA A N 1
ATOM 6205 C CA . ALA A 1 817 ? 3.428 -38.064 23.395 1.00 83.94 817 ALA A CA 1
ATOM 6206 C C . ALA A 1 817 ? 3.934 -39.441 22.951 1.00 83.94 817 ALA A C 1
ATOM 6208 O O . ALA A 1 817 ? 4.036 -40.360 23.755 1.00 83.94 817 ALA A O 1
ATOM 6209 N N . THR A 1 818 ? 4.332 -39.551 21.687 1.00 84.69 818 THR A N 1
ATOM 6210 C CA . THR A 1 818 ? 4.907 -40.789 21.127 1.00 84.69 818 THR A CA 1
ATOM 6211 C C . THR A 1 818 ? 6.422 -40.902 21.339 1.00 84.69 818 THR A C 1
ATOM 6213 O O . THR A 1 818 ? 7.004 -41.947 21.073 1.00 84.69 818 THR A O 1
ATOM 6216 N N . GLY A 1 819 ? 7.083 -39.823 21.781 1.00 83.38 819 GLY A N 1
ATOM 6217 C CA . GLY A 1 819 ? 8.544 -39.740 21.912 1.00 83.38 819 GLY A CA 1
ATOM 6218 C C . GLY A 1 819 ? 9.298 -39.469 20.600 1.00 83.38 819 GLY A C 1
ATOM 6219 O O . GLY A 1 819 ? 10.505 -39.227 20.630 1.00 83.38 819 GLY A O 1
ATOM 6220 N N . GLU A 1 820 ? 8.614 -39.454 19.453 1.00 86.94 820 GLU A N 1
ATOM 6221 C CA . GLU A 1 820 ? 9.193 -39.069 18.163 1.00 86.94 820 GLU A CA 1
ATOM 6222 C C . GLU A 1 820 ? 9.248 -37.537 18.037 1.00 86.94 820 GLU A C 1
ATOM 6224 O O . GLU A 1 820 ? 8.258 -36.839 18.283 1.00 86.94 820 GLU A O 1
ATOM 6229 N N . PHE A 1 821 ? 10.400 -36.996 17.628 1.00 85.88 821 PHE A N 1
ATOM 6230 C CA . PHE A 1 821 ? 10.601 -35.557 17.470 1.00 85.88 821 PHE A CA 1
ATOM 6231 C C . PHE A 1 821 ? 10.925 -35.176 16.029 1.00 85.88 821 PHE A C 1
ATOM 6233 O O . PHE A 1 821 ? 11.703 -35.846 15.358 1.00 85.88 821 PHE A O 1
ATOM 6240 N N . VAL A 1 822 ? 10.395 -34.034 15.596 1.00 86.25 822 VAL A N 1
ATOM 6241 C CA . VAL A 1 822 ? 10.712 -33.411 14.310 1.00 86.25 822 VAL A CA 1
ATOM 6242 C C . VAL A 1 822 ? 11.044 -31.944 14.532 1.00 86.25 822 VAL A C 1
ATOM 6244 O O . VAL A 1 822 ? 10.238 -31.178 15.069 1.00 86.25 822 VAL A O 1
ATOM 6247 N N . ASP A 1 823 ? 12.215 -31.529 14.067 1.00 83.38 823 ASP A N 1
ATOM 6248 C CA . ASP A 1 823 ? 12.581 -30.121 14.005 1.00 83.38 823 ASP A CA 1
ATOM 6249 C C . ASP A 1 823 ? 12.021 -29.496 12.729 1.00 83.38 823 ASP A C 1
ATOM 6251 O O . ASP A 1 823 ? 12.216 -29.992 11.620 1.00 83.38 823 ASP A O 1
ATOM 6255 N N . ARG A 1 824 ? 11.291 -28.389 12.875 1.00 81.00 824 ARG A N 1
ATOM 6256 C CA . ARG A 1 824 ? 10.724 -27.652 11.743 1.00 81.00 824 ARG A CA 1
ATOM 6257 C C . ARG A 1 824 ? 11.288 -26.247 11.685 1.00 81.00 824 ARG A C 1
ATOM 6259 O O . ARG A 1 824 ? 11.202 -25.484 12.652 1.00 81.00 824 ARG A O 1
ATOM 6266 N N . TYR A 1 825 ? 11.780 -25.877 10.511 1.00 84.75 825 TYR A N 1
ATOM 6267 C CA . TYR A 1 825 ? 12.162 -24.509 10.199 1.00 84.75 825 TYR A CA 1
ATOM 6268 C C . TYR A 1 825 ? 10.914 -23.615 10.133 1.00 84.75 825 TYR A C 1
ATOM 6270 O O . TYR A 1 825 ? 10.054 -23.797 9.271 1.00 84.75 825 TYR A O 1
ATOM 6278 N N . CYS A 1 826 ? 10.778 -22.690 11.089 1.00 82.00 826 CYS A N 1
ATOM 6279 C CA . CYS A 1 826 ? 9.552 -21.913 11.318 1.00 82.00 826 CYS A CA 1
ATOM 6280 C C . CYS A 1 826 ? 9.848 -20.408 11.425 1.00 82.00 826 CYS A C 1
ATOM 6282 O O . CYS A 1 826 ? 9.591 -19.806 12.479 1.00 82.00 826 CYS A O 1
ATOM 6284 N N . PRO A 1 827 ? 10.401 -19.782 10.376 1.00 84.00 827 PRO A N 1
ATOM 6285 C CA . PRO A 1 827 ? 10.731 -18.374 10.442 1.00 84.00 827 PRO A CA 1
ATOM 6286 C C . PRO A 1 827 ? 9.474 -17.509 10.547 1.00 84.00 827 PRO A C 1
ATOM 6288 O O . PRO A 1 827 ? 8.414 -17.833 10.002 1.00 84.00 827 PRO A O 1
ATOM 6291 N N . SER A 1 828 ? 9.575 -16.390 11.260 1.00 82.94 828 SER A N 1
ATOM 6292 C CA . SER A 1 828 ? 8.431 -15.504 11.501 1.00 82.94 828 SER A CA 1
ATOM 6293 C C . SER A 1 828 ? 8.797 -14.036 11.387 1.00 82.94 828 SER A C 1
ATOM 6295 O O . SER A 1 828 ? 9.881 -13.628 11.791 1.00 82.94 828 SER A O 1
ATOM 6297 N N . ILE A 1 829 ? 7.862 -13.229 10.895 1.00 75.81 829 ILE A N 1
ATOM 6298 C CA . ILE A 1 829 ? 7.999 -11.774 10.898 1.00 75.81 829 ILE A CA 1
ATOM 6299 C C . ILE A 1 829 ? 7.682 -11.268 12.302 1.00 75.81 829 ILE A C 1
ATOM 6301 O O . ILE A 1 829 ? 6.651 -11.619 12.877 1.00 75.81 829 ILE A O 1
ATOM 6305 N N . THR A 1 830 ? 8.545 -10.410 12.832 1.00 66.44 830 THR A N 1
ATOM 6306 C CA . THR A 1 830 ? 8.322 -9.728 14.108 1.00 66.44 830 THR A CA 1
ATOM 6307 C C . THR A 1 830 ? 8.581 -8.243 13.954 1.00 66.44 830 THR A C 1
ATOM 6309 O O . THR A 1 830 ? 9.555 -7.845 13.318 1.00 66.44 830 THR A O 1
ATOM 6312 N N . ALA A 1 831 ? 7.742 -7.416 14.573 1.00 62.56 831 ALA A N 1
ATOM 6313 C CA . ALA A 1 831 ? 8.050 -6.004 14.731 1.00 62.56 831 ALA A CA 1
ATOM 6314 C C . ALA A 1 831 ? 9.124 -5.863 15.818 1.00 62.56 831 ALA A C 1
ATOM 6316 O O . ALA A 1 831 ? 8.833 -6.056 16.998 1.00 62.56 831 ALA A O 1
ATOM 6317 N N . ARG A 1 832 ? 10.364 -5.557 15.422 1.00 62.19 832 ARG A N 1
ATOM 6318 C CA . ARG A 1 832 ? 11.460 -5.251 16.351 1.00 62.19 832 ARG A CA 1
ATOM 6319 C C . ARG A 1 832 ? 12.124 -3.933 15.995 1.00 62.19 832 ARG A C 1
ATOM 6321 O O . ARG A 1 832 ? 12.239 -3.581 14.823 1.00 62.19 832 ARG A O 1
ATOM 6328 N N . ALA A 1 833 ? 12.580 -3.233 17.026 1.00 64.88 833 ALA A N 1
ATOM 6329 C CA . ALA A 1 833 ? 13.516 -2.137 16.865 1.00 64.88 833 ALA A CA 1
ATOM 6330 C C . ALA A 1 833 ? 14.916 -2.732 16.679 1.00 64.88 833 ALA A C 1
ATOM 6332 O O . ALA A 1 833 ? 15.442 -3.411 17.560 1.00 64.88 833 ALA A O 1
ATOM 6333 N N . ILE A 1 834 ? 15.503 -2.491 15.513 1.00 67.69 834 ILE A N 1
ATOM 6334 C CA . ILE A 1 834 ? 16.864 -2.909 15.189 1.00 67.69 834 ILE A CA 1
ATOM 6335 C C . ILE A 1 834 ? 17.725 -1.675 14.943 1.00 67.69 834 ILE A C 1
ATOM 6337 O O . ILE A 1 834 ? 17.282 -0.698 14.339 1.00 67.69 834 ILE A O 1
ATOM 6341 N N . ARG A 1 835 ? 18.963 -1.720 15.426 1.00 69.50 835 ARG A N 1
ATOM 6342 C CA . ARG A 1 835 ? 19.996 -0.735 15.128 1.00 69.50 835 ARG A CA 1
ATOM 6343 C C . ARG A 1 835 ? 20.745 -1.191 13.878 1.00 69.50 835 ARG A C 1
ATOM 6345 O O . ARG A 1 835 ? 21.190 -2.335 13.819 1.00 69.50 835 ARG A O 1
ATOM 6352 N N . LEU A 1 836 ? 20.853 -0.293 12.898 1.00 64.19 836 LEU A N 1
ATOM 6353 C CA . LEU A 1 836 ? 21.490 -0.555 11.600 1.00 64.19 836 LEU A CA 1
ATOM 6354 C C . LEU A 1 836 ? 22.974 -0.149 11.552 1.00 64.19 836 LEU A C 1
ATOM 6356 O O . LEU A 1 836 ? 23.693 -0.605 10.673 1.00 64.19 836 LEU A O 1
ATOM 6360 N N . SER A 1 837 ? 23.439 0.698 12.474 1.00 59.94 837 SER A N 1
ATOM 6361 C CA . SER A 1 837 ? 24.839 1.129 12.555 1.00 59.94 837 SER A CA 1
ATOM 6362 C C . SER A 1 837 ? 25.213 1.552 13.978 1.00 59.94 837 SER A C 1
ATOM 6364 O O . SER A 1 837 ? 24.388 2.117 14.697 1.00 59.94 837 SER A O 1
ATOM 6366 N N . ASP A 1 838 ? 26.464 1.295 14.372 1.00 47.56 838 ASP A N 1
ATOM 6367 C CA . ASP A 1 838 ? 27.074 1.836 15.602 1.00 47.56 838 ASP A CA 1
ATOM 6368 C C . ASP A 1 838 ? 27.823 3.151 15.364 1.00 47.56 838 ASP A C 1
ATOM 6370 O O . ASP A 1 838 ? 28.243 3.798 16.323 1.00 47.56 838 ASP A O 1
ATOM 6374 N N . ALA A 1 839 ? 27.973 3.565 14.100 1.00 42.94 839 ALA A N 1
ATOM 6375 C CA . ALA A 1 839 ? 28.418 4.910 13.792 1.00 42.94 839 ALA A CA 1
ATOM 6376 C C . ALA A 1 839 ? 27.469 5.872 14.511 1.00 42.94 839 ALA A C 1
ATOM 6378 O O . ALA A 1 839 ? 26.263 5.864 14.238 1.00 42.94 839 ALA A O 1
ATOM 6379 N N . LEU A 1 840 ? 28.013 6.670 15.442 1.00 36.28 840 LEU A N 1
ATOM 6380 C CA . LEU A 1 840 ? 27.405 7.938 15.830 1.00 36.28 840 LEU A CA 1
ATOM 6381 C C . LEU A 1 840 ? 26.912 8.531 14.522 1.00 36.28 840 LEU A C 1
ATOM 6383 O O . LEU A 1 840 ? 27.741 8.693 13.623 1.00 36.28 840 LEU A O 1
ATOM 6387 N N . ALA A 1 841 ? 25.591 8.729 14.385 1.00 36.88 841 ALA A N 1
ATOM 6388 C CA . ALA A 1 841 ? 25.034 9.476 13.267 1.00 36.88 841 ALA A CA 1
ATOM 6389 C C . ALA A 1 841 ? 26.010 10.617 13.051 1.00 36.88 841 ALA A C 1
ATOM 6391 O O . ALA A 1 841 ? 26.277 11.336 14.024 1.00 36.88 841 ALA A O 1
ATOM 6392 N N . GLY A 1 842 ? 26.683 10.617 11.889 1.00 33.09 842 GLY A N 1
ATOM 6393 C CA . GLY A 1 842 ? 27.798 11.520 11.661 1.00 33.09 842 GLY A CA 1
ATOM 6394 C C . GLY A 1 842 ? 27.348 12.869 12.178 1.00 33.09 842 GLY A C 1
ATOM 6395 O O . GLY A 1 842 ? 26.193 13.237 11.942 1.00 33.09 842 GLY A O 1
ATOM 6396 N N . ARG A 1 843 ? 28.182 13.532 12.987 1.00 31.81 843 ARG A N 1
ATOM 6397 C CA . ARG A 1 843 ? 27.996 14.957 13.229 1.00 31.81 843 ARG A CA 1
ATOM 6398 C C . ARG A 1 843 ? 27.949 15.556 11.830 1.00 31.81 843 ARG A C 1
ATOM 6400 O O . ARG A 1 843 ? 28.996 15.767 11.229 1.00 31.81 843 ARG A O 1
ATOM 6407 N N . GLY A 1 844 ? 26.746 15.669 11.272 1.00 30.20 844 GLY A N 1
ATOM 6408 C CA . GLY A 1 844 ? 26.485 16.434 10.082 1.00 30.20 844 GLY A CA 1
ATOM 6409 C C . GLY A 1 844 ? 26.986 17.789 10.495 1.00 30.20 844 GLY A C 1
ATOM 6410 O O . GLY A 1 844 ? 26.477 18.367 11.456 1.00 30.20 844 GLY A O 1
ATOM 6411 N N . VAL A 1 845 ? 28.116 18.168 9.916 1.00 28.39 845 VAL A N 1
ATOM 6412 C CA . VAL A 1 845 ? 28.673 19.489 10.111 1.00 28.39 845 VAL A CA 1
ATOM 6413 C C . VAL A 1 845 ? 27.534 20.446 9.770 1.00 28.39 845 VAL A C 1
ATOM 6415 O O . VAL A 1 845 ? 26.912 20.297 8.719 1.00 28.39 845 VAL A O 1
ATOM 6418 N N . HIS A 1 846 ? 27.216 21.273 10.765 1.00 31.73 846 HIS A N 1
ATOM 6419 C CA . HIS A 1 846 ? 26.061 22.158 10.882 1.00 31.73 846 HIS A CA 1
ATOM 6420 C C . HIS A 1 846 ? 25.639 22.854 9.579 1.00 31.73 846 HIS A C 1
ATOM 6422 O O . HIS A 1 846 ? 26.526 23.320 8.827 1.00 31.73 846 HIS A O 1
#

Secondary structure (DSSP, 8-state):
-------PPPEEEEPTTTTTT--EEEESEEEE---S--EEEEEEEEE-HHHHHHHHHHHHHHHHT--GGGGS-SHHHHHHHHHHH-TTEEEE-TTTT-TTT-SS----EEEEPPGGG-S-HHHHHHHHHHHHIIIIIHHHHHHHT--HHHHHHHHHT-SHHHHEEEEEEEEEHHHHHH--S-HHHHHHHHHHHHHHHHTTSB-STTS-BEEEEE-SS--TTEEEEEEPPEE-TTS-EEEEEEEEEEE--TT-SS-EEEEEEEEEEE-SSPPPHHHHTT-SEEEEEEEESSSSSEEEEEEEEEETTEEPPP--HHHHHHHHHTT--SSS-HHHHHHTTTGGGEEEEPBP-GGG-S--SSPSS--HHHHHHHHHHHHHHHGGGTEEEPP-EE---SS-----TTTSPPP--HHHHHHHHHHHTT-SS--HHHHHHHHHTT-SSSPPP---HHHHHHHHHHHHHHHHHHHHHHHHHHTTPPPEEEEEESSHHHHHHHHHHHHHHHGGGSEEEEEEPPTTSSSBGGGSTTTTS-HHHHHHHHHHHHHHHHHHHHHHHTT-EEEEE--SEETTEEBPTTHHHHHHHHHHHHS--EEEEEPPPPSHHHHHHHHHHHHHHHHHIIIIITTT--TTHHHHHHHH--STTT--SEEEEEEEEEEPPPTTSPPPEEEEEEEEEETTT--EEEEEEEEESEEEE-SS-EEHHHHHHHHHSTTS---S-SSHHHHHHHHHHHHHHHHHHHHHTT---EEEEEHHHHTTTSGGGSSTTTTSPPEETTEEP-HHHHSTT-EEEEE-SS-PPPEEEE-EEEEEEE-TTT--EEEEEEEEE--EE----EE---S-------

InterPro domains:
  IPR024996 pPIWI_RE, RNaseH domain [PF13032] (647-800)
  IPR025085 pPIWI_RE module, N-terminal domain [PF13111] (44-386)
  IPR040496 Prokaryotic pPIWI_RE, MID domain [PF18157] (512-627)

Organism: NCBI:txid682998

pLDDT: mean 84.93, std 12.19, range [28.34, 97.81]

Sequence (846 aa):
MTTNDAELPPLFRAVKGSRAGSIQPVACALTVEPTGSLPVATVRVSWSPLMAARLRGLARLAADSGEPEGRSLPYASLRAALQAQIPEAVLLARDLGAPWKREEGFPFLDAEAVPGGARDTVALAASALRTWMTMALRPWAERVGIDEEMIEAVHALATPADAFAAETLEVDLGERLREQGGFDRVKHGILQVVARRLEGRELFDGLGPVHRIVRASSSANEVSFQTWPATASTGGLYSMVATLSVESRPYLATPVVTVHASRRRWYDAVPDAKKLRRLRTLSGTVMGRAGAPVAVDFTTPVRRGVPEEPFSPSFMIQALNVRQDLAADLAGMVSAQGARGVFVGIPYSPQLGGSHPVGGGATTRDLLDLFDAVTCLLAADGFRPLAVREVVVKERVPKRAEDQHKAFQADMMIADVAISLGRNHLDGEALEDACRRLMTGGEVPDLKPEVALKARGVLEGIRAANRDRIRRAFGGTRPVVALIARTEREREVMRSCVAGLFGHAVEIVEHQLPTGVHGARADLPMAAGKAAERFAARVGAWQALASDMARAHGGCHALVQATDWYDRRKDDPVNKLAGRYALASAADANVQYLRPPEAGWRGLANYLHRIQAGVYDLLFGHSGLVSEVSSLLKGFFPSEADRPRAIVGISVVTQARLRYGAGGGRVCLATRIDAATGRTTARVGWYDGRMLWTETWEPFFEAMKRIASPEVTASLGDGRNVERDSFQKFVRTVIDDSALAGDRPLVLIDSTSAASLWPWLTDREIGDAVTIGGERVDMASRWPGTRIVRVRTGRAGRVVERKTSRYERVDGATGEATGEFVDRYCPSITARAIRLSDALAGRGVH

Radius of gyration: 32.52 Å; chains: 1; bounding box: 79×85×92 Å

Foldseek 3Di:
DDDPPPPDPFDWDFDPPLFPPAWDWFFQWKDFDFPDWDKFWWKWKWFDLQLLVLLLVQLVLLVVLVDPLSPDALCLLLQLLLCLLAVQWLFAAPCRQPSNVDNDIDTGTIGGQDPPCPDDSLQSSLVSVLLCLVQPVVVSCVVSVHDPVSSVSSNVQSHSVRGIDIDTDMDTLLCQCVDQAFPLSNQRSVQSLLSVLQWQQDLFPPQGHWAKERESDDDPFKTKTWGQWDQDPLRWTKIKMKMWGWADDLQDSGTMIFIFIWMWTWDLFDAALVLQQPPQKFKKWKDFPDAGRHIYIFIFGADSSRTDATRRSSCVSRCVRRVPDPVDGLRRQSNCCQPVGMHMTGTDDCSSPDDGSDDTTDDLVSSVSSSVSSCVSCVNRRIDGQDWDFDPLVDDPPPLVVVVQDAPFPLLLLLVVLVVVVPPADDQVSSQVSQVLQFDDDDDDRDDRVVSVVSVVVLVVQQVSLLLLLCLLVNPDAAEEEEEEADPSQQSNLVSLVCSRHPPSHHYHYDYHFPQLKDALVVHPCSVHDLVVSLVSNLVRCQVVLQVLLVPHALHEYEHEDAQADPNHGIDPSRVVSNCCNNVPRNVYHYDYDYGFDGDNVSSSVVSNRSVVRVCCRRPVLLQQDPPLQVNQCSVPVDPVLGFQKAKEKDKDWADQDPVGDDIFIKIKIWIQGNPSSGIFIKIWADDVAIDIDPDGHRSNVVVSVVVDPVGGRYCDDDQVSNLQSSLVVVLVVQQVCQVVVRLYAYEYACVHCCSSQVCLDSRNRLHAHAGPNDGDPCCVRRNSHHYDYDYPPPRRFIKTFTKIKIFTADPPPRHGPRDIDIDGDMDTDDGDIDSDPPPSPPSPD